Protein AF-0000000084368907 (afdb_homodimer)

Foldseek 3Di:
DPPDFLLNPQDDFDAQKAKEKEEAQQAQVQLCVDPPNVVVVAVLSVCVSNRHAKYKYKQNQADLQPDACRQFPDPQWFKFKFAADPDGRGMIMMIIGGQDDPPGDPLSNQVRAWFDKDQAQAQLDAFPFPRHRLQPDPRHLDQGDDDDSVLRCVLRRGRFWMWTATQLQEIEIRGDAQQPPVPDPVSLVSRLSNLVRNLSSVVSSVVVVGKYKYFYQNNDFQWCLQALCSVVVCVVVVLADDDQPPRCVRNVVSGVCVQVVDSSNVSVLLQEPPRPPPVDDHPDHHFKHFLACVAVPPHHLQYFFDDVVQPCLVQSRHGHGTTIMIGDVQSVQWPDWGWSSVRDNDRGTMIMIMGNSVPRDGDDDPHDDGCSGSCNSSVHDDDDVVVVVVVVVVVVVVVVPDDDPPPDDDDDDDDDDDDDDDDDDDDDDDDDDDDDDPDDDDDPDPPDPPDPPPPPPDFDADPLRHGFDWDADCDPVRGRWIKTFFPARAHDDPDPVCCNRHTPGDIDTD/DPPDFLLNPQDDFDALKAKEKEEAQQALVQLCVDPPNVVVVAVLSVCVSNSHAKYKYKQNQADLQPDACRQFPDPQWFKFKFAADPDGRGMIMMIIGGQDDPPGDPLNNQVRAWQDKDQAQAQLDAFPFPRHRLQPDPRHLDQGDDDDSVLRCVLRRGRFWMWTATQLQEIEIRGDAQQPPVPDPVSLVSRLSNLVRNLSSVVSSVVVVGKYKYFYQNNDFQWCLQALPSVVVCVVVVLADDDQPPRCVRNVVSGVCVQVVDSSNVSVLLQEPPRPPPVDDHPDHHFKHFLACVAVPPHHLQYFFDDVVQPCLVQSRHGHGTTIMIGDVQSVQWPDWGWSSVRDNDRGTMIMIMGNSVPRDGDDDPHDDGCSGSCNSSVHDDDDVVVVCVVVVVVVVVVVPDDDDDDDDDDPDDDDDDDDDDDDDDDDDDDDDDDDDDDDPDDPDPPDDPPPPPPPPDFDADPLRHGFDWDADCDPVRGRWIKTFFPARAHDDPDPVCCNRHTPGDIDTD

pLDDT: mean 81.1, std 25.7, range [14.6, 98.94]

Solvent-accessible surface area (backbone atoms only — not comparable to full-atom values): 57323 Å² total; per-residue (Å²): 128,84,75,82,52,79,62,74,71,55,75,82,78,57,88,65,45,45,27,39,32,28,32,49,33,71,21,64,82,52,26,41,74,23,69,72,37,51,77,53,73,38,58,46,50,51,34,54,69,65,56,44,33,38,35,29,39,20,27,39,34,47,40,72,88,68,60,43,55,78,78,31,50,41,74,65,36,50,29,39,64,30,43,19,76,76,53,74,65,36,44,10,23,31,41,34,31,31,61,66,60,89,87,52,58,68,39,50,40,16,60,42,34,53,55,34,59,40,64,30,72,48,26,69,47,68,31,71,77,75,70,33,31,31,75,72,35,92,77,44,91,71,32,56,44,93,63,58,68,56,53,36,49,60,64,39,44,48,12,32,24,37,33,36,29,22,34,36,48,35,35,43,38,27,35,46,45,60,65,39,88,79,40,43,71,67,41,46,50,50,31,45,52,48,50,52,42,52,54,43,20,52,50,39,32,42,74,73,68,38,42,43,36,43,33,25,40,52,57,46,48,64,47,45,67,26,24,43,65,60,45,51,54,36,44,75,48,65,72,48,74,94,55,82,71,63,39,60,72,77,30,39,68,60,38,45,47,56,25,70,70,31,62,66,26,38,58,54,45,50,37,28,62,76,39,86,61,74,79,59,86,66,94,56,81,50,53,25,33,51,44,40,45,72,60,56,47,87,62,68,68,71,43,29,34,31,47,70,91,71,52,17,54,90,52,60,46,25,30,23,28,63,46,52,32,21,26,57,77,59,45,70,32,49,77,41,31,46,71,40,74,82,45,59,37,39,58,28,28,40,33,39,37,31,29,50,35,76,81,48,66,53,55,84,65,93,59,64,70,42,46,50,29,24,42,62,67,62,65,55,70,72,76,52,70,58,50,58,48,44,48,48,47,45,51,61,51,55,66,63,59,69,77,73,74,75,74,80,79,92,82,81,90,83,83,87,79,88,85,83,89,80,90,87,90,85,88,92,79,92,75,87,83,80,86,74,88,76,86,81,81,84,82,78,79,80,76,85,82,78,81,80,77,75,79,75,78,81,70,59,58,28,88,80,73,41,69,34,40,80,43,65,36,82,43,91,88,46,54,72,41,43,26,35,26,41,74,40,53,72,50,83,52,94,47,88,80,36,58,77,65,22,42,74,74,38,78,46,80,108,128,85,76,80,52,79,64,74,73,54,75,80,76,57,87,63,45,45,26,39,32,27,33,49,32,71,21,65,82,53,26,42,74,23,68,71,38,51,78,53,72,37,58,45,49,51,35,55,68,65,57,45,33,38,36,28,40,20,27,40,34,45,40,73,89,66,61,42,54,78,79,31,51,41,75,65,35,50,30,36,64,32,42,20,76,78,54,74,66,36,45,10,24,30,40,35,31,30,60,66,59,88,85,51,58,67,40,50,40,15,60,43,35,54,55,35,60,41,63,31,73,48,26,67,46,68,29,72,76,74,70,32,31,31,76,73,36,93,77,44,91,72,33,56,46,93,63,57,67,56,53,35,48,59,64,38,45,47,11,32,23,38,33,36,28,23,34,37,47,35,33,41,37,28,35,45,44,60,66,39,88,78,41,43,71,68,40,46,51,51,32,46,51,47,50,51,41,51,54,44,20,52,52,39,32,43,74,73,68,37,41,44,35,44,34,25,41,52,55,46,49,63,49,44,68,25,23,43,64,61,48,50,55,34,44,74,50,63,72,47,74,93,54,83,71,63,38,58,71,77,30,40,68,59,38,45,46,55,26,70,69,31,60,66,24,37,56,53,44,50,38,28,62,78,40,87,62,74,79,61,86,66,95,57,80,49,51,24,35,52,43,39,44,72,60,56,48,88,63,69,69,72,41,30,35,32,47,70,93,69,54,17,54,90,52,60,47,25,30,23,28,63,46,52,32,21,24,57,75,58,45,70,31,49,77,43,31,46,70,41,74,82,46,59,37,39,58,28,27,39,32,40,39,31,29,50,35,75,83,49,67,53,54,83,66,93,59,65,72,41,44,49,28,25,41,63,68,61,64,55,69,72,78,54,70,58,52,57,46,44,46,48,45,45,50,58,53,58,64,59,61,70,68,78,77,75,79,79,75,86,79,79,80,82,89,84,78,88,85,80,85,80,91,82,88,78,87,93,80,94,75,92,82,92,92,83,90,79,86,82,82,78,82,81,81,82,76,88,82,80,81,80,79,76,78,76,77,81,71,58,59,28,87,81,73,40,70,35,39,82,42,67,35,82,44,91,90,48,55,73,41,45,26,36,26,40,76,41,52,71,52,84,52,94,47,89,80,36,58,76,67,22,41,74,73,39,79,45,80,109

Organism: Wickerhamomyces anomalus (strain ATCC 58044 / CBS 1984 / NCYC 433 / NRRL Y-366-8) (NCBI:txid683960)

Structure (mmCIF, N/CA/C/O backbone):
data_AF-0000000084368907-model_v1
#
loop_
_entity.id
_entity.type
_entity.pdbx_description
1 polymer 'DNA-(apurinic or apyrimidinic site) endonuclease 2'
#
loop_
_atom_site.group_PDB
_atom_site.id
_atom_site.type_symbol
_atom_site.label_atom_id
_atom_site.label_alt_id
_atom_site.label_comp_id
_atom_site.label_asym_id
_atom_site.label_entity_id
_atom_site.label_seq_id
_atom_site.pdbx_PDB_ins_code
_atom_site.Cartn_x
_atom_site.Cartn_y
_atom_site.Cartn_z
_atom_site.occupancy
_atom_site.B_iso_or_equiv
_atom_site.auth_seq_id
_atom_site.auth_comp_id
_atom_site.auth_asym_id
_atom_site.auth_atom_id
_atom_site.pdbx_PDB_model_num
ATOM 1 N N . MET A 1 1 ? -23.281 -47.531 4.895 1 30.78 1 MET A N 1
ATOM 2 C CA . MET A 1 1 ? -23.312 -46.281 4.133 1 30.78 1 MET A CA 1
ATOM 3 C C . MET A 1 1 ? -21.891 -45.75 3.879 1 30.78 1 MET A C 1
ATOM 5 O O . MET A 1 1 ? -21.156 -45.5 4.82 1 30.78 1 MET A O 1
ATOM 9 N N . GLU A 1 2 ? -21.203 -46.188 2.955 1 39.06 2 GLU A N 1
ATOM 10 C CA . GLU A 1 2 ? -19.812 -45.844 2.668 1 39.06 2 GLU A CA 1
ATOM 11 C C . GLU A 1 2 ? -19.594 -44.344 2.68 1 39.06 2 GLU A C 1
ATOM 13 O O . GLU A 1 2 ? -20.312 -43.594 1.995 1 39.06 2 GLU A O 1
ATOM 18 N N . SER A 1 3 ? -19.188 -43.844 3.764 1 49.03 3 SER A N 1
ATOM 19 C CA . SER A 1 3 ? -19.016 -42.406 4.07 1 49.03 3 SER A CA 1
ATOM 20 C C . SER A 1 3 ? -18.375 -41.688 2.91 1 49.03 3 SER A C 1
ATOM 22 O O . SER A 1 3 ? -17.328 -42.094 2.404 1 49.03 3 SER A O 1
ATOM 24 N N . GLU A 1 4 ? -19.062 -41.031 2.119 1 64.81 4 GLU A N 1
ATOM 25 C CA . GLU A 1 4 ? -18.656 -40.188 0.985 1 64.81 4 GLU A CA 1
ATOM 26 C C . GLU A 1 4 ? -17.406 -39.375 1.313 1 64.81 4 GLU A C 1
ATOM 28 O O . GLU A 1 4 ? -17.344 -38.719 2.363 1 64.81 4 GLU A O 1
ATOM 33 N N . THR A 1 5 ? -16.25 -39.781 0.643 1 79.75 5 THR A N 1
ATOM 34 C CA . THR A 1 5 ? -14.977 -39.062 0.791 1 79.75 5 THR A CA 1
ATOM 35 C C . THR A 1 5 ? -15.008 -37.75 0.006 1 79.75 5 THR A C 1
ATOM 37 O O . THR A 1 5 ? -15.75 -37.625 -0.964 1 79.75 5 THR A O 1
ATOM 40 N N . PRO A 1 6 ? -14.445 -36.781 0.491 1 88.44 6 PRO A N 1
ATOM 41 C CA . PRO A 1 6 ? -14.352 -35.5 -0.24 1 88.44 6 PRO A CA 1
ATOM 42 C C . PRO A 1 6 ? -13.922 -35.688 -1.693 1 88.44 6 PRO A C 1
ATOM 44 O O . PRO A 1 6 ? -14.289 -34.875 -2.559 1 88.44 6 PRO A O 1
ATOM 47 N N . LEU A 1 7 ? -13.32 -36.75 -2.062 1 91.62 7 LEU A N 1
ATOM 48 C CA . LEU A 1 7 ? -12.805 -37 -3.404 1 91.62 7 LEU A CA 1
ATOM 49 C C . LEU A 1 7 ? -13.93 -37.375 -4.355 1 91.62 7 LEU A C 1
ATOM 51 O O . LEU A 1 7 ? -13.781 -37.281 -5.574 1 91.62 7 LEU A O 1
ATOM 55 N N . ASP A 1 8 ? -14.977 -37.844 -3.783 1 90.75 8 ASP A N 1
ATOM 56 C CA . ASP A 1 8 ? -16.141 -38.219 -4.59 1 90.75 8 ASP A CA 1
ATOM 57 C C . ASP A 1 8 ? -16.766 -37 -5.242 1 90.75 8 ASP A C 1
ATOM 59 O O . ASP A 1 8 ? -17.516 -37.125 -6.215 1 90.75 8 ASP A O 1
ATOM 63 N N . GLN A 1 9 ? -16.406 -35.875 -4.727 1 93.12 9 GLN A N 1
ATOM 64 C CA . GLN A 1 9 ? -17 -34.656 -5.23 1 93.12 9 GLN A CA 1
ATOM 65 C C . GLN A 1 9 ? -16.172 -34.094 -6.391 1 93.12 9 GLN A C 1
ATOM 67 O O . GLN A 1 9 ? -16.594 -33.125 -7.039 1 93.12 9 GLN A O 1
ATOM 72 N N . ILE A 1 10 ? -15.117 -34.719 -6.703 1 95.81 10 ILE A N 1
ATOM 73 C CA . ILE A 1 10 ? -14.258 -34.25 -7.781 1 95.81 10 ILE A CA 1
ATOM 74 C C . ILE A 1 10 ? -14.828 -34.688 -9.125 1 95.81 10 ILE A C 1
ATOM 76 O O . ILE A 1 10 ? -14.984 -35.875 -9.383 1 95.81 10 ILE A O 1
ATOM 80 N N . PRO A 1 11 ? -15.133 -33.75 -9.977 1 94.06 11 PRO A N 1
ATOM 81 C CA . PRO A 1 11 ? -15.68 -34.125 -11.281 1 94.06 11 PRO A CA 1
ATOM 82 C C . PRO A 1 11 ? -14.664 -34.906 -12.133 1 94.06 11 PRO A C 1
ATOM 84 O O . PRO A 1 11 ? -13.469 -34.562 -12.117 1 94.06 11 PRO A O 1
ATOM 87 N N . THR A 1 12 ? -15.164 -35.781 -12.875 1 94.06 12 THR A N 1
ATOM 88 C CA . THR A 1 12 ? -14.297 -36.531 -13.789 1 94.06 12 THR A CA 1
ATOM 89 C C . THR A 1 12 ? -13.82 -35.625 -14.93 1 94.06 12 THR A C 1
ATOM 91 O O . THR A 1 12 ? -14.523 -34.688 -15.312 1 94.06 12 THR A O 1
ATOM 94 N N . LYS A 1 13 ? -12.711 -35.875 -15.328 1 93.69 13 LYS A N 1
ATOM 95 C CA . LYS A 1 13 ? -12.133 -35.156 -16.469 1 93.69 13 LYS A CA 1
ATOM 96 C C . LYS A 1 13 ? -12.539 -35.812 -17.781 1 93.69 13 LYS A C 1
ATOM 98 O O . LYS A 1 13 ? -12.461 -37.031 -17.938 1 93.69 13 LYS A O 1
ATOM 103 N N . GLN A 1 14 ? -12.961 -35.031 -18.734 1 91.12 14 GLN A N 1
ATOM 104 C CA . GLN A 1 14 ? -13.367 -35.562 -20.047 1 91.12 14 GLN A CA 1
ATOM 105 C C . GLN A 1 14 ? -12.148 -36.031 -20.844 1 91.12 14 GLN A C 1
ATOM 107 O O . GLN A 1 14 ? -11.07 -35.438 -20.734 1 91.12 14 GLN A O 1
ATOM 112 N N . GLN A 1 15 ? -12.414 -37 -21.672 1 84.31 15 GLN A N 1
ATOM 113 C CA . GLN A 1 15 ? -11.352 -37.469 -22.562 1 84.31 15 GLN A CA 1
ATOM 114 C C . GLN A 1 15 ? -10.906 -36.344 -23.516 1 84.31 15 GLN A C 1
ATOM 116 O O . GLN A 1 15 ? -11.742 -35.625 -24.062 1 84.31 15 GLN A O 1
ATOM 121 N N . GLY A 1 16 ? -9.664 -36.188 -23.641 1 86.88 16 GLY A N 1
ATOM 122 C CA . GLY A 1 16 ? -9.148 -35.156 -24.516 1 86.88 16 GLY A CA 1
ATOM 123 C C . GLY A 1 16 ? -8.875 -33.844 -23.812 1 86.88 16 GLY A C 1
ATOM 124 O O . GLY A 1 16 ? -8.289 -32.938 -24.391 1 86.88 16 GLY A O 1
ATOM 125 N N . HIS A 1 17 ? -9.359 -33.75 -22.594 1 94.44 17 HIS A N 1
ATOM 126 C CA . HIS A 1 17 ? -9.109 -32.531 -21.812 1 94.44 17 HIS A CA 1
ATOM 127 C C . HIS A 1 17 ? -7.867 -32.688 -20.953 1 94.44 17 HIS A C 1
ATOM 129 O O . HIS A 1 17 ? -7.426 -33.812 -20.688 1 94.44 17 HIS A O 1
ATOM 135 N N . ILE A 1 18 ? -7.277 -31.594 -20.703 1 97.31 18 ILE A N 1
ATOM 136 C CA . ILE A 1 18 ? -6.254 -31.562 -19.656 1 97.31 18 ILE A CA 1
ATOM 137 C C . ILE A 1 18 ? -6.754 -30.734 -18.469 1 97.31 18 ILE A C 1
ATOM 139 O O . ILE A 1 18 ? -7.484 -29.766 -18.656 1 97.31 18 ILE A O 1
ATOM 143 N N . ARG A 1 19 ? -6.375 -31.203 -17.266 1 98.62 19 ARG A N 1
ATOM 144 C CA . ARG A 1 19 ? -6.758 -30.5 -16.047 1 98.62 19 ARG A CA 1
ATOM 145 C C . ARG A 1 19 ? -5.547 -29.859 -15.391 1 98.62 19 ARG A C 1
ATOM 147 O O . ARG A 1 19 ? -4.566 -30.531 -15.078 1 98.62 19 ARG A O 1
ATOM 154 N N . LEU A 1 20 ? -5.617 -28.531 -15.234 1 98.81 20 LEU A N 1
ATOM 155 C CA . LEU A 1 20 ? -4.641 -27.75 -14.484 1 98.81 20 LEU A CA 1
ATOM 156 C C . LEU A 1 20 ? -5.094 -27.562 -13.039 1 98.81 20 LEU A C 1
ATOM 158 O O . LEU A 1 20 ? -6.277 -27.328 -12.781 1 98.81 20 LEU A O 1
ATOM 162 N N . ILE A 1 21 ? -4.145 -27.719 -12.078 1 98.88 21 ILE A N 1
ATOM 163 C CA . ILE A 1 21 ? -4.449 -27.531 -10.664 1 98.88 21 ILE A CA 1
ATOM 164 C C . ILE A 1 21 ? -3.352 -26.703 -10 1 98.88 21 ILE A C 1
ATOM 166 O O . ILE A 1 21 ? -2.164 -26.938 -10.227 1 98.88 21 ILE A O 1
ATOM 170 N N . THR A 1 22 ? -3.729 -25.703 -9.242 1 98.94 22 THR A N 1
ATOM 171 C CA . THR A 1 22 ? -2.775 -25 -8.391 1 98.94 22 THR A CA 1
ATOM 172 C C . THR A 1 22 ? -3.182 -25.109 -6.926 1 98.94 22 THR A C 1
ATOM 174 O O . THR A 1 22 ? -4.371 -25.062 -6.602 1 98.94 22 THR A O 1
ATOM 177 N N . PHE A 1 23 ? -2.195 -25.344 -6.07 1 98.75 23 PHE A N 1
ATOM 178 C CA . PHE A 1 23 ? -2.469 -25.562 -4.652 1 98.75 23 PHE A CA 1
ATOM 179 C C . PHE A 1 23 ? -1.294 -25.109 -3.799 1 98.75 23 PHE A C 1
ATOM 181 O O . PHE A 1 23 ? -0.201 -25.672 -3.883 1 98.75 23 PHE A O 1
ATOM 188 N N . ASN A 1 24 ? -1.479 -24.047 -3.029 1 98.62 24 ASN A N 1
ATOM 189 C CA . ASN A 1 24 ? -0.523 -23.703 -1.981 1 98.62 24 ASN A CA 1
ATOM 190 C C . ASN A 1 24 ? -0.64 -24.656 -0.788 1 98.62 24 ASN A C 1
ATOM 192 O O . ASN A 1 24 ? -1.616 -24.594 -0.039 1 98.62 24 ASN A O 1
ATOM 196 N N . ILE A 1 25 ? 0.371 -25.422 -0.569 1 97 25 ILE A N 1
ATOM 197 C CA . ILE A 1 25 ? 0.24 -26.531 0.372 1 97 25 ILE A CA 1
ATOM 198 C C . ILE A 1 25 ? 0.841 -26.125 1.72 1 97 25 ILE A C 1
ATOM 200 O O . ILE A 1 25 ? 0.737 -26.875 2.695 1 97 25 ILE A O 1
ATOM 204 N N . ASN A 1 26 ? 1.471 -25.031 1.826 1 95.31 26 ASN A N 1
ATOM 205 C CA . ASN A 1 26 ? 2.035 -24.5 3.064 1 95.31 26 ASN A CA 1
ATOM 206 C C . ASN A 1 26 ? 2.883 -25.547 3.783 1 95.31 26 ASN A C 1
ATOM 208 O O . ASN A 1 26 ? 2.68 -25.812 4.969 1 95.31 26 ASN A O 1
ATOM 212 N N . GLY A 1 27 ? 3.715 -26.203 3.059 1 93.12 27 GLY A N 1
ATOM 213 C CA . GLY A 1 27 ? 4.605 -27.203 3.598 1 93.12 27 GLY A CA 1
ATOM 214 C C . GLY A 1 27 ? 4.309 -28.609 3.08 1 93.12 27 GLY A C 1
ATOM 215 O O . GLY A 1 27 ? 3.248 -29.172 3.367 1 93.12 27 GLY A O 1
ATOM 216 N N . TYR A 1 28 ? 5.227 -29.234 2.396 1 89.94 28 TYR A N 1
ATOM 217 C CA . TYR A 1 28 ? 4.945 -30.516 1.755 1 89.94 28 TYR A CA 1
ATOM 218 C C . TYR A 1 28 ? 4.875 -31.641 2.785 1 89.94 28 TYR A C 1
ATOM 220 O O . TYR A 1 28 ? 4.234 -32.656 2.549 1 89.94 28 TYR A O 1
ATOM 228 N N . ARG A 1 29 ? 5.422 -31.469 3.938 1 87 29 ARG A N 1
ATOM 229 C CA . ARG A 1 29 ? 5.395 -32.531 4.949 1 87 29 ARG A CA 1
ATOM 230 C C . ARG A 1 29 ? 4.066 -32.531 5.695 1 87 29 ARG A C 1
ATOM 232 O O . ARG A 1 29 ? 3.641 -33.562 6.211 1 87 29 ARG A O 1
ATOM 239 N N . THR A 1 30 ? 3.41 -31.438 5.703 1 90.25 30 THR A N 1
ATOM 240 C CA . THR A 1 30 ? 2.229 -31.281 6.547 1 90.25 30 THR A CA 1
ATOM 241 C C . THR A 1 30 ? 0.961 -31.625 5.77 1 90.25 30 THR A C 1
ATOM 243 O O . THR A 1 30 ? -0.057 -31.984 6.359 1 90.25 30 THR A O 1
ATOM 246 N N . VAL A 1 31 ? 1.003 -31.609 4.516 1 92.62 31 VAL A N 1
ATOM 247 C CA . VAL A 1 31 ? -0.195 -31.75 3.699 1 92.62 31 VAL A CA 1
ATOM 248 C C . VAL A 1 31 ? -0.792 -33.156 3.912 1 92.62 31 VAL A C 1
ATOM 250 O O . VAL A 1 31 ? -2.016 -33.312 3.947 1 92.62 31 VAL A O 1
ATOM 253 N N . PHE A 1 32 ? -0.065 -34.156 4.203 1 91.5 32 PHE A N 1
ATOM 254 C CA . PHE A 1 32 ? -0.537 -35.531 4.289 1 91.5 32 PHE A CA 1
ATOM 255 C C . PHE A 1 32 ? -1.06 -35.844 5.688 1 91.5 32 PHE A C 1
ATOM 257 O O . PHE A 1 32 ? -1.539 -36.938 5.945 1 91.5 32 PHE A O 1
ATOM 264 N N . HIS A 1 33 ? -1.059 -34.812 6.527 1 91.12 33 HIS A N 1
ATOM 265 C CA . HIS A 1 33 ? -1.701 -34.938 7.828 1 91.12 33 HIS A CA 1
ATOM 266 C C . HIS A 1 33 ? -3.207 -34.719 7.727 1 91.12 33 HIS A C 1
ATOM 268 O O . HIS A 1 33 ? -3.951 -35.062 8.648 1 91.12 33 HIS A O 1
ATOM 274 N N . TYR A 1 34 ? -3.615 -34.344 6.609 1 90.38 34 TYR A N 1
ATOM 275 C CA . TYR A 1 34 ? -5.02 -33.969 6.438 1 90.38 34 TYR A CA 1
ATOM 276 C C . TYR A 1 34 ? -5.77 -35.062 5.664 1 90.38 34 TYR A C 1
ATOM 278 O O . TYR A 1 34 ? -5.223 -35.656 4.734 1 90.38 34 TYR A O 1
ATOM 286 N N . HIS A 1 35 ? -7.031 -35.219 6.07 1 89.06 35 HIS A N 1
ATOM 287 C CA . HIS A 1 35 ? -7.941 -36.031 5.254 1 89.06 35 HIS A CA 1
ATOM 288 C C . HIS A 1 35 ? -8.344 -35.281 3.99 1 89.06 35 HIS A C 1
ATOM 290 O O . HIS A 1 35 ? -8.656 -34.062 4.043 1 89.06 35 HIS A O 1
ATOM 296 N N . PRO A 1 36 ? -8.281 -35.969 2.83 1 90.31 36 PRO A N 1
ATOM 297 C CA . PRO A 1 36 ? -8.125 -37.375 2.564 1 90.31 36 PRO A CA 1
ATOM 298 C C . PRO A 1 36 ? -6.688 -37.781 2.219 1 90.31 36 PRO A C 1
ATOM 300 O O . PRO A 1 36 ? -6.414 -38.938 1.891 1 90.31 36 PRO A O 1
ATOM 303 N N . TRP A 1 37 ? -5.809 -36.906 2.309 1 91.19 37 TRP A N 1
ATOM 304 C CA . TRP A 1 37 ? -4.457 -37.125 1.807 1 91.19 37 TRP A CA 1
ATOM 305 C C . TRP A 1 37 ? -3.697 -38.094 2.689 1 91.19 37 TRP A C 1
ATOM 307 O O . TRP A 1 37 ? -2.803 -38.812 2.217 1 91.19 37 TRP A O 1
ATOM 317 N N . ASN A 1 38 ? -4.074 -38.125 3.953 1 89.94 38 ASN A N 1
ATOM 318 C CA . ASN A 1 38 ? -3.422 -39.062 4.887 1 89.94 38 ASN A CA 1
ATOM 319 C C . ASN A 1 38 ? -3.602 -40.5 4.465 1 89.94 38 ASN A C 1
ATOM 321 O O . ASN A 1 38 ? -2.834 -41.375 4.879 1 89.94 38 ASN A O 1
ATOM 325 N N . LYS A 1 39 ? -4.535 -40.781 3.623 1 88.75 39 LYS A N 1
ATOM 326 C CA . LYS A 1 39 ? -4.773 -42.125 3.129 1 88.75 39 LYS A CA 1
ATOM 327 C C . LYS A 1 39 ? -3.992 -42.375 1.846 1 88.75 39 LYS A C 1
ATOM 329 O O . LYS A 1 39 ? -3.645 -43.531 1.549 1 88.75 39 LYS A O 1
ATOM 334 N N . LEU A 1 40 ? -3.703 -41.406 1.138 1 87.94 40 LEU A N 1
ATOM 335 C CA . LEU A 1 40 ? -3.023 -41.562 -0.144 1 87.94 40 LEU A CA 1
ATOM 336 C C . LEU A 1 40 ? -1.51 -41.5 0.036 1 87.94 40 LEU A C 1
ATOM 338 O O . LEU A 1 40 ? -0.783 -42.25 -0.628 1 87.94 40 LEU A O 1
ATOM 342 N N . ARG A 1 41 ? -0.965 -40.625 0.804 1 86.62 41 ARG A N 1
ATOM 343 C CA . ARG A 1 41 ? 0.37 -40.562 1.389 1 86.62 41 ARG A CA 1
ATOM 344 C C . ARG A 1 41 ? 1.407 -40.156 0.338 1 86.62 41 ARG A C 1
ATOM 346 O O . ARG A 1 41 ? 2.584 -40 0.657 1 86.62 41 ARG A O 1
ATOM 353 N N . LYS A 1 42 ? 0.989 -40.156 -0.944 1 92 42 LYS A N 1
ATOM 354 C CA . LYS A 1 42 ? 1.894 -39.75 -2.012 1 92 42 LYS A CA 1
ATOM 355 C C . LYS A 1 42 ? 1.263 -38.656 -2.875 1 92 42 LYS A C 1
ATOM 357 O O . LYS A 1 42 ? 0.064 -38.688 -3.16 1 92 42 LYS A O 1
ATOM 362 N N . PHE A 1 43 ? 2.119 -37.781 -3.291 1 95.69 43 PHE A N 1
ATOM 363 C CA . PHE A 1 43 ? 1.634 -36.719 -4.152 1 95.69 43 PHE A CA 1
ATOM 364 C C . PHE A 1 43 ? 1.088 -37.25 -5.461 1 95.69 43 PHE A C 1
ATOM 366 O O . PHE A 1 43 ? 0.097 -36.75 -5.992 1 95.69 43 PHE A O 1
ATOM 373 N N . SER A 1 44 ? 1.755 -38.312 -6.004 1 95.62 44 SER A N 1
ATOM 374 C CA . SER A 1 44 ? 1.259 -38.938 -7.234 1 95.62 44 SER A CA 1
ATOM 375 C C . SER A 1 44 ? -0.174 -39.406 -7.066 1 95.62 44 SER A C 1
ATOM 377 O O . SER A 1 44 ? -1.013 -39.219 -7.949 1 95.62 44 SER A O 1
ATOM 379 N N . ASN A 1 45 ? -0.431 -40.031 -5.938 1 95.56 45 ASN A N 1
ATOM 380 C CA . ASN A 1 45 ? -1.786 -40.5 -5.648 1 95.56 45 ASN A CA 1
ATOM 381 C C . ASN A 1 45 ? -2.754 -39.312 -5.496 1 95.56 45 ASN A C 1
ATOM 383 O O . ASN A 1 45 ? -3.893 -39.375 -5.965 1 95.56 45 ASN A O 1
ATOM 387 N N . MET A 1 46 ? -2.299 -38.344 -4.812 1 95.75 46 MET A N 1
ATOM 388 C CA . MET A 1 46 ? -3.102 -37.125 -4.664 1 95.75 46 MET A CA 1
ATOM 389 C C . MET A 1 46 ? -3.451 -36.531 -6.023 1 95.75 46 MET A C 1
ATOM 391 O O . MET A 1 46 ? -4.621 -36.281 -6.309 1 95.75 46 MET A O 1
ATOM 395 N N . PHE A 1 47 ? -2.514 -36.406 -6.91 1 97.81 47 PHE A N 1
ATOM 396 C CA . PHE A 1 47 ? -2.701 -35.812 -8.227 1 97.81 47 PHE A CA 1
ATOM 397 C C . PHE A 1 47 ? -3.637 -36.656 -9.078 1 97.81 47 PHE A C 1
ATOM 399 O O . PHE A 1 47 ? -4.527 -36.125 -9.75 1 97.81 47 PHE A O 1
ATOM 406 N N . ASN A 1 48 ? -3.461 -37.906 -8.992 1 95.81 48 ASN A N 1
ATOM 407 C CA . ASN A 1 48 ? -4.301 -38.812 -9.758 1 95.81 48 ASN A CA 1
ATOM 408 C C . ASN A 1 48 ? -5.754 -38.781 -9.289 1 95.81 48 ASN A C 1
ATOM 410 O O . ASN A 1 48 ? -6.672 -38.812 -10.109 1 95.81 48 ASN A O 1
ATOM 414 N N . SER A 1 49 ? -5.887 -38.719 -7.996 1 95.81 49 SER A N 1
ATOM 415 C CA . SER A 1 49 ? -7.238 -38.688 -7.445 1 95.81 49 SER A CA 1
ATOM 416 C C . SER A 1 49 ? -7.973 -37.406 -7.875 1 95.81 49 SER A C 1
ATOM 418 O O . SER A 1 49 ? -9.203 -37.375 -7.902 1 95.81 49 SER A O 1
ATOM 420 N N . LEU A 1 50 ? -7.25 -36.406 -8.266 1 97.5 50 LEU A N 1
ATOM 421 C CA . LEU A 1 50 ? -7.836 -35.156 -8.703 1 97.5 50 LEU A CA 1
ATOM 422 C C . LEU A 1 50 ? -7.852 -35.031 -10.219 1 97.5 50 LEU A C 1
ATOM 424 O O . LEU A 1 50 ? -8.242 -34 -10.773 1 97.5 50 LEU A O 1
ATOM 428 N N . TYR A 1 51 ? -7.352 -36.062 -10.898 1 97.5 51 TYR A N 1
ATOM 429 C CA . TYR A 1 51 ? -7.246 -36.125 -12.352 1 97.5 51 TYR A CA 1
ATOM 430 C C . TYR A 1 51 ? -6.371 -35 -12.875 1 97.5 51 TYR A C 1
ATOM 432 O O . TYR A 1 51 ? -6.672 -34.406 -13.906 1 97.5 51 TYR A O 1
ATOM 440 N N . GLY A 1 52 ? -5.359 -34.625 -12.07 1 98.38 52 GLY A N 1
ATOM 441 C CA . GLY A 1 52 ? -4.496 -33.5 -12.422 1 98.38 52 GLY A CA 1
ATOM 442 C C . GLY A 1 52 ? -3.473 -33.844 -13.484 1 98.38 52 GLY A C 1
ATOM 443 O O . GLY A 1 52 ? -2.818 -34.906 -13.406 1 98.38 52 GLY A O 1
ATOM 444 N N . ASP A 1 53 ? -3.311 -33.031 -14.516 1 98.69 53 ASP A N 1
ATOM 445 C CA . ASP A 1 53 ? -2.336 -33.219 -15.578 1 98.69 53 ASP A CA 1
ATOM 446 C C . ASP A 1 53 ? -1.138 -32.281 -15.414 1 98.69 53 ASP A C 1
ATOM 448 O O . ASP A 1 53 ? 0.007 -32.719 -15.617 1 98.69 53 ASP A O 1
ATOM 452 N N . ILE A 1 54 ? -1.402 -31.047 -15.164 1 98.88 54 ILE A N 1
ATOM 453 C CA . ILE A 1 54 ? -0.381 -30.078 -14.789 1 98.88 54 ILE A CA 1
ATOM 454 C C . ILE A 1 54 ? -0.727 -29.453 -13.438 1 98.88 54 ILE A C 1
ATOM 456 O O . ILE A 1 54 ? -1.76 -28.797 -13.289 1 98.88 54 ILE A O 1
ATOM 460 N N . ILE A 1 55 ? 0.125 -29.719 -12.422 1 98.88 55 ILE A N 1
ATOM 461 C CA . ILE A 1 55 ? -0.122 -29.25 -11.062 1 98.88 55 ILE A CA 1
ATOM 462 C C . ILE A 1 55 ? 0.993 -28.297 -10.633 1 98.88 55 ILE A C 1
ATOM 464 O O . ILE A 1 55 ? 2.174 -28.578 -10.844 1 98.88 55 ILE A O 1
ATOM 468 N N . THR A 1 56 ? 0.631 -27.156 -10.109 1 98.81 56 THR A N 1
ATOM 469 C CA . THR A 1 56 ? 1.599 -26.266 -9.484 1 98.81 56 THR A CA 1
ATOM 470 C C . THR A 1 56 ? 1.389 -26.203 -7.977 1 98.81 56 THR A C 1
ATOM 472 O O . THR A 1 56 ? 0.256 -26.078 -7.504 1 98.81 56 THR A O 1
ATOM 475 N N . LEU A 1 57 ? 2.424 -26.391 -7.246 1 98.44 57 LEU A N 1
ATOM 476 C CA . LEU A 1 57 ? 2.41 -26.281 -5.793 1 98.44 57 LEU A CA 1
ATOM 477 C C . LEU A 1 57 ? 3.209 -25.062 -5.328 1 98.44 57 LEU A C 1
ATOM 479 O O . LEU A 1 57 ? 4.227 -24.719 -5.934 1 98.44 57 LEU A O 1
ATOM 483 N N . GLN A 1 58 ? 2.715 -24.438 -4.336 1 98.19 58 GLN A N 1
ATOM 484 C CA . GLN A 1 58 ? 3.428 -23.328 -3.697 1 98.19 58 GLN A CA 1
ATOM 485 C C . GLN A 1 58 ? 3.713 -23.641 -2.23 1 98.19 58 GLN A C 1
ATOM 487 O O . GLN A 1 58 ? 3.02 -24.453 -1.614 1 98.19 58 GLN A O 1
ATOM 492 N N . GLU A 1 59 ? 4.719 -22.938 -1.702 1 96.5 59 GLU A N 1
ATOM 493 C CA . GLU A 1 59 ? 5.184 -23.078 -0.326 1 96.5 59 GLU A CA 1
ATOM 494 C C . GLU A 1 59 ? 5.508 -24.531 0.004 1 96.5 59 GLU A C 1
ATOM 496 O O . GLU A 1 59 ? 5.008 -25.078 0.993 1 96.5 59 GLU A O 1
ATOM 501 N N . ILE A 1 60 ? 6.289 -25.078 -0.859 1 95.56 60 ILE A N 1
ATOM 502 C CA . ILE A 1 60 ? 6.766 -26.438 -0.614 1 95.56 60 ILE A CA 1
ATOM 503 C C . ILE A 1 60 ? 7.625 -26.453 0.647 1 95.56 60 ILE A C 1
ATOM 505 O O . ILE A 1 60 ? 7.609 -27.438 1.396 1 95.56 60 ILE A O 1
ATOM 509 N N . LYS A 1 61 ? 8.352 -25.391 0.982 1 92.94 61 LYS A N 1
ATOM 510 C CA . LYS A 1 61 ? 9.102 -25.125 2.205 1 92.94 61 LYS A CA 1
ATOM 511 C C 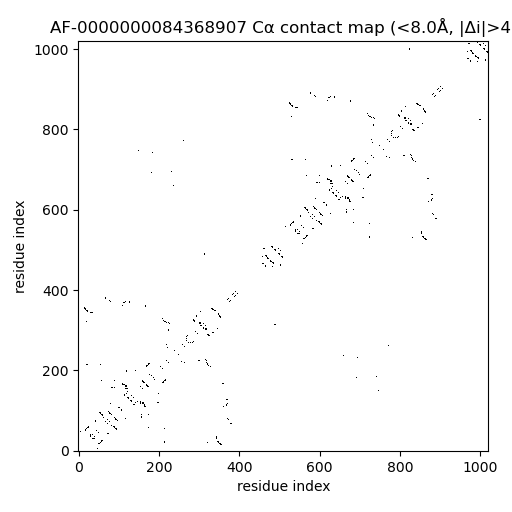. LYS A 1 61 ? 10.109 -26.234 2.49 1 92.94 61 LYS A C 1
ATOM 513 O O . LYS A 1 61 ? 10.141 -26.766 3.598 1 92.94 61 LYS A O 1
ATOM 518 N N . VAL A 1 62 ? 10.93 -26.469 1.518 1 90.25 62 VAL A N 1
ATOM 519 C CA . VAL A 1 62 ? 11.969 -27.484 1.649 1 90.25 62 VAL A CA 1
ATOM 520 C C . VAL A 1 62 ? 13.312 -26.922 1.195 1 90.25 62 VAL A C 1
ATOM 522 O O . VAL A 1 62 ? 13.367 -26.125 0.251 1 90.25 62 VAL A O 1
ATOM 525 N N . ALA A 1 63 ? 14.32 -27.312 1.907 1 88.81 63 ALA A N 1
ATOM 526 C CA . ALA A 1 63 ? 15.672 -26.953 1.481 1 88.81 63 ALA A CA 1
ATOM 527 C C . ALA A 1 63 ? 16.156 -27.875 0.363 1 88.81 63 ALA A C 1
ATOM 529 O O . ALA A 1 63 ? 15.695 -29 0.234 1 88.81 63 ALA A O 1
ATOM 530 N N . ALA A 1 64 ? 17.094 -27.359 -0.35 1 89.12 64 ALA A N 1
ATOM 531 C CA . ALA A 1 64 ? 17.609 -28.094 -1.5 1 89.12 64 ALA A CA 1
ATOM 532 C C . ALA A 1 64 ? 18.109 -29.469 -1.087 1 89.12 64 ALA A C 1
ATOM 534 O O . ALA A 1 64 ? 17.875 -30.453 -1.784 1 89.12 64 ALA A O 1
ATOM 535 N N . LYS A 1 65 ? 18.719 -29.562 0.022 1 88.31 65 LYS A N 1
ATOM 536 C CA . LYS A 1 65 ? 19.328 -30.812 0.481 1 88.31 65 LYS A CA 1
ATOM 537 C C . LYS A 1 65 ? 18.266 -31.812 0.927 1 88.31 65 LYS A C 1
ATOM 539 O O . LYS A 1 65 ? 18.531 -33 0.998 1 88.31 65 LYS A O 1
ATOM 544 N N . ASP A 1 66 ? 17.094 -31.328 1.144 1 89.44 66 ASP A N 1
ATOM 545 C CA . ASP A 1 66 ? 16.062 -32.188 1.702 1 89.44 66 ASP A CA 1
ATOM 546 C C . ASP A 1 66 ? 15.047 -32.594 0.629 1 89.44 66 ASP A C 1
ATOM 548 O O . ASP A 1 66 ? 14.047 -33.25 0.927 1 89.44 66 ASP A O 1
ATOM 552 N N . VAL A 1 67 ? 15.289 -32.219 -0.559 1 92.62 67 VAL A N 1
ATOM 553 C CA . VAL A 1 67 ? 14.43 -32.688 -1.645 1 92.62 67 VAL A CA 1
ATOM 554 C C . VAL A 1 67 ? 14.625 -34.188 -1.871 1 92.62 67 VAL A C 1
ATOM 556 O O . VAL A 1 67 ? 15.734 -34.625 -2.164 1 92.62 67 VAL A O 1
ATOM 559 N N . ASP A 1 68 ? 13.531 -34.906 -1.739 1 92.69 68 ASP A N 1
ATOM 560 C CA . ASP A 1 68 ? 13.602 -36.375 -1.896 1 92.69 68 ASP A CA 1
ATOM 561 C C . ASP A 1 68 ? 12.617 -36.844 -2.953 1 92.69 68 ASP A C 1
ATOM 563 O O . ASP A 1 68 ? 12.031 -36.062 -3.682 1 92.69 68 ASP A O 1
ATOM 567 N N . ASN A 1 69 ? 12.484 -38.125 -3.02 1 92.5 69 ASN A N 1
ATOM 568 C CA . ASN A 1 69 ? 11.648 -38.719 -4.055 1 92.5 69 ASN A CA 1
ATOM 569 C C . ASN A 1 69 ? 10.164 -38.438 -3.824 1 92.5 69 ASN A C 1
ATOM 571 O O . ASN A 1 69 ? 9.383 -38.406 -4.773 1 92.5 69 ASN A O 1
ATOM 575 N N . ASN A 1 70 ? 9.852 -38.156 -2.611 1 90.56 70 ASN A N 1
ATOM 576 C CA . ASN A 1 70 ? 8.445 -37.906 -2.289 1 90.56 70 ASN A CA 1
ATOM 577 C C . ASN A 1 70 ? 7.941 -36.594 -2.898 1 90.56 70 ASN A C 1
ATOM 579 O O . ASN A 1 70 ? 6.742 -36.438 -3.135 1 90.56 70 ASN A O 1
ATOM 583 N N . ILE A 1 71 ? 8.828 -35.688 -3.135 1 93.81 71 ILE A N 1
ATOM 584 C CA . ILE A 1 71 ? 8.406 -34.406 -3.674 1 93.81 71 ILE A CA 1
ATOM 585 C C . ILE A 1 71 ? 9.047 -34.188 -5.039 1 93.81 71 ILE A C 1
ATOM 587 O O . ILE A 1 71 ? 8.5 -33.469 -5.887 1 93.81 71 ILE A O 1
ATOM 591 N N . GLY A 1 72 ? 10.156 -34.844 -5.293 1 95.19 72 GLY A N 1
ATOM 592 C CA . GLY A 1 72 ? 10.953 -34.531 -6.461 1 95.19 72 GLY A CA 1
ATOM 593 C C . GLY A 1 72 ? 10.836 -35.531 -7.574 1 95.19 72 GLY A C 1
ATOM 594 O O . GLY A 1 72 ? 11.148 -35.25 -8.734 1 95.19 72 GLY A O 1
ATOM 595 N N . ARG A 1 73 ? 10.508 -36.688 -7.301 1 95.06 73 ARG A N 1
ATOM 596 C CA . ARG A 1 73 ? 10.383 -37.75 -8.289 1 95.06 73 ARG A CA 1
ATOM 597 C C . ARG A 1 73 ? 9.109 -38.562 -8.07 1 95.06 73 ARG A C 1
ATOM 599 O O . ARG A 1 73 ? 9.125 -39.562 -7.344 1 95.06 73 ARG A O 1
ATOM 606 N N . LEU A 1 74 ? 8.164 -38.188 -8.766 1 95.12 74 LEU A N 1
ATOM 607 C CA . LEU A 1 74 ? 6.848 -38.781 -8.586 1 95.12 74 LEU A CA 1
ATOM 608 C C . LEU A 1 74 ? 6.52 -39.719 -9.742 1 95.12 74 LEU A C 1
ATOM 610 O O . LEU A 1 74 ? 6.805 -39.438 -10.898 1 95.12 74 LEU A O 1
ATOM 614 N N . GLU A 1 75 ? 5.914 -40.812 -9.391 1 94.25 75 GLU A N 1
ATOM 615 C CA . GLU A 1 75 ? 5.48 -41.75 -10.414 1 94.25 75 GLU A CA 1
ATOM 616 C C . GLU A 1 75 ? 4.453 -41.125 -11.352 1 94.25 75 GLU A C 1
ATOM 618 O O . GLU A 1 75 ? 3.457 -40.562 -10.898 1 94.25 75 GLU A O 1
ATOM 623 N N . GLY A 1 76 ? 4.82 -41.188 -12.586 1 96.44 76 GLY A N 1
ATOM 624 C CA . GLY A 1 76 ? 3.873 -40.75 -13.602 1 96.44 76 GLY A CA 1
ATOM 625 C C . GLY A 1 76 ? 3.928 -39.25 -13.875 1 96.44 76 GLY A C 1
ATOM 626 O O . GLY A 1 76 ? 3.139 -38.719 -14.664 1 96.44 76 GLY A O 1
ATOM 627 N N . TYR A 1 77 ? 4.809 -38.562 -13.219 1 98 77 TYR A N 1
ATOM 628 C CA . TYR A 1 77 ? 4.891 -37.125 -13.406 1 98 77 TYR A CA 1
ATOM 629 C C . TYR A 1 77 ? 6.332 -36.688 -13.617 1 98 77 TYR A C 1
ATOM 631 O O . TYR A 1 77 ? 7.246 -37.219 -12.977 1 98 77 TYR A O 1
ATOM 639 N N . ASN A 1 78 ? 6.586 -35.75 -14.578 1 97.94 78 ASN A N 1
ATOM 640 C CA . ASN A 1 78 ? 7.816 -34.969 -14.602 1 97.94 78 ASN A CA 1
ATOM 641 C C . ASN A 1 78 ? 7.742 -33.781 -13.648 1 97.94 78 ASN A C 1
ATOM 643 O O . ASN A 1 78 ? 6.73 -33.094 -13.594 1 97.94 78 ASN A O 1
ATOM 647 N N . THR A 1 79 ? 8.812 -33.625 -12.875 1 98.19 79 THR A N 1
ATOM 648 C CA . THR A 1 79 ? 8.781 -32.656 -11.781 1 98.19 79 THR A CA 1
ATOM 649 C C . THR A 1 79 ? 9.836 -31.562 -11.984 1 98.19 79 THR A C 1
ATOM 651 O O . THR A 1 79 ? 11.016 -31.859 -12.203 1 98.19 79 THR A O 1
ATOM 654 N N . PHE A 1 80 ? 9.43 -30.328 -11.898 1 98.44 80 PHE A N 1
ATOM 655 C CA . PHE A 1 80 ? 10.312 -29.172 -11.938 1 98.44 80 PHE A CA 1
ATOM 656 C C . PHE A 1 80 ? 10.141 -28.312 -10.688 1 98.44 80 PHE A C 1
ATOM 658 O O . PHE A 1 80 ? 9.039 -27.844 -10.391 1 98.44 80 PHE A O 1
ATOM 665 N N . LEU A 1 81 ? 11.258 -28.094 -9.93 1 96.56 81 LEU A N 1
ATOM 666 C CA . LEU A 1 81 ? 11.188 -27.438 -8.633 1 96.56 81 LEU A CA 1
ATOM 667 C C . LEU A 1 81 ? 12.172 -26.281 -8.555 1 96.56 81 LEU A C 1
ATOM 669 O O . LEU A 1 81 ? 13.211 -26.297 -9.219 1 96.56 81 LEU A O 1
ATOM 673 N N . THR A 1 82 ? 11.82 -25.281 -7.781 1 95.44 82 THR A N 1
ATOM 674 C CA . THR A 1 82 ? 12.773 -24.297 -7.285 1 95.44 82 THR A CA 1
ATOM 675 C C . THR A 1 82 ? 12.547 -24.031 -5.801 1 95.44 82 THR A C 1
ATOM 677 O O . THR A 1 82 ? 11.406 -24 -5.332 1 95.44 82 THR A O 1
ATOM 680 N N . VAL A 1 83 ? 13.617 -24.047 -5.109 1 91.25 83 VAL A N 1
ATOM 681 C CA . VAL A 1 83 ? 13.578 -23.797 -3.67 1 91.25 83 VAL A CA 1
ATOM 682 C C . VAL A 1 83 ? 14.484 -22.625 -3.311 1 91.25 83 VAL A C 1
ATOM 684 O O . VAL A 1 83 ? 15.414 -22.312 -4.051 1 91.25 83 VAL A O 1
ATOM 687 N N . PRO A 1 84 ? 14.125 -21.969 -2.229 1 87.06 84 PRO A N 1
ATOM 688 C CA . PRO A 1 84 ? 14.953 -20.812 -1.868 1 87.06 84 PRO A CA 1
ATOM 689 C C . PRO A 1 84 ? 16.391 -21.203 -1.543 1 87.06 84 PRO A C 1
ATOM 691 O O . PRO A 1 84 ? 16.641 -22.25 -0.958 1 87.06 84 PRO A O 1
ATOM 694 N N . SER A 1 85 ? 17.25 -20.344 -1.901 1 76.44 85 SER A N 1
ATOM 695 C CA . SER A 1 85 ? 18.672 -20.609 -1.673 1 76.44 85 SER A CA 1
ATOM 696 C C . SER A 1 85 ? 19.094 -20.156 -0.28 1 76.44 85 SER A C 1
ATOM 698 O O . SER A 1 85 ? 19.984 -20.766 0.333 1 76.44 85 SER A O 1
ATOM 700 N N . LEU A 1 86 ? 18.516 -19.078 0.199 1 72.12 86 LEU A N 1
ATOM 701 C CA . LEU A 1 86 ? 19.047 -18.453 1.409 1 72.12 86 LEU A CA 1
ATOM 702 C C . LEU A 1 86 ? 18.125 -18.703 2.596 1 72.12 86 LEU A C 1
ATOM 704 O O . LEU A 1 86 ? 18.594 -18.953 3.709 1 72.12 86 LEU A O 1
ATOM 708 N N . LYS A 1 87 ? 16.875 -18.516 2.406 1 69.44 87 LYS A N 1
ATOM 709 C CA . LYS A 1 87 ? 15.93 -18.609 3.518 1 69.44 87 LYS A CA 1
ATOM 710 C C . LYS A 1 87 ? 15.312 -20.016 3.588 1 69.44 87 LYS A C 1
ATOM 712 O O . LYS A 1 87 ? 14.555 -20.406 2.701 1 69.44 87 LYS A O 1
ATOM 717 N N . LYS A 1 88 ? 15.648 -20.688 4.613 1 69.19 88 LYS A N 1
ATOM 718 C CA . LYS A 1 88 ? 15.109 -22.031 4.785 1 69.19 88 LYS A CA 1
ATOM 719 C C . LYS A 1 88 ? 13.641 -21.984 5.184 1 69.19 88 LYS A C 1
ATOM 721 O O . LYS A 1 88 ? 13.227 -21.109 5.949 1 69.19 88 LYS A O 1
ATOM 726 N N . GLY A 1 89 ? 12.961 -22.953 4.688 1 71.31 89 GLY A N 1
ATOM 727 C CA . GLY A 1 89 ? 11.586 -23.109 5.133 1 71.31 89 GLY A CA 1
ATOM 728 C C . GLY A 1 89 ? 10.664 -22.031 4.625 1 71.31 89 GLY A C 1
ATOM 729 O O . GLY A 1 89 ? 9.664 -21.703 5.27 1 71.31 89 GLY A O 1
ATOM 730 N N . TYR A 1 90 ? 11.125 -21.453 3.627 1 82.75 90 TYR A N 1
ATOM 731 C CA . TYR A 1 90 ? 10.344 -20.344 3.064 1 82.75 90 TYR A CA 1
ATOM 732 C C . TYR A 1 90 ? 10.062 -20.578 1.585 1 82.75 90 TYR A C 1
ATOM 734 O O . TYR A 1 90 ? 10.852 -21.219 0.889 1 82.75 90 TYR A O 1
ATOM 742 N N . SER A 1 91 ? 8.906 -20.281 1.095 1 92.31 91 SER A N 1
ATOM 743 C CA . SER A 1 91 ? 8.531 -20.281 -0.315 1 92.31 91 SER A CA 1
ATOM 744 C C . SER A 1 91 ? 8.781 -21.641 -0.956 1 92.31 91 SER A C 1
ATOM 746 O O . SER A 1 91 ? 8.492 -22.672 -0.357 1 92.31 91 SER A O 1
ATOM 748 N N . GLY A 1 92 ? 9.219 -21.781 -2.227 1 95.25 92 GLY A N 1
ATOM 749 C CA . GLY A 1 92 ? 9.367 -23 -3.008 1 95.25 92 GLY A CA 1
ATOM 750 C C . GLY A 1 92 ? 8.156 -23.297 -3.873 1 95.25 92 GLY A C 1
ATOM 751 O O . GLY A 1 92 ? 7.023 -23.312 -3.385 1 95.25 92 GLY A O 1
ATOM 752 N N . VAL A 1 93 ? 8.469 -23.484 -5.125 1 97.56 93 VAL A N 1
ATOM 753 C CA . VAL A 1 93 ? 7.383 -23.734 -6.062 1 97.56 93 VAL A CA 1
ATOM 754 C C . VAL A 1 93 ? 7.73 -24.938 -6.938 1 97.56 93 VAL A C 1
ATOM 756 O O . VAL A 1 93 ? 8.906 -25.234 -7.16 1 97.56 93 VAL A O 1
ATOM 759 N N . GLY A 1 94 ? 6.684 -25.672 -7.359 1 97.62 94 GLY A N 1
ATOM 760 C CA . GLY A 1 94 ? 6.863 -26.828 -8.234 1 97.62 94 GLY A CA 1
ATOM 761 C C . GLY A 1 94 ? 5.828 -26.891 -9.336 1 97.62 94 GLY A C 1
ATOM 762 O O . GLY A 1 94 ? 4.73 -26.344 -9.203 1 97.62 94 GLY A O 1
ATOM 763 N N . VAL A 1 95 ? 6.242 -27.516 -10.414 1 98.69 95 VAL A N 1
ATOM 764 C CA . VAL A 1 95 ? 5.355 -27.891 -11.508 1 98.69 95 VAL A CA 1
ATOM 765 C C . VAL A 1 95 ? 5.449 -29.391 -11.75 1 98.69 95 VAL A C 1
ATOM 767 O O . VAL A 1 95 ? 6.547 -29.938 -11.891 1 98.69 95 VAL A O 1
ATOM 770 N N . TYR A 1 96 ? 4.359 -30 -11.75 1 98.75 96 TYR A N 1
ATOM 771 C CA . TYR A 1 96 ? 4.238 -31.422 -12.023 1 98.75 96 TYR A CA 1
ATOM 772 C C . TYR A 1 96 ? 3.408 -31.672 -13.281 1 98.75 96 TYR A C 1
ATOM 774 O O . TYR A 1 96 ? 2.254 -31.25 -13.359 1 98.75 96 TYR A O 1
ATOM 782 N N . VAL A 1 97 ? 4.02 -32.375 -14.203 1 98.75 97 VAL A N 1
ATOM 783 C CA . VAL A 1 97 ? 3.342 -32.625 -15.469 1 98.75 97 VAL A CA 1
ATOM 784 C C . VAL A 1 97 ? 3.18 -34.125 -15.68 1 98.75 97 VAL A C 1
ATOM 786 O O . VAL A 1 97 ? 4.168 -34.875 -15.695 1 98.75 97 VAL A O 1
ATOM 789 N N . ARG A 1 98 ? 2.006 -34.562 -15.922 1 98.44 98 ARG A N 1
ATOM 790 C CA . ARG A 1 98 ? 1.729 -35.969 -16.141 1 98.44 98 ARG A CA 1
ATOM 791 C C . ARG A 1 98 ? 2.398 -36.469 -17.422 1 98.44 98 ARG A C 1
ATOM 793 O O . ARG A 1 98 ? 2.383 -35.781 -18.438 1 98.44 98 ARG A O 1
ATOM 800 N N . VAL A 1 99 ? 2.943 -37.656 -17.297 1 96.69 99 VAL A N 1
ATOM 801 C CA . VAL A 1 99 ? 3.486 -38.281 -18.484 1 96.69 99 VAL A CA 1
ATOM 802 C C . VAL A 1 99 ? 2.352 -38.875 -19.328 1 96.69 99 VAL A C 1
ATOM 804 O O . VAL A 1 99 ? 1.594 -39.719 -18.844 1 96.69 99 VAL A O 1
ATOM 807 N N . PRO A 1 100 ? 2.225 -38.438 -20.516 1 94.38 100 PRO A N 1
ATOM 808 C CA . PRO A 1 100 ? 1.11 -38.938 -21.328 1 94.38 100 PRO A CA 1
ATOM 809 C C . PRO A 1 100 ? 1.275 -40.406 -21.703 1 94.38 100 PRO A C 1
ATOM 811 O O . PRO A 1 100 ? 2.398 -40.875 -21.922 1 94.38 100 PRO A O 1
ATOM 814 N N . LYS A 1 101 ? 0.168 -41.031 -21.828 1 92.69 101 LYS A N 1
ATOM 815 C CA . LYS A 1 101 ? 0.156 -42.406 -22.312 1 92.69 101 LYS A CA 1
ATOM 816 C C . LYS A 1 101 ? 0.216 -42.469 -23.828 1 92.69 101 LYS A C 1
ATOM 818 O O . LYS A 1 101 ? -0.188 -41.5 -24.5 1 92.69 101 LYS A O 1
ATOM 823 N N . GLU A 1 102 ? 0.627 -43.594 -24.312 1 91 102 GLU A N 1
ATOM 824 C CA . GLU A 1 102 ? 0.807 -43.75 -25.75 1 91 102 GLU A CA 1
ATOM 825 C C . GLU A 1 102 ? -0.532 -43.719 -26.484 1 91 102 GLU A C 1
ATOM 827 O O . GLU A 1 102 ? -0.612 -43.219 -27.625 1 91 102 GLU A O 1
ATOM 832 N N . ASP A 1 103 ? -1.523 -44.125 -25.844 1 92.62 103 ASP A N 1
ATOM 833 C CA . ASP A 1 103 ? -2.811 -44.25 -26.516 1 92.62 103 ASP A CA 1
ATOM 834 C C . ASP A 1 103 ? -3.643 -43 -26.391 1 92.62 103 ASP A C 1
ATOM 836 O O . ASP A 1 103 ? -4.766 -42.906 -26.891 1 92.62 103 ASP A O 1
ATOM 840 N N . GLU A 1 104 ? -3.135 -41.969 -25.844 1 93.12 104 GLU A N 1
ATOM 841 C CA . GLU A 1 104 ? -3.859 -40.719 -25.703 1 93.12 104 GLU A CA 1
ATOM 842 C C . GLU A 1 104 ? -3.762 -39.875 -26.984 1 93.12 104 GLU A C 1
ATOM 844 O O . GLU A 1 104 ? -2.844 -40.062 -27.797 1 93.12 104 GLU A O 1
ATOM 849 N N . PRO A 1 105 ? -4.77 -39 -27.234 1 92.5 105 PRO A N 1
ATOM 850 C CA . PRO A 1 105 ? -4.75 -38.156 -28.438 1 92.5 105 PRO A CA 1
ATOM 851 C C . PRO A 1 105 ? -3.477 -37.312 -28.547 1 92.5 105 PRO A C 1
ATOM 853 O O . PRO A 1 105 ? -2.926 -36.906 -27.531 1 92.5 105 PRO A O 1
ATOM 856 N N . GLU A 1 106 ? -3.041 -37.062 -29.812 1 91.75 106 GLU A N 1
ATOM 857 C CA . GLU A 1 106 ? -1.809 -36.344 -30.078 1 91.75 106 GLU A CA 1
ATOM 858 C C . GLU A 1 106 ? -1.835 -34.969 -29.422 1 91.75 106 GLU A C 1
ATOM 860 O O . GLU A 1 106 ? -0.809 -34.469 -28.938 1 91.75 106 GLU A O 1
ATOM 865 N N . ALA A 1 107 ? -3.031 -34.344 -29.406 1 93.19 107 ALA A N 1
ATOM 866 C CA . ALA A 1 107 ? -3.176 -33 -28.812 1 93.19 107 ALA A CA 1
ATOM 867 C C . ALA A 1 107 ? -2.859 -33.031 -27.328 1 93.19 107 ALA A C 1
ATOM 869 O O . ALA A 1 107 ? -2.25 -32.094 -26.797 1 93.19 107 ALA A O 1
ATOM 870 N N . VAL A 1 108 ? -3.258 -34.062 -26.656 1 94.81 108 VAL A N 1
ATOM 871 C CA . VAL A 1 108 ? -2.994 -34.219 -25.234 1 94.81 108 VAL A CA 1
ATOM 872 C C . VAL A 1 108 ? -1.507 -34.5 -25.016 1 94.81 108 VAL A C 1
ATOM 874 O O . VAL A 1 108 ? -0.893 -33.906 -24.109 1 94.81 108 VAL A O 1
ATOM 877 N N . LYS A 1 109 ? -0.939 -35.312 -25.859 1 94.19 109 LYS A N 1
ATOM 878 C CA . LYS A 1 109 ? 0.477 -35.625 -25.719 1 94.19 109 LYS A CA 1
ATOM 879 C C . LYS A 1 109 ? 1.351 -34.406 -25.906 1 94.19 109 LYS A C 1
ATOM 881 O O . LYS A 1 109 ? 2.281 -34.188 -25.125 1 94.19 109 LYS A O 1
ATOM 886 N N . THR A 1 110 ? 1.024 -33.625 -26.844 1 94.31 110 THR A N 1
ATOM 887 C CA . THR A 1 110 ? 1.807 -32.438 -27.109 1 94.31 110 THR A CA 1
ATOM 888 C C . THR A 1 110 ? 1.627 -31.422 -25.969 1 94.31 110 THR A C 1
ATOM 890 O O . THR A 1 110 ? 2.57 -30.719 -25.609 1 94.31 110 THR A O 1
ATOM 893 N N . ALA A 1 111 ? 0.437 -31.391 -25.406 1 95.5 111 ALA A N 1
ATOM 894 C CA . ALA A 1 111 ? 0.134 -30.438 -24.344 1 95.5 111 ALA A CA 1
ATOM 895 C C . ALA A 1 111 ? 0.835 -30.844 -23.047 1 95.5 111 ALA A C 1
ATOM 897 O O . ALA A 1 111 ? 1 -30.016 -22.141 1 95.5 111 ALA A O 1
ATOM 898 N N . LEU A 1 112 ? 1.282 -32.062 -22.969 1 96.56 112 LEU A N 1
ATOM 899 C CA . LEU A 1 112 ? 1.861 -32.562 -21.734 1 96.56 112 LEU A CA 1
ATOM 900 C C . LEU A 1 112 ? 3.348 -32.875 -21.906 1 96.56 112 LEU A C 1
ATOM 902 O O . LEU A 1 112 ? 4 -33.344 -20.969 1 96.56 112 LEU A O 1
ATOM 906 N N . THR A 1 113 ? 3.924 -32.562 -23.078 1 96.31 113 THR A N 1
ATOM 907 C CA . THR A 1 113 ? 5.352 -32.75 -23.312 1 96.31 113 THR A CA 1
ATOM 908 C C . THR A 1 113 ? 6.113 -31.469 -23.047 1 96.31 113 THR A C 1
ATOM 910 O O . THR A 1 113 ? 5.984 -30.5 -23.797 1 96.31 113 THR A O 1
ATOM 913 N N . VAL A 1 114 ? 6.883 -31.5 -22.016 1 97.19 114 VAL A N 1
ATOM 914 C CA . VAL A 1 114 ? 7.672 -30.328 -21.656 1 97.19 114 VAL A CA 1
ATOM 915 C C . VAL A 1 114 ? 8.914 -30.25 -22.547 1 97.19 114 VAL A C 1
ATOM 917 O O . VAL A 1 114 ? 9.703 -31.203 -22.609 1 97.19 114 VAL A O 1
ATOM 920 N N . VAL A 1 115 ? 9.141 -29.141 -23.188 1 96.38 115 VAL A N 1
ATOM 921 C CA . VAL A 1 115 ? 10.266 -29.031 -24.109 1 96.38 115 VAL A CA 1
ATOM 922 C C . VAL A 1 115 ? 11.312 -28.078 -23.547 1 96.38 115 VAL A C 1
ATOM 924 O O . VAL A 1 115 ? 12.492 -28.172 -23.875 1 96.38 115 VAL A O 1
ATOM 927 N N . LYS A 1 116 ? 10.883 -27.156 -22.766 1 97.25 116 LYS A N 1
ATOM 928 C CA . LYS A 1 116 ? 11.773 -26.219 -22.062 1 97.25 116 LYS A CA 1
ATOM 929 C C . LYS A 1 116 ? 11.312 -25.984 -20.641 1 97.25 116 LYS A C 1
ATOM 931 O O . LYS A 1 116 ? 10.125 -26.062 -20.328 1 97.25 116 LYS A O 1
ATOM 936 N N . ALA A 1 117 ? 12.25 -25.719 -19.719 1 98.19 117 ALA A N 1
ATOM 937 C CA . ALA A 1 117 ? 11.969 -25.391 -18.328 1 98.19 117 ALA A CA 1
ATOM 938 C C . ALA A 1 117 ? 13.008 -24.438 -17.75 1 98.19 117 ALA A C 1
ATOM 940 O O . ALA A 1 117 ? 14.203 -24.562 -18.047 1 98.19 117 ALA A O 1
ATOM 941 N N . GLU A 1 118 ? 12.555 -23.5 -17.047 1 98.25 118 GLU A N 1
ATOM 942 C CA . GLU A 1 118 ? 13.445 -22.5 -16.484 1 98.25 118 GLU A CA 1
ATOM 943 C C . GLU A 1 118 ? 13.125 -22.234 -15.008 1 98.25 118 GLU A C 1
ATOM 945 O O . GLU A 1 118 ? 11.961 -22.25 -14.609 1 98.25 118 GLU A O 1
ATOM 950 N N . GLU A 1 119 ? 14.195 -22.031 -14.305 1 96.62 119 GLU A N 1
ATOM 951 C CA . GLU A 1 119 ? 14.086 -21.547 -12.938 1 96.62 119 GLU A CA 1
ATOM 952 C C . GLU A 1 119 ? 14.109 -20.016 -12.898 1 96.62 119 GLU A C 1
ATOM 954 O O . GLU A 1 119 ? 14.93 -19.391 -13.562 1 96.62 119 GLU A O 1
ATOM 959 N N . GLY A 1 120 ? 13.172 -19.484 -12.117 1 97.06 120 GLY A N 1
ATOM 960 C CA . GLY A 1 120 ? 13.188 -18.047 -11.992 1 97.06 120 GLY A CA 1
ATOM 961 C C . GLY A 1 120 ? 12.32 -17.344 -13.023 1 97.06 120 GLY A C 1
ATOM 962 O O . GLY A 1 120 ? 11.961 -17.938 -14.039 1 97.06 120 GLY A O 1
ATOM 963 N N . LEU A 1 121 ? 12.133 -16.094 -12.781 1 98.19 121 LEU A N 1
ATOM 964 C CA . LEU A 1 121 ? 11.234 -15.25 -13.57 1 98.19 121 LEU A CA 1
ATOM 965 C C . LEU A 1 121 ? 12.008 -14.453 -14.617 1 98.19 121 LEU A C 1
ATOM 967 O O . LEU A 1 121 ? 11.523 -14.242 -15.727 1 98.19 121 LEU A O 1
ATOM 971 N N . THR A 1 122 ? 13.211 -14.133 -14.422 1 98.31 122 THR A N 1
ATOM 972 C CA . THR A 1 122 ? 13.852 -13.039 -15.148 1 98.31 122 THR A CA 1
ATOM 973 C C . THR A 1 122 ? 14.836 -13.594 -16.172 1 98.31 122 THR A C 1
ATOM 975 O O . THR A 1 122 ? 15.312 -12.852 -17.047 1 98.31 122 THR A O 1
ATOM 978 N N . GLY A 1 123 ? 15.211 -14.867 -16.062 1 97.94 123 GLY A N 1
ATOM 979 C CA . GLY A 1 123 ? 16.156 -15.477 -16.984 1 97.94 123 GLY A CA 1
ATOM 980 C C . GLY A 1 123 ? 17.609 -15.297 -16.578 1 97.94 123 GLY A C 1
ATOM 981 O O . GLY A 1 123 ? 18.516 -15.766 -17.266 1 97.94 123 GLY A O 1
ATOM 982 N N . VAL A 1 124 ? 17.828 -14.734 -15.406 1 97.31 124 VAL A N 1
ATOM 983 C CA . VAL A 1 124 ? 19.188 -14.375 -15.016 1 97.31 124 VAL A CA 1
ATOM 984 C C . VAL A 1 124 ? 19.891 -15.602 -14.43 1 97.31 124 VAL A C 1
ATOM 986 O O . VAL A 1 124 ? 21.125 -15.672 -14.43 1 97.31 124 VAL A O 1
ATOM 989 N N . LEU A 1 125 ? 19.156 -16.562 -13.93 1 95.75 125 LEU A N 1
ATOM 990 C CA . LEU A 1 125 ? 19.75 -17.75 -13.305 1 95.75 125 LEU A CA 1
ATOM 991 C C . LEU A 1 125 ? 20.375 -18.656 -14.352 1 95.75 125 LEU A C 1
ATOM 993 O O . LEU A 1 125 ? 20.062 -18.562 -15.539 1 95.75 125 LEU A O 1
ATOM 997 N N . LYS A 1 126 ? 21.188 -19.516 -13.883 1 95 126 LYS A N 1
ATOM 998 C CA . LYS A 1 126 ? 21.953 -20.391 -14.773 1 95 126 LYS A CA 1
ATOM 999 C C . LYS A 1 126 ? 21.125 -21.609 -15.172 1 95 126 LYS A C 1
ATOM 1001 O O . LYS A 1 126 ? 20.531 -22.266 -14.312 1 95 126 LYS A O 1
ATOM 1006 N N . SER A 1 127 ? 21.156 -21.891 -16.438 1 95 127 SER A N 1
ATOM 1007 C CA . SER A 1 127 ? 20.484 -23.062 -16.984 1 95 127 SER A CA 1
ATOM 1008 C C . SER A 1 127 ? 21.234 -24.344 -16.641 1 95 127 SER A C 1
ATOM 1010 O O . SER A 1 127 ? 22.469 -24.391 -16.688 1 95 127 SER A O 1
ATOM 1012 N N . HIS A 1 128 ? 20.406 -25.344 -16.344 1 91.56 128 HIS A N 1
ATOM 1013 C CA . HIS A 1 128 ? 21 -26.641 -16.094 1 91.56 128 HIS A CA 1
ATOM 1014 C C . HIS A 1 128 ? 21.359 -27.344 -17.391 1 91.56 128 HIS A C 1
ATOM 1016 O O . HIS A 1 128 ? 22.141 -28.297 -17.406 1 91.56 128 HIS A O 1
ATOM 1022 N N . ASP A 1 129 ? 20.828 -26.938 -18.438 1 91.94 129 ASP A N 1
ATOM 1023 C CA . ASP A 1 129 ? 21.062 -27.531 -19.766 1 91.94 129 ASP A CA 1
ATOM 1024 C C . ASP A 1 129 ? 22.328 -26.984 -20.391 1 91.94 129 ASP A C 1
ATOM 1026 O O . ASP A 1 129 ? 23.141 -27.734 -20.938 1 91.94 129 ASP A O 1
ATOM 1030 N N . THR A 1 130 ? 22.562 -25.625 -20.297 1 93.19 130 THR A N 1
ATOM 1031 C CA . THR A 1 130 ? 23.625 -25 -21.062 1 93.19 130 THR A CA 1
ATOM 1032 C C . THR A 1 130 ? 24.688 -24.406 -20.156 1 93.19 130 THR A C 1
ATOM 1034 O O . THR A 1 130 ? 25.766 -24.016 -20.609 1 93.19 130 THR A O 1
ATOM 1037 N N . LYS A 1 131 ? 24.422 -24.188 -18.953 1 92.75 131 LYS A N 1
ATOM 1038 C CA . LYS A 1 131 ? 25.312 -23.609 -17.953 1 92.75 131 LYS A CA 1
ATOM 1039 C C . LYS A 1 131 ? 25.516 -22.125 -18.188 1 92.75 131 LYS A C 1
ATOM 1041 O O . LYS A 1 131 ? 26.391 -21.5 -17.594 1 92.75 131 LYS A O 1
ATOM 1046 N N . LYS A 1 132 ? 24.703 -21.609 -19.047 1 96.44 132 LYS A N 1
ATOM 1047 C CA . LYS A 1 132 ? 24.562 -20.156 -19.234 1 96.44 132 LYS A CA 1
ATOM 1048 C C . LYS A 1 132 ? 23.266 -19.656 -18.609 1 96.44 132 LYS A C 1
ATOM 1050 O O . LYS A 1 132 ? 22.391 -20.438 -18.266 1 96.44 132 LYS A O 1
ATOM 1055 N N . SER A 1 133 ? 23.281 -18.328 -18.391 1 96.88 133 SER A N 1
ATOM 1056 C CA . SER A 1 133 ? 22 -17.797 -17.953 1 96.88 133 SER A CA 1
ATOM 1057 C C . SER A 1 133 ? 20.891 -18.109 -18.938 1 96.88 133 SER A C 1
ATOM 1059 O O . SER A 1 133 ? 21.141 -18.203 -20.141 1 96.88 133 SER A O 1
ATOM 1061 N N . TYR A 1 134 ? 19.719 -18.328 -18.453 1 97.31 134 TYR A N 1
ATOM 1062 C CA . TYR A 1 134 ? 18.609 -18.703 -19.328 1 97.31 134 TYR A CA 1
ATOM 1063 C C . TYR A 1 134 ? 18.438 -17.672 -20.453 1 97.31 134 TYR A C 1
ATOM 1065 O O . TYR A 1 134 ? 18.172 -18.047 -21.594 1 97.31 134 TYR A O 1
ATOM 1073 N N . ASN A 1 135 ? 18.609 -16.375 -20.156 1 96.62 135 ASN A N 1
ATOM 1074 C CA . ASN A 1 135 ? 18.391 -15.328 -21.156 1 96.62 135 ASN A CA 1
ATOM 1075 C C . ASN A 1 135 ? 19.547 -15.273 -22.156 1 96.62 135 ASN A C 1
ATOM 1077 O O . ASN A 1 135 ? 19.484 -14.516 -23.125 1 96.62 135 ASN A O 1
ATOM 1081 N N . GLN A 1 136 ? 20.562 -16.078 -21.969 1 96 136 GLN A N 1
ATOM 1082 C CA . GLN A 1 136 ? 21.688 -16.172 -22.906 1 96 136 GLN A CA 1
ATOM 1083 C C . GLN A 1 136 ? 21.75 -17.562 -23.531 1 96 136 GLN A C 1
ATOM 1085 O O . GLN A 1 136 ? 22.656 -17.859 -24.312 1 96 136 GLN A O 1
ATOM 1090 N N . SER A 1 137 ? 20.875 -18.375 -23.141 1 94.5 137 SER A N 1
ATOM 1091 C CA . SER A 1 137 ? 20.875 -19.75 -23.609 1 94.5 137 SER A CA 1
ATOM 1092 C C . SER A 1 137 ? 20.156 -19.891 -24.938 1 94.5 137 SER A C 1
ATOM 1094 O O . SER A 1 137 ? 19.188 -19.188 -25.219 1 94.5 137 SER A O 1
ATOM 1096 N N . ASP A 1 138 ? 20.562 -20.875 -25.734 1 90.81 138 ASP A N 1
ATOM 1097 C CA . ASP A 1 138 ? 19.938 -21.172 -27.016 1 90.81 138 ASP A CA 1
ATOM 1098 C C . ASP A 1 138 ? 18.594 -21.859 -26.828 1 90.81 138 ASP A C 1
ATOM 1100 O O . ASP A 1 138 ? 17.719 -21.797 -27.703 1 90.81 138 ASP A O 1
ATOM 1104 N N . ASN A 1 139 ? 18.375 -22.484 -25.766 1 91.31 139 ASN A N 1
ATOM 1105 C CA . ASN A 1 139 ? 17.125 -23.172 -25.469 1 91.31 139 ASN A CA 1
ATOM 1106 C C . ASN A 1 139 ? 16.266 -22.375 -24.5 1 91.31 139 ASN A C 1
ATOM 1108 O O . ASN A 1 139 ? 15.633 -22.953 -23.609 1 91.31 139 ASN A O 1
ATOM 1112 N N . CYS A 1 140 ? 16.297 -21.094 -24.625 1 96.38 140 CYS A N 1
ATOM 1113 C CA . CYS A 1 140 ? 15.539 -20.234 -23.719 1 96.38 140 CYS A CA 1
ATOM 1114 C C . CYS A 1 140 ? 14.062 -20.188 -24.109 1 96.38 140 CYS A C 1
ATOM 1116 O O . CYS A 1 140 ? 13.727 -20.344 -25.297 1 96.38 140 CYS A O 1
ATOM 1118 N N . ILE A 1 141 ? 13.18 -20.016 -23.156 1 98 141 ILE A N 1
ATOM 1119 C CA . ILE A 1 141 ? 11.75 -19.812 -23.391 1 98 141 ILE A CA 1
ATOM 1120 C C . ILE A 1 141 ? 11.508 -18.406 -23.922 1 98 141 ILE A C 1
ATOM 1122 O O . ILE A 1 141 ? 10.656 -18.188 -24.781 1 98 141 ILE A O 1
ATOM 1126 N N . GLY A 1 142 ? 12.227 -17.438 -23.375 1 98.31 142 GLY A N 1
ATOM 1127 C CA . GLY A 1 142 ? 12.156 -16.078 -23.875 1 98.31 142 GLY A CA 1
ATOM 1128 C C . GLY A 1 142 ? 11.188 -15.195 -23.125 1 98.31 142 GLY A C 1
ATOM 1129 O O . GLY A 1 142 ? 10.695 -15.578 -22.062 1 98.31 142 GLY A O 1
ATOM 1130 N N . GLY A 1 143 ? 11.031 -13.867 -23.594 1 98.62 143 GLY A N 1
ATOM 1131 C CA . GLY A 1 143 ? 10.094 -12.898 -23.047 1 98.62 143 GLY A CA 1
ATOM 1132 C C . GLY A 1 143 ? 10.555 -12.297 -21.734 1 98.62 143 GLY A C 1
ATOM 1133 O O . GLY A 1 143 ? 9.734 -11.891 -20.906 1 98.62 143 GLY A O 1
ATOM 1134 N N . TYR A 1 144 ? 11.82 -12.188 -21.562 1 98.62 144 TYR A N 1
ATOM 1135 C CA . TYR A 1 144 ? 12.328 -11.75 -20.266 1 98.62 144 TYR A CA 1
ATOM 1136 C C . TYR A 1 144 ? 12.094 -10.258 -20.078 1 98.62 144 TYR A C 1
ATOM 1138 O O . TYR A 1 144 ? 12.164 -9.477 -21.031 1 98.62 144 TYR A O 1
ATOM 1146 N N . PRO A 1 145 ? 11.797 -9.836 -18.812 1 97.31 145 PRO A N 1
ATOM 1147 C CA . PRO A 1 145 ? 11.68 -8.406 -18.531 1 97.31 145 PRO A CA 1
ATOM 1148 C C . PRO A 1 145 ? 13.023 -7.684 -18.609 1 97.31 145 PRO A C 1
ATOM 1150 O O . PRO A 1 145 ? 14.07 -8.297 -18.375 1 97.31 145 PRO A O 1
ATOM 1153 N N . ASN A 1 146 ? 12.953 -6.422 -18.938 1 93.88 146 ASN A N 1
ATOM 1154 C CA . ASN A 1 146 ? 14.148 -5.582 -18.938 1 93.88 146 ASN A CA 1
ATOM 1155 C C . ASN A 1 146 ? 14.445 -5.031 -17.547 1 93.88 146 ASN A C 1
ATOM 1157 O O . ASN A 1 146 ? 13.836 -4.051 -17.109 1 93.88 146 ASN A O 1
ATOM 1161 N N . LEU A 1 147 ? 15.398 -5.652 -16.906 1 92.88 147 LEU A N 1
ATOM 1162 C CA . LEU A 1 147 ? 15.734 -5.297 -15.539 1 92.88 147 LEU A CA 1
ATOM 1163 C C . LEU A 1 147 ? 17.234 -5.207 -15.352 1 92.88 147 LEU A C 1
ATOM 1165 O O . LEU A 1 147 ? 18 -5.887 -16.047 1 92.88 147 LEU A O 1
ATOM 1169 N N . ASP A 1 148 ? 17.578 -4.383 -14.398 1 89.25 148 ASP A N 1
ATOM 1170 C CA . ASP A 1 148 ? 18.953 -4.434 -13.938 1 89.25 148 ASP A CA 1
ATOM 1171 C C . ASP A 1 148 ? 19.312 -5.816 -13.391 1 89.25 148 ASP A C 1
ATOM 1173 O O . ASP A 1 148 ? 18.484 -6.461 -12.742 1 89.25 148 ASP A O 1
ATOM 1177 N N . GLU A 1 149 ? 20.547 -6.215 -13.578 1 91.81 149 GLU A N 1
ATOM 1178 C CA . GLU A 1 149 ? 20.984 -7.559 -13.227 1 91.81 149 GLU A CA 1
ATOM 1179 C C . GLU A 1 149 ? 20.797 -7.824 -11.734 1 91.81 149 GLU A C 1
ATOM 1181 O O . GLU A 1 149 ? 20.344 -8.898 -11.336 1 91.81 149 GLU A O 1
ATOM 1186 N N . ASP A 1 150 ? 21.125 -6.859 -10.945 1 90.38 150 ASP A N 1
ATOM 1187 C CA . ASP A 1 150 ? 21.016 -7.039 -9.5 1 90.38 150 ASP A CA 1
ATOM 1188 C C . ASP A 1 150 ? 19.547 -7.211 -9.078 1 90.38 150 ASP A C 1
ATOM 1190 O O . ASP A 1 150 ? 19.234 -8.023 -8.203 1 90.38 150 ASP A O 1
ATOM 1194 N N . VAL A 1 151 ? 18.734 -6.465 -9.727 1 90.94 151 VAL A N 1
ATOM 1195 C CA . VAL A 1 151 ? 17.312 -6.551 -9.453 1 90.94 151 VAL A CA 1
ATOM 1196 C C . VAL A 1 151 ? 16.781 -7.914 -9.883 1 90.94 151 VAL A C 1
ATOM 1198 O O . VAL A 1 151 ? 16 -8.539 -9.172 1 90.94 151 VAL A O 1
ATOM 1201 N N . ALA A 1 152 ? 17.234 -8.359 -11.008 1 95.38 152 ALA A N 1
ATOM 1202 C CA . ALA A 1 152 ? 16.812 -9.656 -11.539 1 95.38 152 ALA A CA 1
ATOM 1203 C C . ALA A 1 152 ? 17.234 -10.781 -10.594 1 95.38 152 ALA A C 1
ATOM 1205 O O . ALA A 1 152 ? 16.438 -11.695 -10.328 1 95.38 152 ALA A O 1
ATOM 1206 N N . HIS A 1 153 ? 18.391 -10.703 -10.086 1 93.69 153 HIS A N 1
ATOM 1207 C CA . HIS A 1 153 ? 18.875 -11.727 -9.156 1 93.69 153 HIS A CA 1
ATOM 1208 C C . HIS A 1 153 ? 18.062 -11.719 -7.863 1 93.69 153 HIS A C 1
ATOM 1210 O O . HIS A 1 153 ? 17.781 -12.773 -7.297 1 93.69 153 HIS A O 1
ATOM 1216 N N . GLN A 1 154 ? 17.734 -10.57 -7.414 1 90.75 154 GLN A N 1
ATOM 1217 C CA . GLN A 1 154 ? 16.938 -10.469 -6.203 1 90.75 154 GLN A CA 1
ATOM 1218 C C . GLN A 1 154 ? 15.562 -11.109 -6.395 1 90.75 154 GLN A C 1
ATOM 1220 O O . GLN A 1 154 ? 15.109 -11.883 -5.547 1 90.75 154 GLN A O 1
ATOM 1225 N N . ILE A 1 155 ? 14.969 -10.844 -7.492 1 94.06 155 ILE A N 1
ATOM 1226 C CA . ILE A 1 155 ? 13.633 -11.344 -7.809 1 94.06 155 ILE A CA 1
ATOM 1227 C C . ILE A 1 155 ? 13.664 -12.875 -7.875 1 94.06 155 ILE A C 1
ATOM 1229 O O . ILE A 1 155 ? 12.742 -13.539 -7.395 1 94.06 155 ILE A O 1
ATOM 1233 N N . ASP A 1 156 ? 14.75 -13.43 -8.398 1 94.94 156 ASP A N 1
ATOM 1234 C CA . ASP A 1 156 ? 14.812 -14.867 -8.664 1 94.94 156 ASP A CA 1
ATOM 1235 C C . ASP A 1 156 ? 15.469 -15.609 -7.504 1 94.94 156 ASP A C 1
ATOM 1237 O O . ASP A 1 156 ? 15.578 -16.844 -7.531 1 94.94 156 ASP A O 1
ATOM 1241 N N . SER A 1 157 ? 15.797 -14.961 -6.441 1 87.69 157 SER A N 1
ATOM 1242 C CA . SER A 1 157 ? 16.609 -15.555 -5.391 1 87.69 157 SER A CA 1
ATOM 1243 C C . SER A 1 157 ? 15.758 -16.344 -4.402 1 87.69 157 SER A C 1
ATOM 1245 O O . SER A 1 157 ? 16.281 -17.156 -3.643 1 87.69 157 SER A O 1
ATOM 1247 N N . GLU A 1 158 ? 14.477 -16.219 -4.445 1 89.75 158 GLU A N 1
ATOM 1248 C CA . GLU A 1 158 ? 13.672 -16.734 -3.348 1 89.75 158 GLU A CA 1
ATOM 1249 C C . GLU A 1 158 ? 12.906 -17.984 -3.775 1 89.75 158 GLU A C 1
ATOM 1251 O O . GLU A 1 158 ? 12.039 -18.469 -3.043 1 89.75 158 GLU A O 1
ATOM 1256 N N . GLY A 1 159 ? 13.156 -18.578 -4.961 1 94.5 159 GLY A N 1
ATOM 1257 C CA . GLY A 1 159 ? 12.484 -19.797 -5.379 1 94.5 159 GLY A CA 1
ATOM 1258 C C . GLY A 1 159 ? 10.992 -19.609 -5.594 1 94.5 159 GLY A C 1
ATOM 1259 O O . GLY A 1 159 ? 10.188 -20.453 -5.168 1 94.5 159 GLY A O 1
ATOM 1260 N N . ARG A 1 160 ? 10.641 -18.531 -6.285 1 97 160 ARG A N 1
ATOM 1261 C CA . ARG A 1 160 ? 9.234 -18.141 -6.336 1 97 160 ARG A CA 1
ATOM 1262 C C . ARG A 1 160 ? 8.633 -18.438 -7.711 1 97 160 ARG A C 1
ATOM 1264 O O . ARG A 1 160 ? 7.434 -18.25 -7.922 1 97 160 ARG A O 1
ATOM 1271 N N . CYS A 1 161 ? 9.453 -18.953 -8.609 1 98.25 161 CYS A N 1
ATOM 1272 C CA . CYS A 1 161 ? 8.883 -19.109 -9.945 1 98.25 161 CYS A CA 1
ATOM 1273 C C . CYS A 1 161 ? 9.586 -20.219 -10.711 1 98.25 161 CYS A C 1
ATOM 1275 O O . CYS A 1 161 ? 10.812 -20.328 -10.68 1 98.25 161 CYS A O 1
ATOM 1277 N N . VAL A 1 162 ? 8.82 -21.047 -11.328 1 98.56 162 VAL A N 1
ATOM 1278 C CA . VAL A 1 162 ? 9.242 -22.016 -12.344 1 98.56 162 VAL A CA 1
ATOM 1279 C C . VAL A 1 162 ? 8.438 -21.812 -13.617 1 98.56 162 VAL A C 1
ATOM 1281 O O . VAL A 1 162 ? 7.219 -21.609 -13.57 1 98.56 162 VAL A O 1
ATOM 1284 N N . VAL A 1 163 ? 9.141 -21.828 -14.703 1 98.88 163 VAL A N 1
ATOM 1285 C CA . VAL A 1 163 ? 8.477 -21.656 -15.992 1 98.88 163 VAL A CA 1
ATOM 1286 C C . VAL A 1 163 ? 8.75 -22.859 -16.891 1 98.88 163 VAL A C 1
ATOM 1288 O O . VAL A 1 163 ? 9.898 -23.297 -17.031 1 98.88 163 VAL A O 1
ATOM 1291 N N . ILE A 1 164 ? 7.695 -23.406 -17.516 1 98.69 164 ILE A N 1
ATOM 1292 C CA . ILE A 1 164 ? 7.891 -24.484 -18.484 1 98.69 164 ILE A CA 1
ATOM 1293 C C . ILE A 1 164 ? 7.184 -24.141 -19.797 1 98.69 164 ILE A C 1
ATOM 1295 O O . ILE A 1 164 ? 6.262 -23.328 -19.812 1 98.69 164 ILE A O 1
ATOM 1299 N N . GLU A 1 165 ? 7.637 -24.719 -20.797 1 98 165 GLU A N 1
ATOM 1300 C CA . GLU A 1 165 ? 6.996 -24.672 -22.109 1 98 165 GLU A CA 1
ATOM 1301 C C . GLU A 1 165 ? 6.699 -26.062 -22.625 1 98 165 GLU A C 1
ATOM 1303 O O . GLU A 1 165 ? 7.559 -26.953 -22.562 1 98 165 GLU A O 1
ATOM 1308 N N . THR A 1 166 ? 5.523 -26.25 -23.078 1 96.94 166 THR A N 1
ATOM 1309 C CA . THR A 1 166 ? 5.141 -27.547 -23.641 1 96.94 166 THR A CA 1
ATOM 1310 C C . THR A 1 166 ? 5.191 -27.516 -25.156 1 96.94 166 THR A C 1
ATOM 1312 O O . THR A 1 166 ? 5.312 -26.453 -25.766 1 96.94 166 THR A O 1
ATOM 1315 N N . ALA A 1 167 ? 5.051 -28.641 -25.719 1 95.69 167 ALA A N 1
ATOM 1316 C CA . ALA A 1 167 ? 5.262 -28.828 -27.141 1 95.69 167 ALA A CA 1
ATOM 1317 C C . ALA A 1 167 ? 4.168 -28.125 -27.953 1 95.69 167 ALA A C 1
ATOM 1319 O O . ALA A 1 167 ? 4.324 -27.906 -29.156 1 95.69 167 ALA A O 1
ATOM 1320 N N . ASN A 1 168 ? 3.074 -27.828 -27.422 1 94 168 ASN A N 1
ATOM 1321 C CA . ASN A 1 168 ? 2.008 -27.125 -28.125 1 94 168 ASN A CA 1
ATOM 1322 C C . ASN A 1 168 ? 2.141 -25.609 -27.969 1 94 168 ASN A C 1
ATOM 1324 O O . ASN A 1 168 ? 1.146 -24.891 -28.031 1 94 168 ASN A O 1
ATOM 1328 N N . ASN A 1 169 ? 3.293 -25.109 -27.562 1 94.75 169 ASN A N 1
ATOM 1329 C CA . ASN A 1 169 ? 3.637 -23.703 -27.5 1 94.75 169 ASN A CA 1
ATOM 1330 C C . ASN A 1 169 ? 2.965 -23 -26.328 1 94.75 169 ASN A C 1
ATOM 1332 O O . ASN A 1 169 ? 2.729 -21.797 -26.359 1 94.75 169 ASN A O 1
ATOM 1336 N N . THR A 1 170 ? 2.633 -23.766 -25.312 1 97.19 170 THR A N 1
ATOM 1337 C CA . THR A 1 170 ? 2.041 -23.219 -24.109 1 97.19 170 THR A CA 1
ATOM 1338 C C . THR A 1 170 ? 3.102 -23.031 -23.016 1 97.19 170 THR A C 1
ATOM 1340 O O . THR A 1 170 ? 3.869 -23.953 -22.734 1 97.19 170 THR A O 1
ATOM 1343 N N . VAL A 1 171 ? 3.184 -21.828 -22.516 1 98.69 171 VAL A N 1
ATOM 1344 C CA . VAL A 1 171 ? 4.082 -21.531 -21.406 1 98.69 171 VAL A CA 1
ATOM 1345 C C . VAL A 1 171 ? 3.291 -21.5 -20.094 1 98.69 171 VAL A C 1
ATOM 1347 O O . VAL A 1 171 ? 2.287 -20.781 -20 1 98.69 171 VAL A O 1
ATOM 1350 N N . VAL A 1 172 ? 3.707 -22.297 -19.125 1 98.81 172 VAL A N 1
ATOM 1351 C CA . VAL A 1 172 ? 3.104 -22.328 -17.797 1 98.81 172 VAL A CA 1
ATOM 1352 C C . VAL A 1 172 ? 4.039 -21.656 -16.781 1 98.81 172 VAL A C 1
ATOM 1354 O O . VAL A 1 172 ? 5.191 -22.078 -16.641 1 98.81 172 VAL A O 1
ATOM 1357 N N . LEU A 1 173 ? 3.576 -20.609 -16.156 1 98.94 173 LEU A N 1
ATOM 1358 C CA . LEU A 1 173 ? 4.312 -19.984 -15.062 1 98.94 173 LEU A CA 1
ATOM 1359 C C . LEU A 1 173 ? 3.721 -20.391 -13.719 1 98.94 173 LEU A C 1
ATOM 1361 O O . LEU A 1 173 ? 2.564 -20.094 -13.422 1 98.94 173 LEU A O 1
ATOM 1365 N N . SER A 1 174 ? 4.449 -21.109 -12.922 1 98.75 174 SER A N 1
ATOM 1366 C CA . SER A 1 174 ? 4.117 -21.438 -11.539 1 98.75 174 SER A CA 1
ATOM 1367 C C . SER A 1 174 ? 4.734 -20.438 -10.57 1 98.75 174 SER A C 1
ATOM 1369 O O . SER A 1 174 ? 5.957 -20.297 -10.508 1 98.75 174 SER A O 1
ATOM 1371 N N . VAL A 1 175 ? 3.842 -19.75 -9.781 1 98.81 175 VAL A N 1
ATOM 1372 C CA . VAL A 1 175 ? 4.414 -18.641 -9.039 1 98.81 175 VAL A CA 1
ATOM 1373 C C . VAL A 1 175 ? 3.887 -18.641 -7.605 1 98.81 175 VAL A C 1
ATOM 1375 O O . VAL A 1 175 ? 2.777 -19.109 -7.348 1 98.81 175 VAL A O 1
ATOM 1378 N N . TYR A 1 176 ? 4.672 -18.188 -6.684 1 98.31 176 TYR A N 1
ATOM 1379 C CA . TYR A 1 176 ? 4.336 -17.719 -5.34 1 98.31 176 TYR A CA 1
ATOM 1380 C C . TYR A 1 176 ? 4.762 -16.266 -5.145 1 98.31 176 TYR A C 1
ATOM 1382 O O . TYR A 1 176 ? 5.887 -16 -4.727 1 98.31 176 TYR A O 1
ATOM 1390 N N . CYS A 1 177 ? 3.811 -15.383 -5.379 1 98.5 177 CYS A N 1
ATOM 1391 C CA . CYS A 1 177 ? 4.129 -13.961 -5.332 1 98.5 177 CYS A CA 1
ATOM 1392 C C . CYS A 1 177 ? 4.301 -13.484 -3.895 1 98.5 177 CYS A C 1
ATOM 1394 O O . CYS A 1 177 ? 3.633 -13.984 -2.988 1 98.5 177 CYS A O 1
ATOM 1396 N N . PRO A 1 178 ? 5.148 -12.469 -3.732 1 96.25 178 PRO A N 1
ATOM 1397 C CA . PRO A 1 178 ? 5.344 -11.945 -2.377 1 96.25 178 PRO A CA 1
ATOM 1398 C C . PRO A 1 178 ? 4.078 -11.32 -1.8 1 96.25 178 PRO A C 1
ATOM 1400 O O . PRO A 1 178 ? 3.346 -10.625 -2.514 1 96.25 178 PRO A O 1
ATOM 1403 N N . ALA A 1 179 ? 3.742 -11.445 -0.529 1 93.25 179 ALA A N 1
ATOM 1404 C CA . ALA A 1 179 ? 2.543 -10.93 0.123 1 93.25 179 ALA A CA 1
ATOM 1405 C C . ALA A 1 179 ? 2.857 -9.672 0.931 1 93.25 179 ALA A C 1
ATOM 1407 O O . ALA A 1 179 ? 1.977 -8.844 1.163 1 93.25 179 ALA A O 1
ATOM 1408 N N . ASN A 1 180 ? 3.977 -9.375 1.4 1 92.06 180 ASN A N 1
ATOM 1409 C CA . ASN A 1 180 ? 4.348 -8.305 2.322 1 92.06 180 ASN A CA 1
ATOM 1410 C C . ASN A 1 180 ? 3.537 -8.367 3.613 1 92.06 180 ASN A C 1
ATOM 1412 O O . ASN A 1 180 ? 2.918 -7.383 4.012 1 92.06 180 ASN A O 1
ATOM 1416 N N . SER A 1 181 ? 3.516 -9.383 4.277 1 85.31 181 SER A N 1
ATOM 1417 C CA . SER A 1 181 ? 2.707 -9.633 5.465 1 85.31 181 SER A CA 1
ATOM 1418 C C . SER A 1 181 ? 3.125 -8.734 6.621 1 85.31 181 SER A C 1
ATOM 1420 O O . SER A 1 181 ? 2.33 -8.461 7.523 1 85.31 181 SER A O 1
ATOM 1422 N N . MET A 1 182 ? 4.309 -8.211 6.555 1 84.5 182 MET A N 1
ATOM 1423 C CA . MET A 1 182 ? 4.797 -7.359 7.637 1 84.5 182 MET A CA 1
ATOM 1424 C C . MET A 1 182 ? 4.395 -5.906 7.41 1 84.5 182 MET A C 1
ATOM 1426 O O . MET A 1 182 ? 4.547 -5.07 8.305 1 84.5 182 MET A O 1
ATOM 1430 N N . GLY A 1 183 ? 3.971 -5.613 6.277 1 87.44 183 GLY A N 1
ATOM 1431 C CA . GLY A 1 183 ? 3.488 -4.273 5.988 1 87.44 183 GLY A CA 1
ATOM 1432 C C . GLY A 1 183 ? 4.602 -3.242 5.914 1 87.44 183 GLY A C 1
ATOM 1433 O O . GLY A 1 183 ? 4.418 -2.096 6.332 1 87.44 183 GLY A O 1
ATOM 1434 N N . THR A 1 184 ? 5.742 -3.605 5.422 1 88.12 184 THR A N 1
ATOM 1435 C CA . THR A 1 184 ? 6.863 -2.676 5.344 1 88.12 184 THR A CA 1
ATOM 1436 C C . THR A 1 184 ? 6.934 -2.031 3.961 1 88.12 184 THR A C 1
ATOM 1438 O O . THR A 1 184 ? 6.402 -2.574 2.99 1 88.12 184 THR A O 1
ATOM 1441 N N . GLU A 1 185 ? 7.574 -0.945 3.891 1 88.25 185 GLU A N 1
ATOM 1442 C CA . GLU A 1 185 ? 7.777 -0.27 2.611 1 88.25 185 GLU A CA 1
ATOM 1443 C C . GLU A 1 185 ? 8.672 -1.093 1.69 1 88.25 185 GLU A C 1
ATOM 1445 O O . GLU A 1 185 ? 8.43 -1.165 0.484 1 88.25 185 GLU A O 1
ATOM 1450 N N . GLU A 1 186 ? 9.703 -1.668 2.24 1 89.69 186 GLU A N 1
ATOM 1451 C CA . GLU A 1 186 ? 10.617 -2.506 1.465 1 89.69 186 GLU A CA 1
ATOM 1452 C C . GLU A 1 186 ? 9.898 -3.727 0.899 1 89.69 186 GLU A C 1
ATOM 1454 O O . GLU A 1 186 ? 10.109 -4.102 -0.255 1 89.69 186 GLU A O 1
ATOM 1459 N N . GLY A 1 187 ? 9.094 -4.293 1.763 1 92.75 187 GLY A N 1
ATOM 1460 C CA . GLY A 1 187 ? 8.328 -5.445 1.315 1 92.75 187 GLY A CA 1
ATOM 1461 C C . GLY A 1 187 ? 7.363 -5.121 0.192 1 92.75 187 GLY A C 1
ATOM 1462 O O . GLY A 1 187 ? 7.195 -5.91 -0.739 1 92.75 187 GLY A O 1
ATOM 1463 N N . 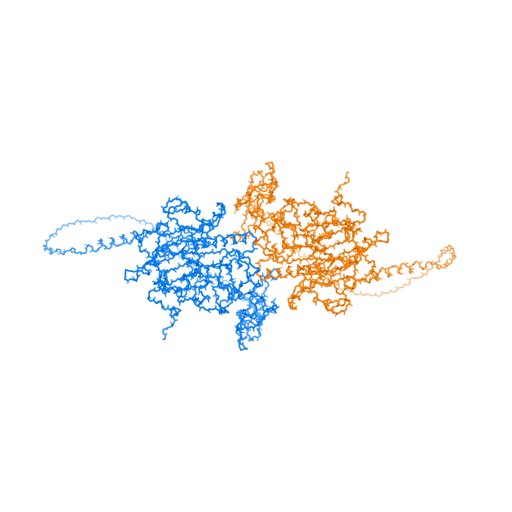GLU A 1 188 ? 6.762 -3.963 0.329 1 93.94 188 GLU A N 1
ATOM 1464 C CA . GLU A 1 188 ? 5.828 -3.549 -0.713 1 93.94 188 GLU A CA 1
ATOM 1465 C C . GLU A 1 188 ? 6.555 -3.25 -2.02 1 93.94 188 GLU A C 1
ATOM 1467 O O . GLU A 1 188 ? 6.059 -3.574 -3.102 1 93.94 188 GLU A O 1
ATOM 1472 N N . HIS A 1 189 ? 7.699 -2.646 -1.913 1 93.75 189 HIS A N 1
ATOM 1473 C CA . HIS A 1 189 ? 8.516 -2.385 -3.092 1 93.75 189 HIS A CA 1
ATOM 1474 C C . HIS A 1 189 ? 8.883 -3.682 -3.809 1 93.75 189 HIS A C 1
ATOM 1476 O O . HIS A 1 189 ? 8.75 -3.779 -5.031 1 93.75 189 HIS A O 1
ATOM 1482 N N . PHE A 1 190 ? 9.312 -4.652 -3.125 1 94.81 190 PHE A N 1
ATOM 1483 C CA . PHE A 1 190 ? 9.68 -5.945 -3.697 1 94.81 190 PHE A CA 1
ATOM 1484 C C . PHE A 1 190 ? 8.469 -6.613 -4.336 1 94.81 190 PHE A C 1
ATOM 1486 O O . PHE A 1 190 ? 8.562 -7.148 -5.445 1 94.81 190 PHE A O 1
ATOM 1493 N N . ARG A 1 191 ? 7.363 -6.574 -3.604 1 96.94 191 ARG A N 1
ATOM 1494 C CA . ARG A 1 191 ? 6.113 -7.148 -4.09 1 96.94 191 ARG A CA 1
ATOM 1495 C C . ARG A 1 191 ? 5.727 -6.551 -5.441 1 96.94 191 ARG A C 1
ATOM 1497 O O . ARG A 1 191 ? 5.445 -7.281 -6.391 1 96.94 191 ARG A O 1
ATOM 1504 N N . ILE A 1 192 ? 5.781 -5.266 -5.539 1 97.44 192 ILE A N 1
ATOM 1505 C CA . ILE A 1 192 ? 5.391 -4.566 -6.758 1 97.44 192 ILE A CA 1
ATOM 1506 C C . ILE A 1 192 ? 6.402 -4.859 -7.863 1 97.44 192 ILE A C 1
ATOM 1508 O O . ILE A 1 192 ? 6.02 -5.129 -9.008 1 97.44 192 ILE A O 1
ATOM 1512 N N . GLN A 1 193 ? 7.645 -4.852 -7.543 1 95.62 193 GLN A N 1
ATOM 1513 C CA . GLN A 1 193 ? 8.688 -5.148 -8.523 1 95.62 193 GLN A CA 1
ATOM 1514 C C . GLN A 1 193 ? 8.523 -6.555 -9.094 1 95.62 193 GLN A C 1
ATOM 1516 O O . GLN A 1 193 ? 8.703 -6.766 -10.297 1 95.62 193 GLN A O 1
ATOM 1521 N N . PHE A 1 194 ? 8.242 -7.492 -8.25 1 97.81 194 PHE A N 1
ATOM 1522 C CA . PHE A 1 194 ? 8.023 -8.867 -8.68 1 97.81 194 PHE A CA 1
ATOM 1523 C C . PHE A 1 194 ? 6.852 -8.953 -9.648 1 97.81 194 PHE A C 1
ATOM 1525 O O . PHE A 1 194 ? 6.957 -9.57 -10.711 1 97.81 194 PHE A O 1
ATOM 1532 N N . LEU A 1 195 ? 5.742 -8.289 -9.297 1 98.56 195 LEU A N 1
ATOM 1533 C CA . LEU A 1 195 ? 4.543 -8.32 -10.125 1 98.56 195 LEU A CA 1
ATOM 1534 C C . LEU A 1 195 ? 4.793 -7.641 -11.461 1 98.56 195 LEU A C 1
ATOM 1536 O O . LEU A 1 195 ? 4.352 -8.133 -12.508 1 98.56 195 LEU A O 1
ATOM 1540 N N . GLU A 1 196 ? 5.461 -6.562 -11.422 1 97.81 196 GLU A N 1
ATOM 1541 C CA . GLU A 1 196 ? 5.781 -5.867 -12.664 1 97.81 196 GLU A CA 1
ATOM 1542 C C . GLU A 1 196 ? 6.609 -6.75 -13.586 1 97.81 196 GLU A C 1
ATOM 1544 O O . GLU A 1 196 ? 6.348 -6.812 -14.789 1 97.81 196 GLU A O 1
ATOM 1549 N N . ALA A 1 197 ? 7.609 -7.375 -13.016 1 98.25 197 ALA A N 1
ATOM 1550 C CA . ALA A 1 197 ? 8.445 -8.273 -13.805 1 98.25 197 ALA A CA 1
ATOM 1551 C C . ALA A 1 197 ? 7.625 -9.438 -14.367 1 98.25 197 ALA A C 1
ATOM 1553 O O . ALA A 1 197 ? 7.754 -9.781 -15.547 1 98.25 197 ALA A O 1
ATOM 1554 N N . LEU A 1 198 ? 6.816 -9.984 -13.562 1 98.81 198 LEU A N 1
ATOM 1555 C CA . LEU A 1 198 ? 5.98 -11.117 -13.938 1 98.81 198 LEU A CA 1
ATOM 1556 C C . LEU A 1 198 ? 5.051 -10.75 -15.086 1 98.81 198 LEU A C 1
ATOM 1558 O O . LEU A 1 198 ? 5 -11.453 -16.094 1 98.81 198 LEU A O 1
ATOM 1562 N N . PHE A 1 199 ? 4.344 -9.672 -14.969 1 98.69 199 PHE A N 1
ATOM 1563 C CA . PHE A 1 199 ? 3.354 -9.281 -15.969 1 98.69 199 PHE A CA 1
ATOM 1564 C C . PHE A 1 199 ? 4.031 -8.805 -17.25 1 98.69 199 PHE A C 1
ATOM 1566 O O . PHE A 1 199 ? 3.51 -9.016 -18.344 1 98.69 199 PHE A O 1
ATOM 1573 N N . SER A 1 200 ? 5.172 -8.227 -17.047 1 98.44 200 SER A N 1
ATOM 1574 C CA . SER A 1 200 ? 5.945 -7.871 -18.234 1 98.44 200 SER A CA 1
ATOM 1575 C C . SER A 1 200 ? 6.336 -9.109 -19.031 1 98.44 200 SER A C 1
ATOM 1577 O O . SER A 1 200 ? 6.219 -9.133 -20.266 1 98.44 200 SER A O 1
ATOM 1579 N N . ARG A 1 201 ? 6.785 -10.094 -18.375 1 98.81 201 ARG A N 1
ATOM 1580 C CA . ARG A 1 201 ? 7.188 -11.305 -19.078 1 98.81 201 ARG A CA 1
ATOM 1581 C C . ARG A 1 201 ? 5.996 -11.969 -19.766 1 98.81 201 ARG A C 1
ATOM 1583 O O . ARG A 1 201 ? 6.105 -12.453 -20.891 1 98.81 201 ARG A O 1
ATOM 1590 N N . ILE A 1 202 ? 4.93 -12.016 -19.109 1 98.81 202 ILE A N 1
ATOM 1591 C CA . ILE A 1 202 ? 3.719 -12.609 -19.672 1 98.81 202 ILE A CA 1
ATOM 1592 C C . ILE A 1 202 ? 3.34 -11.883 -20.953 1 98.81 202 ILE A C 1
ATOM 1594 O O . ILE A 1 202 ? 3.059 -12.523 -21.969 1 98.81 202 ILE A O 1
ATOM 1598 N N . ARG A 1 203 ? 3.355 -10.594 -20.906 1 98.56 203 ARG A N 1
ATOM 1599 C CA . ARG A 1 203 ? 3.043 -9.805 -22.094 1 98.56 203 ARG A CA 1
ATOM 1600 C C . ARG A 1 203 ? 4.035 -10.086 -23.219 1 98.56 203 ARG A C 1
ATOM 1602 O O . ARG A 1 203 ? 3.641 -10.234 -24.375 1 98.56 203 ARG A O 1
ATOM 1609 N N . ASN A 1 204 ? 5.273 -10.102 -22.844 1 98.75 204 ASN A N 1
ATOM 1610 C CA . ASN A 1 204 ? 6.301 -10.375 -23.844 1 98.75 204 ASN A CA 1
ATOM 1611 C C . ASN A 1 204 ? 6.098 -11.742 -24.5 1 98.75 204 ASN A C 1
ATOM 1613 O O . ASN A 1 204 ? 6.242 -11.883 -25.719 1 98.75 204 ASN A O 1
ATOM 1617 N N . LEU A 1 205 ? 5.801 -12.727 -23.719 1 98.75 205 LEU A N 1
ATOM 1618 C CA . LEU A 1 205 ? 5.578 -14.07 -24.234 1 98.75 205 LEU A CA 1
ATOM 1619 C C . LEU A 1 205 ? 4.371 -14.109 -25.156 1 98.75 205 LEU A C 1
ATOM 1621 O O . LEU A 1 205 ? 4.402 -14.766 -26.203 1 98.75 205 LEU A O 1
ATOM 1625 N N . GLU A 1 206 ? 3.336 -13.461 -24.75 1 98.12 206 GLU A N 1
ATOM 1626 C CA . GLU A 1 206 ? 2.162 -13.367 -25.609 1 98.12 206 GLU A CA 1
ATOM 1627 C C . GLU A 1 206 ? 2.504 -12.695 -26.938 1 98.12 206 GLU A C 1
ATOM 1629 O O . GLU A 1 206 ? 2.039 -13.133 -28 1 98.12 206 GLU A O 1
ATOM 1634 N N . GLU A 1 207 ? 3.248 -11.672 -26.906 1 97.62 207 GLU A N 1
ATOM 1635 C CA . GLU A 1 207 ? 3.664 -10.961 -28.109 1 97.62 207 GLU A CA 1
ATOM 1636 C C . GLU A 1 207 ? 4.504 -11.859 -29.016 1 97.62 207 GLU A C 1
ATOM 1638 O O . GLU A 1 207 ? 4.5 -11.688 -30.234 1 97.62 207 GLU A O 1
ATOM 1643 N N . MET A 1 208 ? 5.164 -12.82 -28.438 1 97.69 208 MET A N 1
ATOM 1644 C CA . MET A 1 208 ? 5.977 -13.773 -29.188 1 97.69 208 MET A CA 1
ATOM 1645 C C . MET A 1 208 ? 5.102 -14.836 -29.844 1 97.69 208 MET A C 1
ATOM 1647 O O . MET A 1 208 ? 5.598 -15.68 -30.594 1 97.69 208 MET A O 1
ATOM 1651 N N . GLY A 1 209 ? 3.809 -14.828 -29.469 1 96.19 209 GLY A N 1
ATOM 1652 C CA . GLY A 1 209 ? 2.875 -15.773 -30.062 1 96.19 209 GLY A CA 1
ATOM 1653 C C . GLY A 1 209 ? 2.629 -17 -29.203 1 96.19 209 GLY A C 1
ATOM 1654 O O . GLY A 1 209 ? 1.977 -17.953 -29.641 1 96.19 209 GLY A O 1
ATOM 1655 N N . LYS A 1 210 ? 3.104 -16.969 -28.016 1 96.88 210 LYS A N 1
ATOM 1656 C CA . LYS A 1 210 ? 2.928 -18.094 -27.125 1 96.88 210 LYS A CA 1
ATOM 1657 C C . LYS A 1 210 ? 1.591 -18.016 -26.391 1 96.88 210 LYS A C 1
ATOM 1659 O O . LYS A 1 210 ? 1.071 -16.938 -26.156 1 96.88 210 LYS A O 1
ATOM 1664 N N . HIS A 1 211 ? 1.012 -19.219 -26.125 1 96.88 211 HIS A N 1
ATOM 1665 C CA . HIS A 1 211 ? -0.051 -19.281 -25.125 1 96.88 211 HIS A CA 1
ATOM 1666 C C . HIS A 1 211 ? 0.517 -19.281 -23.703 1 96.88 211 HIS A C 1
ATOM 1668 O O . HIS A 1 211 ? 1.51 -19.953 -23.438 1 96.88 211 HIS A O 1
ATOM 1674 N N . VAL A 1 212 ? -0.063 -18.453 -22.859 1 98.69 212 VAL A N 1
ATOM 1675 C CA . VAL A 1 212 ? 0.507 -18.344 -21.516 1 98.69 212 VAL A CA 1
ATOM 1676 C C . VAL A 1 212 ? -0.559 -18.656 -20.469 1 98.69 212 VAL A C 1
ATOM 1678 O O . VAL A 1 212 ? -1.697 -18.188 -20.578 1 98.69 212 VAL A O 1
ATOM 1681 N N . VAL A 1 213 ? -0.205 -19.5 -19.516 1 98.75 213 VAL A N 1
ATOM 1682 C CA . VAL A 1 213 ? -1.017 -19.766 -18.328 1 98.75 213 VAL A CA 1
ATOM 1683 C C . VAL A 1 213 ? -0.241 -19.391 -17.078 1 98.75 213 VAL A C 1
ATOM 1685 O O . VAL A 1 213 ? 0.914 -19.797 -16.906 1 98.75 213 VAL A O 1
ATOM 1688 N N . LEU A 1 214 ? -0.808 -18.531 -16.281 1 98.94 214 LEU A N 1
ATOM 1689 C CA . LEU A 1 214 ? -0.271 -18.188 -14.961 1 98.94 214 LEU A CA 1
ATOM 1690 C C . LEU A 1 214 ? -1.022 -18.938 -13.859 1 98.94 214 LEU A C 1
ATOM 1692 O O . LEU A 1 214 ? -2.25 -18.844 -13.781 1 98.94 214 LEU A O 1
ATOM 1696 N N . MET A 1 215 ? -0.275 -19.672 -13.047 1 98.81 215 MET A N 1
ATOM 1697 C CA . MET A 1 215 ? -0.876 -20.453 -11.969 1 98.81 215 MET A CA 1
ATOM 1698 C C . MET A 1 215 ? -0.142 -20.203 -10.656 1 98.81 215 MET A C 1
ATOM 1700 O O . MET A 1 215 ? 1.089 -20.234 -10.609 1 98.81 215 MET A O 1
ATOM 1704 N N . GLY A 1 216 ? -0.945 -19.984 -9.625 1 98.81 216 GLY A N 1
ATOM 1705 C CA . GLY A 1 216 ? -0.312 -19.969 -8.32 1 98.81 216 GLY A CA 1
ATOM 1706 C C . GLY A 1 216 ? -0.963 -19 -7.355 1 98.81 216 GLY A C 1
ATOM 1707 O O . GLY A 1 216 ? -2.104 -18.578 -7.562 1 98.81 216 GLY A O 1
ATOM 1708 N N . ASP A 1 217 ? -0.294 -18.812 -6.207 1 98.75 217 ASP A N 1
ATOM 1709 C CA . ASP A 1 217 ? -0.663 -17.828 -5.184 1 98.75 217 ASP A CA 1
ATOM 1710 C C . ASP A 1 217 ? -0.139 -16.438 -5.539 1 98.75 217 ASP A C 1
ATOM 1712 O O . ASP A 1 217 ? 1.033 -16.141 -5.309 1 98.75 217 ASP A O 1
ATOM 1716 N N . ILE A 1 218 ? -1.082 -15.672 -6.016 1 98.81 218 ILE A N 1
ATOM 1717 C CA . ILE A 1 218 ? -0.705 -14.352 -6.516 1 98.81 218 ILE A CA 1
ATOM 1718 C C . ILE A 1 218 ? -0.583 -13.375 -5.352 1 98.81 218 ILE A C 1
ATOM 1720 O O . ILE A 1 218 ? 0.046 -12.32 -5.48 1 98.81 218 ILE A O 1
ATOM 1724 N N . ASN A 1 219 ? -1.167 -13.664 -4.262 1 98.12 219 ASN A N 1
ATOM 1725 C CA . ASN A 1 219 ? -1.207 -12.812 -3.074 1 98.12 219 ASN A CA 1
ATOM 1726 C C . ASN A 1 219 ? -1.825 -11.453 -3.379 1 98.12 219 ASN A C 1
ATOM 1728 O O . ASN A 1 219 ? -1.355 -10.43 -2.881 1 98.12 219 ASN A O 1
ATOM 1732 N N . VAL A 1 220 ? -2.811 -11.398 -4.25 1 98.38 220 VAL A N 1
ATOM 1733 C CA . VAL A 1 220 ? -3.604 -10.227 -4.586 1 98.38 220 VAL A CA 1
ATOM 1734 C C . VAL A 1 220 ? -5.066 -10.617 -4.766 1 98.38 220 VAL A C 1
ATOM 1736 O O . VAL A 1 220 ? -5.391 -11.477 -5.59 1 98.38 220 VAL A O 1
ATOM 1739 N N . SER A 1 221 ? -5.938 -10.039 -3.955 1 98.06 221 SER A N 1
ATOM 1740 C CA . SER A 1 221 ? -7.363 -10.133 -4.246 1 98.06 221 SER A CA 1
ATOM 1741 C C . SER A 1 221 ? -7.758 -9.188 -5.379 1 98.06 221 SER A C 1
ATOM 1743 O O . SER A 1 221 ? -7.707 -7.969 -5.223 1 98.06 221 SER A O 1
ATOM 1745 N N . ARG A 1 222 ? -8.133 -9.75 -6.43 1 98 222 ARG A N 1
ATOM 1746 C CA . ARG A 1 222 ? -8.32 -8.977 -7.648 1 98 222 ARG A CA 1
ATOM 1747 C C . ARG A 1 222 ? -9.484 -7.996 -7.5 1 98 222 ARG A C 1
ATOM 1749 O O . ARG A 1 222 ? -9.398 -6.848 -7.945 1 98 222 ARG A O 1
ATOM 1756 N N . ASP A 1 223 ? -10.648 -8.414 -6.957 1 98.5 223 ASP A N 1
ATOM 1757 C CA . ASP A 1 223 ? -11.875 -7.625 -6.812 1 98.5 223 ASP A CA 1
ATOM 1758 C C . ASP A 1 223 ? -12.352 -7.621 -5.363 1 98.5 223 ASP A C 1
ATOM 1760 O O . ASP A 1 223 ? -11.922 -8.453 -4.559 1 98.5 223 ASP A O 1
ATOM 1764 N N . LEU A 1 224 ? -13.305 -6.66 -5.113 1 98.06 224 LEU A N 1
ATOM 1765 C CA . LEU A 1 224 ? -13.844 -6.555 -3.762 1 98.06 224 LEU A CA 1
ATOM 1766 C C . LEU A 1 224 ? -14.5 -7.863 -3.336 1 98.06 224 LEU A C 1
ATOM 1768 O O . LEU A 1 224 ? -14.367 -8.281 -2.184 1 98.06 224 LEU A O 1
ATOM 1772 N N . ILE A 1 225 ? -15.148 -8.586 -4.262 1 98.12 225 ILE A N 1
ATOM 1773 C CA . ILE A 1 225 ? -15.852 -9.828 -3.951 1 98.12 225 ILE A CA 1
ATOM 1774 C C . ILE A 1 225 ? -14.836 -10.922 -3.617 1 98.12 225 ILE A C 1
ATOM 1776 O O . ILE A 1 225 ? -15.203 -11.992 -3.125 1 98.12 225 ILE A O 1
ATOM 1780 N N . ASP A 1 226 ? -13.555 -10.672 -3.783 1 98.56 226 ASP A N 1
ATOM 1781 C CA . ASP A 1 226 ? -12.508 -11.641 -3.5 1 98.56 226 ASP A CA 1
ATOM 1782 C C . ASP A 1 226 ? -11.93 -11.43 -2.104 1 98.56 226 ASP A C 1
ATOM 1784 O O . ASP A 1 226 ? -10.953 -12.086 -1.728 1 98.56 226 ASP A O 1
ATOM 1788 N N . SER A 1 227 ? -12.477 -10.539 -1.311 1 98.06 227 SER A N 1
ATOM 1789 C CA . SER A 1 227 ? -11.969 -10.219 0.02 1 98.06 227 SER A CA 1
ATOM 1790 C C . SER A 1 227 ? -13.109 -10.055 1.021 1 98.06 227 SER A C 1
ATOM 1792 O O . SER A 1 227 ? -13.766 -9.016 1.057 1 98.06 227 SER A O 1
ATOM 1794 N N . ALA A 1 228 ? -13.266 -11.047 1.861 1 97.44 228 ALA A N 1
ATOM 1795 C CA . ALA A 1 228 ? -14.273 -10.93 2.908 1 97.44 228 ALA A CA 1
ATOM 1796 C C . ALA A 1 228 ? -13.992 -9.742 3.822 1 97.44 228 ALA A C 1
ATOM 1798 O O . ALA A 1 228 ? -14.906 -9.023 4.227 1 97.44 228 ALA A O 1
ATOM 1799 N N . ASP A 1 229 ? -12.734 -9.562 4.141 1 95.19 229 ASP A N 1
ATOM 1800 C CA . ASP A 1 229 ? -12.344 -8.422 4.965 1 95.19 229 ASP A CA 1
ATOM 1801 C C . ASP A 1 229 ? -12.703 -7.102 4.281 1 95.19 229 ASP A C 1
ATOM 1803 O O . ASP A 1 229 ? -13.195 -6.172 4.926 1 95.19 229 ASP A O 1
ATOM 1807 N N . GLY A 1 230 ? -12.391 -6.996 3.016 1 96 230 GLY A N 1
ATOM 1808 C CA . GLY A 1 230 ? -12.727 -5.805 2.254 1 96 230 GLY A CA 1
ATOM 1809 C C . GLY A 1 230 ? -14.211 -5.488 2.271 1 96 230 GLY A C 1
ATOM 1810 O O . GLY A 1 230 ? -14.602 -4.332 2.443 1 96 230 GLY A O 1
ATOM 1811 N N . ILE A 1 231 ? -15.023 -6.508 2.102 1 96.06 231 ILE A N 1
ATOM 1812 C CA . ILE A 1 231 ? -16.469 -6.344 2.088 1 96.06 231 ILE A CA 1
ATOM 1813 C C . ILE A 1 231 ? -16.953 -5.965 3.484 1 96.06 231 ILE A C 1
ATOM 1815 O O . ILE A 1 231 ? -17.688 -4.977 3.648 1 96.06 231 ILE A O 1
ATOM 1819 N N . ASN A 1 232 ? -16.547 -6.707 4.449 1 93.81 232 ASN A N 1
ATOM 1820 C CA . ASN A 1 232 ? -17.062 -6.52 5.805 1 93.81 232 ASN A CA 1
ATOM 1821 C C . ASN A 1 232 ? -16.672 -5.148 6.359 1 93.81 232 ASN A C 1
ATOM 1823 O O . ASN A 1 232 ? -17.469 -4.516 7.059 1 93.81 232 ASN A O 1
ATOM 1827 N N . HIS A 1 233 ? -15.516 -4.746 6.137 1 91.5 233 HIS A N 1
ATOM 1828 C CA . HIS A 1 233 ? -15.07 -3.432 6.586 1 91.5 233 HIS A CA 1
ATOM 1829 C C . HIS A 1 233 ? -15.961 -2.326 6.02 1 91.5 233 HIS A C 1
ATOM 1831 O O . HIS A 1 233 ? -16.406 -1.447 6.758 1 91.5 233 HIS A O 1
ATOM 1837 N N . ARG A 1 234 ? -16.25 -2.34 4.812 1 93.25 234 ARG A N 1
ATOM 1838 C CA . ARG A 1 234 ? -17.047 -1.317 4.145 1 93.25 234 ARG A CA 1
ATOM 1839 C C . ARG A 1 234 ? -18.516 -1.399 4.562 1 93.25 234 ARG A C 1
ATOM 1841 O O . ARG A 1 234 ? -19.203 -0.379 4.637 1 93.25 234 ARG A O 1
ATOM 1848 N N . LEU A 1 235 ? -18.938 -2.602 4.824 1 91.69 235 LEU A N 1
ATOM 1849 C CA . LEU A 1 235 ? -20.297 -2.758 5.348 1 91.69 235 LEU A CA 1
ATOM 1850 C C . LEU A 1 235 ? -20.422 -2.117 6.727 1 91.69 235 LEU A C 1
ATOM 1852 O O . LEU A 1 235 ? -21.391 -1.412 7 1 91.69 235 LEU A O 1
ATOM 1856 N N . ARG A 1 236 ? -19.469 -2.318 7.539 1 86.38 236 ARG A N 1
ATOM 1857 C CA . ARG A 1 236 ? -19.469 -1.761 8.891 1 86.38 236 ARG A CA 1
ATOM 1858 C C . ARG A 1 236 ? -19.438 -0.236 8.852 1 86.38 236 ARG A C 1
ATOM 1860 O O . ARG A 1 236 ? -20.031 0.42 9.711 1 86.38 236 ARG A O 1
ATOM 1867 N N . GLU A 1 237 ? -18.844 0.27 7.863 1 86.19 237 GLU A N 1
ATOM 1868 C CA . GLU A 1 237 ? -18.734 1.72 7.73 1 86.19 237 GLU A CA 1
ATOM 1869 C C . GLU A 1 237 ? -19.922 2.299 6.969 1 86.19 237 GLU A C 1
ATOM 1871 O O . GLU A 1 237 ? -19.938 3.494 6.668 1 86.19 237 GLU A O 1
ATOM 1876 N N . GLY A 1 238 ? -20.828 1.47 6.527 1 86.44 238 GLY A N 1
ATOM 1877 C CA . GLY A 1 238 ? -22.031 1.908 5.84 1 86.44 238 GLY A CA 1
ATOM 1878 C C . GLY A 1 238 ? -21.781 2.342 4.41 1 86.44 238 GLY A C 1
ATOM 1879 O O . GLY A 1 238 ? -22.547 3.139 3.854 1 86.44 238 GLY A O 1
ATOM 1880 N N . GLN A 1 239 ? -20.797 1.793 3.848 1 90.31 239 GLN A N 1
ATOM 1881 C CA . GLN A 1 239 ? -20.406 2.254 2.521 1 90.31 239 GLN A CA 1
ATOM 1882 C C . GLN A 1 239 ? -20.984 1.354 1.433 1 90.31 239 GLN A C 1
ATOM 1884 O O . GLN A 1 239 ? -20.969 1.714 0.253 1 90.31 239 GLN A O 1
ATOM 1889 N N . LEU A 1 240 ? -21.406 0.182 1.839 1 93.44 240 LEU A N 1
ATOM 1890 C CA . LEU A 1 240 ? -21.891 -0.775 0.85 1 93.44 240 LEU A CA 1
ATOM 1891 C C . LEU A 1 240 ? -23.375 -1.04 1.03 1 93.44 240 LEU A C 1
ATOM 1893 O O . LEU A 1 240 ? -23.875 -1.115 2.16 1 93.44 240 LEU A O 1
ATOM 1897 N N . LEU A 1 241 ? -24.016 -1.212 -0.139 1 91 241 LEU A N 1
ATOM 1898 C CA . LEU A 1 241 ? -25.359 -1.791 -0.111 1 91 241 LEU A CA 1
ATOM 1899 C C . LEU A 1 241 ? -25.281 -3.301 0.103 1 91 241 LEU A C 1
ATOM 1901 O O . LEU A 1 241 ? -24.484 -3.986 -0.532 1 91 241 LEU A O 1
ATOM 1905 N N . LYS A 1 242 ? -26.062 -3.654 1.069 1 87.81 242 LYS A N 1
ATOM 1906 C CA . LYS A 1 242 ? -26.109 -5.086 1.354 1 87.81 242 LYS A CA 1
ATOM 1907 C C . LYS A 1 242 ? -27.047 -5.805 0.387 1 87.81 242 LYS A C 1
ATOM 1909 O O . LYS A 1 242 ? -28.25 -5.906 0.634 1 87.81 242 LYS A O 1
ATOM 1914 N N . VAL A 1 243 ? -26.469 -6.305 -0.745 1 86.19 243 VAL A N 1
ATOM 1915 C CA . VAL A 1 243 ? -27.266 -6.961 -1.777 1 86.19 243 VAL A CA 1
ATOM 1916 C C . VAL A 1 243 ? -26.531 -8.203 -2.279 1 86.19 243 VAL A C 1
ATOM 1918 O O . VAL A 1 243 ? -25.297 -8.266 -2.24 1 86.19 243 VAL A O 1
ATOM 1921 N N . GLN A 1 244 ? -27.312 -9.211 -2.637 1 80.25 244 GLN A N 1
ATOM 1922 C CA . GLN A 1 244 ? -26.734 -10.43 -3.174 1 80.25 244 GLN A CA 1
ATOM 1923 C C . GLN A 1 244 ? -26.656 -10.383 -4.695 1 80.25 244 GLN A C 1
ATOM 1925 O O . GLN A 1 244 ? -25.656 -10.797 -5.289 1 80.25 244 GLN A O 1
ATOM 1930 N N . ASP A 1 245 ? -27.703 -9.844 -5.215 1 86.25 245 ASP A N 1
ATOM 1931 C CA . ASP A 1 245 ? -27.766 -9.773 -6.672 1 86.25 245 ASP A CA 1
ATOM 1932 C C . ASP A 1 245 ? -27.188 -8.453 -7.184 1 86.25 245 ASP A C 1
ATOM 1934 O O . ASP A 1 245 ? -27.422 -7.398 -6.59 1 86.25 245 ASP A O 1
ATOM 1938 N N . LYS A 1 246 ? -26.406 -8.555 -8.219 1 91.88 246 LYS A N 1
ATOM 1939 C CA . LYS A 1 246 ? -25.812 -7.395 -8.875 1 91.88 246 LYS A CA 1
ATOM 1940 C C . LYS A 1 246 ? -25.016 -6.555 -7.879 1 91.88 246 LYS A C 1
ATOM 1942 O O . LYS A 1 246 ? -25.125 -5.328 -7.871 1 91.88 246 LYS A O 1
ATOM 1947 N N . PHE A 1 247 ? -24.328 -7.246 -6.961 1 96 247 PHE A N 1
ATOM 1948 C CA . PHE A 1 247 ? -23.594 -6.625 -5.867 1 96 247 PHE A CA 1
ATOM 1949 C C . PHE A 1 247 ? -22.594 -5.598 -6.402 1 96 247 PHE A C 1
ATOM 1951 O O . PHE A 1 247 ? -22.562 -4.461 -5.93 1 96 247 PHE A O 1
ATOM 1958 N N . GLU A 1 248 ? -21.812 -5.938 -7.387 1 96.31 248 GLU A N 1
ATOM 1959 C CA . GLU A 1 248 ? -20.75 -5.07 -7.883 1 96.31 248 GLU A CA 1
ATOM 1960 C C . GLU A 1 248 ? -21.312 -3.9 -8.688 1 96.31 248 GLU A C 1
ATOM 1962 O O . GLU A 1 248 ? -20.781 -2.793 -8.641 1 96.31 248 GLU A O 1
ATOM 1967 N N . ASP A 1 249 ? -22.484 -4.137 -9.344 1 95.56 249 ASP A N 1
ATOM 1968 C CA . ASP A 1 249 ? -23.125 -3.061 -10.086 1 95.56 249 ASP A CA 1
ATOM 1969 C C . ASP A 1 249 ? -23.719 -2.014 -9.133 1 95.56 249 ASP A C 1
ATOM 1971 O O . ASP A 1 249 ? -23.594 -0.812 -9.375 1 95.56 249 ASP A O 1
ATOM 1975 N N . LEU A 1 250 ? -24.312 -2.49 -8.094 1 95.5 250 LEU A N 1
ATOM 1976 C CA . LEU A 1 250 ? -24.984 -1.605 -7.156 1 95.5 250 LEU A CA 1
ATOM 1977 C C . LEU A 1 250 ? -23.984 -0.918 -6.238 1 95.5 250 LEU A C 1
ATOM 1979 O O . LEU A 1 250 ? -24.297 0.094 -5.609 1 95.5 250 LEU A O 1
ATOM 1983 N N . ASN A 1 251 ? -22.781 -1.49 -6.156 1 96.5 251 ASN A N 1
ATOM 1984 C CA . ASN A 1 251 ? -21.703 -0.905 -5.379 1 96.5 251 ASN A CA 1
ATOM 1985 C C . ASN A 1 251 ? -20.516 -0.542 -6.266 1 96.5 251 ASN A C 1
ATOM 1987 O O . ASN A 1 251 ? -19.359 -0.786 -5.902 1 96.5 251 ASN A O 1
ATOM 1991 N N . SER A 1 252 ? -20.75 -0.025 -7.41 1 95.94 252 SER A N 1
ATOM 1992 C CA . SER A 1 252 ? -19.766 0.155 -8.461 1 95.94 252 SER A CA 1
ATOM 1993 C C . SER A 1 252 ? -18.625 1.059 -8.008 1 95.94 252 SER A C 1
ATOM 1995 O O . SER A 1 252 ? -17.453 0.755 -8.234 1 95.94 252 SER A O 1
ATOM 1997 N N . GLU A 1 253 ? -18.953 2.131 -7.328 1 93.81 253 GLU A N 1
ATOM 1998 C CA . GLU A 1 253 ? -17.922 3.064 -6.879 1 93.81 253 GLU A CA 1
ATOM 1999 C C . GLU A 1 253 ? -16.953 2.393 -5.91 1 93.81 253 GLU A C 1
ATOM 2001 O O . GLU A 1 253 ? -15.742 2.51 -6.059 1 93.81 253 GLU A O 1
ATOM 2006 N N . GLN A 1 254 ? -17.531 1.675 -4.969 1 94.44 254 GLN A N 1
ATOM 2007 C CA . GLN A 1 254 ? -16.719 1.021 -3.951 1 94.44 254 GLN A CA 1
ATOM 2008 C C . GLN A 1 254 ? -15.875 -0.099 -4.555 1 94.44 254 GLN A C 1
ATOM 2010 O O . GLN A 1 254 ? -14.727 -0.311 -4.148 1 94.44 254 GLN A O 1
ATOM 2015 N N . THR A 1 255 ? -16.438 -0.8 -5.516 1 97.56 255 THR A N 1
ATOM 2016 C CA . THR A 1 255 ? -15.727 -1.903 -6.145 1 97.56 255 THR A CA 1
ATOM 2017 C C . THR A 1 255 ? -14.57 -1.384 -6.988 1 97.56 255 THR A C 1
ATOM 2019 O O . THR A 1 255 ? -13.477 -1.956 -6.973 1 97.56 255 THR A O 1
ATOM 2022 N N . ILE A 1 256 ? -14.789 -0.27 -7.645 1 97.38 256 ILE A N 1
ATOM 2023 C CA . ILE A 1 256 ? -13.734 0.329 -8.461 1 97.38 256 ILE A CA 1
ATOM 2024 C C . ILE A 1 256 ? -12.656 0.922 -7.566 1 97.38 256 ILE A C 1
ATOM 2026 O O . ILE A 1 256 ? -11.461 0.759 -7.828 1 97.38 256 ILE A O 1
ATOM 2030 N N . ASN A 1 257 ? -13.086 1.561 -6.453 1 95 257 ASN A N 1
ATOM 2031 C CA . ASN A 1 257 ? -12.141 2.135 -5.508 1 95 257 ASN A CA 1
ATOM 2032 C C . ASN A 1 257 ? -11.25 1.063 -4.883 1 95 257 ASN A C 1
ATOM 2034 O O . ASN A 1 257 ? -10.07 1.302 -4.629 1 95 257 ASN A O 1
ATOM 2038 N N . PHE A 1 258 ? -11.828 -0.096 -4.664 1 97.5 258 PHE A N 1
ATOM 2039 C CA . PHE A 1 258 ? -11.055 -1.199 -4.105 1 97.5 258 PHE A CA 1
ATOM 2040 C C . PHE A 1 258 ? -9.891 -1.561 -5.016 1 97.5 258 PHE A C 1
ATOM 2042 O O . PHE A 1 258 ? -8.789 -1.839 -4.539 1 97.5 258 PHE A O 1
ATOM 2049 N N . ILE A 1 259 ? -10.102 -1.555 -6.293 1 98.06 259 ILE A N 1
ATOM 2050 C CA . ILE A 1 259 ? -9.078 -1.871 -7.277 1 98.06 259 ILE A CA 1
ATOM 2051 C C . ILE A 1 259 ? -8.047 -0.742 -7.332 1 98.06 259 ILE A C 1
ATOM 2053 O O . ILE A 1 259 ? -6.844 -0.985 -7.219 1 98.06 259 ILE A O 1
ATOM 2057 N N . ARG A 1 260 ? -8.461 0.479 -7.312 1 96.25 260 ARG A N 1
ATOM 2058 C CA . ARG A 1 260 ? -7.621 1.625 -7.641 1 96.25 260 ARG A CA 1
ATOM 2059 C C . ARG A 1 260 ? -6.832 2.094 -6.422 1 96.25 260 ARG A C 1
ATOM 2061 O O . ARG A 1 260 ? -5.891 2.881 -6.547 1 96.25 260 ARG A O 1
ATOM 2068 N N . ARG A 1 261 ? -7.148 1.587 -5.258 1 96.06 261 ARG A N 1
ATOM 2069 C CA . ARG A 1 261 ? -6.488 2.049 -4.039 1 96.06 261 ARG A CA 1
ATOM 2070 C C . ARG A 1 261 ? -5.371 1.098 -3.629 1 96.06 261 ARG A C 1
ATOM 2072 O O . ARG A 1 261 ? -4.859 1.181 -2.51 1 96.06 261 ARG A O 1
ATOM 2079 N N . SER A 1 262 ? -5.004 0.181 -4.527 1 96.62 262 SER A N 1
ATOM 2080 C CA . SER A 1 262 ? -3.902 -0.759 -4.344 1 96.62 262 SER A CA 1
ATOM 2081 C C . SER A 1 262 ? -3.107 -0.941 -5.629 1 96.62 262 SER A C 1
ATOM 2083 O O . SER A 1 262 ? -3.648 -1.4 -6.641 1 96.62 262 SER A O 1
ATOM 2085 N N . VAL A 1 263 ? -1.794 -0.672 -5.574 1 97.38 263 VAL A N 1
ATOM 2086 C CA . VAL A 1 263 ? -0.973 -0.739 -6.777 1 97.38 263 VAL A CA 1
ATOM 2087 C C . VAL A 1 263 ? -0.915 -2.178 -7.285 1 97.38 263 VAL A C 1
ATOM 2089 O O . VAL A 1 263 ? -1.137 -2.436 -8.469 1 97.38 263 VAL A O 1
ATOM 2092 N N . PRO A 1 264 ? -0.691 -3.162 -6.371 1 98.06 264 PRO A N 1
ATOM 2093 C CA . PRO A 1 264 ? -0.701 -4.543 -6.855 1 98.06 264 PRO A CA 1
ATOM 2094 C C . PRO A 1 264 ? -2.021 -4.922 -7.523 1 98.06 264 PRO A C 1
ATOM 2096 O O . PRO A 1 264 ? -2.023 -5.609 -8.547 1 98.06 264 PRO A O 1
ATOM 2099 N N . ARG A 1 265 ? -3.082 -4.5 -6.969 1 98.19 265 ARG A N 1
ATOM 2100 C CA . ARG A 1 265 ? -4.391 -4.832 -7.52 1 98.19 265 ARG A CA 1
ATOM 2101 C C . ARG A 1 265 ? -4.605 -4.148 -8.867 1 98.19 265 ARG A C 1
ATOM 2103 O O . ARG A 1 265 ? -5.191 -4.734 -9.781 1 98.19 265 ARG A O 1
ATOM 2110 N N . MET A 1 266 ? -4.156 -2.91 -8.961 1 98 266 MET A N 1
ATOM 2111 C CA . MET A 1 266 ? -4.223 -2.213 -10.242 1 98 266 MET A CA 1
ATOM 2112 C C . MET A 1 266 ? -3.418 -2.953 -11.305 1 98 266 MET A C 1
ATOM 2114 O O . MET A 1 266 ? -3.898 -3.156 -12.422 1 98 266 MET A O 1
ATOM 2118 N N . LEU A 1 267 ? -2.221 -3.352 -10.938 1 98.38 267 LEU A N 1
ATOM 2119 C CA . LEU A 1 267 ? -1.353 -4.062 -11.875 1 98.38 267 LEU A CA 1
ATOM 2120 C C . LEU A 1 267 ? -2.027 -5.332 -12.383 1 98.38 267 LEU A C 1
ATOM 2122 O O . LEU A 1 267 ? -2.018 -5.602 -13.586 1 98.38 267 LEU A O 1
ATOM 2126 N N . LEU A 1 268 ? -2.627 -6.066 -11.492 1 98.75 268 LEU A N 1
ATOM 2127 C CA . LEU A 1 268 ? -3.297 -7.305 -11.875 1 98.75 268 LEU A CA 1
ATOM 2128 C C . LEU A 1 268 ? -4.48 -7.02 -12.797 1 98.75 268 LEU A C 1
ATOM 2130 O O . LEU A 1 268 ? -4.645 -7.676 -13.82 1 98.75 268 LEU A O 1
ATOM 2134 N N . ASN A 1 269 ? -5.266 -6.047 -12.453 1 98.62 269 ASN A N 1
ATOM 2135 C CA . ASN A 1 269 ? -6.457 -5.723 -13.234 1 98.62 269 ASN A CA 1
ATOM 2136 C C . ASN A 1 269 ? -6.094 -5.137 -14.594 1 98.62 269 ASN A C 1
ATOM 2138 O O . ASN A 1 269 ? -6.879 -5.219 -15.547 1 98.62 269 ASN A O 1
ATOM 2142 N N . GLU A 1 270 ? -4.941 -4.559 -14.688 1 98.12 270 GLU A N 1
ATOM 2143 C CA . GLU A 1 270 ? -4.465 -4.055 -15.969 1 98.12 270 GLU A CA 1
ATOM 2144 C C . GLU A 1 270 ? -4.152 -5.199 -16.938 1 98.12 270 GLU A C 1
ATOM 2146 O O . GLU A 1 270 ? -4.086 -4.996 -18.141 1 98.12 270 GLU A O 1
ATOM 2151 N N . LEU A 1 271 ? -3.961 -6.32 -16.391 1 98.38 271 LEU A N 1
ATOM 2152 C CA . LEU A 1 271 ? -3.627 -7.492 -17.188 1 98.38 271 LEU A CA 1
ATOM 2153 C C . LEU A 1 271 ? -4.891 -8.227 -17.625 1 98.38 271 LEU A C 1
ATOM 2155 O O . LEU A 1 271 ? -4.871 -8.969 -18.609 1 98.38 271 LEU A O 1
ATOM 2159 N N . LEU A 1 272 ? -6.008 -8.008 -16.984 1 98.62 272 LEU A N 1
ATOM 2160 C CA . LEU A 1 272 ? -7.172 -8.883 -17.094 1 98.62 272 LEU A CA 1
ATOM 2161 C C . LEU A 1 272 ? -8.227 -8.273 -18.016 1 98.62 272 LEU A C 1
ATOM 2163 O O . LEU A 1 272 ? -8.773 -7.207 -17.719 1 98.62 272 LEU A O 1
ATOM 2167 N N . ILE A 1 273 ? -8.617 -8.984 -19.016 1 98.38 273 ILE A N 1
ATOM 2168 C CA . ILE A 1 273 ? -9.633 -8.594 -19.984 1 98.38 273 ILE A CA 1
ATOM 2169 C C . ILE A 1 273 ? -10.992 -8.453 -19.281 1 98.38 273 ILE A C 1
ATOM 2171 O O . ILE A 1 273 ? -11.781 -7.57 -19.609 1 98.38 273 ILE A O 1
ATOM 2175 N N . ASP A 1 274 ? -11.219 -9.266 -18.312 1 98 274 ASP A N 1
ATOM 2176 C CA . ASP A 1 274 ? -12.531 -9.305 -17.656 1 98 274 ASP A CA 1
ATOM 2177 C C . ASP A 1 274 ? -12.547 -8.422 -16.422 1 98 274 ASP A C 1
ATOM 2179 O O . ASP A 1 274 ? -13.383 -8.609 -15.531 1 98 274 ASP A O 1
ATOM 2183 N N . SER A 1 275 ? -11.633 -7.496 -16.266 1 98.25 275 SER A N 1
ATOM 2184 C CA . SER A 1 275 ? -11.68 -6.539 -15.164 1 98.25 275 SER A CA 1
ATOM 2185 C C . SER A 1 275 ? -12.977 -5.738 -15.172 1 98.25 275 SER A C 1
ATOM 2187 O O . SER A 1 275 ? -13.445 -5.332 -16.234 1 98.25 275 SER A O 1
ATOM 2189 N N . ILE A 1 276 ? -13.5 -5.434 -14.023 1 97.62 276 ILE A N 1
ATOM 2190 C CA . ILE A 1 276 ? -14.727 -4.645 -13.953 1 97.62 276 ILE A CA 1
ATOM 2191 C C . ILE A 1 276 ? -14.398 -3.166 -14.156 1 97.62 276 ILE A C 1
ATOM 2193 O O . ILE A 1 276 ? -15.281 -2.357 -14.43 1 97.62 276 ILE A O 1
ATOM 2197 N N . ASP A 1 277 ? -13.141 -2.826 -13.891 1 97.12 277 ASP A N 1
ATOM 2198 C CA . ASP A 1 277 ? -12.711 -1.454 -14.148 1 97.12 277 ASP A CA 1
ATOM 2199 C C . ASP A 1 277 ? -12.375 -1.249 -15.617 1 97.12 277 ASP A C 1
ATOM 2201 O O . ASP A 1 277 ? -11.211 -1.039 -15.977 1 97.12 277 ASP A O 1
ATOM 2205 N N . GLN A 1 278 ? -13.375 -1.093 -16.453 1 95.06 278 GLN A N 1
ATOM 2206 C CA . GLN A 1 278 ? -13.203 -0.988 -17.891 1 95.06 278 GLN A CA 1
ATOM 2207 C C . GLN A 1 278 ? -12.719 0.402 -18.297 1 95.06 278 GLN A C 1
ATOM 2209 O O . GLN A 1 278 ? -12.18 0.588 -19.391 1 95.06 278 GLN A O 1
ATOM 2214 N N . GLU A 1 279 ? -12.828 1.346 -17.406 1 92.81 279 GLU A N 1
ATOM 2215 C CA . GLU A 1 279 ? -12.469 2.725 -17.734 1 92.81 279 GLU A CA 1
ATOM 2216 C C . GLU A 1 279 ? -11.031 3.027 -17.328 1 92.81 279 GLU A C 1
ATOM 2218 O O . GLU A 1 279 ? -10.523 4.121 -17.594 1 92.81 279 GLU A O 1
ATOM 2223 N N . MET A 1 280 ? -10.438 2.074 -16.734 1 92.62 280 MET A N 1
ATOM 2224 C CA . MET A 1 280 ? -9.047 2.268 -16.359 1 92.62 280 MET A CA 1
ATOM 2225 C C . MET A 1 280 ? -8.195 2.643 -17.562 1 92.62 280 MET A C 1
ATOM 2227 O O . MET A 1 280 ? -8.312 2.037 -18.625 1 92.62 280 MET A O 1
ATOM 2231 N N . GLU A 1 281 ? -7.375 3.652 -17.422 1 89.19 281 GLU A N 1
ATOM 2232 C CA . GLU A 1 281 ? -6.426 3.996 -18.469 1 89.19 281 GLU A CA 1
ATOM 2233 C C . GLU A 1 281 ? -5.312 2.957 -18.578 1 89.19 281 GLU A C 1
ATOM 2235 O O . GLU A 1 281 ? -4.641 2.664 -17.578 1 89.19 281 GLU A O 1
ATOM 2240 N N . LEU A 1 282 ? -5.16 2.48 -19.734 1 93.19 282 LEU A N 1
ATOM 2241 C CA . LEU A 1 282 ? -4.207 1.39 -19.906 1 93.19 282 LEU A CA 1
ATOM 2242 C C . LEU A 1 282 ? -3.057 1.818 -20.812 1 93.19 282 LEU A C 1
ATOM 2244 O O . LEU A 1 282 ? -3.277 2.467 -21.844 1 93.19 282 LEU A O 1
ATOM 2248 N N . GLU A 1 283 ? -1.916 1.499 -20.406 1 88.88 283 GLU A N 1
ATOM 2249 C CA . GLU A 1 283 ? -0.749 1.698 -21.25 1 88.88 283 GLU A CA 1
ATOM 2250 C C . GLU A 1 283 ? -0.625 0.585 -22.297 1 88.88 283 GLU A C 1
ATOM 2252 O O . GLU A 1 283 ? -0.111 0.806 -23.391 1 88.88 283 GLU A O 1
ATOM 2257 N N . LYS A 1 284 ? -1.049 -0.58 -21.938 1 95.31 284 LYS A N 1
ATOM 2258 C CA . LYS A 1 284 ? -1.018 -1.777 -22.766 1 95.31 284 LYS A CA 1
ATOM 2259 C C . LYS A 1 284 ? -2.35 -2.52 -22.719 1 95.31 284 LYS A C 1
ATOM 2261 O O . LYS A 1 284 ? -3.096 -2.398 -21.75 1 95.31 284 LYS A O 1
ATOM 2266 N N . PRO A 1 285 ? -2.574 -3.264 -23.734 1 96.81 285 PRO A N 1
ATOM 2267 C CA . PRO A 1 285 ? -3.852 -3.984 -23.75 1 96.81 285 PRO A CA 1
ATOM 2268 C C . PRO A 1 285 ? -3.904 -5.098 -22.703 1 96.81 285 PRO A C 1
ATOM 2270 O O . PRO A 1 285 ? -2.867 -5.652 -22.328 1 96.81 285 PRO A O 1
ATOM 2273 N N . ARG A 1 286 ? -5.094 -5.402 -22.281 1 98.31 286 ARG A N 1
ATOM 2274 C CA . ARG A 1 286 ? -5.324 -6.562 -21.438 1 98.31 286 ARG A CA 1
ATOM 2275 C C . ARG A 1 286 ? -5.254 -7.859 -22.234 1 98.31 286 ARG A C 1
ATOM 2277 O O . ARG A 1 286 ? -5.746 -7.926 -23.359 1 98.31 286 ARG A O 1
ATOM 2284 N N . ILE A 1 287 ? -4.711 -8.914 -21.594 1 98.56 287 ILE A N 1
ATOM 2285 C CA . ILE A 1 287 ? -4.422 -10.047 -22.469 1 98.56 287 ILE A CA 1
ATOM 2286 C C . ILE A 1 287 ? -4.805 -11.352 -21.781 1 98.56 287 ILE A C 1
ATOM 2288 O O . ILE A 1 287 ? -4.734 -12.422 -22.391 1 98.56 287 ILE A O 1
ATOM 2292 N N . MET A 1 288 ? -5.227 -11.312 -20.531 1 98.62 288 MET A N 1
ATOM 2293 C CA . MET A 1 288 ? -5.504 -12.547 -19.797 1 98.62 288 MET A CA 1
ATOM 2294 C C . MET A 1 288 ? -6.922 -12.547 -19.234 1 98.62 288 MET A C 1
ATOM 2296 O O . MET A 1 288 ? -7.516 -11.484 -19.047 1 98.62 288 MET A O 1
ATOM 2300 N N . LEU A 1 289 ? -7.363 -13.742 -19.016 1 98.81 289 LEU A N 1
ATOM 2301 C CA . LEU A 1 289 ? -8.656 -13.961 -18.375 1 98.81 289 LEU A CA 1
ATOM 2302 C C . LEU A 1 289 ? -8.5 -14.82 -17.125 1 98.81 289 LEU A C 1
ATOM 2304 O O . LEU A 1 289 ? -7.66 -15.719 -17.078 1 98.81 289 LEU A O 1
ATOM 2308 N N . ASP A 1 290 ? -9.25 -14.477 -16.141 1 98.75 290 ASP A N 1
ATOM 2309 C CA . ASP A 1 290 ? -9.422 -15.32 -14.953 1 98.75 290 ASP A CA 1
ATOM 2310 C C . ASP A 1 290 ? -10.367 -16.484 -15.242 1 98.75 290 ASP A C 1
ATOM 2312 O O . ASP A 1 290 ? -11.578 -16.281 -15.344 1 98.75 290 ASP A O 1
ATOM 2316 N N . LEU A 1 291 ? -9.867 -17.688 -15.203 1 98.69 291 LEU A N 1
ATOM 2317 C CA . LEU A 1 291 ? -10.625 -18.828 -15.734 1 98.69 291 LEU A CA 1
ATOM 2318 C C . LEU A 1 291 ? -11.758 -19.203 -14.789 1 98.69 291 LEU A C 1
ATOM 2320 O O . LEU A 1 291 ? -12.82 -19.641 -15.234 1 98.69 291 LEU A O 1
ATOM 2324 N N . VAL A 1 292 ? -11.531 -19.047 -13.469 1 98.75 292 VAL A N 1
ATOM 2325 C CA . VAL A 1 292 ? -12.609 -19.328 -12.531 1 98.75 292 VAL A CA 1
ATOM 2326 C C . VAL A 1 292 ? -13.727 -18.297 -12.711 1 98.75 292 VAL A C 1
ATOM 2328 O O . VAL A 1 292 ? -14.906 -18.656 -12.719 1 98.75 292 VAL A O 1
ATOM 2331 N N . ARG A 1 293 ? -13.391 -17.062 -12.867 1 98.12 293 ARG A N 1
ATOM 2332 C CA . ARG A 1 293 ? -14.414 -16.047 -13.078 1 98.12 293 ARG A CA 1
ATOM 2333 C C . ARG A 1 293 ? -15.102 -16.234 -14.422 1 98.12 293 ARG A C 1
ATOM 2335 O O . ARG A 1 293 ? -16.312 -15.984 -14.555 1 98.12 293 ARG A O 1
ATOM 2342 N N . LYS A 1 294 ? -14.391 -16.609 -15.383 1 97.81 294 LYS A N 1
ATOM 2343 C CA . LYS A 1 294 ? -14.984 -16.906 -16.688 1 97.81 294 LYS A CA 1
ATOM 2344 C C . LYS A 1 294 ? -16.047 -17.984 -16.578 1 97.81 294 LYS A C 1
ATOM 2346 O O . LYS A 1 294 ? -17.062 -17.938 -17.266 1 97.81 294 LYS A O 1
ATOM 2351 N N . THR A 1 295 ? -15.852 -18.906 -15.727 1 97.56 295 THR A N 1
ATOM 2352 C CA . THR A 1 295 ? -16.703 -20.078 -15.641 1 97.56 295 THR A CA 1
ATOM 2353 C C . THR A 1 295 ? -17.781 -19.891 -14.562 1 97.56 295 THR A C 1
ATOM 2355 O O . THR A 1 295 ? -18.922 -20.297 -14.75 1 97.56 295 THR A O 1
ATOM 2358 N N . GLN A 1 296 ? -17.422 -19.234 -13.422 1 97.25 296 GLN A N 1
ATOM 2359 C CA . GLN A 1 296 ? -18.297 -19.141 -12.266 1 97.25 296 GLN A CA 1
ATOM 2360 C C . GLN A 1 296 ? -18.984 -17.781 -12.211 1 97.25 296 GLN A C 1
ATOM 2362 O O . GLN A 1 296 ? -19.859 -17.562 -11.375 1 97.25 296 GLN A O 1
ATOM 2367 N N . GLY A 1 297 ? -18.578 -16.938 -13.125 1 96.25 297 GLY A N 1
ATOM 2368 C CA . GLY A 1 297 ? -19.141 -15.594 -13.086 1 96.25 297 GLY A CA 1
ATOM 2369 C C . GLY A 1 297 ? -18.672 -14.781 -11.898 1 96.25 297 GLY A C 1
ATOM 2370 O O . GLY A 1 297 ? -17.516 -14.859 -11.5 1 96.25 297 GLY A O 1
ATOM 2371 N N . ARG A 1 298 ? -19.594 -13.992 -11.461 1 96.44 298 ARG A N 1
ATOM 2372 C CA . ARG A 1 298 ? -19.234 -13.055 -10.398 1 96.44 298 ARG A CA 1
ATOM 2373 C C . ARG A 1 298 ? -19.781 -13.539 -9.055 1 96.44 298 ARG A C 1
ATOM 2375 O O . ARG A 1 298 ? -20.203 -12.727 -8.227 1 96.44 298 ARG A O 1
ATOM 2382 N N . LYS A 1 299 ? -19.75 -14.852 -8.875 1 94.81 299 LYS A N 1
ATOM 2383 C CA . LYS A 1 299 ? -20.172 -15.445 -7.609 1 94.81 299 LYS A CA 1
ATOM 2384 C C . LYS A 1 299 ? -19.312 -14.961 -6.453 1 94.81 299 LYS A C 1
ATOM 2386 O O . LYS A 1 299 ? -18.078 -14.883 -6.582 1 94.81 299 LYS A O 1
ATOM 2391 N N . GLN A 1 300 ? -19.922 -14.586 -5.305 1 94.62 300 GLN A N 1
ATOM 2392 C CA . GLN A 1 300 ? -19.188 -14.211 -4.094 1 94.62 300 GLN A CA 1
ATOM 2393 C C . GLN A 1 300 ? -18.766 -15.445 -3.301 1 94.62 300 GLN A C 1
ATOM 2395 O O . GLN A 1 300 ? -19.297 -16.531 -3.508 1 94.62 300 GLN A O 1
ATOM 2400 N N . GLY A 1 301 ? -17.781 -15.297 -2.529 1 95.88 301 GLY A N 1
ATOM 2401 C CA . GLY A 1 301 ? -17.422 -16.344 -1.586 1 95.88 301 GLY A CA 1
ATOM 2402 C C . GLY A 1 301 ? -16.469 -17.359 -2.166 1 95.88 301 GLY A C 1
ATOM 2403 O O . GLY A 1 301 ? -16.156 -18.375 -1.519 1 95.88 301 GLY A O 1
ATOM 2404 N N . LEU A 1 302 ? -15.953 -17.156 -3.346 1 97.88 302 LEU A N 1
ATOM 2405 C CA . LEU A 1 302 ? -15.008 -18.094 -3.949 1 97.88 302 LEU A CA 1
ATOM 2406 C C . LEU A 1 302 ? -13.609 -17.891 -3.375 1 97.88 302 LEU A C 1
ATOM 2408 O O . LEU A 1 302 ? -12.641 -17.734 -4.125 1 97.88 302 LEU A O 1
ATOM 2412 N N . TYR A 1 303 ? -13.516 -18.016 -2.059 1 98.81 303 TYR A N 1
ATOM 2413 C CA . TYR A 1 303 ? -12.25 -17.766 -1.37 1 98.81 303 TYR A CA 1
ATOM 2414 C C . TYR A 1 303 ? -11.352 -19 -1.419 1 98.81 303 TYR A C 1
ATOM 2416 O O . TYR A 1 303 ? -11.844 -20.125 -1.489 1 98.81 303 TYR A O 1
ATOM 2424 N N . THR A 1 304 ? -10.016 -18.75 -1.394 1 98.88 304 THR A N 1
ATOM 2425 C CA . THR A 1 304 ? -9.07 -19.844 -1.558 1 98.88 304 THR A CA 1
ATOM 2426 C C . THR A 1 304 ? -8.117 -19.922 -0.368 1 98.88 304 THR A C 1
ATOM 2428 O O . THR A 1 304 ? -7.305 -20.844 -0.271 1 98.88 304 THR A O 1
ATOM 2431 N N . VAL A 1 305 ? -8.172 -18.922 0.55 1 98.81 305 VAL A N 1
ATOM 2432 C CA . VAL A 1 305 ? -7.32 -18.938 1.734 1 98.81 305 VAL A CA 1
ATOM 2433 C C . VAL A 1 305 ? -8.086 -18.375 2.928 1 98.81 305 VAL A C 1
ATOM 2435 O O . VAL A 1 305 ? -8.891 -17.438 2.779 1 98.81 305 VAL A O 1
ATOM 2438 N N . TRP A 1 306 ? -7.848 -18.953 4.098 1 98.38 306 TRP A N 1
ATOM 2439 C CA . TRP A 1 306 ? -8.492 -18.547 5.344 1 98.38 306 TRP A CA 1
ATOM 2440 C C . TRP A 1 306 ? -7.473 -18.422 6.469 1 98.38 306 TRP A C 1
ATOM 2442 O O . TRP A 1 306 ? -6.406 -19.031 6.418 1 98.38 306 TRP A O 1
ATOM 2452 N N . ASN A 1 307 ? -7.809 -17.578 7.402 1 95.38 307 ASN A N 1
ATOM 2453 C CA . ASN A 1 307 ? -6.953 -17.406 8.57 1 95.38 307 ASN A CA 1
ATOM 2454 C C . ASN A 1 307 ? -7.121 -18.547 9.57 1 95.38 307 ASN A C 1
ATOM 2456 O O . ASN A 1 307 ? -8.172 -18.672 10.203 1 95.38 307 ASN A O 1
ATOM 2460 N N . THR A 1 308 ? -6.102 -19.234 9.781 1 93.19 308 THR A N 1
ATOM 2461 C CA . THR A 1 308 ? -6.172 -20.406 10.648 1 93.19 308 THR A CA 1
ATOM 2462 C C . THR A 1 308 ? -6.262 -19.984 12.117 1 93.19 308 THR A C 1
ATOM 2464 O O . THR A 1 308 ? -6.965 -20.609 12.906 1 93.19 308 THR A O 1
ATOM 2467 N N . LEU A 1 309 ? -5.574 -18.938 12.461 1 92.06 309 LEU A N 1
ATOM 2468 C CA . LEU A 1 309 ? -5.574 -18.453 13.836 1 92.06 309 LEU A CA 1
ATOM 2469 C C . LEU A 1 309 ? -6.969 -18 14.25 1 92.06 309 LEU A C 1
ATOM 2471 O O . LEU A 1 309 ? -7.379 -18.203 15.398 1 92.06 309 LEU A O 1
ATOM 2475 N N . LYS A 1 310 ? -7.637 -17.484 13.344 1 91.31 310 LYS A N 1
ATOM 2476 C CA . LYS A 1 310 ? -8.984 -16.984 13.617 1 91.31 310 LYS A CA 1
ATOM 2477 C C . LYS A 1 310 ? -10.031 -18.047 13.289 1 91.31 310 LYS A C 1
ATOM 2479 O O . LYS A 1 310 ? -11.234 -17.812 13.453 1 91.31 310 LYS A O 1
ATOM 2484 N N . ASN A 1 311 ? -9.625 -19.188 12.789 1 93.75 311 ASN A N 1
ATOM 2485 C CA . ASN A 1 311 ? -10.539 -20.234 12.367 1 93.75 311 ASN A CA 1
ATOM 2486 C C . ASN A 1 311 ? -11.648 -19.688 11.469 1 93.75 311 ASN A C 1
ATOM 2488 O O . ASN A 1 311 ? -12.836 -19.891 11.75 1 93.75 311 ASN A O 1
ATOM 2492 N N . SER A 1 312 ? -11.297 -19.062 10.398 1 96.19 312 SER A N 1
ATOM 2493 C CA . SER A 1 312 ? -12.266 -18.328 9.586 1 96.19 312 SER A CA 1
ATOM 2494 C C . SER A 1 312 ? -12.797 -19.188 8.445 1 96.19 312 SER A C 1
ATOM 2496 O O . SER A 1 312 ? -13.75 -18.797 7.762 1 96.19 312 SER A O 1
ATOM 2498 N N . ARG A 1 313 ? -12.328 -20.359 8.203 1 96.62 313 ARG A N 1
ATOM 2499 C CA . ARG A 1 313 ? -12.688 -21.203 7.062 1 96.62 313 ARG A CA 1
ATOM 2500 C C . ARG A 1 313 ? -14.117 -21.719 7.195 1 96.62 313 ARG A C 1
ATOM 2502 O O . ARG A 1 313 ? -14.891 -21.672 6.238 1 96.62 313 ARG A O 1
ATOM 2509 N N . PRO A 1 314 ? -14.602 -22.172 8.359 1 94.56 314 PRO A N 1
ATOM 2510 C CA . PRO A 1 314 ? -15.977 -22.672 8.469 1 94.56 314 PRO A CA 1
ATOM 2511 C C . PRO A 1 314 ? -17.016 -21.609 8.109 1 94.56 314 PRO A C 1
ATOM 2513 O O . PRO A 1 314 ? -18.047 -21.922 7.523 1 94.56 314 PRO A O 1
ATOM 2516 N N . GLY A 1 315 ? -16.734 -20.391 8.414 1 95.88 315 GLY A N 1
ATOM 2517 C CA . GLY A 1 315 ? -17.641 -19.297 8.07 1 95.88 315 GLY A CA 1
ATOM 2518 C C . GLY A 1 315 ? -17.375 -18.719 6.695 1 95.88 315 GLY A C 1
ATOM 2519 O O . GLY A 1 315 ? -18 -17.719 6.309 1 95.88 315 GLY A O 1
ATOM 2520 N N . ASN A 1 316 ? -16.453 -19.312 5.996 1 97.75 316 ASN A N 1
ATOM 2521 C CA . ASN A 1 316 ? -16.016 -18.891 4.664 1 97.75 316 ASN A CA 1
ATOM 2522 C C . ASN A 1 316 ? -15.648 -17.422 4.637 1 97.75 316 ASN A C 1
ATOM 2524 O O . ASN A 1 316 ? -16.125 -16.672 3.775 1 97.75 316 ASN A O 1
ATOM 2528 N N . TYR A 1 317 ? -14.953 -17 5.68 1 97.69 317 TYR A N 1
ATOM 2529 C CA . TYR A 1 317 ? -14.383 -15.656 5.766 1 97.69 317 TYR A CA 1
ATOM 2530 C C . TYR A 1 317 ? -12.93 -15.656 5.309 1 97.69 317 TYR A C 1
ATOM 2532 O O . TYR A 1 317 ? -12.016 -15.766 6.129 1 97.69 317 TYR A O 1
ATOM 2540 N N . GLY A 1 318 ? -12.766 -15.508 3.965 1 98.31 318 GLY A N 1
ATOM 2541 C CA . GLY A 1 318 ? -11.43 -15.648 3.41 1 98.31 318 GLY A CA 1
ATOM 2542 C C . GLY A 1 318 ? -11.148 -14.664 2.287 1 98.31 318 GLY A C 1
ATOM 2543 O O . GLY A 1 318 ? -11.758 -13.594 2.221 1 98.31 318 GLY A O 1
ATOM 2544 N N . SER A 1 319 ? -10.117 -14.984 1.535 1 98.62 319 SER A N 1
ATOM 2545 C CA . SER A 1 319 ? -9.711 -14.227 0.357 1 98.62 319 SER A CA 1
ATOM 2546 C C . SER A 1 319 ? -9.477 -15.141 -0.838 1 98.62 319 SER A C 1
ATOM 2548 O O . SER A 1 319 ? -9.203 -16.328 -0.67 1 98.62 319 SER A O 1
ATOM 2550 N N . ARG A 1 320 ? -9.688 -14.625 -1.946 1 98.81 320 ARG A N 1
ATOM 2551 C CA . ARG A 1 320 ? -9.344 -15.328 -3.178 1 98.81 320 ARG A CA 1
ATOM 2552 C C . ARG A 1 320 ? -8.047 -14.781 -3.779 1 98.81 320 ARG A C 1
ATOM 2554 O O . ARG A 1 320 ? -8.023 -13.664 -4.297 1 98.81 320 ARG A O 1
ATOM 2561 N N . ILE A 1 321 ? -6.953 -15.641 -3.709 1 98.81 321 ILE A N 1
ATOM 2562 C CA . ILE A 1 321 ? -5.672 -15.117 -4.172 1 98.81 321 ILE A CA 1
ATOM 2563 C C . ILE A 1 321 ? -4.941 -16.172 -4.988 1 98.81 321 ILE A C 1
ATOM 2565 O O . ILE A 1 321 ? -3.904 -15.898 -5.594 1 98.81 321 ILE A O 1
ATOM 2569 N N . ASP A 1 322 ? -5.375 -17.422 -5 1 98.94 322 ASP A N 1
ATOM 2570 C CA . ASP A 1 322 ? -4.863 -18.469 -5.871 1 98.94 322 ASP A CA 1
ATOM 2571 C C . ASP A 1 322 ? -5.605 -18.484 -7.207 1 98.94 322 ASP A C 1
ATOM 2573 O O . ASP A 1 322 ? -6.82 -18.688 -7.246 1 98.94 322 ASP A O 1
ATOM 2577 N N . LEU A 1 323 ? -4.844 -18.312 -8.25 1 98.88 323 LEU A N 1
ATOM 2578 C CA . LEU A 1 323 ? -5.512 -18.062 -9.523 1 98.88 323 LEU A CA 1
ATOM 2579 C C . LEU A 1 323 ? -4.922 -18.938 -10.625 1 98.88 323 LEU A C 1
ATOM 2581 O O . LEU A 1 323 ? -3.768 -19.359 -10.539 1 98.88 323 LEU A O 1
ATOM 2585 N N . ILE A 1 324 ? -5.73 -19.234 -11.602 1 98.94 324 ILE A N 1
ATOM 2586 C CA . ILE A 1 324 ? -5.332 -19.719 -12.922 1 98.94 324 ILE A CA 1
ATOM 2587 C C . ILE A 1 324 ? -5.801 -18.734 -13.992 1 98.94 324 ILE A C 1
ATOM 2589 O O . ILE A 1 324 ? -7 -18.578 -14.219 1 98.94 324 ILE A O 1
ATOM 2593 N N . LEU A 1 325 ? -4.84 -18.031 -14.531 1 98.88 325 LEU A N 1
ATOM 2594 C CA . LEU A 1 325 ? -5.082 -17.047 -15.586 1 98.88 325 LEU A CA 1
ATOM 2595 C C . LEU A 1 325 ? -4.523 -17.531 -16.922 1 98.88 325 LEU A C 1
ATOM 2597 O O . LEU A 1 325 ? -3.496 -18.219 -16.953 1 98.88 325 LEU A O 1
ATOM 2601 N N . ALA A 1 326 ? -5.184 -17.203 -18 1 98.75 326 ALA A N 1
ATOM 2602 C CA . ALA A 1 326 ? -4.715 -17.641 -19.312 1 98.75 326 ALA A CA 1
ATOM 2603 C C . ALA A 1 326 ? -4.91 -16.547 -20.359 1 98.75 326 ALA A C 1
ATOM 2605 O O . ALA A 1 326 ? -5.828 -15.727 -20.25 1 98.75 326 ALA A O 1
ATOM 2606 N N . THR A 1 327 ? -4.039 -16.547 -21.312 1 98.19 327 THR A N 1
ATOM 2607 C CA . THR A 1 327 ? -4.234 -15.656 -22.453 1 98.19 327 THR A CA 1
ATOM 2608 C C . THR A 1 327 ? -5.539 -15.984 -23.172 1 98.19 327 THR A C 1
ATOM 2610 O O . THR A 1 327 ? -6.051 -17.109 -23.062 1 98.19 327 THR A O 1
ATOM 2613 N N . GLU A 1 328 ? -6.004 -15.055 -23.922 1 95.69 328 GLU A N 1
ATOM 2614 C CA . GLU A 1 328 ? -7.355 -15.07 -24.484 1 95.69 328 GLU A CA 1
ATOM 2615 C C . GLU A 1 328 ? -7.594 -16.328 -25.312 1 95.69 328 GLU A C 1
ATOM 2617 O O . GLU A 1 328 ? -8.617 -17 -25.172 1 95.69 328 GLU A O 1
ATOM 2622 N N . ARG A 1 329 ? -6.711 -16.703 -26.188 1 91.62 329 ARG A N 1
ATOM 2623 C CA . ARG A 1 329 ? -6.891 -17.859 -27.062 1 91.62 329 ARG A CA 1
ATOM 2624 C C . ARG A 1 329 ? -6.988 -19.156 -26.266 1 91.62 329 ARG A C 1
ATOM 2626 O O . ARG A 1 329 ? -7.828 -20 -26.547 1 91.62 329 ARG A O 1
ATOM 2633 N N . LEU A 1 330 ? -6.156 -19.266 -25.328 1 94.38 330 LEU A N 1
ATOM 2634 C CA . LEU A 1 330 ? -6.184 -20.453 -24.469 1 94.38 330 LEU A CA 1
ATOM 2635 C C . LEU A 1 330 ? -7.43 -20.453 -23.594 1 94.38 330 LEU A C 1
ATOM 2637 O O . LEU A 1 330 ? -8.008 -21.516 -23.344 1 94.38 330 LEU A O 1
ATOM 2641 N N . ALA A 1 331 ? -7.801 -19.312 -23.125 1 97 331 ALA A N 1
ATOM 2642 C CA . ALA A 1 331 ? -8.969 -19.188 -22.266 1 97 331 ALA A CA 1
ATOM 2643 C C . ALA A 1 331 ? -10.234 -19.656 -22.984 1 97 331 ALA A C 1
ATOM 2645 O O . ALA A 1 331 ? -11.156 -20.188 -22.359 1 97 331 ALA A O 1
ATOM 2646 N N . GLU A 1 332 ? -10.273 -19.484 -24.234 1 95 332 GLU A N 1
ATOM 2647 C CA . GLU A 1 332 ? -11.422 -19.922 -25.016 1 95 332 GLU A CA 1
ATOM 2648 C C . GLU A 1 332 ? -11.562 -21.438 -25 1 95 332 GLU A C 1
ATOM 2650 O O . GLU A 1 332 ? -12.664 -21.969 -25.156 1 95 332 GLU A O 1
ATOM 2655 N N . CYS A 1 333 ? -10.492 -22.141 -24.734 1 95.25 333 CYS A N 1
ATOM 2656 C CA . CYS A 1 333 ? -10.484 -23.594 -24.703 1 95.25 333 CYS A CA 1
ATOM 2657 C C . CYS A 1 333 ? -10.859 -24.109 -23.328 1 95.25 333 CYS A C 1
ATOM 2659 O O . CYS A 1 333 ? -11.023 -25.328 -23.141 1 95.25 333 CYS A O 1
ATOM 2661 N N . CYS A 1 334 ? -11.016 -23.203 -22.391 1 96.81 334 CYS A N 1
ATOM 2662 C CA . CYS A 1 334 ? -11.375 -23.609 -21.031 1 96.81 334 CYS A CA 1
ATOM 2663 C C . CYS A 1 334 ? -12.82 -24.109 -20.984 1 96.81 334 CYS A C 1
ATOM 2665 O O . CYS A 1 334 ? -13.742 -23.406 -21.406 1 96.81 334 CYS A O 1
ATOM 2667 N N . LYS A 1 335 ? -13.047 -25.281 -20.453 1 96.44 335 LYS A N 1
ATOM 2668 C CA . LYS A 1 335 ? -14.359 -25.922 -20.438 1 96.44 335 LYS A CA 1
ATOM 2669 C C . LYS A 1 335 ? -14.922 -26 -19.031 1 96.44 335 LYS A C 1
ATOM 2671 O O . LYS A 1 335 ? -16.109 -26.297 -18.844 1 96.44 335 LYS A O 1
ATOM 2676 N N . GLY A 1 336 ? -14.117 -25.734 -18.125 1 97 336 GLY A N 1
ATOM 2677 C CA . GLY A 1 336 ? -14.523 -25.734 -16.719 1 97 336 GLY A CA 1
ATOM 2678 C C . GLY A 1 336 ? -13.438 -25.266 -15.781 1 97 336 GLY A C 1
ATOM 2679 O O . GLY A 1 336 ? -12.25 -25.516 -16.016 1 97 336 GLY A O 1
ATOM 2680 N N . ALA A 1 337 ? -13.852 -24.547 -14.734 1 98.44 337 ALA A N 1
ATOM 2681 C CA . ALA A 1 337 ? -12.93 -24.078 -13.711 1 98.44 337 ALA A CA 1
ATOM 2682 C C . ALA A 1 337 ? -13.656 -23.781 -12.398 1 98.44 337 ALA A C 1
ATOM 2684 O O . ALA A 1 337 ? -14.797 -23.297 -12.414 1 98.44 337 ALA A O 1
ATOM 2685 N N . ASN A 1 338 ? -13.008 -24.094 -11.344 1 98.5 338 ASN A N 1
ATOM 2686 C CA . ASN A 1 338 ? -13.57 -23.859 -10.016 1 98.5 338 ASN A CA 1
ATOM 2687 C C . ASN A 1 338 ? -12.516 -24.016 -8.93 1 98.5 338 ASN A C 1
ATOM 2689 O O . ASN A 1 338 ? -11.328 -24.172 -9.219 1 98.5 338 ASN A O 1
ATOM 2693 N N . ILE A 1 339 ? -13.023 -23.859 -7.668 1 98.69 339 ILE A N 1
ATOM 2694 C CA . ILE A 1 339 ? -12.195 -24.125 -6.5 1 98.69 339 ILE A CA 1
ATOM 2695 C C . ILE A 1 339 ? -12.742 -25.328 -5.734 1 98.69 339 ILE A C 1
ATOM 2697 O O . ILE A 1 339 ? -13.898 -25.719 -5.922 1 98.69 339 ILE A O 1
ATOM 2701 N N . TRP A 1 340 ? -11.93 -25.969 -4.949 1 98.19 340 TRP A N 1
ATOM 2702 C CA . TRP A 1 340 ? -12.359 -27.062 -4.07 1 98.19 340 TRP A CA 1
ATOM 2703 C C . TRP A 1 340 ? -12.156 -26.688 -2.607 1 98.19 340 TRP A C 1
ATOM 2705 O O . TRP A 1 340 ? -11.258 -27.219 -1.948 1 98.19 340 TRP A O 1
ATOM 2715 N N . PRO A 1 341 ? -13.055 -25.812 -2.064 1 97.31 341 PRO A N 1
ATOM 2716 C CA . PRO A 1 341 ? -12.867 -25.312 -0.697 1 97.31 341 PRO A CA 1
ATOM 2717 C C . PRO A 1 341 ? -13.031 -26.422 0.352 1 97.31 341 PRO A C 1
ATOM 2719 O O . PRO A 1 341 ? -12.602 -26.25 1.495 1 97.31 341 PRO A O 1
ATOM 2722 N N . PHE A 1 342 ? -13.594 -27.547 -0.014 1 95.44 342 PHE A N 1
ATOM 2723 C CA . PHE A 1 342 ? -13.836 -28.641 0.927 1 95.44 342 PHE A CA 1
ATOM 2724 C C . PHE A 1 342 ? -12.602 -29.516 1.082 1 95.44 342 PHE A C 1
ATOM 2726 O O . PHE A 1 342 ? -12.523 -30.328 1.999 1 95.44 342 PHE A O 1
ATOM 2733 N N . LEU A 1 343 ? -11.656 -29.359 0.199 1 96.12 343 LEU A N 1
ATOM 2734 C CA . LEU A 1 343 ? -10.406 -30.094 0.332 1 96.12 343 LEU A CA 1
ATOM 2735 C C . LEU A 1 343 ? -9.453 -29.391 1.281 1 96.12 343 LEU A C 1
ATOM 2737 O O . LEU A 1 343 ? -9 -28.281 0.993 1 96.12 343 LEU A O 1
ATOM 2741 N N . MET A 1 344 ? -9.133 -30.078 2.334 1 93.69 344 MET A N 1
ATOM 2742 C CA . MET A 1 344 ? -8.188 -29.547 3.309 1 93.69 344 MET A CA 1
ATOM 2743 C C . MET A 1 344 ? -6.75 -29.844 2.891 1 93.69 344 MET A C 1
ATOM 2745 O O . MET A 1 344 ? -6.512 -30.391 1.813 1 93.69 344 MET A O 1
ATOM 2749 N N . GLY A 1 345 ? -5.746 -29.406 3.766 1 93.5 345 GLY A N 1
ATOM 2750 C CA . GLY A 1 345 ? -4.336 -29.641 3.498 1 93.5 345 GLY A CA 1
ATOM 2751 C C . GLY A 1 345 ? -3.445 -28.484 3.912 1 93.5 345 GLY A C 1
ATOM 2752 O O . GLY A 1 345 ? -2.279 -28.688 4.258 1 93.5 345 GLY A O 1
ATOM 2753 N N . SER A 1 346 ? -3.967 -27.375 3.779 1 96.25 346 SER A N 1
ATOM 2754 C CA . SER A 1 346 ? -3.35 -26.125 4.227 1 96.25 346 SER A CA 1
ATOM 2755 C C . SER A 1 346 ? -4.398 -25.062 4.523 1 96.25 346 SER A C 1
ATOM 2757 O O . SER A 1 346 ? -5.586 -25.375 4.641 1 96.25 346 SER A O 1
ATOM 2759 N N . ASP A 1 347 ? -3.963 -23.859 4.746 1 97.06 347 ASP A N 1
ATOM 2760 C CA . ASP A 1 347 ? -4.895 -22.75 4.906 1 97.06 347 ASP A CA 1
ATOM 2761 C C . ASP A 1 347 ? -5.441 -22.297 3.557 1 97.06 347 ASP A C 1
ATOM 2763 O O . ASP A 1 347 ? -6.289 -21.406 3.494 1 97.06 347 ASP A O 1
ATOM 2767 N N . HIS A 1 348 ? -5.031 -22.938 2.49 1 98.56 348 HIS A N 1
ATOM 2768 C CA . HIS A 1 348 ? -5.543 -22.719 1.145 1 98.56 348 HIS A CA 1
ATOM 2769 C C . HIS A 1 348 ? -6.348 -23.906 0.65 1 98.56 348 HIS A C 1
ATOM 2771 O O . HIS A 1 348 ? -6.367 -24.969 1.295 1 98.56 348 HIS A O 1
ATOM 2777 N N . CYS A 1 349 ? -7.051 -23.734 -0.451 1 98.38 349 CYS A N 1
ATOM 2778 C CA . CYS A 1 349 ? -7.672 -24.844 -1.161 1 98.38 349 CYS A CA 1
ATOM 2779 C C . CYS A 1 349 ? -7.227 -24.891 -2.619 1 98.38 349 CYS A C 1
ATOM 2781 O O . CYS A 1 349 ? -6.754 -23.875 -3.15 1 98.38 349 CYS A O 1
ATOM 2783 N N . PRO A 1 350 ? -7.25 -26.031 -3.273 1 98.62 350 PRO A N 1
ATOM 2784 C CA . PRO A 1 350 ? -6.844 -26.125 -4.68 1 98.62 350 PRO A CA 1
ATOM 2785 C C . PRO A 1 350 ? -7.828 -25.438 -5.621 1 98.62 350 PRO A C 1
ATOM 2787 O O . PRO A 1 350 ? -9.023 -25.391 -5.336 1 98.62 350 PRO A O 1
ATOM 2790 N N . VAL A 1 351 ? -7.328 -24.906 -6.707 1 98.88 351 VAL A N 1
ATOM 2791 C CA . VAL A 1 351 ? -8.062 -24.344 -7.836 1 98.88 351 VAL A CA 1
ATOM 2792 C C . VAL A 1 351 ? -7.789 -25.172 -9.094 1 98.88 351 VAL A C 1
ATOM 2794 O O . VAL A 1 351 ? -6.664 -25.625 -9.32 1 98.88 351 VAL A O 1
ATOM 2797 N N . TYR A 1 352 ? -8.852 -25.406 -9.898 1 98.75 352 TYR A N 1
ATOM 2798 C CA . TYR A 1 352 ? -8.602 -26.203 -11.094 1 98.75 352 TYR A CA 1
ATOM 2799 C C . TYR A 1 352 ? -9.266 -25.578 -12.312 1 98.75 352 TYR A C 1
ATOM 2801 O O . TYR A 1 352 ? -10.172 -24.734 -12.18 1 98.75 352 TYR A O 1
ATOM 2809 N N . SER A 1 353 ? -8.789 -25.891 -13.484 1 98.62 353 SER A N 1
ATOM 2810 C CA . SER A 1 353 ? -9.383 -25.562 -14.781 1 98.62 353 SER A CA 1
ATOM 2811 C C . SER A 1 353 ? -9.188 -26.703 -15.781 1 98.62 353 SER A C 1
ATOM 2813 O O . SER A 1 353 ? -8.133 -27.328 -15.812 1 98.62 353 SER A O 1
ATOM 2815 N N . ASP A 1 354 ? -10.211 -26.984 -16.562 1 98.19 354 ASP A N 1
ATOM 2816 C CA . ASP A 1 354 ? -10.18 -28 -17.625 1 98.19 354 ASP A CA 1
ATOM 2817 C C . ASP A 1 354 ? -10.078 -27.344 -19 1 98.19 354 ASP A C 1
ATOM 2819 O O . ASP A 1 354 ? -10.797 -26.375 -19.281 1 98.19 354 ASP A O 1
ATOM 2823 N N . PHE A 1 355 ? -9.172 -27.906 -19.781 1 96.62 355 PHE A N 1
ATOM 2824 C CA . PHE A 1 355 ? -8.969 -27.375 -21.125 1 96.62 355 PHE A CA 1
ATOM 2825 C C . PHE A 1 355 ? -9.195 -28.438 -22.188 1 96.62 355 PHE A C 1
ATOM 2827 O O . PHE A 1 355 ? -8.688 -29.562 -22.062 1 96.62 355 PHE A O 1
ATOM 2834 N N . ASP A 1 356 ? -9.961 -28.062 -23.203 1 95.62 356 ASP A N 1
ATOM 2835 C CA . ASP A 1 356 ? -9.992 -28.844 -24.438 1 95.62 356 ASP A CA 1
ATOM 2836 C C . ASP A 1 356 ? -8.836 -28.469 -25.359 1 95.62 356 ASP A C 1
ATOM 2838 O O . ASP A 1 356 ? -8.867 -27.422 -26.016 1 95.62 356 ASP A O 1
ATOM 2842 N N . VAL A 1 357 ? -7.871 -29.312 -25.469 1 91.62 357 VAL A N 1
ATOM 2843 C CA . VAL A 1 357 ? -6.652 -28.953 -26.188 1 91.62 357 VAL A CA 1
ATOM 2844 C C . VAL A 1 357 ? -6.719 -29.484 -27.625 1 91.62 357 VAL A C 1
ATOM 2846 O O . VAL A 1 357 ? -5.715 -29.484 -28.344 1 91.62 357 VAL A O 1
ATOM 2849 N N . SER A 1 358 ? -7.816 -29.859 -28.078 1 89.75 358 SER A N 1
ATOM 2850 C CA . SER A 1 358 ? -7.953 -30.453 -29.406 1 89.75 358 SER A CA 1
ATOM 2851 C C . SER A 1 358 ? -7.664 -29.438 -30.5 1 89.75 358 SER A C 1
ATOM 2853 O O . SER A 1 358 ? -7.188 -29.781 -31.578 1 89.75 358 SER A O 1
ATOM 2855 N N . SER A 1 359 ? -7.941 -28.25 -30.141 1 83.88 359 SER A N 1
ATOM 2856 C CA . SER A 1 359 ? -7.812 -27.203 -31.172 1 83.88 359 SER A CA 1
ATOM 2857 C C . SER A 1 359 ? -6.465 -26.5 -31.062 1 83.88 359 SER A C 1
ATOM 2859 O O . SER A 1 359 ? -6.184 -25.578 -31.844 1 83.88 359 SER A O 1
ATOM 2861 N N . ILE A 1 360 ? -5.738 -26.906 -30.141 1 82.69 360 ILE A N 1
ATOM 2862 C CA . ILE A 1 360 ? -4.43 -26.281 -30 1 82.69 360 ILE A CA 1
ATOM 2863 C C . ILE A 1 360 ? -3.377 -27.109 -30.734 1 82.69 360 ILE A C 1
ATOM 2865 O O . ILE A 1 360 ? -3.205 -28.297 -30.438 1 82.69 360 ILE A O 1
ATOM 2869 N N . SER A 1 361 ? -2.809 -26.516 -31.703 1 77.31 361 SER A N 1
ATOM 2870 C CA . SER A 1 361 ? -1.854 -27.219 -32.562 1 77.31 361 SER A CA 1
ATOM 2871 C C . SER A 1 361 ? -0.481 -27.297 -31.891 1 77.31 361 SER A C 1
ATOM 2873 O O . SER A 1 361 ? -0.126 -26.438 -31.078 1 77.31 361 SER A O 1
ATOM 2875 N N . GLY A 1 362 ? 0.132 -28.422 -32.031 1 79.56 362 GLY A N 1
ATOM 2876 C CA . GLY A 1 362 ? 1.508 -28.609 -31.609 1 79.56 362 GLY A CA 1
ATOM 2877 C C . GLY A 1 362 ? 2.246 -29.672 -32.375 1 79.56 362 GLY A C 1
ATOM 2878 O O . GLY A 1 362 ? 1.643 -30.391 -33.188 1 79.56 362 GLY A O 1
ATOM 2879 N N . VAL A 1 363 ? 3.543 -29.453 -32.438 1 74.25 363 VAL A N 1
ATOM 2880 C CA . VAL A 1 363 ? 4.352 -30.469 -33.125 1 74.25 363 VAL A CA 1
ATOM 2881 C C . VAL A 1 363 ? 4.996 -31.391 -32.094 1 74.25 363 VAL A C 1
ATOM 2883 O O . VAL A 1 363 ? 5.602 -30.922 -31.125 1 74.25 363 VAL A O 1
ATOM 2886 N N . ALA A 1 364 ? 4.598 -32.625 -32.312 1 67.12 364 ALA A N 1
ATOM 2887 C CA . ALA A 1 364 ? 5.238 -33.625 -31.453 1 67.12 364 ALA A CA 1
ATOM 2888 C C . ALA A 1 364 ? 6.758 -33.531 -31.562 1 67.12 364 ALA A C 1
ATOM 2890 O O . ALA A 1 364 ? 7.301 -33.406 -32.656 1 67.12 364 ALA A O 1
ATOM 2891 N N . SER A 1 365 ? 7.367 -33.156 -30.469 1 68.06 365 SER A N 1
ATOM 2892 C CA . SER A 1 365 ? 8.82 -33.031 -30.469 1 68.06 365 SER A CA 1
ATOM 2893 C C . SER A 1 365 ? 9.461 -34.125 -29.609 1 68.06 365 SER A C 1
ATOM 2895 O O . SER A 1 365 ? 8.898 -34.5 -28.578 1 68.06 365 SER A O 1
ATOM 2897 N N . LYS A 1 366 ? 10.359 -34.812 -30.203 1 74.81 366 LYS A N 1
ATOM 2898 C CA . LYS A 1 366 ? 11.156 -35.781 -29.469 1 74.81 366 LYS A CA 1
ATOM 2899 C C . LYS A 1 366 ? 12.305 -35.094 -28.719 1 74.81 366 LYS A C 1
ATOM 2901 O O . LYS A 1 366 ? 13.391 -35.656 -28.594 1 74.81 366 LYS A O 1
ATOM 2906 N N . VAL A 1 367 ? 12.008 -34.062 -28.094 1 80.5 367 VAL A N 1
ATOM 2907 C CA . VAL A 1 367 ? 13.047 -33.344 -27.375 1 80.5 367 VAL A CA 1
ATOM 2908 C C . VAL A 1 367 ? 13.25 -33.969 -26 1 80.5 367 VAL A C 1
ATOM 2910 O O . VAL A 1 367 ? 12.297 -34.469 -25.375 1 80.5 367 VAL A O 1
ATOM 2913 N N . PRO A 1 368 ? 14.523 -34.031 -25.609 1 88.69 368 PRO A N 1
ATOM 2914 C CA . PRO A 1 368 ? 14.812 -34.562 -24.281 1 88.69 368 PRO A CA 1
ATOM 2915 C C . PRO A 1 368 ? 14.203 -33.719 -23.172 1 88.69 368 PRO A C 1
ATOM 2917 O O . PRO A 1 368 ? 14.008 -32.5 -23.344 1 88.69 368 PRO A O 1
ATOM 2920 N N . LEU A 1 369 ? 13.914 -34.406 -22.109 1 92.25 369 LEU A N 1
ATOM 2921 C CA . LEU A 1 369 ? 13.414 -33.75 -20.922 1 92.25 369 LEU A CA 1
ATOM 2922 C C . LEU A 1 369 ? 14.398 -32.688 -20.422 1 92.25 369 LEU A C 1
ATOM 2924 O O . LEU A 1 369 ? 15.602 -32.938 -20.359 1 92.25 369 LEU A O 1
ATOM 2928 N N . PRO A 1 370 ? 13.93 -31.5 -20.156 1 95.88 370 PRO A N 1
ATOM 2929 C CA . PRO A 1 370 ? 14.844 -30.469 -19.656 1 95.88 370 PRO A CA 1
ATOM 2930 C C . PRO A 1 370 ? 15.602 -30.906 -18.406 1 95.88 370 PRO A C 1
ATOM 2932 O O . PRO A 1 370 ? 15.031 -31.562 -17.547 1 95.88 370 PRO A O 1
ATOM 2935 N N . ARG A 1 371 ? 16.797 -30.484 -18.266 1 96.25 371 ARG A N 1
ATOM 2936 C CA . ARG A 1 371 ? 17.688 -30.922 -17.188 1 96.25 371 ARG A CA 1
ATOM 2937 C C . ARG A 1 371 ? 17.281 -30.281 -15.859 1 96.25 371 ARG A C 1
ATOM 2939 O O . ARG A 1 371 ? 17.766 -30.688 -14.797 1 96.25 371 ARG A O 1
ATOM 2946 N N . LEU A 1 372 ? 16.375 -29.312 -15.953 1 97.12 372 LEU A N 1
ATOM 2947 C CA . LEU A 1 372 ? 15.852 -28.75 -14.719 1 97.12 372 LEU A CA 1
ATOM 2948 C C . LEU A 1 372 ? 14.969 -29.766 -14 1 97.12 372 LEU A C 1
ATOM 2950 O O . LEU A 1 372 ? 14.594 -29.547 -12.844 1 97.12 372 LEU A O 1
ATOM 2954 N N . GLU A 1 373 ? 14.594 -30.797 -14.641 1 97.69 373 GLU A N 1
ATOM 2955 C CA . GLU A 1 373 ? 13.781 -31.828 -13.984 1 97.69 373 GLU A CA 1
ATOM 2956 C C . GLU A 1 373 ? 14.445 -32.312 -12.703 1 97.69 373 GLU A C 1
ATOM 2958 O O . GLU A 1 373 ? 15.648 -32.562 -12.672 1 97.69 373 GLU A O 1
ATOM 2963 N N . ALA A 1 374 ? 13.633 -32.438 -11.688 1 97.06 374 ALA A N 1
ATOM 2964 C CA . ALA A 1 374 ? 14.094 -32.594 -10.305 1 97.06 374 ALA A CA 1
ATOM 2965 C C . ALA A 1 374 ? 15.039 -33.781 -10.156 1 97.06 374 ALA A C 1
ATOM 2967 O O . ALA A 1 374 ? 15.977 -33.75 -9.367 1 97.06 374 ALA A O 1
ATOM 2968 N N . ARG A 1 375 ? 14.828 -34.906 -10.906 1 94.5 375 ARG A N 1
ATOM 2969 C CA . ARG A 1 375 ? 15.68 -36.062 -10.766 1 94.5 375 ARG A CA 1
ATOM 2970 C C . ARG A 1 375 ? 17.125 -35.75 -11.102 1 94.5 375 ARG A C 1
ATOM 2972 O O . ARG A 1 375 ? 18.047 -36.312 -10.5 1 94.5 375 ARG A O 1
ATOM 2979 N N . TYR A 1 376 ? 17.297 -34.844 -12.062 1 94.88 376 TYR A N 1
ATOM 2980 C CA . TYR A 1 376 ? 18.641 -34.469 -12.477 1 94.88 376 TYR A CA 1
ATOM 2981 C C . TYR A 1 376 ? 19.25 -33.469 -11.523 1 94.88 376 TYR A C 1
ATOM 2983 O O . TYR A 1 376 ? 20.406 -33.594 -11.117 1 94.88 376 TYR A O 1
ATOM 2991 N N . VAL A 1 377 ? 18.516 -32.5 -11.141 1 94.56 377 VAL A N 1
ATOM 2992 C CA . VAL A 1 377 ? 19 -31.375 -10.336 1 94.56 377 VAL A CA 1
ATOM 2993 C C . VAL A 1 377 ? 19.359 -31.875 -8.938 1 94.56 377 VAL A C 1
ATOM 2995 O O . VAL A 1 377 ? 20.391 -31.484 -8.391 1 94.56 377 VAL A O 1
ATOM 2998 N N . TYR A 1 378 ? 18.547 -32.688 -8.438 1 93.06 378 TYR A N 1
ATOM 2999 C CA . TYR A 1 378 ? 18.734 -33.125 -7.051 1 93.06 378 TYR A CA 1
ATOM 3000 C C . TYR A 1 378 ? 19.297 -34.531 -6.977 1 93.06 378 TYR A C 1
ATOM 3002 O O . TYR A 1 378 ? 19.328 -35.125 -5.902 1 93.06 378 TYR A O 1
ATOM 3010 N N . LYS A 1 379 ? 19.656 -35.156 -8.086 1 91.38 379 LYS A N 1
ATOM 3011 C CA . LYS A 1 379 ? 20.328 -36.469 -8.188 1 91.38 379 LYS A CA 1
ATOM 3012 C C . LYS A 1 379 ? 19.516 -37.562 -7.496 1 91.38 379 LYS A C 1
ATOM 3014 O O . LYS A 1 379 ? 20.047 -38.281 -6.668 1 91.38 379 LYS A O 1
ATOM 3019 N N . LEU A 1 380 ? 18.281 -37.531 -7.871 1 91.81 380 LEU A N 1
ATOM 3020 C CA . LEU A 1 380 ? 17.375 -38.5 -7.242 1 91.81 380 LEU A CA 1
ATOM 3021 C C . LEU A 1 380 ? 17.391 -39.812 -7.977 1 91.81 380 LEU A C 1
ATOM 3023 O O . LEU A 1 380 ? 17.328 -39.875 -9.211 1 91.81 380 LEU A O 1
ATOM 3027 N N . SER A 1 381 ? 17.828 -40.844 -7.375 1 80.81 381 SER A N 1
ATOM 3028 C CA . SER A 1 381 ? 17.891 -42.188 -7.957 1 80.81 381 SER A CA 1
ATOM 3029 C C . SER A 1 381 ? 16.609 -42.938 -7.703 1 80.81 381 SER A C 1
ATOM 3031 O O . SER A 1 381 ? 15.867 -42.656 -6.762 1 80.81 381 SER A O 1
ATOM 3033 N N . MET A 1 382 ? 16.141 -43.531 -8.625 1 64.94 382 MET A N 1
ATOM 3034 C CA . MET A 1 382 ? 14.961 -44.344 -8.359 1 64.94 382 MET A CA 1
ATOM 3035 C C . MET A 1 382 ? 15.164 -45.219 -7.133 1 64.94 382 MET A C 1
ATOM 3037 O O . MET A 1 382 ? 16.281 -45.344 -6.625 1 64.94 382 MET A O 1
ATOM 3041 N N . GLY A 1 383 ? 15 -46.344 -6.914 1 51.53 383 GLY A N 1
ATOM 3042 C CA . GLY A 1 383 ? 15.055 -47.312 -5.816 1 51.53 383 GLY A CA 1
ATOM 3043 C C . GLY A 1 383 ? 16.438 -47.438 -5.211 1 51.53 383 GLY A C 1
ATOM 3044 O O . GLY A 1 383 ? 17.438 -47.062 -5.832 1 51.53 383 GLY A O 1
ATOM 3045 N N . SER A 1 384 ? 16.5 -47.5 -3.893 1 44.34 384 SER A N 1
ATOM 3046 C CA . SER A 1 384 ? 17.625 -47.781 -3.027 1 44.34 384 SER A CA 1
ATOM 3047 C C . SER A 1 384 ? 18.531 -48.844 -3.652 1 44.34 384 SER A C 1
ATOM 3049 O O . SER A 1 384 ? 18.047 -49.844 -4.215 1 44.34 384 SER A O 1
ATOM 3051 N N . ILE A 1 385 ? 19.766 -48.656 -3.857 1 43.75 385 ILE A N 1
ATOM 3052 C CA . ILE A 1 385 ? 20.703 -49.75 -3.928 1 43.75 385 ILE A CA 1
ATOM 3053 C C . ILE A 1 385 ? 20.219 -50.906 -3.043 1 43.75 385 ILE A C 1
ATOM 3055 O O . ILE A 1 385 ? 20.531 -52.062 -3.303 1 43.75 385 ILE A O 1
ATOM 3059 N N . ASP A 1 386 ? 19.422 -50.562 -2.064 1 43.06 386 ASP A N 1
ATOM 3060 C CA . ASP A 1 386 ? 18.891 -51.562 -1.154 1 43.06 386 ASP A CA 1
ATOM 3061 C C . ASP A 1 386 ? 17.766 -52.344 -1.812 1 43.06 386 ASP A C 1
ATOM 3063 O O . ASP A 1 386 ? 17.594 -53.531 -1.53 1 43.06 386 ASP A O 1
ATOM 3067 N N . SER A 1 387 ? 16.969 -51.812 -2.727 1 44.31 387 SER A N 1
ATOM 3068 C CA . SER A 1 387 ? 16.016 -52.625 -3.461 1 44.31 387 SER A CA 1
ATOM 3069 C C . SER A 1 387 ? 16.703 -53.406 -4.594 1 44.31 387 SER A C 1
ATOM 3071 O O . SER A 1 387 ? 16.312 -54.531 -4.922 1 44.31 387 SER A O 1
ATOM 3073 N N . MET A 1 388 ? 17.625 -52.875 -5.273 1 42.19 388 MET A N 1
ATOM 3074 C CA . MET A 1 388 ? 18.5 -53.625 -6.168 1 42.19 388 MET A CA 1
ATOM 3075 C C . MET A 1 388 ? 19.297 -54.688 -5.391 1 42.19 388 MET A C 1
ATOM 3077 O O . MET A 1 388 ? 19.422 -55.812 -5.824 1 42.19 388 MET A O 1
ATOM 3081 N N . PHE A 1 389 ? 19.797 -54.312 -4.184 1 46.5 389 PHE A N 1
ATOM 3082 C CA . PHE A 1 389 ? 20.453 -55.25 -3.293 1 46.5 389 PHE A CA 1
ATOM 3083 C C . PHE A 1 389 ? 19.438 -56.156 -2.617 1 46.5 389 PHE A C 1
ATOM 3085 O O . PHE A 1 389 ? 19.734 -57.344 -2.354 1 46.5 389 PHE A O 1
ATOM 3092 N N . ALA A 1 390 ? 18.266 -55.719 -2.445 1 45.69 390 ALA A N 1
ATOM 3093 C CA . ALA A 1 390 ? 17.219 -56.562 -1.885 1 45.69 390 ALA A CA 1
ATOM 3094 C C . ALA A 1 390 ? 16.672 -57.531 -2.941 1 45.69 390 ALA A C 1
ATOM 3096 O O . ALA A 1 390 ? 16.422 -58.688 -2.66 1 45.69 390 ALA A O 1
ATOM 3097 N N . ASN A 1 391 ? 16.469 -57.062 -4.16 1 44.06 391 ASN A N 1
ATOM 3098 C CA . ASN A 1 391 ? 16.094 -57.969 -5.25 1 44.06 391 ASN A CA 1
ATOM 3099 C C . ASN A 1 391 ? 17.266 -58.844 -5.68 1 44.06 391 ASN A C 1
ATOM 3101 O O . ASN A 1 391 ? 17.078 -60 -6.059 1 44.06 391 ASN A O 1
ATOM 3105 N N . MET A 1 392 ? 18.422 -58.281 -5.738 1 43.72 392 MET A N 1
ATOM 3106 C CA . MET A 1 392 ? 19.609 -59.125 -5.953 1 43.72 392 MET A CA 1
ATOM 3107 C C . MET A 1 392 ? 19.797 -60.125 -4.816 1 43.72 392 MET A C 1
ATOM 3109 O O . MET A 1 392 ? 20.234 -61.25 -5.043 1 43.72 392 MET A O 1
ATOM 3113 N N . ALA A 1 393 ? 19.422 -59.625 -3.648 1 45.25 393 ALA A N 1
ATOM 3114 C CA . ALA A 1 393 ? 19.453 -60.531 -2.5 1 45.25 393 ALA A CA 1
ATOM 3115 C C . ALA A 1 393 ? 18.344 -61.562 -2.592 1 45.25 393 ALA A C 1
ATOM 3117 O O . ALA A 1 393 ? 18.547 -62.719 -2.217 1 45.25 393 ALA A O 1
ATOM 3118 N N . LYS A 1 394 ? 17.203 -61.156 -3.113 1 46.69 394 LYS A N 1
ATOM 3119 C CA . LYS A 1 394 ? 16.125 -62.125 -3.314 1 46.69 394 LYS A CA 1
ATOM 3120 C C . LYS A 1 394 ? 16.453 -63.094 -4.457 1 46.69 394 LYS A C 1
ATOM 3122 O O . LYS A 1 394 ? 16.125 -64.25 -4.395 1 46.69 394 LYS A O 1
ATOM 3127 N N . ARG A 1 395 ? 17.031 -62.562 -5.59 1 44.09 395 ARG A N 1
ATOM 3128 C CA . ARG A 1 395 ? 17.406 -63.406 -6.707 1 44.09 395 ARG A CA 1
ATOM 3129 C C . ARG A 1 395 ? 18.484 -64.438 -6.297 1 44.09 395 ARG A C 1
ATOM 3131 O O . ARG A 1 395 ? 18.438 -65.562 -6.711 1 44.09 395 ARG A O 1
ATOM 3138 N N . ASN A 1 396 ? 19.453 -63.875 -5.516 1 38.47 396 ASN A N 1
ATOM 3139 C CA . ASN A 1 396 ? 20.469 -64.812 -5.039 1 38.47 396 ASN A CA 1
ATOM 3140 C C . ASN A 1 396 ? 19.891 -65.812 -4.051 1 38.47 396 ASN A C 1
ATOM 3142 O O . ASN A 1 396 ? 20.516 -66.812 -3.783 1 38.47 396 ASN A O 1
ATOM 3146 N N . ALA A 1 397 ? 18.812 -65.125 -3.424 1 38.69 397 ALA A N 1
ATOM 3147 C CA . ALA A 1 397 ? 18.188 -66.062 -2.471 1 38.69 397 ALA A CA 1
ATOM 3148 C C . ALA A 1 397 ? 17.422 -67.125 -3.189 1 38.69 397 ALA A C 1
ATOM 3150 O O . ALA A 1 397 ? 17.328 -68.25 -2.693 1 38.69 397 ALA A O 1
ATOM 3151 N N . SER A 1 398 ? 16.719 -66.75 -4.23 1 36.59 398 SER A N 1
ATOM 3152 C CA . SER A 1 398 ? 15.836 -67.75 -4.871 1 36.59 398 SER A CA 1
ATOM 3153 C C . SER A 1 398 ? 16.641 -68.812 -5.598 1 36.59 398 SER A C 1
ATOM 3155 O O . SER A 1 398 ? 16.078 -69.812 -6.031 1 36.59 398 SER A O 1
ATOM 3157 N N . THR A 1 399 ? 17.781 -68.312 -6.23 1 33.91 399 THR A N 1
ATOM 3158 C CA . THR A 1 399 ? 18.453 -69.312 -7.066 1 33.91 399 THR A CA 1
ATOM 3159 C C . THR A 1 399 ? 18.875 -70.5 -6.238 1 33.91 399 THR A C 1
ATOM 3161 O O . THR A 1 399 ? 19.453 -71.5 -6.77 1 33.91 399 THR A O 1
ATOM 3164 N N . ILE A 1 400 ? 18.938 -70.125 -4.926 1 31.97 400 ILE A N 1
ATOM 3165 C CA . ILE A 1 400 ? 19.547 -71.25 -4.168 1 31.97 400 ILE A CA 1
ATOM 3166 C C . ILE A 1 400 ? 18.609 -72.438 -4.094 1 31.97 400 ILE A C 1
ATOM 3168 O O . ILE A 1 400 ? 18.859 -73.375 -3.357 1 31.97 400 ILE A O 1
ATOM 3172 N N . VAL A 1 401 ? 17.422 -72.125 -4.668 1 29.36 401 VAL A N 1
ATOM 3173 C CA . VAL A 1 401 ? 16.453 -73.062 -4.18 1 29.36 401 VAL A CA 1
ATOM 3174 C C . VAL A 1 401 ? 16.734 -74.438 -4.781 1 29.36 401 VAL A C 1
ATOM 3176 O O . VAL A 1 401 ? 16.359 -75.438 -4.215 1 29.36 401 VAL A O 1
ATOM 3179 N N . ASN A 1 402 ? 17.094 -74.438 -6.027 1 27.14 402 ASN A N 1
ATOM 3180 C CA . ASN A 1 402 ? 16.594 -75.562 -6.762 1 27.14 402 ASN A CA 1
ATOM 3181 C C . ASN A 1 402 ? 17.422 -76.812 -6.484 1 27.14 402 ASN A C 1
ATOM 3183 O O . ASN A 1 402 ? 17.344 -77.812 -7.23 1 27.14 402 ASN A O 1
ATOM 3187 N N . THR A 1 403 ? 18.609 -76.688 -5.871 1 25.14 403 THR A N 1
ATOM 3188 C CA . THR A 1 403 ? 19.453 -77.812 -6.141 1 25.14 403 THR A CA 1
ATOM 3189 C C . THR A 1 403 ? 18.828 -79.125 -5.566 1 25.14 403 THR A C 1
ATOM 3191 O O . THR A 1 403 ? 18.297 -79.125 -4.461 1 25.14 403 THR A O 1
ATOM 3194 N N . ALA A 1 404 ? 18.719 -80.125 -6.488 1 23.3 404 ALA A N 1
ATOM 3195 C CA . ALA A 1 404 ? 18.219 -81.5 -6.484 1 23.3 404 ALA A CA 1
ATOM 3196 C C . ALA A 1 404 ? 18.844 -82.312 -5.344 1 23.3 404 ALA A C 1
ATOM 3198 O O . ALA A 1 404 ? 20 -82.125 -5 1 23.3 404 ALA A O 1
ATOM 3199 N N . ALA A 1 405 ? 17.984 -82.938 -4.559 1 24.8 405 ALA A N 1
ATOM 3200 C CA . ALA A 1 405 ? 18.312 -83.688 -3.381 1 24.8 405 ALA A CA 1
ATOM 3201 C C . ALA A 1 405 ? 19.188 -84.938 -3.76 1 24.8 405 ALA A C 1
ATOM 3203 O O . ALA A 1 405 ? 18.781 -85.75 -4.566 1 24.8 405 ALA A O 1
ATOM 3204 N N . PRO A 1 406 ? 20.484 -84.688 -3.99 1 20.48 406 PRO A N 1
ATOM 3205 C CA . PRO A 1 406 ? 20.953 -86 -4.453 1 20.48 406 PRO A CA 1
ATOM 3206 C C . PRO A 1 406 ? 20.5 -87.125 -3.535 1 20.48 406 PRO A C 1
ATOM 3208 O O . PRO A 1 406 ? 20.234 -86.938 -2.354 1 20.48 406 PRO A O 1
ATOM 3211 N N . GLU A 1 407 ? 20.125 -88.25 -4.246 1 20.36 407 GLU A N 1
ATOM 3212 C CA . GLU A 1 407 ? 19.641 -89.5 -3.689 1 20.36 407 GLU A CA 1
ATOM 3213 C C . GLU A 1 407 ? 20.703 -90.188 -2.83 1 20.36 407 GLU A C 1
ATOM 3215 O O . GLU A 1 407 ? 20.484 -91.25 -2.297 1 20.36 407 GLU A O 1
ATOM 3220 N N . SER A 1 408 ? 21.641 -89.438 -2.48 1 17.56 408 SER A N 1
ATOM 3221 C CA . SER A 1 408 ? 22.719 -90.375 -2.168 1 17.56 408 SER A CA 1
ATOM 3222 C C . SER A 1 408 ? 22.234 -91.438 -1.255 1 17.56 408 SER A C 1
ATOM 3224 O O . SER A 1 408 ? 21.281 -91.25 -0.485 1 17.56 408 SER A O 1
ATOM 3226 N N . LYS A 1 409 ? 22.969 -92.688 -1.449 1 18.78 409 LYS A N 1
ATOM 3227 C CA . LYS A 1 409 ? 23.141 -94.125 -1.172 1 18.78 409 LYS A CA 1
ATOM 3228 C C . LYS A 1 409 ? 23.359 -94.375 0.319 1 18.78 409 LYS A C 1
ATOM 3230 O O . LYS A 1 409 ? 22.688 -95.188 0.914 1 18.78 409 LYS A O 1
ATOM 3235 N N . LYS A 1 410 ? 24.891 -94.5 0.528 1 20.7 410 LYS A N 1
ATOM 3236 C CA . LYS A 1 410 ? 25.406 -95.688 1.24 1 20.7 410 LYS A CA 1
ATOM 3237 C C . LYS A 1 410 ? 24.891 -95.688 2.676 1 20.7 410 LYS A C 1
ATOM 3239 O O . LYS A 1 410 ? 24.438 -94.688 3.209 1 20.7 410 LYS A O 1
ATOM 3244 N N . GLN A 1 411 ? 25.359 -96.375 3.555 1 17.16 411 GLN A N 1
ATOM 3245 C CA . GLN A 1 411 ? 25.891 -97.562 4.289 1 17.16 411 GLN A CA 1
ATOM 3246 C C . GLN A 1 411 ? 26.344 -97.125 5.691 1 17.16 411 GLN A C 1
ATOM 3248 O O . GLN A 1 411 ? 25.938 -97.75 6.68 1 17.16 411 GLN A O 1
ATOM 3253 N N . LYS A 1 412 ? 27.641 -96.812 5.793 1 17.7 412 LYS A N 1
ATOM 3254 C CA . LYS A 1 412 ? 28.688 -97.625 6.422 1 17.7 412 LYS A CA 1
ATOM 3255 C C . LYS A 1 412 ? 28.922 -97.188 7.871 1 17.7 412 LYS A C 1
ATOM 3257 O O . LYS A 1 412 ? 28.906 -98 8.773 1 17.7 412 LYS A O 1
ATOM 3262 N N . VAL A 1 413 ? 29.969 -96.375 8.172 1 16.84 413 VAL A N 1
ATOM 3263 C CA . VAL A 1 413 ? 31.141 -96.812 8.906 1 16.84 413 VAL A CA 1
ATOM 3264 C C . VAL A 1 413 ? 30.984 -96.5 10.398 1 16.84 413 VAL A C 1
ATOM 3266 O O . VAL A 1 413 ? 30.25 -95.625 10.766 1 16.84 413 VAL A O 1
ATOM 3269 N N . ASP A 1 414 ? 31.938 -97.188 11.227 1 16.17 414 ASP A N 1
ATOM 3270 C CA . ASP A 1 414 ? 32.281 -97.75 12.523 1 16.17 414 ASP A CA 1
ATOM 3271 C C . ASP A 1 414 ? 32.531 -96.688 13.547 1 16.17 414 ASP A C 1
ATOM 3273 O O . ASP A 1 414 ? 31.984 -96.688 14.656 1 16.17 414 ASP A O 1
ATOM 3277 N N . THR A 1 415 ? 33.719 -96 13.5 1 15.55 415 THR A N 1
ATOM 3278 C CA . THR A 1 415 ? 34.688 -96.312 14.555 1 15.55 415 THR A CA 1
ATOM 3279 C C . THR A 1 415 ? 34.5 -95.375 15.75 1 15.55 415 THR A C 1
ATOM 3281 O O . THR A 1 415 ? 34.344 -95.875 16.875 1 15.55 415 THR A O 1
ATOM 3284 N N . VAL A 1 416 ? 35.656 -94.625 16.141 1 15.72 416 VAL A N 1
ATOM 3285 C CA . VAL A 1 416 ? 36.5 -94.75 17.312 1 15.72 416 VAL A CA 1
ATOM 3286 C C . VAL A 1 416 ? 36.062 -93.688 18.344 1 15.72 416 VAL A C 1
ATOM 3288 O O . VAL A 1 416 ? 35.375 -92.688 18 1 15.72 416 VAL A O 1
ATOM 3291 N N . LYS A 1 417 ? 37.062 -93.312 19.328 1 16 417 LYS A N 1
ATOM 3292 C CA . LYS A 1 417 ? 37.344 -93.562 20.734 1 16 417 LYS A CA 1
ATOM 3293 C C . LYS A 1 417 ? 37.156 -92.312 21.578 1 16 417 LYS A C 1
ATOM 3295 O O . LYS A 1 417 ? 36.719 -92.375 22.734 1 16 417 LYS A O 1
ATOM 3300 N N . PRO A 1 418 ? 37.281 -91 21.062 1 15.43 418 PRO A N 1
ATOM 3301 C CA . PRO A 1 418 ? 38.25 -90.375 21.969 1 15.43 418 PRO A CA 1
ATOM 3302 C C . PRO A 1 418 ? 37.594 -89.875 23.25 1 15.43 418 PRO A C 1
ATOM 3304 O O . PRO A 1 418 ? 36.438 -89.5 23.25 1 15.43 418 PRO A O 1
ATOM 3307 N N . GLN A 1 419 ? 38.219 -89.875 24.453 1 14.6 419 GLN A N 1
ATOM 3308 C CA . GLN A 1 419 ? 38.312 -89.875 25.906 1 14.6 419 GLN A CA 1
ATOM 3309 C C . GLN A 1 419 ? 37.969 -88.5 26.5 1 14.6 419 GLN A C 1
ATOM 3311 O O . GLN A 1 419 ? 38 -87.5 25.781 1 14.6 419 GLN A O 1
ATOM 3316 N N . ARG A 1 420 ? 38.469 -88.188 27.859 1 14.89 420 ARG A N 1
ATOM 3317 C CA . ARG A 1 420 ? 38 -87.875 29.203 1 14.89 420 ARG A CA 1
ATOM 3318 C C . ARG A 1 420 ? 38 -86.375 29.438 1 14.89 420 ARG A C 1
ATOM 3320 O O . ARG A 1 420 ? 37.062 -85.812 30.016 1 14.89 420 ARG A O 1
ATOM 3327 N N . SER A 1 421 ? 38.781 -85.375 28.969 1 14.63 421 SER A N 1
ATOM 3328 C CA . SER A 1 421 ? 39.625 -84.875 30.047 1 14.63 421 SER A CA 1
ATOM 3329 C C . SER A 1 421 ? 38.875 -83.812 30.859 1 14.63 421 SER A C 1
ATOM 3331 O O . SER A 1 421 ? 37.969 -83.188 30.359 1 14.63 421 SER A O 1
ATOM 3333 N N . GLN A 1 422 ? 39.344 -83.375 32.188 1 14.79 422 GLN A N 1
ATOM 3334 C CA . GLN A 1 422 ? 39.281 -83.188 33.625 1 14.79 422 GLN A CA 1
ATOM 3335 C C . GLN A 1 422 ? 38.969 -81.75 34 1 14.79 422 GLN A C 1
ATOM 3337 O O . GLN A 1 422 ? 38.156 -81.5 34.906 1 14.79 422 GLN A O 1
ATOM 3342 N N . ASN A 1 423 ? 39.625 -80.75 33.656 1 14.69 423 ASN A N 1
ATOM 3343 C CA . ASN A 1 423 ? 40.281 -80.062 34.75 1 14.69 423 ASN A CA 1
ATOM 3344 C C . ASN A 1 423 ? 39.312 -79.062 35.438 1 14.69 423 ASN A C 1
ATOM 3346 O O . ASN A 1 423 ? 38.312 -78.688 34.844 1 14.69 423 ASN A O 1
ATOM 3350 N N . THR A 1 424 ? 39.688 -78.062 36.375 1 15.5 424 THR A N 1
ATOM 3351 C CA . THR A 1 424 ? 39.844 -77.812 37.812 1 15.5 424 THR A CA 1
ATOM 3352 C C . THR A 1 424 ? 38.938 -76.688 38.25 1 15.5 424 THR A C 1
ATOM 3354 O O . THR A 1 424 ? 38.156 -76.875 39.219 1 15.5 424 THR A O 1
ATOM 3357 N N . THR A 1 425 ? 39.25 -75.375 38.312 1 15.58 425 THR A N 1
ATOM 3358 C CA . THR A 1 425 ? 39.562 -74.688 39.562 1 15.58 425 THR A CA 1
ATOM 3359 C C . THR A 1 425 ? 38.375 -73.812 40.031 1 15.58 425 THR A C 1
ATOM 3361 O O . THR A 1 425 ? 37.562 -73.438 39.188 1 15.58 425 THR A O 1
ATOM 3364 N N . ALA A 1 426 ? 38.25 -73 41.375 1 15.62 426 ALA A N 1
ATOM 3365 C CA . ALA A 1 426 ? 37.562 -72.875 42.656 1 15.62 426 ALA A CA 1
ATOM 3366 C C . ALA A 1 426 ? 36.688 -71.562 42.656 1 15.62 426 ALA A C 1
ATOM 3368 O O . ALA A 1 426 ? 35.625 -71.562 43.25 1 15.62 426 ALA A O 1
ATOM 3369 N N . LYS A 1 427 ? 36.625 -70.5 41.969 1 16.06 427 LYS A N 1
ATOM 3370 C CA . LYS A 1 427 ? 36.812 -69.25 42.75 1 16.06 427 LYS A CA 1
ATOM 3371 C C . LYS A 1 427 ? 35.562 -68.938 43.562 1 16.06 427 LYS A C 1
ATOM 3373 O O . LYS A 1 427 ? 34.438 -69.25 43.156 1 16.06 427 LYS A O 1
ATOM 3378 N N . SER A 1 428 ? 35.375 -67.75 44.438 1 16.17 428 SER A N 1
ATOM 3379 C CA . SER A 1 428 ? 35.219 -67.375 45.844 1 16.17 428 SER A CA 1
ATOM 3380 C C . SER A 1 428 ? 33.75 -67.062 46.156 1 16.17 428 SER A C 1
ATOM 3382 O O . SER A 1 428 ? 33 -66.75 45.25 1 16.17 428 SER A O 1
ATOM 3384 N N . LYS A 1 429 ? 33.312 -66.938 47.5 1 16.23 429 LYS A N 1
ATOM 3385 C CA . LYS A 1 429 ? 32.469 -67.375 48.625 1 16.23 429 LYS A CA 1
ATOM 3386 C C . LYS A 1 429 ? 31.422 -66.25 48.938 1 16.23 429 LYS A C 1
ATOM 3388 O O . LYS A 1 429 ? 30.312 -66.562 49.375 1 16.23 429 LYS A O 1
ATOM 3393 N N . ILE A 1 430 ? 31.625 -64.812 48.906 1 16.7 430 ILE A N 1
ATOM 3394 C CA . ILE A 1 430 ? 31.344 -64.25 50.219 1 16.7 430 ILE A CA 1
ATOM 3395 C C . ILE A 1 430 ? 29.828 -64.188 50.438 1 16.7 430 ILE A C 1
ATOM 3397 O O . ILE A 1 430 ? 29.078 -63.906 49.5 1 16.7 430 ILE A O 1
ATOM 3401 N N . LYS A 1 431 ? 29.203 -64.312 51.781 1 16.53 431 LYS A N 1
ATOM 3402 C CA . LYS A 1 431 ? 28.156 -64.812 52.688 1 16.53 431 LYS A CA 1
ATOM 3403 C C . LYS A 1 431 ? 27.141 -63.688 52.969 1 16.53 431 LYS A C 1
ATOM 3405 O O . LYS A 1 431 ? 26.016 -63.969 53.406 1 16.53 431 LYS A O 1
ATOM 3410 N N . PRO A 1 432 ? 27.297 -62.312 52.594 1 17.64 432 PRO A N 1
ATOM 3411 C CA . PRO A 1 432 ? 26.906 -61.625 53.844 1 17.64 432 PRO A CA 1
ATOM 3412 C C . PRO A 1 432 ? 25.438 -61.844 54.219 1 17.64 432 PRO A C 1
ATOM 3414 O O . PRO A 1 432 ? 24.625 -62.156 53.344 1 17.64 432 PRO A O 1
ATOM 3417 N N . GLN A 1 433 ? 25.062 -61.562 55.5 1 16.75 433 GLN A N 1
ATOM 3418 C CA . GLN A 1 433 ? 24.219 -61.812 56.656 1 16.75 433 GLN A CA 1
ATOM 3419 C C . GLN A 1 433 ? 22.875 -61.125 56.562 1 16.75 433 GLN A C 1
ATOM 3421 O O . GLN A 1 433 ? 22.75 -60.125 55.844 1 16.75 433 GLN A O 1
ATOM 3426 N N . THR A 1 434 ? 21.703 -61.656 57.094 1 18.12 434 THR A N 1
ATOM 3427 C CA . THR A 1 434 ? 20.266 -61.844 57.281 1 18.12 434 THR A CA 1
ATOM 3428 C C . THR A 1 434 ? 19.688 -60.688 58.062 1 18.12 434 THR A C 1
ATOM 3430 O O . THR A 1 434 ? 18.469 -60.5 58.125 1 18.12 434 THR A O 1
ATOM 3433 N N . GLU A 1 435 ? 20.5 -59.625 58.656 1 17.44 435 GLU A N 1
ATOM 3434 C CA . GLU A 1 435 ? 19.906 -59.344 59.969 1 17.44 435 GLU A CA 1
ATOM 3435 C C . GLU A 1 435 ? 18.531 -58.719 59.812 1 17.44 435 GLU A C 1
ATOM 3437 O O . GLU A 1 435 ? 18.266 -58 58.812 1 17.44 435 GLU A O 1
ATOM 3442 N N . ASP A 1 436 ? 17.484 -59.031 60.688 1 18.17 436 ASP A N 1
ATOM 3443 C CA . ASP A 1 436 ? 16.125 -59.094 61.188 1 18.17 436 ASP A CA 1
ATOM 3444 C C . ASP A 1 436 ? 15.602 -57.719 61.625 1 18.17 436 ASP A C 1
ATOM 3446 O O . ASP A 1 436 ? 14.43 -57.562 61.969 1 18.17 436 ASP A O 1
ATOM 3450 N N . THR A 1 437 ? 16.422 -56.594 61.75 1 18 437 THR A N 1
ATOM 3451 C CA . THR A 1 437 ? 15.984 -55.812 62.906 1 18 437 THR A CA 1
ATOM 3452 C C . THR A 1 437 ? 14.609 -55.188 62.656 1 18 437 THR A C 1
ATOM 3454 O O . THR A 1 437 ? 14.359 -54.625 61.562 1 18 437 THR A O 1
ATOM 3457 N N . LYS A 1 438 ? 13.484 -55.344 63.594 1 19.31 438 LYS A N 1
ATOM 3458 C CA . LYS A 1 438 ? 12.078 -55.219 63.938 1 19.31 438 LYS A CA 1
ATOM 3459 C C . LYS A 1 438 ? 11.703 -53.75 64.188 1 19.31 438 LYS A C 1
ATOM 3461 O O . LYS A 1 438 ? 10.539 -53.438 64.438 1 19.31 438 LYS A O 1
ATOM 3466 N N . ASN A 1 439 ? 12.594 -52.656 64 1 17.53 439 ASN A N 1
ATOM 3467 C CA . ASN A 1 439 ? 12.242 -51.594 64.938 1 17.53 439 ASN A CA 1
ATOM 3468 C C . ASN A 1 439 ? 10.867 -51.031 64.625 1 17.53 439 ASN A C 1
ATOM 3470 O O . ASN A 1 439 ? 10.43 -51 63.469 1 17.53 439 ASN A O 1
ATOM 3474 N N . LYS A 1 440 ? 10.031 -50.5 65.688 1 19.06 440 LYS A N 1
ATOM 3475 C CA . LYS A 1 440 ? 8.742 -50.156 66.312 1 19.06 440 LYS A CA 1
ATOM 3476 C C . LYS A 1 440 ? 8.266 -48.781 65.812 1 19.06 440 LYS A C 1
ATOM 3478 O O . LYS A 1 440 ? 7.094 -48.438 66 1 19.06 440 LYS A O 1
ATOM 3483 N N . SER A 1 441 ? 9.047 -47.875 65.062 1 18.59 441 SER A N 1
ATOM 3484 C CA . SER A 1 441 ? 8.891 -46.562 65.688 1 18.59 441 SER A CA 1
ATOM 3485 C C . SER A 1 441 ? 7.477 -46.031 65.5 1 18.59 441 SER A C 1
ATOM 3487 O O . SER A 1 441 ? 6.746 -46.469 64.625 1 18.59 441 SER A O 1
ATOM 3489 N N . PRO A 1 442 ? 7.199 -44.625 65.875 1 21.53 442 PRO A N 1
ATOM 3490 C CA . PRO A 1 442 ? 6.215 -43.781 66.562 1 21.53 442 PRO A CA 1
ATOM 3491 C C . PRO A 1 442 ? 5.09 -43.344 65.625 1 21.53 442 PRO A C 1
ATOM 3493 O O . PRO A 1 442 ? 5.258 -43.375 64.375 1 21.53 442 PRO A O 1
ATOM 3496 N N . SER A 1 443 ? 3.865 -43.094 66.188 1 20.48 443 SER A N 1
ATOM 3497 C CA . SER A 1 443 ? 2.449 -42.875 65.938 1 20.48 443 SER A CA 1
ATOM 3498 C C . SER A 1 443 ? 2.234 -41.531 65.188 1 20.48 443 SER A C 1
ATOM 3500 O O . SER A 1 443 ? 2.42 -40.469 65.75 1 20.48 443 SER A O 1
ATOM 3502 N N . ALA A 1 444 ? 2.893 -41.156 64.125 1 20.55 444 ALA A N 1
ATOM 3503 C CA . ALA A 1 444 ? 2.77 -39.781 63.625 1 20.55 444 ALA A CA 1
ATOM 3504 C C . ALA A 1 444 ? 1.308 -39.438 63.375 1 20.55 444 ALA A C 1
ATOM 3506 O O . ALA A 1 444 ? 0.577 -40.188 62.75 1 20.55 444 ALA A O 1
ATOM 3507 N N . THR A 1 445 ? 0.761 -38.625 64.312 1 20.62 445 THR A N 1
ATOM 3508 C CA . THR A 1 445 ? -0.577 -38.062 64.438 1 20.62 445 THR A CA 1
ATOM 3509 C C . THR A 1 445 ? -0.985 -37.375 63.125 1 20.62 445 THR A C 1
ATOM 3511 O O . THR A 1 445 ? -0.202 -36.625 62.531 1 20.62 445 THR A O 1
ATOM 3514 N N . LEU A 1 446 ? -2.014 -37.906 62.375 1 22.7 446 LEU A N 1
ATOM 3515 C CA . LEU A 1 446 ? -2.812 -37.625 61.188 1 22.7 446 LEU A CA 1
ATOM 3516 C C . LEU A 1 446 ? -3.42 -36.25 61.25 1 22.7 446 LEU A C 1
ATOM 3518 O O . LEU A 1 446 ? -4.328 -36 62.031 1 22.7 446 LEU A O 1
ATOM 3522 N N . GLY A 1 447 ? -2.541 -35.125 61.344 1 22.11 447 GLY A N 1
ATOM 3523 C CA . GLY A 1 447 ? -3.211 -33.844 61.469 1 22.11 447 GLY A CA 1
ATOM 3524 C C . GLY A 1 447 ? -4.324 -33.656 60.469 1 22.11 447 GLY A C 1
ATOM 3525 O O . GLY A 1 447 ? -4.355 -34.312 59.406 1 22.11 447 GLY A O 1
ATOM 3526 N N . SER A 1 448 ? -5.508 -32.938 60.812 1 23.72 448 SER A N 1
ATOM 3527 C CA . SER A 1 448 ? -6.84 -32.625 60.281 1 23.72 448 SER A CA 1
ATOM 3528 C C . SER A 1 448 ? -6.762 -31.875 58.969 1 23.72 448 SER A C 1
ATOM 3530 O O . SER A 1 448 ? -5.965 -30.938 58.812 1 23.72 448 SER A O 1
ATOM 3532 N N . THR A 1 449 ? -7.059 -32.469 57.781 1 25.41 449 THR A N 1
ATOM 3533 C CA . THR A 1 449 ? -7.203 -32.125 56.375 1 25.41 449 THR A CA 1
ATOM 3534 C C . THR A 1 449 ? -8.172 -30.953 56.188 1 25.41 449 THR A C 1
ATOM 3536 O O . THR A 1 449 ? -9.367 -31.078 56.5 1 25.41 449 THR A O 1
ATOM 3539 N N . GLY A 1 450 ? -7.832 -29.656 56.562 1 25.88 450 GLY A N 1
ATOM 3540 C CA . GLY A 1 450 ? -8.695 -28.5 56.312 1 25.88 450 GLY A CA 1
ATOM 3541 C C . GLY A 1 450 ? -9.25 -28.438 54.906 1 25.88 450 GLY A C 1
ATOM 3542 O O . GLY A 1 450 ? -8.539 -28.734 53.938 1 25.88 450 GLY A O 1
ATOM 3543 N N . GLN A 1 451 ? -10.609 -28.594 54.656 1 25.66 451 GLN A N 1
ATOM 3544 C CA . GLN A 1 451 ? -11.523 -28.516 53.531 1 25.66 451 GLN A CA 1
ATOM 3545 C C . GLN A 1 451 ? -11.43 -27.172 52.812 1 25.66 451 GLN A C 1
ATOM 3547 O O . GLN A 1 451 ? -11.883 -26.156 53.344 1 25.66 451 GLN A O 1
ATOM 3552 N N . PHE A 1 452 ? -10.375 -26.766 52.094 1 27.41 452 PHE A N 1
ATOM 3553 C CA . PHE A 1 452 ? -10.391 -25.562 51.281 1 27.41 452 PHE A CA 1
ATOM 3554 C C . PHE A 1 452 ? -11.57 -25.594 50.281 1 27.41 452 PHE A C 1
ATOM 3556 O O . PHE A 1 452 ? -11.711 -26.531 49.5 1 27.41 452 PHE A O 1
ATOM 3563 N N . SER A 1 453 ? -12.742 -25 50.625 1 28.27 453 SER A N 1
ATOM 3564 C CA . SER A 1 453 ? -13.891 -24.719 49.781 1 28.27 453 SER A CA 1
ATOM 3565 C C . SER A 1 453 ? -13.477 -24.016 48.5 1 28.27 453 SER A C 1
ATOM 3567 O O . SER A 1 453 ? -12.914 -22.906 48.562 1 28.27 453 SER A O 1
ATOM 3569 N N . LEU A 1 454 ? -13.102 -24.641 47.469 1 31.33 454 LEU A N 1
ATOM 3570 C CA . LEU A 1 454 ? -12.977 -24.141 46.094 1 31.33 454 LEU A CA 1
ATOM 3571 C C . LEU A 1 454 ? -14.203 -23.328 45.688 1 31.33 454 LEU A C 1
ATOM 3573 O O . LEU A 1 454 ? -15.305 -23.875 45.594 1 31.33 454 LEU A O 1
ATOM 3577 N N . VAL A 1 455 ? -14.375 -22.094 46.094 1 34.81 455 VAL A N 1
ATOM 3578 C CA . VAL A 1 455 ? -15.383 -21.188 45.531 1 34.81 455 VAL A CA 1
ATOM 3579 C C . VAL A 1 455 ? -15.445 -21.375 44.031 1 34.81 455 VAL A C 1
ATOM 3581 O O . VAL A 1 455 ? -14.461 -21.156 43.312 1 34.81 455 VAL A O 1
ATOM 3584 N N . SER A 1 456 ? -16.266 -22.25 43.5 1 41.19 456 SER A N 1
ATOM 3585 C CA . SER A 1 456 ? -16.641 -22.422 42.094 1 41.19 456 SER A CA 1
ATOM 3586 C C . SER A 1 456 ? -16.922 -21.062 41.438 1 41.19 456 SER A C 1
ATOM 3588 O O . SER A 1 456 ? -17.891 -20.391 41.781 1 41.19 456 SER A O 1
ATOM 3590 N N . GLU A 1 457 ? -16.016 -20.312 40.969 1 51.22 457 GLU A N 1
ATOM 3591 C CA . GLU A 1 457 ? -16.25 -19.109 40.188 1 51.22 457 GLU A CA 1
ATOM 3592 C C . GLU A 1 457 ? -17.25 -19.391 39.062 1 51.22 457 GLU A C 1
ATOM 3594 O O . GLU A 1 457 ? -17.109 -20.344 38.312 1 51.22 457 GLU A O 1
ATOM 3599 N N . GLU A 1 458 ? -18.516 -18.922 39.125 1 61.19 458 GLU A N 1
ATOM 3600 C CA . GLU A 1 458 ? -19.594 -19.062 38.156 1 61.19 458 GLU A CA 1
ATOM 3601 C C . GLU A 1 458 ? -19.156 -18.578 36.781 1 61.19 458 GLU A C 1
ATOM 3603 O O . GLU A 1 458 ? -18.672 -17.453 36.625 1 61.19 458 GLU A O 1
ATOM 3608 N N . ILE A 1 459 ? -19.031 -19.391 35.781 1 73.56 459 ILE A N 1
ATOM 3609 C CA . ILE A 1 459 ? -18.797 -19.062 34.375 1 73.56 459 ILE A CA 1
ATOM 3610 C C . ILE A 1 459 ? -19.984 -18.266 33.812 1 73.56 459 ILE A C 1
ATOM 3612 O O . ILE A 1 459 ? -21.125 -18.734 33.875 1 73.56 459 ILE A O 1
ATOM 3616 N N . PRO A 1 460 ? -19.719 -17.031 33.375 1 80.25 460 PRO A N 1
ATOM 3617 C CA . PRO A 1 460 ? -20.844 -16.281 32.812 1 80.25 460 PRO A CA 1
ATOM 3618 C C . PRO A 1 460 ? -21.391 -16.922 31.531 1 80.25 460 PRO A C 1
ATOM 3620 O O . PRO A 1 460 ? -20.672 -17.641 30.844 1 80.25 460 PRO A O 1
ATOM 3623 N N . LYS A 1 461 ? -22.703 -16.797 31.266 1 80.12 461 LYS A N 1
ATOM 3624 C CA . LYS A 1 461 ? -23.375 -17.219 30.031 1 80.12 461 LYS A CA 1
ATOM 3625 C C . LYS A 1 461 ? -23.469 -16.062 29.031 1 80.12 461 LYS A C 1
ATOM 3627 O O . LYS A 1 461 ? -23.688 -14.914 29.422 1 80.12 461 LYS A O 1
ATOM 3632 N N . CYS A 1 462 ? -23.156 -16.406 27.781 1 77 462 CYS A N 1
ATOM 3633 C CA . CYS A 1 462 ? -23.297 -15.398 26.75 1 77 462 CYS A CA 1
ATOM 3634 C C . CYS A 1 462 ? -24.75 -15.211 26.344 1 77 462 CYS A C 1
ATOM 3636 O O . CYS A 1 462 ? -25.641 -15.773 26.969 1 77 462 CYS A O 1
ATOM 3638 N N . GLN A 1 463 ? -25.078 -14.367 25.344 1 77.12 463 GLN A N 1
ATOM 3639 C CA . GLN A 1 463 ? -26.453 -14.062 24.938 1 77.12 463 GLN A CA 1
ATOM 3640 C C . GLN A 1 463 ? -27.156 -15.312 24.422 1 77.12 463 GLN A C 1
ATOM 3642 O O . GLN A 1 463 ? -28.391 -15.367 24.391 1 77.12 463 GLN A O 1
ATOM 3647 N N . HIS A 1 464 ? -26.469 -16.312 24.141 1 73.88 464 HIS A N 1
ATOM 3648 C CA . HIS A 1 464 ? -27.031 -17.594 23.734 1 73.88 464 HIS A CA 1
ATOM 3649 C C . HIS A 1 464 ? -27.406 -18.438 24.953 1 73.88 464 HIS A C 1
ATOM 3651 O O . HIS A 1 464 ? -27.875 -19.562 24.812 1 73.88 464 HIS A O 1
ATOM 3657 N N . ASN A 1 465 ? -27.219 -18.062 26.109 1 77.56 465 ASN A N 1
ATOM 3658 C CA . ASN A 1 465 ? -27.391 -18.797 27.359 1 77.56 465 ASN A CA 1
ATOM 3659 C C . ASN A 1 465 ? -26.469 -20 27.453 1 77.56 465 ASN A C 1
ATOM 3661 O O . ASN A 1 465 ? -26.828 -21.031 28 1 77.56 465 ASN A O 1
ATOM 3665 N N . GLU A 1 466 ? -25.328 -19.875 26.812 1 79.25 466 GLU A N 1
ATOM 3666 C CA . GLU A 1 466 ? -24.25 -20.875 26.859 1 79.25 466 GLU A CA 1
ATOM 3667 C C . GLU A 1 466 ? -23.078 -20.375 27.703 1 79.25 466 GLU A C 1
ATOM 3669 O O . GLU A 1 466 ? -22.828 -19.172 27.766 1 79.25 466 GLU A O 1
ATOM 3674 N N . PRO A 1 467 ? -22.312 -21.297 28.391 1 79.75 467 PRO A N 1
ATOM 3675 C CA . PRO A 1 467 ? -21.141 -20.891 29.172 1 79.75 467 PRO A CA 1
ATOM 3676 C C . PRO A 1 467 ? -20.047 -20.25 28.312 1 79.75 467 PRO A C 1
ATOM 3678 O O . PRO A 1 467 ? -19.719 -20.781 27.234 1 79.75 467 PRO A O 1
ATOM 3681 N N . CYS A 1 468 ? -19.5 -19.094 28.734 1 76.62 468 CYS A N 1
ATOM 3682 C CA . CYS A 1 468 ? -18.453 -18.344 28.031 1 76.62 468 CYS A CA 1
ATOM 3683 C C . CYS A 1 468 ? -17.125 -19.078 28.141 1 76.62 468 CYS A C 1
ATOM 3685 O O . CYS A 1 468 ? -16.938 -19.938 29 1 76.62 468 CYS A O 1
ATOM 3687 N N . VAL A 1 469 ? -16.172 -18.891 27.219 1 80.69 469 VAL A N 1
ATOM 3688 C CA . VAL A 1 469 ? -14.805 -19.375 27.266 1 80.69 469 VAL A CA 1
ATOM 3689 C C . VAL A 1 469 ? -13.867 -18.266 27.703 1 80.69 469 VAL A C 1
ATOM 3691 O O . VAL A 1 469 ? -14.07 -17.094 27.359 1 80.69 469 VAL A O 1
ATOM 3694 N N . LEU A 1 470 ? -12.969 -18.625 28.609 1 78.56 470 LEU A N 1
ATOM 3695 C CA . LEU A 1 470 ? -11.953 -17.719 29.109 1 78.56 470 LEU A CA 1
ATOM 3696 C C . LEU A 1 470 ? -10.805 -17.578 28.125 1 78.56 470 LEU A C 1
ATOM 3698 O O . LEU A 1 470 ? -10.188 -18.578 27.734 1 78.56 470 LEU A O 1
ATOM 3702 N N . LYS A 1 471 ? -10.734 -16.344 27.641 1 75.12 471 LYS A N 1
ATOM 3703 C CA . LYS A 1 471 ? -9.617 -16.047 26.75 1 75.12 471 LYS A CA 1
ATOM 3704 C C . LYS A 1 471 ? -8.695 -15 27.375 1 75.12 471 LYS A C 1
ATOM 3706 O O . LYS A 1 471 ? -9.109 -14.25 28.25 1 75.12 471 LYS A O 1
ATOM 3711 N N . THR A 1 472 ? -7.379 -14.984 27.031 1 75.38 472 THR A N 1
ATOM 3712 C CA . THR A 1 472 ? -6.379 -14.023 27.484 1 75.38 472 THR A CA 1
ATOM 3713 C C . THR A 1 472 ? -6.188 -12.914 26.438 1 75.38 472 THR A C 1
ATOM 3715 O O . THR A 1 472 ? -5.996 -13.195 25.25 1 75.38 472 THR A O 1
ATOM 3718 N N . SER A 1 473 ? -6.371 -11.773 26.984 1 66.94 473 SER A N 1
ATOM 3719 C CA . SER A 1 473 ? -6.188 -10.602 26.125 1 66.94 473 SER A CA 1
ATOM 3720 C C . SER A 1 473 ? -4.738 -10.477 25.672 1 66.94 473 SER A C 1
ATOM 3722 O O . SER A 1 473 ? -3.812 -10.602 26.469 1 66.94 473 SER A O 1
ATOM 3724 N N . MET A 1 474 ? -4.559 -10.289 24.359 1 62.72 474 MET A N 1
ATOM 3725 C CA . MET A 1 474 ? -3.24 -10.102 23.75 1 62.72 474 MET A CA 1
ATOM 3726 C C . MET A 1 474 ? -3.059 -8.664 23.281 1 62.72 474 MET A C 1
ATOM 3728 O O . MET A 1 474 ? -2.096 -8.359 22.578 1 62.72 474 MET A O 1
ATOM 3732 N N . THR A 1 475 ? -3.922 -7.859 23.734 1 57.12 475 THR A N 1
ATOM 3733 C CA . THR A 1 475 ? -3.816 -6.445 23.391 1 57.12 475 THR A CA 1
ATOM 3734 C C . THR A 1 475 ? -2.752 -5.762 24.25 1 57.12 475 THR A C 1
ATOM 3736 O O . THR A 1 475 ? -2.486 -6.188 25.375 1 57.12 475 THR A O 1
ATOM 3739 N N . LYS A 1 476 ? -2.156 -4.637 23.656 1 57.5 476 LYS A N 1
ATOM 3740 C CA . LYS A 1 476 ? -1.087 -3.91 24.344 1 57.5 476 LYS A CA 1
ATOM 3741 C C . LYS A 1 476 ? -1.572 -3.332 25.656 1 57.5 476 LYS A C 1
ATOM 3743 O O . LYS A 1 476 ? -0.824 -3.299 26.641 1 57.5 476 LYS A O 1
ATOM 3748 N N . GLU A 1 477 ? -2.789 -2.959 25.719 1 61.16 477 GLU A N 1
ATOM 3749 C CA . GLU A 1 477 ? -3.295 -2.301 26.922 1 61.16 477 GLU A CA 1
ATOM 3750 C C . GLU A 1 477 ? -3.742 -3.322 27.953 1 61.16 477 GLU A C 1
ATOM 3752 O O . GLU A 1 477 ? -3.65 -3.07 29.156 1 61.16 477 GLU A O 1
ATOM 3757 N N . ASN A 1 478 ? -4.223 -4.426 27.562 1 56.78 478 ASN A N 1
ATOM 3758 C CA . ASN A 1 478 ? -4.785 -5.402 28.484 1 56.78 478 ASN A CA 1
ATOM 3759 C C . ASN A 1 478 ? -4.125 -6.77 28.328 1 56.78 478 ASN A C 1
ATOM 3761 O O . ASN A 1 478 ? -4.762 -7.797 28.562 1 56.78 478 ASN A O 1
ATOM 3765 N N . LYS A 1 479 ? -2.945 -6.785 28.047 1 63.28 479 LYS A N 1
ATOM 3766 C CA . LYS A 1 479 ? -2.234 -8.039 27.812 1 63.28 479 LYS A CA 1
ATOM 3767 C C . LYS A 1 479 ? -2.18 -8.883 29.078 1 63.28 479 LYS A C 1
ATOM 3769 O O . LYS A 1 479 ? -1.79 -8.391 30.141 1 63.28 479 LYS A O 1
ATOM 3774 N N . GLY A 1 480 ? -2.611 -10.125 29.016 1 68.31 480 GLY A N 1
ATOM 3775 C CA . GLY A 1 480 ? -2.578 -11.07 30.125 1 68.31 480 GLY A CA 1
ATOM 3776 C C . GLY A 1 480 ? -3.863 -11.094 30.922 1 68.31 480 GLY A C 1
ATOM 3777 O O . GLY A 1 480 ? -4.066 -11.984 31.75 1 68.31 480 GLY A O 1
ATOM 3778 N N . LYS A 1 481 ? -4.652 -10.164 30.672 1 72.06 481 LYS A N 1
ATOM 3779 C CA . LYS A 1 481 ? -5.934 -10.188 31.375 1 72.06 481 LYS A CA 1
ATOM 3780 C C . LYS A 1 481 ? -6.875 -11.227 30.781 1 72.06 481 LYS A C 1
ATOM 3782 O O . LYS A 1 481 ? -6.914 -11.406 29.562 1 72.06 481 LYS A O 1
ATOM 3787 N N . LYS A 1 482 ? -7.52 -11.898 31.672 1 76.62 482 LYS A N 1
ATOM 3788 C CA . LYS A 1 482 ? -8.445 -12.945 31.25 1 76.62 482 LYS A CA 1
ATOM 3789 C C . LYS A 1 482 ? -9.859 -12.398 31.078 1 76.62 482 LYS A C 1
ATOM 3791 O O . LYS A 1 482 ? -10.289 -11.531 31.844 1 76.62 482 LYS A O 1
ATOM 3796 N N . PHE A 1 483 ? -10.508 -12.711 29.891 1 79.81 483 PHE A N 1
ATOM 3797 C CA . PHE A 1 483 ? -11.891 -12.32 29.688 1 79.81 483 PHE A CA 1
ATOM 3798 C C . PHE A 1 483 ? -12.727 -13.5 29.188 1 79.81 483 PHE A C 1
ATOM 3800 O O . PHE A 1 483 ? -12.188 -14.422 28.562 1 79.81 483 PHE A O 1
ATOM 3807 N N . TRP A 1 484 ? -14.023 -13.438 29.469 1 80.06 484 TRP A N 1
ATOM 3808 C CA . TRP A 1 484 ? -15.031 -14.398 29.016 1 80.06 484 TRP A CA 1
ATOM 3809 C C . TRP A 1 484 ? -15.656 -13.945 27.688 1 80.06 484 TRP A C 1
ATOM 3811 O O . TRP A 1 484 ? -15.961 -12.766 27.516 1 80.06 484 TRP A O 1
ATOM 3821 N N . THR A 1 485 ? -15.609 -14.789 26.703 1 79.62 485 THR A N 1
ATOM 3822 C CA . THR A 1 485 ? -16.281 -14.508 25.438 1 79.62 485 THR A CA 1
ATOM 3823 C C . THR A 1 485 ? -17.078 -15.719 24.969 1 79.62 485 THR A C 1
ATOM 3825 O O . THR A 1 485 ? -16.906 -16.828 25.5 1 79.62 485 THR A O 1
ATOM 3828 N N . CYS A 1 486 ? -17.984 -15.375 23.938 1 73.81 486 CYS A N 1
ATOM 3829 C CA . CYS A 1 486 ? -18.812 -16.422 23.344 1 73.81 486 CYS A CA 1
ATOM 3830 C C . CYS A 1 486 ? -17.953 -17.484 22.688 1 73.81 486 CYS A C 1
ATOM 3832 O O . CYS A 1 486 ? -16.969 -17.172 22.016 1 73.81 486 CYS A O 1
ATOM 3834 N N . LYS A 1 487 ? -18.25 -18.828 22.828 1 72.88 487 LYS A N 1
ATOM 3835 C CA . LYS A 1 487 ? -17.516 -20 22.344 1 72.88 487 LYS A CA 1
ATOM 3836 C C . LYS A 1 487 ? -17.703 -20.141 20.828 1 72.88 487 LYS A C 1
ATOM 3838 O O . LYS A 1 487 ? -16.938 -20.875 20.188 1 72.88 487 LYS A O 1
ATOM 3843 N N . ARG A 1 488 ? -18.625 -19.484 20.391 1 66.19 488 ARG A N 1
ATOM 3844 C CA . ARG A 1 488 ? -18.969 -19.703 18.984 1 66.19 488 ARG A CA 1
ATOM 3845 C C . ARG A 1 488 ? -18.047 -18.906 18.062 1 66.19 488 ARG A C 1
ATOM 3847 O O . ARG A 1 488 ? -17.531 -17.859 18.438 1 66.19 488 ARG A O 1
ATOM 3854 N N . SER A 1 489 ? -17.719 -19.5 16.891 1 65.12 489 SER A N 1
ATOM 3855 C CA . SER A 1 489 ? -16.828 -18.922 15.898 1 65.12 489 SER A CA 1
ATOM 3856 C C . SER A 1 489 ? -17.391 -17.641 15.305 1 65.12 489 SER A C 1
ATOM 3858 O O . SER A 1 489 ? -18.609 -17.484 15.227 1 65.12 489 SER A O 1
ATOM 3860 N N . ARG A 1 490 ? -16.484 -16.734 15.023 1 58.97 490 ARG A N 1
ATOM 3861 C CA . ARG A 1 490 ? -16.906 -15.547 14.297 1 58.97 490 ARG A CA 1
ATOM 3862 C C . ARG A 1 490 ? -17.438 -15.914 12.906 1 58.97 490 ARG A C 1
ATOM 3864 O O . ARG A 1 490 ? -16.828 -16.734 12.211 1 58.97 490 ARG A O 1
ATOM 3871 N N . GLY A 1 491 ? -18.906 -15.602 12.516 1 53.75 491 GLY A N 1
ATOM 3872 C CA . GLY A 1 491 ? -19.531 -15.844 11.219 1 53.75 491 GLY A CA 1
ATOM 3873 C C . GLY A 1 491 ? -20.75 -14.977 10.969 1 53.75 491 GLY A C 1
ATOM 3874 O O . GLY A 1 491 ? -21.203 -14.266 11.867 1 53.75 491 GLY A O 1
ATOM 3875 N N . HIS A 1 492 ? -21 -14.547 9.695 1 46.88 492 HIS A N 1
ATOM 3876 C CA . HIS A 1 492 ? -22.203 -13.812 9.336 1 46.88 492 HIS A CA 1
ATOM 3877 C C . HIS A 1 492 ? -23.281 -14.75 8.789 1 46.88 492 HIS A C 1
ATOM 3879 O O . HIS A 1 492 ? -22.984 -15.578 7.922 1 46.88 492 HIS A O 1
ATOM 3885 N N . SER A 1 493 ? -24.297 -15.086 9.547 1 41.97 493 SER A N 1
ATOM 3886 C CA . SER A 1 493 ? -25.453 -15.727 8.922 1 41.97 493 SER A CA 1
ATOM 3887 C C . SER A 1 493 ? -26.391 -14.703 8.297 1 41.97 493 SER A C 1
ATOM 3889 O O . SER A 1 493 ? -26.672 -13.664 8.898 1 41.97 493 SER A O 1
ATOM 3891 N N . ASN A 1 494 ? -26.625 -14.758 6.965 1 42.12 494 ASN A N 1
ATOM 3892 C CA . ASN A 1 494 ? -27.609 -13.945 6.254 1 42.12 494 ASN A CA 1
ATOM 3893 C C . ASN A 1 494 ? -29.031 -14.234 6.73 1 42.12 494 ASN A C 1
ATOM 3895 O O . ASN A 1 494 ? -30 -13.734 6.156 1 42.12 494 ASN A O 1
ATOM 3899 N N . THR A 1 495 ? -29.422 -15.398 7.414 1 43.56 495 THR A N 1
ATOM 3900 C CA . THR A 1 495 ? -30.812 -15.625 7.801 1 43.56 495 THR A CA 1
ATOM 3901 C C . THR A 1 495 ? -31.016 -15.336 9.289 1 43.56 495 THR A C 1
ATOM 3903 O O . THR A 1 495 ? -30.078 -15.43 10.078 1 43.56 495 THR A O 1
ATOM 3906 N N . LYS A 1 496 ? -32.344 -14.844 9.664 1 48.03 496 LYS A N 1
ATOM 3907 C CA . LYS A 1 496 ? -32.844 -14.531 11.008 1 48.03 496 LYS A CA 1
ATOM 3908 C C . LYS A 1 496 ? -32.5 -15.648 11.992 1 48.03 496 LYS A C 1
ATOM 3910 O O . LYS A 1 496 ? -32.156 -15.391 13.148 1 48.03 496 LYS A O 1
ATOM 3915 N N . ASP A 1 497 ? -32.656 -16.828 11.625 1 45.75 497 ASP A N 1
ATOM 3916 C CA . ASP A 1 497 ? -32.469 -17.984 12.492 1 45.75 497 ASP A CA 1
ATOM 3917 C C . ASP A 1 497 ? -31 -18.344 12.641 1 45.75 497 ASP A C 1
ATOM 3919 O O . ASP A 1 497 ? -30.641 -19.172 13.469 1 45.75 497 ASP A O 1
ATOM 3923 N N . GLY A 1 498 ? -30.062 -17.859 11.711 1 45.94 498 GLY A N 1
ATOM 3924 C CA . GLY A 1 498 ? -28.641 -18.172 11.727 1 45.94 498 GLY A CA 1
ATOM 3925 C C . GLY A 1 498 ? -27.875 -17.344 12.734 1 45.94 498 GLY A C 1
ATOM 3926 O O . GLY A 1 498 ? -26.656 -17.484 12.844 1 45.94 498 GLY A O 1
ATOM 3927 N N . GLU A 1 499 ? -28.422 -16.312 13.25 1 49.25 499 GLU A N 1
ATOM 3928 C CA . GLU A 1 499 ? -27.781 -15.492 14.266 1 49.25 499 GLU A CA 1
ATOM 3929 C C . GLU A 1 499 ? -27.422 -16.312 15.5 1 49.25 499 GLU A C 1
ATOM 3931 O O . GLU A 1 499 ? -26.562 -15.914 16.297 1 49.25 499 GLU A O 1
ATOM 3936 N N . LYS A 1 500 ? -27.938 -17.5 15.648 1 58.28 500 LYS A N 1
ATOM 3937 C CA . LYS A 1 500 ? -27.703 -18.344 16.812 1 58.28 500 LYS A CA 1
ATOM 3938 C C . LYS A 1 500 ? -26.453 -19.203 16.656 1 58.28 500 LYS A C 1
ATOM 3940 O O . LYS A 1 500 ? -25.984 -19.812 17.609 1 58.28 500 LYS A O 1
ATOM 3945 N N . GLU A 1 501 ? -25.891 -19.188 15.398 1 59.31 501 GLU A N 1
ATOM 3946 C CA . GLU A 1 501 ? -24.797 -20.125 15.148 1 59.31 501 GLU A CA 1
ATOM 3947 C C . GLU A 1 501 ? -23.453 -19.438 15.312 1 59.31 501 GLU A C 1
ATOM 3949 O O . GLU A 1 501 ? -22.438 -20.094 15.555 1 59.31 501 GLU A O 1
ATOM 3954 N N . PHE A 1 502 ? -23.469 -18.125 15.273 1 64 502 PHE A N 1
ATOM 3955 C CA . PHE A 1 502 ? -22.188 -17.422 15.352 1 64 502 PHE A CA 1
ATOM 3956 C C . PHE A 1 502 ? -22.094 -16.641 16.656 1 64 502 PHE A C 1
ATOM 3958 O O . PHE A 1 502 ? -23.078 -16.5 17.391 1 64 502 PHE A O 1
ATOM 3965 N N . THR A 1 503 ? -20.828 -16.109 16.906 1 67.31 503 THR A N 1
ATOM 3966 C CA . THR A 1 503 ? -20.547 -15.461 18.172 1 67.31 503 THR A CA 1
ATOM 3967 C C . THR A 1 503 ? -21.516 -14.305 18.406 1 67.31 503 THR A C 1
ATOM 3969 O O . THR A 1 503 ? -21.875 -13.594 17.469 1 67.31 503 THR A O 1
ATOM 3972 N N . CYS A 1 504 ? -22.203 -14.094 19.672 1 66.69 504 CYS A N 1
ATOM 3973 C CA . CYS A 1 504 ? -23.109 -13.031 20.062 1 66.69 504 CYS A CA 1
ATOM 3974 C C . CYS A 1 504 ? -22.344 -11.773 20.469 1 66.69 504 CYS A C 1
ATOM 3976 O O . CYS A 1 504 ? -22.953 -10.797 20.922 1 66.69 504 CYS A O 1
ATOM 3978 N N . GLY A 1 505 ? -21.062 -11.844 20.391 1 67.75 505 GLY A N 1
ATOM 3979 C CA . GLY A 1 505 ? -20.25 -10.688 20.719 1 67.75 505 GLY A CA 1
ATOM 3980 C C . GLY A 1 505 ? -20.141 -10.453 22.219 1 67.75 505 GLY A C 1
ATOM 3981 O O . GLY A 1 505 ? -19.703 -9.391 22.656 1 67.75 505 GLY A O 1
ATOM 3982 N N . TYR A 1 506 ? -20.531 -11.352 23.125 1 74.81 506 TYR A N 1
ATOM 3983 C CA . TYR A 1 506 ? -20.422 -11.203 24.578 1 74.81 506 TYR A CA 1
ATOM 3984 C C . TYR A 1 506 ? -18.969 -11.102 25 1 74.81 506 TYR A C 1
ATOM 3986 O O . TYR A 1 506 ? -18.125 -11.852 24.531 1 74.81 506 TYR A O 1
ATOM 3994 N N . PHE A 1 507 ? -18.688 -10 25.844 1 77.25 507 PHE A N 1
ATOM 3995 C CA . PHE A 1 507 ? -17.359 -9.719 26.375 1 77.25 507 PHE A CA 1
ATOM 3996 C C . PHE A 1 507 ? -17.438 -9.219 27.797 1 77.25 507 PHE A C 1
ATOM 3998 O O . PHE A 1 507 ? -18.188 -8.281 28.094 1 77.25 507 PHE A O 1
ATOM 4005 N N . GLN A 1 508 ? -16.688 -10.008 28.812 1 78.88 508 GLN A N 1
ATOM 4006 C CA . GLN A 1 508 ? -16.562 -9.609 30.203 1 78.88 508 GLN A CA 1
ATOM 4007 C C . GLN A 1 508 ? -15.172 -9.898 30.75 1 78.88 508 GLN A C 1
ATOM 4009 O O . GLN A 1 508 ? -14.695 -11.031 30.672 1 78.88 508 GLN A O 1
ATOM 4014 N N . TRP A 1 509 ? -14.547 -8.844 31.344 1 78.38 509 TRP A N 1
ATOM 4015 C CA . TRP A 1 509 ? -13.258 -9.055 31.984 1 78.38 509 TRP A CA 1
ATOM 4016 C C . TRP A 1 509 ? -13.406 -9.922 33.25 1 78.38 509 TRP A C 1
ATOM 4018 O O . TRP A 1 509 ? -14.406 -9.812 33.969 1 78.38 509 TRP A O 1
ATOM 4028 N N . LYS A 1 510 ? -12.352 -10.812 33.469 1 73.88 510 LYS A N 1
ATOM 4029 C CA . LYS A 1 510 ? -12.266 -11.539 34.719 1 73.88 510 LYS A CA 1
ATOM 4030 C C . LYS A 1 510 ? -11.711 -10.648 35.844 1 73.88 510 LYS A C 1
ATOM 4032 O O . LYS A 1 510 ? -10.734 -9.922 35.625 1 73.88 510 LYS A O 1
ATOM 4037 N N . MET B 1 1 ? 31.453 32.438 28.047 1 30.75 1 MET B N 1
ATOM 4038 C CA . MET B 1 1 ? 30.984 32.125 26.703 1 30.75 1 MET B CA 1
ATOM 4039 C C . MET B 1 1 ? 29.5 31.766 26.719 1 30.75 1 MET B C 1
ATOM 4041 O O . MET B 1 1 ? 29.109 30.797 27.359 1 30.75 1 MET B O 1
ATOM 4045 N N . GLU B 1 2 ? 28.609 32.594 26.719 1 39.19 2 GLU B N 1
ATOM 4046 C CA . GLU B 1 2 ? 27.172 32.375 26.828 1 39.19 2 GLU B CA 1
ATOM 4047 C C . GLU B 1 2 ? 26.703 31.312 25.844 1 39.19 2 GLU B C 1
ATOM 4049 O O . GLU B 1 2 ? 26.984 31.391 24.641 1 39.19 2 GLU B O 1
ATOM 4054 N N . SER B 1 3 ? 26.625 30.125 26.281 1 48.81 3 SER B N 1
ATOM 4055 C CA . SER B 1 3 ? 26.344 28.906 25.531 1 48.81 3 SER B CA 1
ATOM 4056 C C . SER B 1 3 ? 25.188 29.125 24.547 1 48.81 3 SER B C 1
ATOM 4058 O O . SER B 1 3 ? 24.125 29.594 24.938 1 48.81 3 SER B O 1
ATOM 4060 N N . GLU B 1 4 ? 25.406 29.344 23.359 1 64.38 4 GLU B N 1
ATOM 4061 C CA . GLU B 1 4 ? 24.484 29.516 22.25 1 64.38 4 GLU B CA 1
ATOM 4062 C C . GLU B 1 4 ? 23.344 28.531 22.328 1 64.38 4 GLU B C 1
ATOM 4064 O O . GLU B 1 4 ? 23.562 27.328 22.516 1 64.38 4 GLU B O 1
ATOM 4069 N N . THR B 1 5 ? 22.094 29.094 22.656 1 79.69 5 THR B N 1
ATOM 4070 C CA . THR B 1 5 ? 20.875 28.281 22.703 1 79.69 5 THR B CA 1
ATOM 4071 C C . THR B 1 5 ? 20.375 27.969 21.297 1 79.69 5 THR B C 1
ATOM 4073 O O . THR B 1 5 ? 20.672 28.688 20.359 1 79.69 5 THR B O 1
ATOM 4076 N N . PRO B 1 6 ? 19.875 26.844 21.078 1 88.38 6 PRO B N 1
ATOM 4077 C CA . PRO B 1 6 ? 19.297 26.5 19.781 1 88.38 6 PRO B CA 1
ATOM 4078 C C . PRO B 1 6 ? 18.406 27.594 19.203 1 88.38 6 PRO B C 1
ATOM 4080 O O . PRO B 1 6 ? 18.281 27.734 17.984 1 88.38 6 PRO B O 1
ATOM 4083 N N . LEU B 1 7 ? 17.891 28.484 19.984 1 91.44 7 LEU B N 1
ATOM 4084 C CA . LEU B 1 7 ? 16.969 29.531 19.562 1 91.44 7 LEU B CA 1
ATOM 4085 C C . LEU B 1 7 ? 17.703 30.656 18.875 1 91.44 7 LEU B C 1
ATOM 4087 O O . LEU B 1 7 ? 17.109 31.453 18.125 1 91.44 7 LEU B O 1
ATOM 4091 N N . ASP B 1 8 ? 18.969 30.75 19.141 1 90.69 8 ASP B N 1
ATOM 4092 C CA . ASP B 1 8 ? 19.781 31.766 18.5 1 90.69 8 ASP B CA 1
ATOM 4093 C C . ASP B 1 8 ? 19.922 31.516 17 1 90.69 8 ASP B C 1
ATOM 4095 O O . ASP B 1 8 ? 20.25 32.406 16.234 1 90.69 8 ASP B O 1
ATOM 4099 N N . GLN B 1 9 ? 19.594 30.328 16.641 1 93 9 GLN B N 1
ATOM 4100 C CA . GLN B 1 9 ? 19.734 29.938 15.25 1 93 9 GLN B CA 1
ATOM 4101 C C . GLN B 1 9 ? 18.453 30.25 14.461 1 93 9 GLN B C 1
ATOM 4103 O O . GLN B 1 9 ? 18.438 30.141 13.234 1 93 9 GLN B O 1
ATOM 4108 N N . ILE B 1 10 ? 17.484 30.719 15.109 1 95.75 10 ILE B N 1
ATOM 4109 C CA . ILE B 1 10 ? 16.219 31.016 14.453 1 95.75 10 ILE B CA 1
ATOM 4110 C C . ILE B 1 10 ? 16.312 32.375 13.75 1 95.75 10 ILE B C 1
ATOM 4112 O O . ILE B 1 10 ? 16.562 33.406 14.398 1 95.75 10 ILE B O 1
ATOM 4116 N N . PRO B 1 11 ? 16.109 32.406 12.477 1 94.06 11 PRO B N 1
ATOM 4117 C CA . PRO B 1 11 ? 16.188 33.719 11.789 1 94.06 11 PRO B CA 1
ATOM 4118 C C . PRO B 1 11 ? 15.078 34.656 12.203 1 94.06 11 PRO B C 1
ATOM 4120 O O . PRO B 1 11 ? 13.938 34.25 12.422 1 94.06 11 PRO B O 1
ATOM 4123 N N . THR B 1 12 ? 15.414 35.875 12.211 1 94 12 THR B N 1
ATOM 4124 C CA . THR B 1 12 ? 14.414 36.875 12.523 1 94 12 THR B CA 1
ATOM 4125 C C . THR B 1 12 ? 13.406 37 11.383 1 94 12 THR B C 1
ATOM 4127 O O . THR B 1 12 ? 13.75 36.781 10.219 1 94 12 THR B O 1
ATOM 4130 N N . LYS B 1 13 ? 12.281 37.281 11.75 1 93.69 13 LYS B N 1
ATOM 4131 C CA . LYS B 1 13 ? 11.219 37.531 10.789 1 93.69 13 LYS B CA 1
ATOM 4132 C C . LYS B 1 13 ? 11.211 38.969 10.312 1 93.69 13 LYS B C 1
ATOM 4134 O O . LYS B 1 13 ? 11.289 39.875 11.125 1 93.69 13 LYS B O 1
ATOM 4139 N N . GLN B 1 14 ? 11.109 39.219 9.039 1 91.19 14 GLN B N 1
ATOM 4140 C CA . GLN B 1 14 ? 11.078 40.562 8.484 1 91.19 14 GLN B CA 1
ATOM 4141 C C . GLN B 1 14 ? 9.75 41.25 8.789 1 91.19 14 GLN B C 1
ATOM 4143 O O . GLN B 1 14 ? 8.703 40.594 8.836 1 91.19 14 GLN B O 1
ATOM 4148 N N . GLN B 1 15 ? 9.852 42.531 8.883 1 84.25 15 GLN B N 1
ATOM 4149 C CA . GLN B 1 15 ? 8.633 43.312 9.094 1 84.25 15 GLN B CA 1
ATOM 4150 C C . GLN B 1 15 ? 7.688 43.156 7.902 1 84.25 15 GLN B C 1
ATOM 4152 O O . GLN B 1 15 ? 8.125 43.188 6.75 1 84.25 15 GLN B O 1
ATOM 4157 N N . GLY B 1 16 ? 6.48 42.938 8.172 1 86.88 16 GLY B N 1
ATOM 4158 C CA . GLY B 1 16 ? 5.504 42.781 7.105 1 86.88 16 GLY B CA 1
ATOM 4159 C C . GLY B 1 16 ? 5.293 41.344 6.684 1 86.88 16 GLY B C 1
ATOM 4160 O O . GLY B 1 16 ? 4.379 41.062 5.91 1 86.88 16 GLY B O 1
ATOM 4161 N N . HIS B 1 17 ? 6.164 40.5 7.156 1 94.44 17 HIS B N 1
ATOM 4162 C CA . HIS B 1 17 ? 6.02 39.062 6.848 1 94.44 17 HIS B CA 1
ATOM 4163 C C . HIS B 1 17 ? 5.238 38.344 7.938 1 94.44 17 HIS B C 1
ATOM 4165 O O . HIS B 1 17 ? 5.117 38.844 9.055 1 94.44 17 HIS B O 1
ATOM 4171 N N . ILE B 1 18 ? 4.609 37.312 7.52 1 97.31 18 ILE B N 1
ATOM 4172 C CA . ILE B 1 18 ? 4.059 36.375 8.492 1 97.31 18 ILE B CA 1
ATOM 4173 C C . ILE B 1 18 ? 4.82 35.062 8.422 1 97.31 18 ILE B C 1
ATOM 4175 O O . ILE B 1 18 ? 5.262 34.656 7.344 1 97.31 18 ILE B O 1
ATOM 4179 N N . ARG B 1 19 ? 4.992 34.469 9.602 1 98.62 19 ARG B N 1
ATOM 4180 C CA . ARG B 1 19 ? 5.676 33.188 9.68 1 98.62 19 ARG B CA 1
ATOM 4181 C C . ARG B 1 19 ? 4.703 32.062 10.055 1 98.62 19 ARG B C 1
ATOM 4183 O O . ARG B 1 19 ? 4.035 32.125 11.086 1 98.62 19 ARG B O 1
ATOM 4190 N N . LEU B 1 20 ? 4.613 31.062 9.172 1 98.81 20 LEU B N 1
ATOM 4191 C CA . LEU B 1 20 ? 3.869 29.828 9.422 1 98.81 20 LEU B CA 1
ATOM 4192 C C . LEU B 1 20 ? 4.785 28.75 9.969 1 98.81 20 LEU B C 1
ATOM 4194 O O . LEU B 1 20 ? 5.922 28.594 9.516 1 98.81 20 LEU B O 1
ATOM 4198 N N . ILE B 1 21 ? 4.297 28 11 1 98.88 21 ILE B N 1
ATOM 4199 C CA . ILE B 1 21 ? 5.07 26.922 11.594 1 98.88 21 ILE B CA 1
ATOM 4200 C C . ILE B 1 21 ? 4.176 25.703 11.805 1 98.88 21 ILE B C 1
ATOM 4202 O O . ILE B 1 21 ? 3.045 25.828 12.273 1 98.88 21 ILE B O 1
ATOM 4206 N N . THR B 1 22 ? 4.633 24.531 11.391 1 98.94 22 THR B N 1
ATOM 4207 C CA . THR B 1 22 ? 3.961 23.297 11.75 1 98.94 22 THR B CA 1
ATOM 4208 C C . THR B 1 22 ? 4.895 22.375 12.539 1 98.94 22 THR B C 1
ATOM 4210 O O . THR B 1 22 ? 6.094 22.328 12.266 1 98.94 22 THR B O 1
ATOM 4213 N N . PHE B 1 23 ? 4.352 21.766 13.594 1 98.75 23 PHE B N 1
ATOM 4214 C CA . PHE B 1 23 ? 5.164 20.953 14.484 1 98.75 23 PHE B CA 1
ATOM 4215 C C . PHE B 1 23 ? 4.328 19.828 15.102 1 98.75 23 PHE B C 1
ATOM 4217 O O . PHE B 1 23 ? 3.391 20.094 15.859 1 98.75 23 PHE B O 1
ATOM 4224 N N . ASN B 1 24 ? 4.605 18.594 14.719 1 98.62 24 ASN B N 1
ATOM 4225 C CA . ASN B 1 24 ? 4.066 17.453 15.453 1 98.62 24 ASN B CA 1
ATOM 4226 C C . ASN B 1 24 ? 4.773 17.25 16.797 1 98.62 24 ASN B C 1
ATOM 4228 O O . ASN B 1 24 ? 5.934 16.844 16.828 1 98.62 24 ASN B O 1
ATOM 4232 N N . ILE B 1 25 ? 4.055 17.453 17.844 1 97 25 ILE B N 1
ATOM 4233 C CA . ILE B 1 25 ? 4.707 17.547 19.141 1 97 25 ILE B CA 1
ATOM 4234 C C . ILE B 1 25 ? 4.594 16.219 19.891 1 97 25 ILE B C 1
ATOM 4236 O O . ILE B 1 25 ? 5.176 16.047 20.953 1 97 25 ILE B O 1
ATOM 4240 N N . ASN B 1 26 ? 3.867 15.289 19.391 1 95.31 26 ASN B N 1
ATOM 4241 C CA . ASN B 1 26 ? 3.725 13.953 19.953 1 95.31 26 ASN B CA 1
ATOM 4242 C C . ASN B 1 26 ? 3.393 14.008 21.453 1 95.31 26 ASN B C 1
ATOM 4244 O O . ASN B 1 26 ? 4.062 13.367 22.266 1 95.31 26 ASN B O 1
ATOM 4248 N N . GLY B 1 27 ? 2.475 14.836 21.797 1 93.25 27 GLY B N 1
ATOM 4249 C CA . GLY B 1 27 ? 2.031 14.992 23.172 1 93.25 27 GLY B CA 1
ATOM 4250 C C . GLY B 1 27 ? 2.344 16.359 23.75 1 93.25 27 GLY B C 1
ATOM 4251 O O . GLY B 1 27 ? 3.51 16.703 23.938 1 93.25 27 GLY B O 1
ATOM 4252 N N . TYR B 1 28 ? 1.355 17.125 24.141 1 90 28 TYR B N 1
ATOM 4253 C CA . TYR B 1 28 ? 1.583 18.5 24.578 1 90 28 TYR B CA 1
ATOM 4254 C C . TYR B 1 28 ? 2.219 18.531 25.953 1 90 28 TYR B C 1
ATOM 4256 O O . TYR B 1 28 ? 2.881 19.516 26.312 1 90 28 TYR B O 1
ATOM 4264 N N . ARG B 1 29 ? 2.139 17.5 26.734 1 87.06 29 ARG B N 1
ATOM 4265 C CA . ARG B 1 29 ? 2.715 17.5 28.078 1 87.06 29 ARG B CA 1
ATOM 4266 C C . ARG B 1 29 ? 4.207 17.188 28.031 1 87.06 29 ARG B C 1
ATOM 4268 O O . ARG B 1 29 ? 4.961 17.594 28.906 1 87.06 29 ARG B O 1
ATOM 4275 N N . THR B 1 30 ? 4.609 16.547 26.984 1 90.31 30 THR B N 1
ATOM 4276 C CA . THR B 1 30 ? 5.977 16.031 26.938 1 90.31 30 THR B CA 1
ATOM 4277 C C . THR B 1 30 ? 6.902 17.031 26.25 1 90.31 30 THR B C 1
ATOM 4279 O O . THR B 1 30 ? 8.117 17.031 26.484 1 90.31 30 THR B O 1
ATOM 4282 N N . VAL B 1 31 ? 6.406 17.906 25.516 1 92.69 31 VAL B N 1
ATOM 4283 C CA . VAL B 1 31 ? 7.227 18.797 24.703 1 92.69 31 VAL B CA 1
ATOM 4284 C C . VAL B 1 31 ? 8.078 19.688 25.594 1 92.69 31 VAL B C 1
ATOM 4286 O O . VAL B 1 31 ? 9.234 19.984 25.281 1 92.69 31 VAL B O 1
ATOM 4289 N N . PHE B 1 32 ? 7.688 20.047 26.766 1 91.44 32 PHE B N 1
ATOM 4290 C CA . PHE B 1 32 ? 8.375 21 27.625 1 91.44 32 PHE B CA 1
ATOM 4291 C C . PHE B 1 32 ? 9.422 20.281 28.484 1 91.44 32 PHE B C 1
ATOM 4293 O O . PHE B 1 32 ? 10.141 20.938 29.25 1 91.44 32 PHE B O 1
ATOM 4300 N N . HIS B 1 33 ? 9.57 18.984 28.234 1 91.12 33 HIS B N 1
ATOM 4301 C CA . HIS B 1 33 ? 10.664 18.266 28.859 1 91.12 33 HIS B CA 1
ATOM 4302 C C . HIS B 1 33 ? 11.961 18.438 28.094 1 91.12 33 HIS B C 1
ATOM 4304 O O . HIS B 1 33 ? 13.047 18.125 28.594 1 91.12 33 HIS B O 1
ATOM 4310 N N . TYR B 1 34 ? 11.852 19.031 27 1 90.5 34 TYR B N 1
ATOM 4311 C CA . TYR B 1 34 ? 13.008 19.156 26.109 1 90.5 34 TYR B CA 1
ATOM 4312 C C . TYR B 1 34 ? 13.578 20.562 26.156 1 90.5 34 TYR B C 1
ATOM 4314 O O . TYR B 1 34 ? 12.836 21.531 26.234 1 90.5 34 TYR B O 1
ATOM 4322 N N . HIS B 1 35 ? 14.914 20.594 26.031 1 89 35 HIS B N 1
ATOM 4323 C CA . HIS B 1 35 ? 15.57 21.875 25.781 1 89 35 HIS B CA 1
ATOM 4324 C C . HIS B 1 35 ? 15.352 22.344 24.359 1 89 35 HIS B C 1
ATOM 4326 O O . HIS B 1 35 ? 15.453 21.547 23.422 1 89 35 HIS B O 1
ATOM 4332 N N . PRO B 1 36 ? 14.977 23.625 24.188 1 90.25 36 PRO B N 1
ATOM 4333 C CA . PRO B 1 36 ? 14.969 24.75 25.125 1 90.25 36 PRO B CA 1
ATOM 4334 C C . PRO B 1 36 ? 13.594 25.016 25.719 1 90.25 36 PRO B C 1
ATOM 4336 O O . PRO B 1 36 ? 13.422 26 26.453 1 90.25 36 PRO B O 1
ATOM 4339 N N . TRP B 1 37 ? 12.68 24.219 25.469 1 91.12 37 TRP B N 1
ATOM 4340 C CA . TRP B 1 37 ? 11.297 24.5 25.828 1 91.12 37 TRP B CA 1
ATOM 4341 C C . TRP B 1 37 ? 11.094 24.406 27.344 1 91.12 37 TRP B C 1
ATOM 4343 O O . TRP B 1 37 ? 10.227 25.078 27.891 1 91.12 37 TRP B O 1
ATOM 4353 N N . ASN B 1 38 ? 11.914 23.609 27.969 1 89.88 38 ASN B N 1
ATOM 4354 C CA . ASN B 1 38 ? 11.812 23.453 29.422 1 89.88 38 ASN B CA 1
ATOM 4355 C C . ASN B 1 38 ? 12.062 24.766 30.141 1 89.88 38 ASN B C 1
ATOM 4357 O O . ASN B 1 38 ? 11.664 24.938 31.297 1 89.88 38 ASN B O 1
ATOM 4361 N N . LYS B 1 39 ? 12.648 25.703 29.5 1 88.81 39 LYS B N 1
ATOM 4362 C CA . LYS B 1 39 ? 12.906 27.016 30.078 1 88.81 39 LYS B CA 1
ATOM 4363 C C . LYS B 1 39 ? 11.766 27.984 29.797 1 88.81 39 LYS B C 1
ATOM 4365 O O . LYS B 1 39 ? 11.531 28.922 30.578 1 88.81 39 LYS B O 1
ATOM 4370 N N . LEU B 1 40 ? 11.07 27.766 28.781 1 87.88 40 LEU B N 1
ATOM 4371 C CA . LEU B 1 40 ? 10 28.672 28.375 1 87.88 40 LEU B CA 1
ATOM 4372 C C . LEU B 1 40 ? 8.68 28.266 29.016 1 87.88 40 LEU B C 1
ATOM 4374 O O . LEU B 1 40 ? 7.891 29.125 29.422 1 87.88 40 LEU B O 1
ATOM 4378 N N . ARG B 1 41 ? 8.32 27.031 29.047 1 86.62 41 ARG B N 1
ATOM 4379 C CA . ARG B 1 41 ? 7.309 26.344 29.828 1 86.62 41 ARG B CA 1
ATOM 4380 C C . ARG B 1 41 ? 5.906 26.656 29.328 1 86.62 41 ARG B C 1
ATOM 4382 O O . ARG B 1 41 ? 4.918 26.125 29.828 1 86.62 41 ARG B O 1
ATOM 4389 N N . LYS B 1 42 ? 5.816 27.641 28.391 1 92 42 LYS B N 1
ATOM 4390 C CA . LYS B 1 42 ? 4.523 27.969 27.797 1 92 42 LYS B CA 1
ATOM 4391 C C . LYS B 1 42 ? 4.598 27.953 26.281 1 92 42 LYS B C 1
ATOM 4393 O O . LYS B 1 42 ? 5.594 28.391 25.688 1 92 42 LYS B O 1
ATOM 4398 N N . PHE B 1 43 ? 3.508 27.5 25.719 1 95.75 43 PHE B N 1
ATOM 4399 C CA . PHE B 1 43 ? 3.453 27.469 24.266 1 95.75 43 PHE B CA 1
ATOM 4400 C C . PHE B 1 43 ? 3.561 28.875 23.688 1 95.75 43 PHE B C 1
ATOM 4402 O O . PHE B 1 43 ? 4.184 29.078 22.641 1 95.75 43 PHE B O 1
ATOM 4409 N N . SER B 1 44 ? 2.93 29.875 24.359 1 95.69 44 SER B N 1
ATOM 4410 C CA . SER B 1 44 ? 3.031 31.25 23.891 1 95.69 44 SER B CA 1
ATOM 4411 C C . SER B 1 44 ? 4.484 31.703 23.812 1 95.69 44 SER B C 1
ATOM 4413 O O . SER B 1 44 ? 4.895 32.312 22.828 1 95.69 44 SER B O 1
ATOM 4415 N N . ASN B 1 45 ? 5.242 31.344 24.828 1 95.56 45 ASN B N 1
ATOM 4416 C CA . ASN B 1 45 ? 6.664 31.672 24.828 1 95.56 45 ASN B CA 1
ATOM 4417 C C . ASN B 1 45 ? 7.41 30.938 23.719 1 95.56 45 ASN B C 1
ATOM 4419 O O . ASN B 1 45 ? 8.289 31.5 23.062 1 95.56 45 ASN B O 1
ATOM 4423 N N . MET B 1 46 ? 7.082 29.703 23.594 1 95.81 46 MET B N 1
ATOM 4424 C CA . MET B 1 46 ? 7.668 28.906 22.516 1 95.81 46 MET B CA 1
ATOM 4425 C C . MET B 1 46 ? 7.383 29.547 21.156 1 95.81 46 MET B C 1
ATOM 4427 O O . MET B 1 46 ? 8.305 29.766 20.359 1 95.81 46 MET B O 1
ATOM 4431 N N . PHE B 1 47 ? 6.176 29.938 20.891 1 97.81 47 PHE B N 1
ATOM 4432 C CA . PHE B 1 47 ? 5.762 30.5 19.609 1 97.81 47 PHE B CA 1
ATOM 4433 C C . P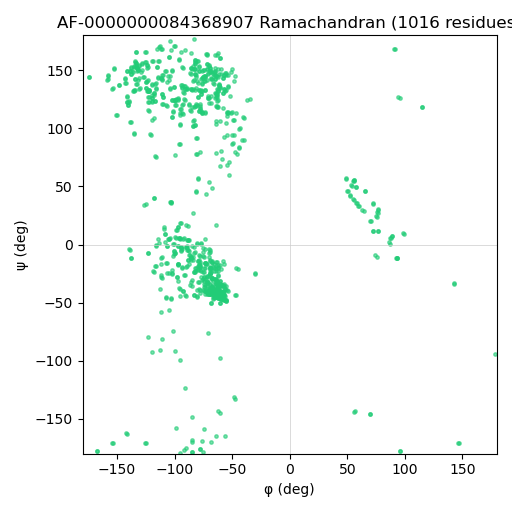HE B 1 47 ? 6.441 31.844 19.359 1 97.81 47 PHE B C 1
ATOM 4435 O O . PHE B 1 47 ? 6.918 32.094 18.25 1 97.81 47 PHE B O 1
ATOM 4442 N N . ASN B 1 48 ? 6.52 32.594 20.375 1 95.81 48 ASN B N 1
ATOM 4443 C CA . ASN B 1 48 ? 7.152 33.906 20.266 1 95.81 48 ASN B CA 1
ATOM 4444 C C . ASN B 1 48 ? 8.648 33.781 19.969 1 95.81 48 ASN B C 1
ATOM 4446 O O . ASN B 1 48 ? 9.188 34.562 19.188 1 95.81 48 ASN B O 1
ATOM 4450 N N . SER B 1 49 ? 9.234 32.844 20.641 1 95.81 49 SER B N 1
ATOM 4451 C CA . SER B 1 49 ? 10.672 32.625 20.438 1 95.81 49 SER B CA 1
ATOM 4452 C C . SER B 1 49 ? 10.969 32.219 19 1 95.81 49 SER B C 1
ATOM 4454 O O . SER B 1 49 ? 12.078 32.406 18.516 1 95.81 49 SER B O 1
ATOM 4456 N N . LEU B 1 50 ? 10 31.688 18.328 1 97.5 50 LEU B N 1
ATOM 4457 C CA . LEU B 1 50 ? 10.164 31.234 16.953 1 97.5 50 LEU B CA 1
ATOM 4458 C C . LEU B 1 50 ? 9.594 32.25 15.969 1 97.5 50 LEU B C 1
ATOM 4460 O O . LEU B 1 50 ? 9.57 32.031 14.758 1 97.5 50 LEU B O 1
ATOM 4464 N N . TYR B 1 51 ? 9.062 33.375 16.5 1 97.5 51 TYR B N 1
ATOM 4465 C CA . TYR B 1 51 ? 8.438 34.438 15.711 1 97.5 51 TYR B CA 1
ATOM 4466 C C . TYR B 1 51 ? 7.25 33.875 14.914 1 97.5 51 TYR B C 1
ATOM 4468 O O . TYR B 1 51 ? 7.043 34.281 13.766 1 97.5 51 TYR B O 1
ATOM 4476 N N . GLY B 1 52 ? 6.566 32.875 15.5 1 98.38 52 GLY B N 1
ATOM 4477 C CA . GLY B 1 52 ? 5.461 32.219 14.812 1 98.38 52 GLY B CA 1
ATOM 4478 C C . GLY B 1 52 ? 4.191 33.062 14.812 1 98.38 52 GLY B C 1
ATOM 4479 O O . GLY B 1 52 ? 3.791 33.594 15.844 1 98.38 52 GLY B O 1
ATOM 4480 N N . ASP B 1 53 ? 3.527 33.219 13.68 1 98.69 53 ASP B N 1
ATOM 4481 C CA . ASP B 1 53 ? 2.275 33.938 13.555 1 98.69 53 ASP B CA 1
ATOM 4482 C C . ASP B 1 53 ? 1.087 33 13.43 1 98.69 53 ASP B C 1
ATOM 4484 O O . ASP B 1 53 ? 0.033 33.25 14.023 1 98.69 53 ASP B O 1
ATOM 4488 N N . ILE B 1 54 ? 1.215 32 12.586 1 98.88 54 ILE B N 1
ATOM 4489 C CA . ILE B 1 54 ? 0.257 30.906 12.492 1 98.88 54 ILE B CA 1
ATOM 4490 C C . ILE B 1 54 ? 0.971 29.578 12.719 1 98.88 54 ILE B C 1
ATOM 4492 O O . ILE B 1 54 ? 1.861 29.203 11.953 1 98.88 54 ILE B O 1
ATOM 4496 N N . ILE B 1 55 ? 0.604 28.891 13.812 1 98.88 55 ILE B N 1
ATOM 4497 C CA . ILE B 1 55 ? 1.254 27.641 14.195 1 98.88 55 ILE B CA 1
ATOM 4498 C C . ILE B 1 55 ? 0.235 26.5 14.18 1 98.88 55 ILE B C 1
ATOM 4500 O O . ILE B 1 55 ? -0.877 26.641 14.688 1 98.88 55 ILE B O 1
ATOM 4504 N N . THR B 1 56 ? 0.572 25.406 13.539 1 98.81 56 THR B N 1
ATOM 4505 C CA . THR B 1 56 ? -0.228 24.203 13.625 1 98.81 56 THR B CA 1
ATOM 4506 C C . THR B 1 56 ? 0.516 23.109 14.406 1 98.81 56 THR B C 1
ATOM 4508 O O . THR B 1 56 ? 1.704 22.891 14.18 1 98.81 56 THR B O 1
ATOM 4511 N N . LEU B 1 57 ? -0.133 22.547 15.352 1 98.44 57 LEU B N 1
ATOM 4512 C CA . LEU B 1 57 ? 0.401 21.438 16.141 1 98.44 57 LEU B CA 1
ATOM 4513 C C . LEU B 1 57 ? -0.359 20.156 15.836 1 98.44 57 LEU B C 1
ATOM 4515 O O . LEU B 1 57 ? -1.57 20.188 15.609 1 98.44 57 LEU B O 1
ATOM 4519 N N . GLN B 1 58 ? 0.355 19.094 15.789 1 98.19 58 GLN B N 1
ATOM 4520 C CA . GLN B 1 58 ? -0.24 17.766 15.648 1 98.19 58 GLN B CA 1
ATOM 4521 C C . GLN B 1 58 ? 0.098 16.875 16.844 1 98.19 58 GLN B C 1
ATOM 4523 O O . GLN B 1 58 ? 1.095 17.109 17.531 1 98.19 58 GLN B O 1
ATOM 4528 N N . GLU B 1 59 ? -0.749 15.859 17.031 1 96.5 59 GLU B N 1
ATOM 4529 C CA . GLU B 1 59 ? -0.645 14.883 18.109 1 96.5 59 GLU B CA 1
ATOM 4530 C C . GLU B 1 59 ? -0.573 15.578 19.469 1 96.5 59 GLU B C 1
ATOM 4532 O O . GLU B 1 59 ? 0.336 15.32 20.266 1 96.5 59 GLU B O 1
ATOM 4537 N N . ILE B 1 60 ? -1.51 16.438 19.625 1 95.56 60 ILE B N 1
ATOM 4538 C CA . ILE B 1 60 ? -1.627 17.109 20.922 1 95.56 60 ILE B CA 1
ATOM 4539 C C . ILE B 1 60 ? -1.94 16.078 22.016 1 95.56 60 ILE B C 1
ATOM 4541 O O . ILE B 1 60 ? -1.483 16.203 23.141 1 95.56 60 ILE B O 1
ATOM 4545 N N . LYS B 1 61 ? -2.65 14.992 21.719 1 93 61 LYS B N 1
ATOM 4546 C CA . LYS B 1 61 ? -2.93 13.805 22.531 1 93 61 LYS B CA 1
ATOM 4547 C C . LYS B 1 61 ? -3.559 14.188 23.859 1 93 61 LYS B C 1
ATOM 4549 O O . LYS B 1 61 ? -3.088 13.758 24.922 1 93 61 LYS B O 1
ATOM 4554 N N . VAL B 1 62 ? -4.625 14.914 23.781 1 90.31 62 VAL B N 1
ATOM 4555 C CA . VAL B 1 62 ? -5.359 15.328 24.969 1 90.31 62 VAL B CA 1
ATOM 4556 C C . VAL B 1 62 ? -6.848 15.039 24.781 1 90.31 62 VAL B C 1
ATOM 4558 O O . VAL B 1 62 ? -7.383 15.172 23.672 1 90.31 62 VAL B O 1
ATOM 4561 N N . ALA B 1 63 ? -7.457 14.641 25.859 1 88.88 63 ALA B N 1
ATOM 4562 C CA . ALA B 1 63 ? -8.906 14.477 25.844 1 88.88 63 ALA B CA 1
ATOM 4563 C C . ALA B 1 63 ? -9.609 15.82 26.031 1 88.88 63 ALA B C 1
ATOM 4565 O O . ALA B 1 63 ? -9.039 16.75 26.594 1 88.88 63 ALA B O 1
AT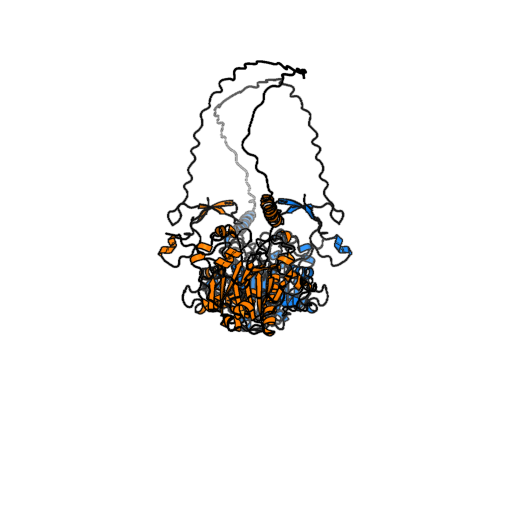OM 4566 N N . ALA B 1 64 ? -10.812 15.836 25.594 1 89.25 64 ALA B N 1
ATOM 4567 C CA . ALA B 1 64 ? -11.586 17.062 25.625 1 89.25 64 ALA B CA 1
ATOM 4568 C C . ALA B 1 64 ? -11.664 17.625 27.047 1 89.25 64 ALA B C 1
ATOM 4570 O O . ALA B 1 64 ? -11.539 18.828 27.25 1 89.25 64 ALA B O 1
ATOM 4571 N N . LYS B 1 65 ? -11.789 16.797 28 1 88.31 65 LYS B N 1
ATOM 4572 C CA . LYS B 1 65 ? -11.969 17.203 29.391 1 88.31 65 LYS B CA 1
ATOM 4573 C C . LYS B 1 65 ? -10.664 17.734 29.969 1 88.31 65 LYS B C 1
ATOM 4575 O O . LYS B 1 65 ? -10.68 18.469 30.969 1 88.31 65 LYS B O 1
ATOM 4580 N N . ASP B 1 66 ? -9.594 17.453 29.312 1 89.44 66 ASP B N 1
ATOM 4581 C CA . ASP B 1 66 ? -8.289 17.797 29.859 1 89.44 66 ASP B CA 1
ATOM 4582 C C . ASP B 1 66 ? -7.699 19.016 29.141 1 89.44 66 ASP B C 1
ATOM 4584 O O . ASP B 1 66 ? -6.57 19.422 29.422 1 89.44 66 ASP B O 1
ATOM 4588 N N . VAL B 1 67 ? -8.43 19.578 28.281 1 92.69 67 VAL B N 1
ATOM 4589 C CA . VAL B 1 67 ? -7.969 20.797 27.641 1 92.69 67 VAL B CA 1
ATOM 4590 C C . VAL B 1 67 ? -7.984 21.938 28.641 1 92.69 67 VAL B C 1
ATOM 4592 O O . VAL B 1 67 ? -9.031 22.266 29.219 1 92.69 67 VAL B O 1
ATOM 4595 N N . ASP B 1 68 ? -6.812 22.547 28.844 1 92.69 68 ASP B N 1
ATOM 4596 C CA . ASP B 1 68 ? -6.691 23.641 29.812 1 92.69 68 ASP B CA 1
ATOM 4597 C C . ASP B 1 68 ? -6.098 24.891 29.172 1 92.69 68 ASP B C 1
ATOM 4599 O O . ASP B 1 68 ? -5.973 24.969 27.953 1 92.69 68 ASP B O 1
ATOM 4603 N N . ASN B 1 69 ? -5.781 25.828 30 1 92.56 69 ASN B N 1
ATOM 4604 C CA . ASN B 1 69 ? -5.301 27.109 29.516 1 92.56 69 ASN B CA 1
ATOM 4605 C C . ASN B 1 69 ? -3.914 26.984 28.875 1 92.56 69 ASN B C 1
ATOM 4607 O O . ASN B 1 69 ? -3.551 27.781 28 1 92.56 69 ASN B O 1
ATOM 4611 N N . ASN B 1 70 ? -3.217 25.984 29.266 1 90.56 70 ASN B N 1
ATOM 4612 C CA . ASN B 1 70 ? -1.855 25.812 28.766 1 90.56 70 ASN B CA 1
ATOM 4613 C C . ASN B 1 70 ? -1.84 25.453 27.281 1 90.56 70 ASN B C 1
ATOM 4615 O O . ASN B 1 70 ? -0.859 25.719 26.594 1 90.56 70 ASN B O 1
ATOM 4619 N N . ILE B 1 71 ? -2.891 24.875 26.828 1 93.81 71 ILE B N 1
ATOM 4620 C CA . ILE B 1 71 ? -2.924 24.453 25.438 1 93.81 71 ILE B CA 1
ATOM 4621 C C . ILE B 1 71 ? -4.059 25.172 24.703 1 93.81 71 ILE B C 1
ATOM 4623 O O . ILE B 1 71 ? -3.986 25.391 23.484 1 93.81 71 ILE B O 1
ATOM 4627 N N . GLY B 1 72 ? -5.051 25.625 25.438 1 95.25 72 GLY B N 1
ATOM 4628 C CA . GLY B 1 72 ? -6.273 26.094 24.812 1 95.25 72 GLY B CA 1
ATOM 4629 C C . GLY B 1 72 ? -6.41 27.609 24.844 1 95.25 72 GLY B C 1
ATOM 4630 O O . GLY B 1 72 ? -7.176 28.188 24.062 1 95.25 72 GLY B O 1
ATOM 4631 N N . ARG B 1 73 ? -5.816 28.25 25.719 1 95.12 73 ARG B N 1
ATOM 4632 C CA . ARG B 1 73 ? -5.895 29.703 25.844 1 95.12 73 ARG B CA 1
ATOM 4633 C C . ARG B 1 73 ? -4.516 30.297 26.078 1 95.12 73 ARG B C 1
ATOM 4635 O O . ARG B 1 73 ? -4.094 30.469 27.234 1 95.12 73 ARG B O 1
ATOM 4642 N N . LEU B 1 74 ? -3.971 30.688 25.031 1 95.19 74 LEU B N 1
ATOM 4643 C CA . LEU B 1 74 ? -2.6 31.188 25.078 1 95.19 74 LEU B CA 1
ATOM 4644 C C . LEU B 1 74 ? -2.57 32.719 24.953 1 95.19 74 LEU B C 1
ATOM 4646 O O . LEU B 1 74 ? -3.314 33.281 24.156 1 95.19 74 LEU B O 1
ATOM 4650 N N . GLU B 1 75 ? -1.7 33.281 25.688 1 94.31 75 GLU B N 1
ATOM 4651 C CA . GLU B 1 75 ? -1.524 34.75 25.609 1 94.31 75 GLU B CA 1
ATOM 4652 C C . GLU B 1 75 ? -1.041 35.156 24.219 1 94.31 75 GLU B C 1
ATOM 4654 O O . GLU B 1 75 ? -0.056 34.625 23.719 1 94.31 75 GLU B O 1
ATOM 4659 N N . GLY B 1 76 ? -1.828 36.031 23.656 1 96.5 76 GLY B N 1
ATOM 4660 C CA . GLY B 1 76 ? -1.412 36.594 22.406 1 96.5 76 GLY B CA 1
ATOM 4661 C C . GLY B 1 76 ? -1.815 35.781 21.188 1 96.5 76 GLY B C 1
ATOM 4662 O O . GLY B 1 76 ? -1.479 36.125 20.062 1 96.5 76 GLY B O 1
ATOM 4663 N N . TYR B 1 77 ? -2.5 34.688 21.438 1 98.06 77 TYR B N 1
ATOM 4664 C CA . TYR B 1 77 ? -2.889 33.844 20.312 1 98.06 77 TYR B CA 1
ATOM 4665 C C . TYR B 1 77 ? -4.359 33.438 20.422 1 98.06 77 TYR B C 1
ATOM 4667 O O . TYR B 1 77 ? -4.867 33.188 21.516 1 98.06 77 TYR B O 1
ATOM 4675 N N . ASN B 1 78 ? -5.086 33.469 19.266 1 97.88 78 ASN B N 1
ATOM 4676 C CA . ASN B 1 78 ? -6.348 32.75 19.156 1 97.88 78 ASN B CA 1
ATOM 4677 C C . ASN B 1 78 ? -6.121 31.266 18.844 1 97.88 78 ASN B C 1
ATOM 4679 O O . ASN B 1 78 ? -5.293 30.922 18 1 97.88 78 ASN B O 1
ATOM 4683 N N . THR B 1 79 ? -6.859 30.422 19.578 1 98.19 79 THR B N 1
ATOM 4684 C CA . THR B 1 79 ? -6.582 28.984 19.516 1 98.19 79 THR B CA 1
ATOM 4685 C C . THR B 1 79 ? -7.801 28.219 19.016 1 98.19 79 THR B C 1
ATOM 4687 O O . THR B 1 79 ? -8.906 28.375 19.531 1 98.19 79 THR B O 1
ATOM 4690 N N . PHE B 1 80 ? -7.598 27.391 18.016 1 98.44 80 PHE B N 1
ATOM 4691 C CA . PHE B 1 80 ? -8.617 26.484 17.5 1 98.44 80 PHE B CA 1
ATOM 4692 C C . PHE B 1 80 ? -8.133 25.031 17.562 1 98.44 80 PHE B C 1
ATOM 4694 O O . PHE B 1 80 ? -7.094 24.688 17 1 98.44 80 PHE B O 1
ATOM 4701 N N . LEU B 1 81 ? -8.914 24.156 18.266 1 96.5 81 LEU B N 1
ATOM 4702 C CA . LEU B 1 81 ? -8.477 22.797 18.547 1 96.5 81 LEU B CA 1
ATOM 4703 C C . LEU B 1 81 ? -9.547 21.797 18.141 1 96.5 81 LEU B C 1
ATOM 4705 O O . LEU B 1 81 ? -10.734 22.109 18.141 1 96.5 81 LEU B O 1
ATOM 4709 N N . THR B 1 82 ? -9.094 20.609 17.734 1 95.44 82 THR B N 1
ATOM 4710 C CA . THR B 1 82 ? -9.945 19.438 17.672 1 95.44 82 THR B CA 1
ATOM 4711 C C . THR B 1 82 ? -9.234 18.219 18.281 1 95.44 82 THR B C 1
ATOM 4713 O O . THR B 1 82 ? -8.023 18.062 18.125 1 95.44 82 THR B O 1
ATOM 4716 N N . VAL B 1 83 ? -9.969 17.562 19.094 1 91.31 83 VAL B N 1
ATOM 4717 C CA . VAL B 1 83 ? -9.43 16.375 19.766 1 91.31 83 VAL B CA 1
ATOM 4718 C C . VAL B 1 83 ? -10.328 15.172 19.469 1 91.31 83 VAL B C 1
ATOM 4720 O O . VAL B 1 83 ? -11.508 15.336 19.156 1 91.31 83 VAL B O 1
ATOM 4723 N N . PRO B 1 84 ? -9.703 14.008 19.5 1 87.25 84 PRO B N 1
ATOM 4724 C CA . PRO B 1 84 ? -10.523 12.828 19.203 1 87.25 84 PRO B CA 1
ATOM 4725 C C . PRO B 1 84 ? -11.656 12.617 20.203 1 87.25 84 PRO B C 1
ATOM 4727 O O . PRO B 1 84 ? -11.477 12.875 21.406 1 87.25 84 PRO B O 1
ATOM 4730 N N . SER B 1 85 ? -12.719 12.156 19.703 1 76.44 85 SER B N 1
ATOM 4731 C CA . SER B 1 85 ? -13.883 11.938 20.547 1 76.44 85 SER B CA 1
ATOM 4732 C C . SER B 1 85 ? -13.82 10.57 21.234 1 76.44 85 SER B C 1
ATOM 4734 O O . SER B 1 85 ? -14.289 10.414 22.359 1 76.44 85 SER B O 1
ATOM 4736 N N . LEU B 1 86 ? -13.297 9.586 20.531 1 72.25 86 LEU B N 1
ATOM 4737 C CA . LEU B 1 86 ? -13.43 8.219 21.016 1 72.25 86 LEU B CA 1
ATOM 4738 C C . LEU B 1 86 ? -12.102 7.691 21.531 1 72.25 86 LEU B C 1
ATOM 4740 O O . LEU B 1 86 ? -12.055 7 22.562 1 72.25 86 LEU B O 1
ATOM 4744 N N . LYS B 1 87 ? -11.062 7.902 20.812 1 69.69 87 LYS B N 1
ATOM 4745 C CA . LYS B 1 87 ? -9.773 7.336 21.172 1 69.69 87 LYS B CA 1
ATOM 4746 C C . LYS B 1 87 ? -8.953 8.328 22 1 69.69 87 LYS B C 1
ATOM 4748 O O . LYS B 1 87 ? -8.516 9.359 21.484 1 69.69 87 LYS B O 1
ATOM 4753 N N . LYS B 1 88 ? -8.758 7.984 23.203 1 69.31 88 LYS B N 1
ATOM 4754 C CA . LYS B 1 88 ? -7.977 8.859 24.078 1 69.31 88 LYS B CA 1
ATOM 4755 C C . LYS B 1 88 ? -6.492 8.789 23.719 1 69.31 88 LYS B C 1
ATOM 4757 O O . LYS B 1 88 ? -5.973 7.723 23.391 1 69.31 88 LYS B O 1
ATOM 4762 N N . GLY B 1 89 ? -5.906 9.914 23.875 1 71.56 89 GLY B N 1
ATOM 4763 C CA . GLY B 1 89 ? -4.457 9.938 23.75 1 71.56 89 GLY B CA 1
ATOM 4764 C C . GLY B 1 89 ? -3.988 9.711 22.328 1 71.56 89 GLY B C 1
ATOM 4765 O O . GLY B 1 89 ? -2.885 9.211 22.094 1 71.56 89 GLY B O 1
ATOM 4766 N N . TYR B 1 90 ? -4.883 9.953 21.484 1 82.69 90 TYR B N 1
ATOM 4767 C CA . TYR B 1 90 ? -4.57 9.742 20.078 1 82.69 90 TYR B CA 1
ATOM 4768 C C . TYR B 1 90 ? -4.82 11 19.266 1 82.69 90 TYR B C 1
ATOM 4770 O O . TYR B 1 90 ? -5.691 11.805 19.609 1 82.69 90 TYR B O 1
ATOM 4778 N N . SER B 1 91 ? -3.994 11.336 18.328 1 92.25 91 SER B N 1
ATOM 4779 C CA . SER B 1 91 ? -4.172 12.414 17.359 1 92.25 91 SER B CA 1
ATOM 4780 C C . SER B 1 91 ? -4.418 13.75 18.047 1 92.25 91 SER B C 1
ATOM 4782 O O . SER B 1 91 ? -3.77 14.07 19.047 1 92.25 91 SER B O 1
ATOM 4784 N N . GLY B 1 92 ? -5.25 14.695 17.547 1 95.31 92 GLY B N 1
ATOM 4785 C CA . GLY B 1 92 ? -5.473 16.047 18.016 1 95.31 92 GLY B CA 1
ATOM 4786 C C . GLY B 1 92 ? -4.637 17.078 17.281 1 95.31 92 GLY B C 1
ATOM 4787 O O . GLY B 1 92 ? -3.42 16.922 17.156 1 95.31 92 GLY B O 1
ATOM 4788 N N . VAL B 1 93 ? -5.352 18.047 16.781 1 97.62 93 VAL B N 1
ATOM 4789 C CA . VAL B 1 93 ? -4.656 19.078 16.016 1 97.62 93 VAL B CA 1
ATOM 4790 C C . VAL B 1 93 ? -5.102 20.469 16.484 1 97.62 93 VAL B C 1
ATOM 4792 O O . VAL B 1 93 ? -6.211 20.625 17 1 97.62 93 VAL B O 1
ATOM 4795 N N . GLY B 1 94 ? -4.184 21.438 16.375 1 97.62 94 GLY B N 1
ATOM 4796 C CA . GLY B 1 94 ? -4.48 22.812 16.734 1 97.62 94 GLY B CA 1
ATOM 4797 C C . GLY B 1 94 ? -3.932 23.828 15.75 1 97.62 94 GLY B C 1
ATOM 4798 O O . GLY B 1 94 ? -2.973 23.547 15.031 1 97.62 94 GLY B O 1
ATOM 4799 N N . VAL B 1 95 ? -4.613 24.938 15.695 1 98.69 95 VAL B N 1
ATOM 4800 C CA . VAL B 1 95 ? -4.145 26.125 14.992 1 98.69 95 VAL B CA 1
ATOM 4801 C C . VAL B 1 95 ? -4.07 27.312 15.961 1 98.69 95 VAL B C 1
ATOM 4803 O O . VAL B 1 95 ? -5.031 27.594 16.672 1 98.69 95 VAL B O 1
ATOM 4806 N N . TYR B 1 96 ? -2.973 27.906 16 1 98.75 96 TYR B N 1
ATOM 4807 C CA . TYR B 1 96 ? -2.725 29.078 16.812 1 98.75 96 TYR B CA 1
ATOM 4808 C C . TYR B 1 96 ? -2.393 30.281 15.938 1 98.75 96 TYR B C 1
ATOM 4810 O O . TYR B 1 96 ? -1.441 30.25 15.148 1 98.75 96 TYR B O 1
ATOM 4818 N N . VAL B 1 97 ? -3.17 31.328 16.109 1 98.75 97 VAL B N 1
ATOM 4819 C CA . VAL B 1 97 ? -2.98 32.531 15.289 1 98.75 97 VAL B CA 1
ATOM 4820 C C . VAL B 1 97 ? -2.66 33.719 16.188 1 98.75 97 VAL B C 1
ATOM 4822 O O . VAL B 1 97 ? -3.441 34.062 17.078 1 98.75 97 VAL B O 1
ATOM 4825 N N . ARG B 1 98 ? -1.606 34.375 15.914 1 98.44 98 ARG B N 1
ATOM 4826 C CA . ARG B 1 98 ? -1.198 35.531 16.703 1 98.44 98 ARG B CA 1
ATOM 4827 C C . ARG B 1 98 ? -2.199 36.688 16.547 1 98.44 98 ARG B C 1
ATOM 4829 O O . ARG B 1 98 ? -2.68 36.938 15.445 1 98.44 98 ARG B O 1
ATOM 4836 N N . VAL B 1 99 ? -2.447 37.312 17.656 1 96.69 99 VAL B N 1
ATOM 4837 C CA . VAL B 1 99 ? -3.279 38.5 17.625 1 96.69 99 VAL B CA 1
ATOM 4838 C C . VAL B 1 99 ? -2.455 39.688 17.125 1 96.69 99 VAL B C 1
ATOM 4840 O O . VAL B 1 99 ? -1.438 40.031 17.719 1 96.69 99 VAL B O 1
ATOM 4843 N N . PRO B 1 100 ? -2.863 40.25 16.047 1 94.38 100 PRO B N 1
ATOM 4844 C CA . PRO B 1 100 ? -2.062 41.344 15.508 1 94.38 100 PRO B CA 1
ATOM 4845 C C . PRO B 1 100 ? -2.107 42.594 16.391 1 94.38 100 PRO B C 1
ATOM 4847 O O . PRO B 1 100 ? -3.129 42.875 17.031 1 94.38 100 PRO B O 1
ATOM 4850 N N . LYS B 1 101 ? -1.039 43.281 16.359 1 92.69 101 LYS B N 1
ATOM 4851 C CA . LYS B 1 101 ? -0.974 44.562 17.047 1 92.69 101 LYS B CA 1
ATOM 4852 C C . LYS B 1 101 ? -1.585 45.688 16.203 1 92.69 101 LYS B C 1
ATOM 4854 O O . LYS B 1 101 ? -1.623 45.594 14.977 1 92.69 101 LYS B O 1
ATOM 4859 N N . GLU B 1 102 ? -1.946 46.719 16.875 1 90.94 102 GLU B N 1
ATOM 4860 C CA . GLU B 1 102 ? -2.615 47.844 16.203 1 90.94 102 GLU B CA 1
ATOM 4861 C C . GLU B 1 102 ? -1.671 48.562 15.242 1 90.94 102 GLU B C 1
ATOM 4863 O O . GLU B 1 102 ? -2.1 49.062 14.203 1 90.94 102 GLU B O 1
ATOM 4868 N N . ASP B 1 103 ? -0.457 48.531 15.555 1 92.62 103 ASP B N 1
ATOM 4869 C CA . ASP B 1 103 ? 0.491 49.344 14.773 1 92.62 103 ASP B CA 1
ATOM 4870 C C . ASP B 1 103 ? 1.089 48.531 13.633 1 92.62 103 ASP B C 1
ATOM 4872 O O . ASP B 1 103 ? 1.926 49 12.875 1 92.62 103 ASP B O 1
ATOM 4876 N N . GLU B 1 104 ? 0.663 47.344 13.43 1 93.12 104 GLU B N 1
ATOM 4877 C CA . GLU B 1 104 ? 1.162 46.531 12.336 1 93.12 104 GLU B CA 1
ATOM 4878 C C . GLU B 1 104 ? 0.46 46.875 11.023 1 93.12 104 GLU B C 1
ATOM 4880 O O . GLU B 1 104 ? -0.642 47.406 11.023 1 93.12 104 GLU B O 1
ATOM 4885 N N . PRO B 1 105 ? 1.146 46.594 9.859 1 92.62 105 PRO B N 1
ATOM 4886 C CA . PRO B 1 105 ? 0.538 46.875 8.555 1 92.62 105 PRO B CA 1
ATOM 4887 C C . PRO B 1 105 ? -0.804 46.188 8.367 1 92.62 105 PRO B C 1
ATOM 4889 O O . PRO B 1 105 ? -1 45.062 8.859 1 92.62 105 PRO B O 1
ATOM 4892 N N . GLU B 1 106 ? -1.71 46.844 7.605 1 91.81 106 GLU B N 1
ATOM 4893 C CA . GLU B 1 106 ? -3.059 46.344 7.379 1 91.81 106 GLU B CA 1
ATOM 4894 C C . GLU B 1 106 ? -3.023 44.938 6.766 1 91.81 106 GLU B C 1
ATOM 4896 O O . GLU B 1 106 ? -3.863 44.094 7.086 1 91.81 106 GLU B O 1
ATOM 4901 N N . ALA B 1 107 ? -2.033 44.719 5.895 1 93.25 107 ALA B N 1
ATOM 4902 C CA . ALA B 1 107 ? -1.904 43.406 5.242 1 93.25 107 ALA B CA 1
ATOM 4903 C C . ALA B 1 107 ? -1.634 42.312 6.262 1 93.25 107 ALA B C 1
ATOM 4905 O O . ALA B 1 107 ? -2.15 41.188 6.137 1 93.25 107 ALA B O 1
ATOM 4906 N N . VAL B 1 108 ? -0.852 42.594 7.238 1 94.88 108 VAL B N 1
ATOM 4907 C CA . VAL B 1 108 ? -0.539 41.625 8.289 1 94.88 108 VAL B CA 1
ATOM 4908 C C . VAL B 1 108 ? -1.77 41.406 9.172 1 94.88 108 VAL B C 1
ATOM 4910 O O . VAL B 1 108 ? -2.094 40.281 9.516 1 94.88 108 VAL B O 1
ATOM 4913 N N . LYS B 1 109 ? -2.463 42.469 9.469 1 94.25 109 LYS B N 1
ATOM 4914 C CA . LYS B 1 109 ? -3.654 42.375 10.312 1 94.25 109 LYS B CA 1
ATOM 4915 C C . LYS B 1 109 ? -4.727 41.531 9.648 1 94.25 109 LYS B C 1
ATOM 4917 O O . LYS B 1 109 ? -5.328 40.656 10.289 1 94.25 109 LYS B O 1
ATOM 4922 N N . THR B 1 110 ? -4.906 41.719 8.414 1 94.31 110 THR B N 1
ATOM 4923 C CA . THR B 1 110 ? -5.918 40.969 7.691 1 94.31 110 THR B CA 1
ATOM 4924 C C . THR B 1 110 ? -5.504 39.5 7.574 1 94.31 110 THR B C 1
ATOM 4926 O O . THR B 1 110 ? -6.348 38.594 7.629 1 94.31 110 THR B O 1
ATOM 4929 N N . ALA B 1 111 ? -4.219 39.281 7.438 1 95.5 111 ALA B N 1
ATOM 4930 C CA . ALA B 1 111 ? -3.705 37.906 7.285 1 95.5 111 ALA B CA 1
ATOM 4931 C C . ALA B 1 111 ? -3.799 37.156 8.602 1 95.5 111 ALA B C 1
ATOM 4933 O O . ALA B 1 111 ? -3.752 35.906 8.609 1 95.5 111 ALA B O 1
ATOM 4934 N N . LEU B 1 112 ? -3.975 37.844 9.695 1 96.56 112 LEU B N 1
ATOM 4935 C CA . LEU B 1 112 ? -3.959 37.219 11 1 96.56 112 LEU B CA 1
ATOM 4936 C C . LEU B 1 112 ? -5.332 37.281 11.656 1 96.56 112 LEU B C 1
ATOM 4938 O O . LEU B 1 112 ? -5.504 36.844 12.797 1 96.56 112 LEU B O 1
ATOM 4942 N N . THR B 1 113 ? -6.34 37.844 10.977 1 96.31 113 THR B N 1
ATOM 4943 C CA . THR B 1 113 ? -7.699 37.875 11.492 1 96.31 113 THR B CA 1
ATOM 4944 C C . THR B 1 113 ? -8.516 36.688 11.008 1 96.31 113 THR B C 1
ATOM 4946 O O . THR B 1 113 ? -8.836 36.594 9.828 1 96.31 113 THR B O 1
ATOM 4949 N N . VAL B 1 114 ? -8.836 35.844 11.938 1 97.12 114 VAL B N 1
ATOM 4950 C CA . VAL B 1 114 ? -9.617 34.656 11.594 1 97.12 114 VAL B CA 1
ATOM 4951 C C . VAL B 1 114 ? -11.094 35.031 11.477 1 97.12 114 VAL B C 1
ATOM 4953 O O . VAL B 1 114 ? -11.672 35.594 12.422 1 97.12 114 VAL B O 1
ATOM 4956 N N . VAL B 1 115 ? -11.719 34.719 10.391 1 96.38 115 VAL B N 1
ATOM 4957 C CA . VAL B 1 115 ? -13.109 35.125 10.172 1 96.38 115 VAL B CA 1
ATOM 4958 C C . VAL B 1 115 ? -14.016 33.875 10.219 1 96.38 115 VAL B C 1
ATOM 4960 O O . VAL B 1 115 ? -15.203 34 10.531 1 96.38 115 VAL B O 1
ATOM 4963 N N . LYS B 1 116 ? -13.484 32.75 9.859 1 97.25 116 LYS B N 1
ATOM 4964 C CA . LYS B 1 116 ? -14.203 31.484 9.93 1 97.25 116 LYS B CA 1
ATOM 4965 C C . LYS B 1 116 ? -13.289 30.375 10.445 1 97.25 116 LYS B C 1
ATOM 4967 O O . LYS B 1 116 ? -12.078 30.406 10.234 1 97.25 116 LYS B O 1
ATOM 4972 N N . ALA B 1 117 ? -13.859 29.391 11.141 1 98.19 117 ALA B N 1
ATOM 4973 C CA . ALA B 1 117 ? -13.133 28.219 11.641 1 98.19 117 ALA B CA 1
ATOM 4974 C C . ALA B 1 117 ? -14.039 26.984 11.672 1 98.19 117 ALA B C 1
ATOM 4976 O O . ALA B 1 117 ? -15.211 27.078 12.031 1 98.19 117 ALA B O 1
ATOM 4977 N N . GLU B 1 118 ? -13.508 25.922 11.258 1 98.25 118 GLU B N 1
ATOM 4978 C CA . GLU B 1 118 ? -14.273 24.688 11.195 1 98.25 118 GLU B CA 1
ATOM 4979 C C . GLU B 1 118 ? -13.484 23.516 11.766 1 98.25 118 GLU B C 1
ATOM 4981 O O . GLU B 1 118 ? -12.266 23.422 11.578 1 98.25 118 GLU B O 1
ATOM 4986 N N . GLU B 1 119 ? -14.242 22.688 12.43 1 96.69 119 GLU B N 1
ATOM 4987 C CA . GLU B 1 119 ? -13.711 21.391 12.852 1 96.69 119 GLU B CA 1
ATOM 4988 C C . GLU B 1 119 ? -13.969 20.328 11.797 1 96.69 119 GLU B C 1
ATOM 4990 O O . GLU B 1 119 ? -15.078 20.234 11.25 1 96.69 119 GLU B O 1
ATOM 4995 N N . GLY B 1 120 ? -12.914 19.562 11.523 1 97.06 120 GLY B N 1
ATOM 4996 C CA . GLY B 1 120 ? -13.109 18.484 10.57 1 97.06 120 GLY B CA 1
ATOM 4997 C C . GLY B 1 120 ? -12.828 18.906 9.141 1 97.06 120 GLY B C 1
ATOM 4998 O O . GLY B 1 120 ? -12.781 20.094 8.828 1 97.06 120 GLY B O 1
ATOM 4999 N N . LEU B 1 121 ? -12.766 17.906 8.312 1 98.19 121 LEU B N 1
ATOM 5000 C CA . LEU B 1 121 ? -12.383 18.062 6.914 1 98.19 121 LEU B CA 1
ATOM 5001 C C . LEU B 1 121 ? -13.617 18.125 6.016 1 98.19 121 LEU B C 1
ATOM 5003 O O . LEU B 1 121 ? -13.625 18.875 5.027 1 98.19 121 LEU B O 1
ATOM 5007 N N . THR B 1 122 ? -14.695 17.562 6.336 1 98.31 122 THR B N 1
ATOM 5008 C CA . THR B 1 122 ? -15.734 17.25 5.371 1 98.31 122 THR B CA 1
ATOM 5009 C C . THR B 1 122 ? -16.922 18.188 5.52 1 98.31 122 THR B C 1
ATOM 5011 O O . THR B 1 122 ? -17.812 18.219 4.656 1 98.31 122 THR B O 1
ATOM 5014 N N . GLY B 1 123 ? -17.016 18.906 6.637 1 97.94 123 GLY B N 1
ATOM 5015 C CA . GLY B 1 123 ? -18.109 19.812 6.875 1 97.94 123 GLY B CA 1
ATOM 5016 C C . GLY B 1 123 ? -19.312 19.156 7.531 1 97.94 123 GLY B C 1
ATOM 5017 O O . GLY B 1 123 ? -20.312 19.812 7.801 1 97.94 123 GLY B O 1
ATOM 5018 N N . VAL B 1 124 ? -19.188 17.922 7.898 1 97.38 124 VAL B N 1
ATOM 5019 C CA . VAL B 1 124 ? -20.344 17.156 8.383 1 97.38 124 VAL B CA 1
ATOM 5020 C C . VAL B 1 124 ? -20.562 17.453 9.867 1 97.38 124 VAL B C 1
ATOM 5022 O O . VAL B 1 124 ? -21.672 17.297 10.375 1 97.38 124 VAL B O 1
ATOM 5025 N N . LEU B 1 125 ? -19.547 17.875 10.578 1 95.81 125 LEU B N 1
ATOM 5026 C CA . LEU B 1 125 ? -19.656 18.125 12.016 1 95.81 125 LEU B CA 1
ATOM 5027 C C . LEU B 1 125 ? -20.469 19.391 12.289 1 95.81 125 LEU B C 1
ATOM 5029 O O . LEU B 1 125 ? -20.641 20.234 11.391 1 95.81 125 LEU B O 1
ATOM 5033 N N . LYS B 1 126 ? -20.875 19.516 13.469 1 95.12 126 LYS B N 1
ATOM 5034 C CA . LYS B 1 126 ? -21.766 20.609 13.852 1 95.12 126 LYS B CA 1
ATOM 5035 C C . LYS B 1 126 ? -20.953 21.859 14.195 1 95.12 126 LYS B C 1
ATOM 5037 O O . LYS B 1 126 ? -19.984 21.797 14.945 1 95.12 126 LYS B O 1
ATOM 5042 N N . SER B 1 127 ? -21.422 22.953 13.656 1 95.12 127 SER B N 1
ATOM 5043 C CA . SER B 1 127 ? -20.812 24.25 13.922 1 95.12 127 SER B CA 1
ATOM 5044 C C . SER B 1 127 ? -21.156 24.75 15.32 1 95.12 127 SER B C 1
ATOM 5046 O O . SER B 1 127 ? -22.297 24.609 15.773 1 95.12 127 SER B O 1
ATOM 5048 N N . HIS B 1 128 ? -20.125 25.344 15.906 1 91.56 128 HIS B N 1
ATOM 5049 C CA . HIS B 1 128 ? -20.344 25.953 17.219 1 91.56 128 HIS B CA 1
ATOM 5050 C C . HIS B 1 128 ? -21.031 27.312 17.078 1 91.56 128 HIS B C 1
ATOM 5052 O O . HIS B 1 128 ? -21.609 27.828 18.031 1 91.56 128 HIS B O 1
ATOM 5058 N N . ASP B 1 129 ? -21 27.875 15.953 1 92 129 ASP B N 1
ATOM 5059 C CA . ASP B 1 129 ? -21.594 29.172 15.68 1 92 129 ASP B CA 1
ATOM 5060 C C . ASP B 1 129 ? -23.094 29.047 15.391 1 92 129 ASP B C 1
ATOM 5062 O O . ASP B 1 129 ? -23.906 29.812 15.906 1 92 129 ASP B O 1
ATOM 5066 N N . THR B 1 130 ? -23.484 28.016 14.57 1 93.44 130 THR B N 1
ATOM 5067 C CA . THR B 1 130 ? -24.859 27.969 14.055 1 93.44 130 THR B CA 1
ATOM 5068 C C . THR B 1 130 ? -25.594 26.734 14.57 1 93.44 130 THR B C 1
ATOM 5070 O O . THR B 1 130 ? -26.812 26.625 14.43 1 93.44 130 THR B O 1
ATOM 5073 N N . LYS B 1 131 ? -24.938 25.766 15.031 1 92.94 131 LYS B N 1
ATOM 5074 C CA . LYS B 1 131 ? -25.469 24.516 15.547 1 92.94 131 LYS B CA 1
ATOM 5075 C C . LYS B 1 131 ? -26 23.641 14.406 1 92.94 131 LYS B C 1
ATOM 5077 O O . LYS B 1 131 ? -26.688 22.641 14.648 1 92.94 131 LYS B O 1
ATOM 5082 N N . LYS B 1 132 ? -25.672 24.031 13.219 1 96.56 132 LYS B N 1
ATOM 5083 C CA . LYS B 1 132 ? -25.844 23.203 12.031 1 96.56 132 LYS B CA 1
ATOM 5084 C C . LYS B 1 132 ? -24.516 22.641 11.555 1 96.56 132 LYS B C 1
ATOM 5086 O O . LYS B 1 132 ? -23.453 23.078 12 1 96.56 132 LYS B O 1
ATOM 5091 N N . SER B 1 133 ? -24.672 21.578 10.734 1 96.94 133 SER B N 1
ATOM 5092 C CA . SER B 1 133 ? -23.422 21.109 10.141 1 96.94 133 SER B CA 1
ATOM 5093 C C . SER B 1 133 ? -22.719 22.219 9.367 1 96.94 133 SER B C 1
ATOM 5095 O O . SER B 1 133 ? -23.375 23.094 8.805 1 96.94 133 SER B O 1
ATOM 5097 N N . TYR B 1 134 ? -21.438 22.219 9.383 1 97.38 134 TYR B N 1
ATOM 5098 C CA . TYR B 1 134 ? -20.688 23.281 8.711 1 97.38 134 TYR B CA 1
ATOM 5099 C C . TYR B 1 134 ? -21.125 23.406 7.258 1 97.38 134 TYR B C 1
ATOM 5101 O O . TYR B 1 134 ? -21.25 24.531 6.742 1 97.38 134 TYR B O 1
ATOM 5109 N N . ASN B 1 135 ? -21.375 22.297 6.562 1 96.62 135 ASN B N 1
ATOM 5110 C CA . ASN B 1 135 ? -21.734 22.328 5.145 1 96.62 135 ASN B CA 1
ATOM 5111 C C . ASN B 1 135 ? -23.156 22.812 4.934 1 96.62 135 ASN B C 1
ATOM 5113 O O . ASN B 1 135 ? -23.594 23.016 3.797 1 96.62 135 ASN B O 1
ATOM 5117 N N . GLN B 1 136 ? -23.891 23.062 5.992 1 96.12 136 GLN B N 1
ATOM 5118 C CA . GLN B 1 136 ? -25.234 23.609 5.93 1 96.12 136 GLN B CA 1
ATOM 5119 C C . GLN B 1 136 ? -25.297 24.984 6.59 1 96.12 136 GLN B C 1
ATOM 5121 O O . GLN B 1 136 ? -26.375 25.594 6.676 1 96.12 136 GLN B O 1
ATOM 5126 N N . SER B 1 137 ? -24.219 25.406 7.066 1 94.69 137 SER B N 1
ATOM 5127 C CA . SER B 1 137 ? -24.172 26.672 7.789 1 94.69 137 SER B CA 1
ATOM 5128 C C . SER B 1 137 ? -23.984 27.844 6.832 1 94.69 137 SER B C 1
ATOM 5130 O O . SER B 1 137 ? -23.312 27.719 5.805 1 94.69 137 SER B O 1
ATOM 5132 N N . ASP B 1 138 ? -24.484 29 7.23 1 90.94 138 ASP B N 1
ATOM 5133 C CA . ASP B 1 138 ? -24.328 30.219 6.438 1 90.94 138 ASP B CA 1
ATOM 5134 C C . ASP B 1 138 ? -22.922 30.781 6.539 1 90.94 138 ASP B C 1
ATOM 5136 O O . ASP B 1 138 ? -22.469 31.516 5.652 1 90.94 138 ASP B O 1
ATOM 5140 N N . ASN B 1 139 ? -22.234 30.484 7.531 1 91.5 139 ASN B N 1
ATOM 5141 C CA . ASN B 1 139 ? -20.859 30.969 7.73 1 91.5 139 ASN B CA 1
ATOM 5142 C C . ASN B 1 139 ? -19.844 29.875 7.418 1 91.5 139 ASN B C 1
ATOM 5144 O O . ASN B 1 139 ? -18.844 29.734 8.125 1 91.5 139 ASN B O 1
ATOM 5148 N N . CYS B 1 140 ? -20.125 29.078 6.434 1 96.44 140 CYS B N 1
ATOM 5149 C CA . CYS B 1 140 ? -19.25 27.969 6.062 1 96.44 140 CYS B CA 1
ATOM 5150 C C . CYS B 1 140 ? -18.062 28.469 5.25 1 96.44 140 CYS B C 1
ATOM 5152 O O . CYS B 1 140 ? -18.172 29.484 4.547 1 96.44 140 CYS B O 1
ATOM 5154 N N . ILE B 1 141 ? -16.938 27.812 5.359 1 98 141 ILE B N 1
ATOM 5155 C CA . ILE B 1 141 ? -15.75 28.094 4.551 1 98 141 ILE B CA 1
ATOM 5156 C C . ILE B 1 141 ? -15.961 27.547 3.137 1 98 141 ILE B C 1
ATOM 5158 O O . ILE B 1 141 ? -15.531 28.172 2.158 1 98 141 ILE B O 1
ATOM 5162 N N . GLY B 1 142 ? -16.578 26.391 3.039 1 98.31 142 GLY B N 1
ATOM 5163 C CA . GLY B 1 142 ? -16.938 25.844 1.738 1 98.31 142 GLY B CA 1
ATOM 5164 C C . GLY B 1 142 ? -15.898 24.859 1.203 1 98.31 142 GLY B C 1
ATOM 5165 O O . GLY B 1 142 ? -15 24.438 1.93 1 98.31 142 GLY B O 1
ATOM 5166 N N . GLY B 1 143 ? -16.156 24.328 -0.094 1 98.62 143 GLY B N 1
ATOM 5167 C CA . GLY B 1 143 ? -15.25 23.438 -0.805 1 98.62 143 GLY B CA 1
ATOM 5168 C C . GLY B 1 143 ? -15.289 22 -0.286 1 98.62 143 GLY B C 1
ATOM 5169 O O . GLY B 1 143 ? -14.305 21.281 -0.398 1 98.62 143 GLY B O 1
ATOM 5170 N N . TYR B 1 144 ? -16.391 21.594 0.206 1 98.62 144 TYR B N 1
ATOM 5171 C CA . TYR B 1 144 ? -16.453 20.281 0.842 1 98.62 144 TYR B CA 1
ATOM 5172 C C . TYR B 1 144 ? -16.422 19.172 -0.199 1 98.62 144 TYR B C 1
ATOM 5174 O O . TYR B 1 144 ? -16.969 19.312 -1.293 1 98.62 144 TYR B O 1
ATOM 5182 N N . PRO B 1 145 ? -15.742 18.047 0.145 1 97.38 145 PRO B N 1
ATOM 5183 C CA . PRO B 1 145 ? -15.781 16.891 -0.759 1 97.38 145 PRO B CA 1
ATOM 5184 C C . PRO B 1 145 ? -17.156 16.219 -0.813 1 97.38 145 PRO B C 1
ATOM 5186 O O . PRO B 1 145 ? -17.922 16.297 0.15 1 97.38 145 PRO B O 1
ATOM 5189 N N . ASN B 1 146 ? -17.422 15.617 -1.938 1 93.88 146 ASN B N 1
ATOM 5190 C CA . ASN B 1 146 ? -18.656 14.852 -2.1 1 93.88 146 ASN B CA 1
ATOM 5191 C C . ASN B 1 146 ? -18.5 13.43 -1.557 1 93.88 146 ASN B C 1
ATOM 5193 O O . ASN B 1 146 ? -17.953 12.555 -2.234 1 93.88 146 ASN B O 1
ATOM 5197 N N . LEU B 1 147 ? -19.031 13.242 -0.389 1 92.88 147 LEU B N 1
ATOM 5198 C CA . LEU B 1 147 ? -18.891 11.961 0.291 1 92.88 147 LEU B CA 1
ATOM 5199 C C . LEU B 1 147 ? -20.219 11.516 0.899 1 92.88 147 LEU B C 1
ATOM 5201 O O . LEU B 1 147 ? -21.047 12.352 1.254 1 92.88 147 LEU B O 1
ATOM 5205 N N . ASP B 1 148 ? -20.297 10.219 1.008 1 89.25 148 ASP B N 1
ATOM 5206 C CA . ASP B 1 148 ? -21.391 9.695 1.83 1 89.25 148 ASP B CA 1
ATOM 5207 C C . ASP B 1 148 ? -21.266 10.18 3.271 1 89.25 148 ASP B C 1
ATOM 5209 O O . ASP B 1 148 ? -20.172 10.289 3.809 1 89.25 148 ASP B O 1
ATOM 5213 N N . GLU B 1 149 ? -22.406 10.383 3.9 1 91.75 149 GLU B N 1
ATOM 5214 C CA . GLU B 1 149 ? -22.453 10.969 5.238 1 91.75 149 GLU B CA 1
ATOM 5215 C C . GLU B 1 149 ? -21.688 10.109 6.242 1 91.75 149 GLU B C 1
ATOM 5217 O O . GLU B 1 149 ? -20.938 10.633 7.074 1 91.75 149 GLU B O 1
ATOM 5222 N N . ASP B 1 150 ? -21.844 8.828 6.141 1 90.25 150 ASP B N 1
ATOM 5223 C CA . ASP B 1 150 ? -21.172 7.938 7.082 1 90.25 150 ASP B CA 1
ATOM 5224 C C . ASP B 1 150 ? -19.656 7.996 6.906 1 90.25 150 ASP B C 1
ATOM 5226 O O . ASP B 1 150 ? -18.922 7.969 7.891 1 90.25 150 ASP B O 1
ATOM 5230 N N . VAL B 1 151 ? -19.281 8.078 5.688 1 90.94 151 VAL B N 1
ATOM 5231 C CA . VAL B 1 151 ? -17.859 8.18 5.379 1 90.94 151 VAL B CA 1
ATOM 5232 C C . VAL B 1 151 ? -17.312 9.5 5.898 1 90.94 151 VAL B C 1
ATOM 5234 O O . VAL B 1 151 ? -16.219 9.547 6.48 1 90.94 151 VAL B O 1
ATOM 5237 N N . ALA B 1 152 ? -18.062 10.531 5.715 1 95.38 152 ALA B N 1
ATOM 5238 C CA . ALA B 1 152 ? -17.672 11.859 6.18 1 95.38 152 ALA B CA 1
ATOM 5239 C C . ALA B 1 152 ? -17.5 11.883 7.695 1 95.38 152 ALA B C 1
ATOM 5241 O O . ALA B 1 152 ? -16.531 12.445 8.211 1 95.38 152 ALA B O 1
ATOM 5242 N N . HIS B 1 153 ? -18.375 11.273 8.375 1 93.69 153 HIS B N 1
ATOM 5243 C CA . HIS B 1 153 ? -18.312 11.219 9.836 1 93.69 153 HIS B CA 1
ATOM 5244 C C . HIS B 1 153 ? -17.094 10.422 10.297 1 93.69 153 HIS B C 1
ATOM 5246 O O . HIS B 1 153 ? -16.453 10.781 11.281 1 93.69 153 HIS B O 1
ATOM 5252 N N . GLN B 1 154 ? -16.828 9.383 9.609 1 90.75 154 GLN B N 1
ATOM 5253 C CA . GLN B 1 154 ? -15.656 8.578 9.953 1 90.75 154 GLN B CA 1
ATOM 5254 C C . GLN B 1 154 ? -14.367 9.375 9.789 1 90.75 154 GLN B C 1
ATOM 5256 O O . GLN B 1 154 ? -13.508 9.367 10.68 1 90.75 154 GLN B O 1
ATOM 5261 N N . ILE B 1 155 ? -14.273 10.078 8.734 1 94.06 155 ILE B N 1
ATOM 5262 C CA . ILE B 1 155 ? -13.094 10.875 8.414 1 94.06 155 ILE B CA 1
ATOM 5263 C C . ILE B 1 155 ? -12.891 11.945 9.484 1 94.06 155 ILE B C 1
ATOM 5265 O O . ILE B 1 155 ? -11.758 12.211 9.898 1 94.06 155 ILE B O 1
ATOM 5269 N N . ASP B 1 156 ? -13.984 12.523 9.977 1 94.94 156 ASP B N 1
ATOM 5270 C CA . ASP B 1 156 ? -13.898 13.672 10.875 1 94.94 156 ASP B CA 1
ATOM 5271 C C . ASP B 1 156 ? -13.953 13.234 12.336 1 94.94 156 ASP B C 1
ATOM 5273 O O . ASP B 1 156 ? -13.875 14.07 13.242 1 94.94 156 ASP B O 1
ATOM 5277 N N . SER B 1 157 ? -13.953 11.977 12.617 1 87.69 157 SER B N 1
ATOM 5278 C CA . SER B 1 157 ? -14.211 11.492 13.969 1 87.69 157 SER B CA 1
ATOM 5279 C C . SER B 1 157 ? -12.938 11.469 14.797 1 87.69 157 SER B C 1
ATOM 5281 O O . SER B 1 157 ? -12.992 11.391 16.031 1 87.69 157 SER B O 1
ATOM 5283 N N . GLU B 1 158 ? -11.805 11.633 14.211 1 89.62 158 GLU B N 1
ATOM 5284 C CA . GLU B 1 158 ? -10.578 11.344 14.938 1 89.62 158 GLU B CA 1
ATOM 5285 C C . GLU B 1 158 ? -9.828 12.625 15.297 1 89.62 158 GLU B C 1
ATOM 5287 O O . GLU B 1 158 ? -8.688 12.57 15.758 1 89.62 158 GLU B O 1
ATOM 5292 N N . GLY B 1 159 ? -10.406 13.828 15.102 1 94.5 159 GLY B N 1
ATOM 5293 C CA . GLY B 1 159 ? -9.742 15.07 15.477 1 94.5 159 GLY B CA 1
ATOM 5294 C C . GLY B 1 159 ? -8.484 15.344 14.672 1 94.5 159 GLY B C 1
ATOM 5295 O O . GLY B 1 159 ? -7.461 15.75 15.227 1 94.5 159 GLY B O 1
ATOM 5296 N N . ARG B 1 160 ? -8.594 15.164 13.352 1 96.94 160 ARG B N 1
ATOM 5297 C CA . ARG B 1 160 ? -7.395 15.172 12.523 1 96.94 160 ARG B CA 1
ATOM 5298 C C . ARG B 1 160 ? -7.309 16.453 11.703 1 96.94 160 ARG B C 1
ATOM 5300 O O . ARG B 1 160 ? -6.32 16.688 11 1 96.94 160 ARG B O 1
ATOM 5307 N N . CYS B 1 161 ? -8.312 17.312 11.836 1 98.25 161 CYS B N 1
ATOM 5308 C CA . CYS B 1 161 ? -8.25 18.469 10.945 1 98.25 161 CYS B CA 1
ATOM 5309 C C . CYS B 1 161 ? -8.992 19.656 11.555 1 98.25 161 CYS B C 1
ATOM 5311 O O . CYS B 1 161 ? -10.094 19.5 12.094 1 98.25 161 CYS B O 1
ATOM 5313 N N . VAL B 1 162 ? -8.383 20.781 11.492 1 98.56 162 VAL B N 1
ATOM 5314 C CA . VAL B 1 162 ? -8.984 22.094 11.742 1 98.56 162 VAL B CA 1
ATOM 5315 C C . VAL B 1 162 ? -8.758 23.016 10.539 1 98.56 162 VAL B C 1
ATOM 5317 O O . VAL B 1 162 ? -7.66 23.031 9.977 1 98.56 162 VAL B O 1
ATOM 5320 N N . VAL B 1 163 ? -9.797 23.688 10.164 1 98.88 163 VAL B N 1
ATOM 5321 C CA . VAL B 1 163 ? -9.703 24.594 9.031 1 98.88 163 VAL B CA 1
ATOM 5322 C C . VAL B 1 163 ? -10.086 26 9.469 1 98.88 163 VAL B C 1
ATOM 5324 O O . VAL B 1 163 ? -11.117 26.203 10.117 1 98.88 163 VAL B O 1
ATOM 5327 N N . ILE B 1 164 ? -9.266 27.016 9.094 1 98.69 164 ILE B N 1
ATOM 5328 C CA . ILE B 1 164 ? -9.617 28.391 9.375 1 98.69 164 ILE B CA 1
ATOM 5329 C C . ILE B 1 164 ? -9.516 29.219 8.094 1 98.69 164 ILE B C 1
ATOM 5331 O O . ILE B 1 164 ? -8.82 28.828 7.152 1 98.69 164 ILE B O 1
ATOM 5335 N N . GLU B 1 165 ? -10.211 30.234 8.07 1 98 165 GLU B N 1
ATOM 5336 C CA . GLU B 1 165 ? -10.117 31.25 7.023 1 98 165 GLU B CA 1
ATOM 5337 C C . GLU B 1 165 ? -9.805 32.625 7.609 1 98 165 GLU B C 1
ATOM 5339 O O . GLU B 1 165 ? -10.422 33.031 8.594 1 98 165 GLU B O 1
ATOM 5344 N N . THR B 1 166 ? -8.867 33.281 7.031 1 96.94 166 THR B N 1
ATOM 5345 C CA . THR B 1 166 ? -8.508 34.625 7.484 1 96.94 166 THR B CA 1
ATOM 5346 C C . THR B 1 166 ? -9.125 35.688 6.582 1 96.94 166 THR B C 1
ATOM 5348 O O . THR B 1 166 ? -9.641 35.375 5.508 1 96.94 166 THR B O 1
ATOM 5351 N N . ALA B 1 167 ? -9.008 36.875 7.008 1 95.69 167 ALA B N 1
ATOM 5352 C CA . ALA B 1 167 ? -9.703 37.969 6.367 1 95.69 167 ALA B CA 1
ATOM 5353 C C . ALA B 1 167 ? -9.117 38.25 4.984 1 95.69 167 ALA B C 1
ATOM 5355 O O . ALA B 1 167 ? -9.75 38.938 4.164 1 95.69 167 ALA B O 1
ATOM 5356 N N . ASN B 1 168 ? -7.973 37.875 4.68 1 94 168 ASN B N 1
ATOM 5357 C CA . ASN B 1 168 ? -7.379 38.062 3.363 1 94 168 ASN B CA 1
ATOM 5358 C C . ASN B 1 168 ? -7.699 36.906 2.42 1 94 168 ASN B C 1
ATOM 5360 O O . ASN B 1 168 ? -6.934 36.625 1.496 1 94 168 ASN B O 1
ATOM 5364 N N . ASN B 1 169 ? -8.672 36.094 2.738 1 94.75 169 ASN B N 1
ATOM 5365 C CA . ASN B 1 169 ? -9.203 35.031 1.89 1 94.75 169 ASN B CA 1
ATOM 5366 C C . ASN B 1 169 ? -8.266 33.812 1.844 1 94.75 169 ASN B C 1
ATOM 5368 O O . ASN B 1 169 ? -8.273 33.062 0.874 1 94.75 169 ASN B O 1
ATOM 5372 N N . THR B 1 170 ? -7.457 33.688 2.865 1 97.25 170 THR B N 1
ATOM 5373 C CA . THR B 1 170 ? -6.562 32.531 2.967 1 97.25 170 THR B CA 1
ATOM 5374 C C . THR B 1 170 ? -7.164 31.453 3.863 1 97.25 170 THR B C 1
ATOM 5376 O O . THR B 1 170 ? -7.605 31.734 4.977 1 97.25 170 THR B O 1
ATOM 5379 N N . VAL B 1 171 ? -7.25 30.266 3.344 1 98.69 171 VAL B N 1
ATOM 5380 C CA . VAL B 1 171 ? -7.707 29.109 4.121 1 98.69 171 VAL B CA 1
ATOM 5381 C C . VAL B 1 171 ? -6.508 28.281 4.57 1 98.69 171 VAL B C 1
ATOM 5383 O O . VAL B 1 171 ? -5.672 27.906 3.752 1 98.69 171 VAL B O 1
ATOM 5386 N N . VAL B 1 172 ? -6.398 28.062 5.867 1 98.81 172 VAL B N 1
ATOM 5387 C CA . VAL B 1 172 ? -5.348 27.234 6.449 1 98.81 172 VAL B CA 1
ATOM 5388 C C . VAL B 1 172 ? -5.941 25.906 6.922 1 98.81 172 VAL B C 1
ATOM 5390 O O . VAL B 1 172 ? -6.871 25.891 7.73 1 98.81 172 VAL B O 1
ATOM 5393 N N . LEU B 1 173 ? -5.453 24.812 6.371 1 98.94 173 LEU B N 1
ATOM 5394 C CA . LEU B 1 173 ? -5.82 23.484 6.852 1 98.94 173 LEU B CA 1
ATOM 5395 C C . LEU B 1 173 ? -4.711 22.906 7.723 1 98.94 173 LEU B C 1
ATOM 5397 O O . LEU B 1 173 ? -3.596 22.688 7.25 1 98.94 173 LEU B O 1
ATOM 5401 N N . SER B 1 174 ? -4.969 22.703 8.969 1 98.75 174 SER B N 1
ATOM 5402 C CA . SER B 1 174 ? -4.098 21.984 9.898 1 98.75 174 SER B CA 1
ATOM 5403 C C . SER B 1 174 ? -4.465 20.5 9.977 1 98.75 174 SER B C 1
ATOM 5405 O O . SER B 1 174 ? -5.582 20.156 10.367 1 98.75 174 SER B O 1
ATOM 5407 N N . VAL B 1 175 ? -3.471 19.625 9.633 1 98.81 175 VAL B N 1
ATOM 5408 C CA . VAL B 1 175 ? -3.902 18.234 9.484 1 98.81 175 VAL B CA 1
ATOM 5409 C C . VAL B 1 175 ? -2.887 17.312 10.141 1 98.81 175 VAL B C 1
ATOM 5411 O O . VAL B 1 175 ? -1.699 17.625 10.219 1 98.81 175 VAL B O 1
ATOM 5414 N N . TYR B 1 176 ? -3.354 16.203 10.648 1 98.31 176 TYR B N 1
ATOM 5415 C CA . TYR B 1 176 ? -2.629 14.984 10.992 1 98.31 176 TYR B CA 1
ATOM 5416 C C . TYR B 1 176 ? -3.186 13.789 10.227 1 98.31 176 TYR B C 1
ATOM 5418 O O . TYR B 1 176 ? -4.117 13.125 10.688 1 98.31 176 TYR B O 1
ATOM 5426 N N . CYS B 1 177 ? -2.543 13.516 9.109 1 98.5 177 CYS B N 1
ATOM 5427 C CA . CYS B 1 177 ? -3.053 12.469 8.234 1 98.5 177 CYS B CA 1
ATOM 5428 C C . CYS B 1 177 ? -2.754 11.086 8.805 1 98.5 177 CYS B C 1
ATOM 5430 O O . CYS B 1 177 ? -1.724 10.891 9.453 1 98.5 177 CYS B O 1
ATOM 5432 N N . PRO B 1 178 ? -3.648 10.133 8.477 1 96.25 178 PRO B N 1
ATOM 5433 C CA . PRO B 1 178 ? -3.41 8.773 8.977 1 96.25 178 PRO B CA 1
ATOM 5434 C C . PRO B 1 178 ? -2.145 8.148 8.398 1 96.25 178 PRO B C 1
ATOM 5436 O O . PRO B 1 178 ? -1.853 8.32 7.211 1 96.25 178 PRO B O 1
ATOM 5439 N N . ALA B 1 179 ? -1.355 7.383 9.133 1 93.38 179 ALA B N 1
ATOM 5440 C CA . ALA B 1 179 ? -0.101 6.77 8.703 1 93.38 179 ALA B CA 1
ATOM 5441 C C . ALA B 1 179 ? -0.293 5.289 8.391 1 93.38 179 ALA B C 1
ATOM 5443 O O . ALA B 1 179 ? 0.463 4.711 7.605 1 93.38 179 ALA B O 1
ATOM 5444 N N . ASN B 1 180 ? -1.197 4.566 8.883 1 92.12 180 ASN B N 1
ATOM 5445 C CA . ASN B 1 180 ? -1.37 3.119 8.797 1 92.12 180 ASN B CA 1
ATOM 5446 C C . ASN B 1 180 ? -0.137 2.375 9.297 1 92.12 180 ASN B C 1
ATOM 5448 O O . ASN B 1 180 ? 0.414 1.527 8.594 1 92.12 180 ASN B O 1
ATOM 5452 N N . SER B 1 181 ? 0.293 2.584 10.414 1 85.44 181 SER B N 1
ATOM 5453 C CA . SER B 1 181 ? 1.516 2.043 10.992 1 85.44 181 SER B CA 1
ATOM 5454 C C . SER B 1 181 ? 1.413 0.533 11.188 1 85.44 181 SER B C 1
ATOM 5456 O O . SER B 1 181 ? 2.43 -0.162 11.234 1 85.44 181 SER B O 1
ATOM 5458 N N . MET B 1 182 ? 0.219 0.028 11.211 1 84.5 182 MET B N 1
ATOM 5459 C CA . MET B 1 182 ? 0.037 -1.405 11.422 1 84.5 182 MET B CA 1
ATOM 5460 C C . MET B 1 182 ? 0.081 -2.162 10.102 1 84.5 182 MET B C 1
ATOM 5462 O O . MET B 1 182 ? 0.139 -3.393 10.086 1 84.5 182 MET B O 1
ATOM 5466 N N . GLY B 1 183 ? -0.004 -1.478 9.062 1 87.5 183 GLY B N 1
ATOM 5467 C CA . GLY B 1 183 ? 0.109 -2.098 7.754 1 87.5 183 GLY B CA 1
ATOM 5468 C C . GLY B 1 183 ? -1.104 -2.93 7.383 1 87.5 183 GLY B C 1
ATOM 5469 O O . GLY B 1 183 ? -0.973 -3.973 6.738 1 87.5 183 GLY B O 1
ATOM 5470 N N . THR B 1 184 ? -2.268 -2.523 7.766 1 88.25 184 THR B N 1
ATOM 5471 C CA . THR B 1 184 ? -3.475 -3.285 7.469 1 88.25 184 THR B CA 1
ATOM 5472 C C . THR B 1 184 ? -4.16 -2.744 6.215 1 88.25 184 THR B C 1
ATOM 5474 O O . THR B 1 184 ? -3.941 -1.593 5.832 1 88.25 184 THR B O 1
ATOM 5477 N N . GLU B 1 185 ? -4.953 -3.543 5.641 1 88.25 185 GLU B N 1
ATOM 5478 C CA . GLU B 1 185 ? -5.727 -3.119 4.477 1 88.25 185 GLU B CA 1
ATOM 5479 C C . GLU B 1 185 ? -6.75 -2.051 4.852 1 88.25 185 GLU B C 1
ATOM 5481 O O . GLU B 1 185 ? -6.965 -1.099 4.102 1 88.25 185 GLU B O 1
ATOM 5486 N N . GLU B 1 186 ? -7.395 -2.23 5.965 1 89.62 186 GLU B N 1
ATOM 5487 C CA . GLU B 1 186 ? -8.375 -1.258 6.445 1 89.62 186 GLU B CA 1
ATOM 5488 C C . GLU B 1 186 ? -7.723 0.094 6.719 1 89.62 186 GLU B C 1
ATOM 5490 O O . GLU B 1 186 ? -8.281 1.14 6.383 1 89.62 186 GLU B O 1
ATOM 5495 N N . GLY B 1 187 ? -6.57 -0.003 7.344 1 92.75 187 GLY B N 1
ATOM 5496 C CA . GLY B 1 187 ? -5.844 1.226 7.621 1 92.75 187 GLY B CA 1
ATOM 5497 C C . GLY B 1 187 ? -5.434 1.971 6.363 1 92.75 187 GLY B C 1
ATOM 5498 O O . GLY B 1 187 ? -5.492 3.201 6.316 1 92.75 187 GLY B O 1
ATOM 5499 N N . GLU B 1 188 ? -5.031 1.186 5.383 1 93.94 188 GLU B N 1
ATOM 5500 C CA . GLU B 1 188 ? -4.633 1.806 4.125 1 93.94 188 GLU B CA 1
ATOM 5501 C C . GLU B 1 188 ? -5.836 2.418 3.406 1 93.94 188 GLU B C 1
ATOM 5503 O O . GLU B 1 188 ? -5.73 3.494 2.816 1 93.94 188 GLU B O 1
ATOM 5508 N N . HIS B 1 189 ? -6.938 1.745 3.459 1 93.75 189 HIS B N 1
ATOM 5509 C CA . HIS B 1 189 ? -8.164 2.275 2.877 1 93.75 189 HIS B CA 1
ATOM 5510 C C . HIS B 1 189 ? -8.547 3.605 3.516 1 93.75 189 HIS B C 1
ATOM 5512 O O . HIS B 1 189 ? -8.867 4.566 2.814 1 93.75 189 HIS B O 1
ATOM 5518 N N . PHE B 1 190 ? -8.523 3.705 4.789 1 94.75 190 PHE B N 1
ATOM 5519 C CA . PHE B 1 190 ? -8.852 4.93 5.508 1 94.75 190 PHE B CA 1
ATOM 5520 C C . PHE B 1 190 ? -7.875 6.043 5.16 1 94.75 190 PHE B C 1
ATOM 5522 O O . PHE B 1 190 ? -8.281 7.184 4.922 1 94.75 190 PHE B O 1
ATOM 5529 N N . ARG B 1 191 ? -6.598 5.672 5.156 1 96.94 191 ARG B N 1
ATOM 5530 C CA . ARG B 1 191 ? -5.543 6.617 4.812 1 96.94 191 ARG B CA 1
ATOM 5531 C C . ARG B 1 191 ? -5.789 7.242 3.443 1 96.94 191 ARG B C 1
ATOM 5533 O O . ARG B 1 191 ? -5.762 8.469 3.299 1 96.94 191 ARG B O 1
ATOM 5540 N N . ILE B 1 192 ? -6.094 6.438 2.494 1 97.38 192 ILE B N 1
ATOM 5541 C CA . ILE B 1 192 ? -6.305 6.902 1.127 1 97.38 192 ILE B CA 1
ATOM 5542 C C . ILE B 1 192 ? -7.59 7.727 1.055 1 97.38 192 ILE B C 1
ATOM 5544 O O . ILE B 1 192 ? -7.617 8.789 0.434 1 97.38 192 ILE B O 1
ATOM 5548 N N . GLN B 1 193 ? -8.602 7.285 1.695 1 95.56 193 GLN B N 1
ATOM 5549 C CA . GLN B 1 193 ? -9.867 8.008 1.716 1 95.56 193 GLN B CA 1
ATOM 5550 C C . GLN B 1 193 ? -9.695 9.398 2.32 1 95.56 193 GLN B C 1
ATOM 5552 O O . GLN B 1 193 ? -10.273 10.375 1.827 1 95.56 193 GLN B O 1
ATOM 5557 N N . PHE B 1 194 ? -8.977 9.477 3.391 1 97.81 194 PHE B N 1
ATOM 5558 C CA . PHE B 1 194 ? -8.703 10.758 4.043 1 97.81 194 PHE B CA 1
ATOM 5559 C C . PHE B 1 194 ? -7.973 11.703 3.098 1 97.81 194 PHE B C 1
ATOM 5561 O O . PHE B 1 194 ? -8.359 12.867 2.947 1 97.81 194 PHE B O 1
ATOM 5568 N N . LEU B 1 195 ? -6.945 11.18 2.42 1 98.56 195 LEU B N 1
ATOM 5569 C CA . LEU B 1 195 ? -6.152 12 1.507 1 98.56 195 LEU B CA 1
ATOM 5570 C C . LEU B 1 195 ? -6.988 12.453 0.315 1 98.56 195 LEU B C 1
ATOM 5572 O O . LEU B 1 195 ? -6.891 13.602 -0.112 1 98.56 195 LEU B O 1
ATOM 5576 N N . GLU B 1 196 ? -7.762 11.578 -0.18 1 97.75 196 GLU B N 1
ATOM 5577 C CA . GLU B 1 196 ? -8.633 11.938 -1.295 1 97.75 196 GLU B CA 1
ATOM 5578 C C . GLU B 1 196 ? -9.586 13.062 -0.906 1 97.75 196 GLU B C 1
ATOM 5580 O O . GLU B 1 196 ? -9.781 14.008 -1.67 1 97.75 196 GLU B O 1
ATOM 5585 N N . ALA B 1 197 ? -10.18 12.914 0.248 1 98.25 197 ALA B N 1
ATOM 5586 C CA . ALA B 1 197 ? -11.086 13.945 0.739 1 98.25 197 ALA B CA 1
ATOM 5587 C C . ALA B 1 197 ? -10.359 15.273 0.931 1 98.25 197 ALA B C 1
ATOM 5589 O O . ALA B 1 197 ? -10.852 16.328 0.531 1 98.25 197 ALA B O 1
ATOM 5590 N N . LEU B 1 198 ? -9.227 15.203 1.507 1 98.81 198 LEU B N 1
ATOM 5591 C CA . LEU B 1 198 ? -8.414 16.391 1.788 1 98.81 198 LEU B CA 1
ATOM 5592 C C . LEU B 1 198 ? -8.055 17.109 0.499 1 98.81 198 LEU B C 1
ATOM 5594 O O . LEU B 1 198 ? -8.266 18.328 0.383 1 98.81 198 LEU B O 1
ATOM 5598 N N . PHE B 1 199 ? -7.547 16.422 -0.468 1 98.69 199 PHE B N 1
ATOM 5599 C CA . PHE B 1 199 ? -7.074 17.031 -1.702 1 98.69 199 PHE B CA 1
ATOM 5600 C C . PHE B 1 199 ? -8.242 17.516 -2.551 1 98.69 199 PHE B C 1
ATOM 5602 O O . PHE B 1 199 ? -8.141 18.531 -3.246 1 98.69 199 PHE B O 1
ATOM 5609 N N . SER B 1 200 ? -9.312 16.797 -2.432 1 98.44 200 SER B N 1
ATOM 5610 C CA . SER B 1 200 ? -10.516 17.281 -3.102 1 98.44 200 SER B CA 1
ATOM 5611 C C . SER B 1 200 ? -10.961 18.625 -2.539 1 98.44 200 SER B C 1
ATOM 5613 O O . SER B 1 200 ? -11.305 19.531 -3.293 1 98.44 200 SER B O 1
ATOM 5615 N N . ARG B 1 201 ? -10.969 18.734 -1.284 1 98.81 201 ARG B N 1
ATOM 5616 C CA . ARG B 1 201 ? -11.398 19.984 -0.682 1 98.81 201 ARG B CA 1
ATOM 5617 C C . ARG B 1 201 ? -10.445 21.125 -1.053 1 98.81 201 ARG B C 1
ATOM 5619 O O . ARG B 1 201 ? -10.883 22.234 -1.331 1 98.81 201 ARG B O 1
ATOM 5626 N N . ILE B 1 202 ? -9.219 20.875 -1.03 1 98.81 202 ILE B N 1
ATOM 5627 C CA . ILE B 1 202 ? -8.219 21.875 -1.389 1 98.81 202 ILE B CA 1
ATOM 5628 C C . ILE B 1 202 ? -8.477 22.359 -2.812 1 98.81 202 ILE B C 1
ATOM 5630 O O . ILE B 1 202 ? -8.484 23.578 -3.066 1 98.81 202 ILE B O 1
ATOM 5634 N N . ARG B 1 203 ? -8.688 21.453 -3.697 1 98.56 203 ARG B N 1
ATOM 5635 C CA . ARG B 1 203 ? -8.977 21.828 -5.082 1 98.56 203 ARG B CA 1
ATOM 5636 C C . ARG B 1 203 ? -10.25 22.656 -5.176 1 98.56 203 ARG B C 1
ATOM 5638 O O . ARG B 1 203 ? -10.297 23.656 -5.902 1 98.56 203 ARG B O 1
ATOM 5645 N N . ASN B 1 204 ? -11.242 22.188 -4.488 1 98.75 204 ASN B N 1
ATOM 5646 C CA . ASN B 1 204 ? -12.5 22.922 -4.504 1 98.75 204 ASN B CA 1
ATOM 5647 C C . ASN B 1 204 ? -12.336 24.359 -3.986 1 98.75 204 ASN B C 1
ATOM 5649 O O . ASN B 1 204 ? -12.898 25.297 -4.547 1 98.75 204 ASN B O 1
ATOM 5653 N N . LEU B 1 205 ? -11.609 24.516 -2.924 1 98.75 205 LEU B N 1
ATOM 5654 C CA . LEU B 1 205 ? -11.375 25.828 -2.342 1 98.75 205 LEU B CA 1
ATOM 5655 C C . LEU B 1 205 ? -10.609 26.719 -3.312 1 98.75 205 LEU B C 1
ATOM 5657 O O . LEU B 1 205 ? -10.914 27.906 -3.451 1 98.75 205 LEU B O 1
ATOM 5661 N N . GLU B 1 206 ? -9.617 26.156 -3.92 1 98.12 206 GLU B N 1
ATOM 5662 C CA . GLU B 1 206 ? -8.883 26.906 -4.934 1 98.12 206 GLU B CA 1
ATOM 5663 C C . GLU B 1 206 ? -9.805 27.344 -6.07 1 98.12 206 GLU B C 1
ATOM 5665 O O . GLU B 1 206 ? -9.703 28.469 -6.559 1 98.12 206 GLU B O 1
ATOM 5670 N N . GLU B 1 207 ? -10.633 26.5 -6.508 1 97.69 207 GLU B N 1
ATOM 5671 C CA . GLU B 1 207 ? -11.578 26.812 -7.574 1 97.69 207 GLU B CA 1
ATOM 5672 C C . GLU B 1 207 ? -12.539 27.922 -7.16 1 97.69 207 GLU B C 1
ATOM 5674 O O . GLU B 1 207 ? -13.016 28.688 -8 1 97.69 207 GLU B O 1
ATOM 5679 N N . MET B 1 208 ? -12.766 28.047 -5.883 1 97.75 208 MET B N 1
ATOM 5680 C CA . MET B 1 208 ? -13.625 29.094 -5.34 1 97.75 208 MET B CA 1
ATOM 5681 C C . MET B 1 208 ? -12.898 30.438 -5.301 1 97.75 208 MET B C 1
ATOM 5683 O O . MET B 1 208 ? -13.484 31.453 -4.953 1 97.75 208 MET B O 1
ATOM 5687 N N . GLY B 1 209 ? -11.578 30.391 -5.559 1 96.25 209 GLY B N 1
ATOM 5688 C CA . GLY B 1 209 ? -10.797 31.609 -5.582 1 96.25 209 GLY B CA 1
ATOM 5689 C C . GLY B 1 209 ? -10.039 31.859 -4.289 1 96.25 209 GLY B C 1
ATOM 5690 O O . GLY B 1 209 ? -9.445 32.938 -4.109 1 96.25 209 GLY B O 1
ATOM 5691 N N . LYS B 1 210 ? -10.031 30.906 -3.439 1 96.94 210 LYS B N 1
ATOM 5692 C CA . LYS B 1 210 ? -9.352 31.078 -2.158 1 96.94 210 LYS B CA 1
ATOM 5693 C C . LYS B 1 210 ? -7.871 30.719 -2.277 1 96.94 210 LYS B C 1
ATOM 5695 O O . LYS B 1 210 ? -7.488 29.891 -3.109 1 96.94 210 LYS B O 1
ATOM 5700 N N . HIS B 1 211 ? -7.047 31.438 -1.475 1 96.94 211 HIS B N 1
ATOM 5701 C CA . HIS B 1 211 ? -5.695 30.953 -1.227 1 96.94 211 HIS B CA 1
ATOM 5702 C C . HIS B 1 211 ? -5.691 29.828 -0.181 1 96.94 211 HIS B C 1
ATOM 5704 O O . HIS B 1 211 ? -6.387 29.922 0.833 1 96.94 211 HIS B O 1
ATOM 5710 N N . VAL B 1 212 ? -4.98 28.75 -0.489 1 98.69 212 VAL B N 1
ATOM 5711 C CA . VAL B 1 212 ? -5.023 27.625 0.431 1 98.69 212 VAL B CA 1
ATOM 5712 C C . VAL B 1 212 ? -3.609 27.266 0.884 1 98.69 212 VAL B C 1
ATOM 5714 O O . VAL B 1 212 ? -2.686 27.219 0.069 1 98.69 212 VAL B O 1
ATOM 5717 N N . VAL B 1 213 ? -3.432 27.094 2.188 1 98.75 213 VAL B N 1
ATOM 5718 C CA . VAL B 1 213 ? -2.209 26.562 2.785 1 98.75 213 VAL B CA 1
ATOM 5719 C C . VAL B 1 213 ? -2.514 25.281 3.543 1 98.75 213 VAL B C 1
ATOM 5721 O O . VAL B 1 213 ? -3.436 25.234 4.363 1 98.75 213 VAL B O 1
ATOM 5724 N N . LEU B 1 214 ? -1.848 24.219 3.184 1 98.94 214 LEU B N 1
ATOM 5725 C CA . LEU B 1 214 ? -1.906 22.953 3.918 1 98.94 214 LEU B CA 1
ATOM 5726 C C . LEU B 1 214 ? -0.687 22.797 4.82 1 98.94 214 LEU B C 1
ATOM 5728 O O . LEU B 1 214 ? 0.451 22.891 4.352 1 98.94 214 LEU B O 1
ATOM 5732 N N . MET B 1 215 ? -0.941 22.609 6.105 1 98.81 215 MET B N 1
ATOM 5733 C CA . MET B 1 215 ? 0.14 22.453 7.074 1 98.81 215 MET B CA 1
ATOM 5734 C C . MET B 1 215 ? -0.081 21.219 7.949 1 98.81 215 MET B C 1
ATOM 5736 O O . MET B 1 215 ? -1.186 21 8.453 1 98.81 215 MET B O 1
ATOM 5740 N N . GLY B 1 216 ? 0.993 20.469 8.109 1 98.81 216 GLY B N 1
ATOM 5741 C CA . GLY B 1 216 ? 0.899 19.422 9.109 1 98.81 216 GLY B CA 1
ATOM 5742 C C . GLY B 1 216 ? 1.686 18.172 8.742 1 98.81 216 GLY B C 1
ATOM 5743 O O . GLY B 1 216 ? 2.58 18.234 7.895 1 98.81 216 GLY B O 1
ATOM 5744 N N . ASP B 1 217 ? 1.472 17.109 9.539 1 98.75 217 ASP B N 1
ATOM 5745 C CA . ASP B 1 217 ? 2.025 15.781 9.305 1 98.75 217 ASP B CA 1
ATOM 5746 C C . ASP B 1 217 ? 1.185 15.008 8.297 1 98.75 217 ASP B C 1
ATOM 5748 O O . ASP B 1 217 ? 0.15 14.438 8.648 1 98.75 217 ASP B O 1
ATOM 5752 N N . ILE B 1 218 ? 1.741 14.977 7.109 1 98.81 218 ILE B N 1
ATOM 5753 C CA . ILE B 1 218 ? 0.993 14.383 6.008 1 98.81 218 ILE B CA 1
ATOM 5754 C C . ILE B 1 218 ? 1.148 12.859 6.039 1 98.81 218 ILE B C 1
ATOM 5756 O O . ILE B 1 218 ? 0.35 12.133 5.441 1 98.81 218 ILE B O 1
ATOM 5760 N N . ASN B 1 219 ? 2.135 12.375 6.68 1 98.12 219 ASN B N 1
ATOM 5761 C CA . ASN B 1 219 ? 2.467 10.961 6.758 1 98.12 219 ASN B CA 1
ATOM 5762 C C . ASN B 1 219 ? 2.688 10.359 5.375 1 98.12 219 ASN B C 1
ATOM 5764 O O . ASN B 1 219 ? 2.271 9.227 5.109 1 98.12 219 ASN B O 1
ATOM 5768 N N . VAL B 1 220 ? 3.256 11.109 4.453 1 98.38 220 VAL B N 1
ATOM 5769 C CA . VAL B 1 220 ? 3.66 10.68 3.117 1 98.38 220 VAL B CA 1
ATOM 5770 C C . VAL B 1 220 ? 5 11.32 2.754 1 98.38 220 VAL B C 1
ATOM 5772 O O . VAL B 1 220 ? 5.133 12.547 2.76 1 98.38 220 VAL B O 1
ATOM 5775 N N . SER B 1 221 ? 6 10.5 2.496 1 98.12 221 SER B N 1
ATOM 5776 C CA . SER B 1 221 ? 7.215 11.008 1.862 1 98.12 221 SER B CA 1
ATOM 5777 C C . SER B 1 221 ? 7 11.242 0.371 1 98.12 221 SER B C 1
ATOM 5779 O O . SER B 1 221 ? 6.82 10.297 -0.395 1 98.12 221 SER B O 1
ATOM 5781 N N . ARG B 1 222 ? 7.047 12.43 0.012 1 98 222 ARG B N 1
ATOM 5782 C CA . ARG B 1 222 ? 6.637 12.805 -1.338 1 98 222 ARG B CA 1
ATOM 5783 C C . ARG B 1 222 ? 7.594 12.227 -2.377 1 98 222 ARG B C 1
ATOM 5785 O O . ARG B 1 222 ? 7.16 11.75 -3.428 1 98 222 ARG B O 1
ATOM 5792 N N . ASP B 1 223 ? 8.93 12.336 -2.201 1 98.5 223 ASP B N 1
ATOM 5793 C CA . ASP B 1 223 ? 9.969 11.898 -3.131 1 98.5 223 ASP B CA 1
ATOM 5794 C C . ASP B 1 223 ? 10.945 10.938 -2.453 1 98.5 223 ASP B C 1
ATOM 5796 O O . ASP B 1 223 ? 10.984 10.852 -1.225 1 98.5 223 ASP B O 1
ATOM 5800 N N . LEU B 1 224 ? 11.742 10.273 -3.348 1 98.12 224 LEU B N 1
ATOM 5801 C CA . LEU B 1 224 ? 12.719 9.32 -2.82 1 98.12 224 LEU B CA 1
ATOM 5802 C C . LEU B 1 224 ? 13.695 10.008 -1.872 1 98.12 224 LEU B C 1
ATOM 5804 O O . LEU B 1 224 ? 14.062 9.445 -0.839 1 98.12 224 LEU B O 1
ATOM 5808 N N . ILE B 1 225 ? 14.07 11.273 -2.143 1 98.12 225 ILE B N 1
ATOM 5809 C CA . ILE B 1 225 ? 15.023 12.008 -1.324 1 98.12 225 ILE B CA 1
ATOM 5810 C C . ILE B 1 225 ? 14.406 12.336 0.03 1 98.12 225 ILE B C 1
ATOM 5812 O O . ILE B 1 225 ? 15.102 12.773 0.951 1 98.12 225 ILE B O 1
ATOM 5816 N N . ASP B 1 226 ? 13.133 12.062 0.224 1 98.56 226 ASP B N 1
ATOM 5817 C CA . ASP B 1 226 ? 12.438 12.344 1.478 1 98.56 226 ASP B CA 1
ATOM 5818 C C . ASP B 1 226 ? 12.391 11.109 2.369 1 98.56 226 ASP B C 1
ATOM 5820 O O . ASP B 1 226 ? 11.742 11.117 3.42 1 98.56 226 ASP B O 1
ATOM 5824 N N . SER B 1 227 ? 13.031 10.031 1.992 1 98.06 227 SER B N 1
ATOM 5825 C CA . SER B 1 227 ? 13.016 8.773 2.738 1 98.06 227 SER B CA 1
ATOM 5826 C C . SER B 1 227 ? 14.406 8.141 2.791 1 98.06 227 SER B C 1
ATOM 5828 O O . SER B 1 227 ? 14.844 7.523 1.822 1 98.06 227 SER B O 1
ATOM 5830 N N . ALA B 1 228 ? 15.023 8.242 3.951 1 97.5 228 ALA B N 1
ATOM 5831 C CA . ALA B 1 228 ? 16.312 7.59 4.113 1 97.5 228 ALA B CA 1
ATOM 5832 C C . ALA B 1 228 ? 16.203 6.082 3.914 1 97.5 228 ALA B C 1
ATOM 5834 O O . ALA B 1 228 ? 17.078 5.461 3.301 1 97.5 228 ALA B O 1
ATOM 5835 N N . ASP B 1 229 ? 15.148 5.516 4.43 1 95.31 229 ASP B N 1
ATOM 5836 C CA . ASP B 1 229 ? 14.906 4.086 4.246 1 95.31 229 ASP B CA 1
ATOM 5837 C C . ASP B 1 229 ? 14.758 3.738 2.768 1 95.31 229 ASP B C 1
ATOM 5839 O O . ASP B 1 229 ? 15.289 2.729 2.307 1 95.31 229 ASP B O 1
ATOM 5843 N N . GLY B 1 230 ? 13.984 4.516 2.059 1 96.06 230 GLY B N 1
ATOM 5844 C CA . GLY B 1 230 ? 13.812 4.309 0.63 1 96.06 230 GLY B CA 1
ATOM 5845 C C . GLY B 1 230 ? 15.117 4.332 -0.138 1 96.06 230 GLY B C 1
ATOM 5846 O O . GLY B 1 230 ? 15.352 3.488 -1.008 1 96.06 230 GLY B O 1
ATOM 5847 N N . ILE B 1 231 ? 15.961 5.281 0.182 1 96.19 231 ILE B N 1
ATOM 5848 C CA . ILE B 1 231 ? 17.25 5.422 -0.483 1 96.19 231 ILE B CA 1
ATOM 5849 C C . ILE B 1 231 ? 18.156 4.25 -0.109 1 96.19 231 ILE B C 1
ATOM 5851 O O . ILE B 1 231 ? 18.719 3.584 -0.985 1 96.19 231 ILE B O 1
ATOM 5855 N N . ASN B 1 232 ? 18.266 3.992 1.153 1 94 232 ASN B N 1
ATOM 5856 C CA . ASN B 1 232 ? 19.203 2.98 1.635 1 94 232 ASN B CA 1
ATOM 5857 C C . ASN B 1 232 ? 18.828 1.591 1.122 1 94 232 ASN B C 1
ATOM 5859 O O . ASN B 1 232 ? 19.719 0.794 0.788 1 94 232 ASN B O 1
ATOM 5863 N N . HIS B 1 233 ? 17.625 1.278 1.134 1 91.62 233 HIS B N 1
ATOM 5864 C CA . HIS B 1 233 ? 17.172 -0.009 0.625 1 91.62 233 HIS B CA 1
ATOM 5865 C C . HIS B 1 233 ? 17.578 -0.207 -0.829 1 91.62 233 HIS B C 1
ATOM 5867 O O . HIS B 1 233 ? 18.125 -1.256 -1.188 1 91.62 233 HIS B O 1
ATOM 5873 N N . ARG B 1 234 ? 17.406 0.714 -1.652 1 93.31 234 ARG B N 1
ATOM 5874 C CA . ARG B 1 234 ? 17.719 0.633 -3.076 1 93.31 234 ARG B CA 1
ATOM 5875 C C . ARG B 1 234 ? 19.219 0.634 -3.312 1 93.31 234 ARG B C 1
ATOM 5877 O O . ARG B 1 234 ? 19.703 0.005 -4.254 1 93.31 234 ARG B O 1
ATOM 5884 N N . LEU B 1 235 ? 19.906 1.339 -2.461 1 91.69 235 LEU B N 1
ATOM 5885 C CA . LEU B 1 235 ? 21.359 1.296 -2.543 1 91.69 235 LEU B CA 1
ATOM 5886 C C . LEU B 1 235 ? 21.875 -0.103 -2.232 1 91.69 235 LEU B C 1
ATOM 5888 O O . LEU B 1 235 ? 22.75 -0.614 -2.936 1 91.69 235 LEU B O 1
ATOM 5892 N N . ARG B 1 236 ? 21.328 -0.704 -1.244 1 86.5 236 ARG B N 1
ATOM 5893 C CA . ARG B 1 236 ? 21.75 -2.047 -0.844 1 86.5 236 ARG B CA 1
ATOM 5894 C C . ARG B 1 236 ? 21.453 -3.059 -1.948 1 86.5 236 ARG B C 1
ATOM 5896 O O . ARG B 1 236 ? 22.203 -4.023 -2.121 1 86.5 236 ARG B O 1
ATOM 5903 N N . GLU B 1 237 ? 20.469 -2.801 -2.668 1 86.12 237 GLU B N 1
ATOM 5904 C CA . GLU B 1 237 ? 20.078 -3.711 -3.738 1 86.12 237 GLU B CA 1
ATOM 5905 C C . GLU B 1 237 ? 20.781 -3.359 -5.047 1 86.12 237 GLU B C 1
ATOM 5907 O O . GLU B 1 237 ? 20.5 -3.949 -6.09 1 86.12 237 GLU B O 1
ATOM 5912 N N . GLY B 1 238 ? 21.578 -2.318 -5.059 1 86.62 238 GLY B N 1
ATOM 5913 C CA . GLY B 1 238 ? 22.359 -1.924 -6.227 1 86.62 238 GLY B CA 1
ATOM 5914 C C . GLY B 1 238 ? 21.516 -1.236 -7.289 1 86.62 238 GLY B C 1
ATOM 5915 O O . GLY B 1 238 ? 21.875 -1.248 -8.469 1 86.62 238 GLY B O 1
ATOM 5916 N N . GLN B 1 239 ? 20.5 -0.637 -6.863 1 90.38 239 GLN B N 1
ATOM 5917 C CA . GLN B 1 239 ? 19.578 -0.066 -7.828 1 90.38 239 GLN B CA 1
ATOM 5918 C C . GLN B 1 239 ? 19.844 1.42 -8.047 1 90.38 239 GLN B C 1
ATOM 5920 O O . GLN B 1 239 ? 19.344 2.018 -9 1 90.38 239 GLN B O 1
ATOM 5925 N N . LEU B 1 240 ? 20.578 2.004 -7.133 1 93.5 240 LEU B N 1
ATOM 5926 C CA . LEU B 1 240 ? 20.812 3.443 -7.215 1 93.5 240 LEU B CA 1
ATOM 5927 C C . LEU B 1 240 ? 22.281 3.742 -7.469 1 93.5 240 LEU B C 1
ATOM 5929 O O . LEU B 1 240 ? 23.156 3.068 -6.926 1 93.5 240 LEU B O 1
ATOM 5933 N N . LEU B 1 241 ? 22.469 4.797 -8.266 1 91.12 241 LEU B N 1
ATOM 5934 C CA . LEU B 1 241 ? 23.797 5.395 -8.328 1 91.12 241 LEU B CA 1
ATOM 5935 C C . LEU B 1 241 ? 24.062 6.25 -7.098 1 91.12 241 LEU B C 1
ATOM 5937 O O . LEU B 1 241 ? 23.203 7.035 -6.684 1 91.12 241 LEU B O 1
ATOM 5941 N N . LYS B 1 242 ? 25.188 5.934 -6.566 1 88.12 242 LYS B N 1
ATOM 5942 C CA . LYS B 1 242 ? 25.578 6.707 -5.395 1 88.12 242 LYS B CA 1
ATOM 5943 C C . LYS B 1 242 ? 26.188 8.047 -5.797 1 88.12 242 LYS B C 1
ATOM 5945 O O . LYS B 1 242 ? 27.391 8.141 -6.027 1 88.12 242 LYS B O 1
ATOM 5950 N N . VAL B 1 243 ? 25.328 9.094 -5.895 1 86.19 243 VAL B N 1
ATOM 5951 C CA . VAL B 1 243 ? 25.781 10.414 -6.328 1 86.19 243 VAL B CA 1
ATOM 5952 C C . VAL B 1 243 ? 25.125 11.492 -5.469 1 86.19 243 VAL B C 1
ATOM 5954 O O . VAL B 1 243 ? 24.031 11.297 -4.949 1 86.19 243 VAL B O 1
ATOM 5957 N N . GLN B 1 244 ? 25.875 12.547 -5.254 1 80.38 244 GLN B N 1
ATOM 5958 C CA . GLN B 1 244 ? 25.344 13.664 -4.48 1 80.38 244 GLN B CA 1
ATOM 5959 C C . GLN B 1 244 ? 24.719 14.711 -5.391 1 80.38 244 GLN B C 1
ATOM 5961 O O . GLN B 1 244 ? 23.641 15.25 -5.078 1 80.38 244 GLN B O 1
ATOM 5966 N N . ASP B 1 245 ? 25.375 14.906 -6.457 1 86.44 245 ASP B N 1
ATOM 5967 C CA . ASP B 1 245 ? 24.891 15.906 -7.398 1 86.44 245 ASP B CA 1
ATOM 5968 C C . ASP B 1 245 ? 23.953 15.281 -8.43 1 86.44 245 ASP B C 1
ATOM 5970 O O . ASP B 1 245 ? 24.203 14.18 -8.914 1 86.44 245 ASP B O 1
ATOM 5974 N N . LYS B 1 246 ? 22.891 15.961 -8.68 1 92.06 246 LYS B N 1
ATOM 5975 C CA . LYS B 1 246 ? 21.906 15.547 -9.672 1 92.06 246 LYS B CA 1
ATOM 5976 C C . LYS B 1 246 ? 21.406 14.133 -9.391 1 92.06 246 LYS B C 1
ATOM 5978 O O . LYS B 1 246 ? 21.281 13.312 -10.305 1 92.06 246 LYS B O 1
ATOM 5983 N N . PHE B 1 247 ? 21.219 13.82 -8.102 1 95.94 247 PHE B N 1
ATOM 5984 C CA . PHE B 1 247 ? 20.844 12.492 -7.625 1 95.94 247 PHE B CA 1
ATOM 5985 C C . PHE B 1 247 ? 19.562 12.008 -8.312 1 95.94 247 PHE B C 1
ATOM 5987 O O . PHE B 1 247 ? 19.516 10.898 -8.836 1 95.94 247 PHE B O 1
ATOM 5994 N N . GLU B 1 248 ? 18.562 12.812 -8.359 1 96.38 248 GLU B N 1
ATOM 5995 C CA . GLU B 1 248 ? 17.25 12.398 -8.875 1 96.38 248 GLU B CA 1
ATOM 5996 C C . GLU B 1 248 ? 17.281 12.281 -10.391 1 96.38 248 GLU B C 1
ATOM 5998 O O . GLU B 1 248 ? 16.609 11.406 -10.961 1 96.38 248 GLU B O 1
ATOM 6003 N N . ASP B 1 249 ? 18.125 13.117 -11.047 1 95.62 249 ASP B N 1
ATOM 6004 C CA . ASP B 1 249 ? 18.266 13.023 -12.5 1 95.62 249 ASP B CA 1
ATOM 6005 C C . ASP B 1 249 ? 18.984 11.734 -12.906 1 95.62 249 ASP B C 1
ATOM 6007 O O . ASP B 1 249 ? 18.578 11.078 -13.859 1 95.62 249 ASP B O 1
ATOM 6011 N N . LEU B 1 250 ? 19.984 11.414 -12.172 1 95.56 250 LEU B N 1
ATOM 6012 C CA . LEU B 1 250 ? 20.812 10.25 -12.5 1 95.56 250 LEU B CA 1
ATOM 6013 C C . LEU B 1 250 ? 20.109 8.961 -12.078 1 95.56 250 LEU B C 1
ATOM 6015 O O . LEU B 1 250 ? 20.469 7.879 -12.547 1 95.56 250 LEU B O 1
ATOM 6019 N N . ASN B 1 251 ? 19.141 9.086 -11.18 1 96.5 251 ASN B N 1
ATOM 6020 C CA . ASN B 1 251 ? 18.344 7.957 -10.742 1 96.5 251 ASN B CA 1
ATOM 6021 C C . ASN B 1 251 ? 16.875 8.148 -11.086 1 96.5 251 ASN B C 1
ATOM 6023 O O . ASN B 1 251 ? 15.992 7.855 -10.266 1 96.5 251 ASN B O 1
ATOM 6027 N N . SER B 1 252 ? 16.594 8.656 -12.219 1 96 252 SER B N 1
ATOM 6028 C CA . SER B 1 252 ? 15.266 9.125 -12.602 1 96 252 SER B CA 1
ATOM 6029 C C . SER B 1 252 ? 14.242 7.996 -12.555 1 96 252 SER B C 1
ATOM 6031 O O . SER B 1 252 ? 13.141 8.172 -12.039 1 96 252 SER B O 1
ATOM 6033 N N . GLU B 1 253 ? 14.617 6.84 -13.047 1 93.88 253 GLU B N 1
ATOM 6034 C CA . GLU B 1 253 ? 13.68 5.715 -13.07 1 93.88 253 GLU B CA 1
ATOM 6035 C C . GLU B 1 253 ? 13.273 5.312 -11.656 1 93.88 253 GLU B C 1
ATOM 6037 O O . GLU B 1 253 ? 12.086 5.137 -11.375 1 93.88 253 GLU B O 1
ATOM 6042 N N . GLN B 1 254 ? 14.258 5.215 -10.805 1 94.56 254 GLN B N 1
ATOM 6043 C CA . GLN B 1 254 ? 14 4.789 -9.438 1 94.56 254 GLN B CA 1
ATOM 6044 C C . GLN B 1 254 ? 13.195 5.84 -8.672 1 94.56 254 GLN B C 1
ATOM 6046 O O . GLN B 1 254 ? 12.336 5.5 -7.859 1 94.56 254 GLN B O 1
ATOM 6051 N N . THR B 1 255 ? 13.477 7.102 -8.953 1 97.56 255 THR B N 1
ATOM 6052 C CA . THR B 1 255 ? 12.773 8.18 -8.273 1 97.56 255 THR B CA 1
ATOM 6053 C C . THR B 1 255 ? 11.312 8.234 -8.711 1 97.56 255 THR B C 1
ATOM 6055 O O . THR B 1 255 ? 10.422 8.43 -7.883 1 97.56 255 THR B O 1
ATOM 6058 N N . ILE B 1 256 ? 11.086 7.988 -9.969 1 97.44 256 ILE B N 1
ATOM 6059 C CA . ILE B 1 256 ? 9.727 7.996 -10.5 1 97.44 256 ILE B CA 1
ATOM 6060 C C . ILE B 1 256 ? 8.969 6.77 -9.992 1 97.44 256 ILE B C 1
ATOM 6062 O O . ILE B 1 256 ? 7.812 6.867 -9.586 1 97.44 256 ILE B O 1
ATOM 6066 N N . ASN B 1 257 ? 9.641 5.629 -9.953 1 95.06 257 ASN B N 1
ATOM 6067 C CA . ASN B 1 257 ? 9.031 4.406 -9.453 1 95.06 257 ASN B CA 1
ATOM 6068 C C . ASN B 1 257 ? 8.633 4.539 -7.984 1 95.06 257 ASN B C 1
ATOM 6070 O O . ASN B 1 257 ? 7.602 4.004 -7.566 1 95.06 257 ASN B O 1
ATOM 6074 N N . PHE B 1 258 ? 9.484 5.242 -7.23 1 97.44 258 PHE B N 1
ATOM 6075 C CA . PHE B 1 258 ? 9.172 5.465 -5.824 1 97.44 258 PHE B CA 1
ATOM 6076 C C . PHE B 1 258 ? 7.824 6.16 -5.672 1 97.44 258 PHE B C 1
ATOM 6078 O O . PHE B 1 258 ? 7.043 5.82 -4.781 1 97.44 258 PHE B O 1
ATOM 6085 N N . ILE B 1 259 ? 7.523 7.105 -6.523 1 98.12 259 ILE B N 1
ATOM 6086 C CA . ILE B 1 259 ? 6.27 7.852 -6.504 1 98.12 259 ILE B CA 1
ATOM 6087 C C . ILE B 1 259 ? 5.125 6.953 -6.965 1 98.12 259 ILE B C 1
ATOM 6089 O O . ILE B 1 259 ? 4.105 6.832 -6.281 1 98.12 259 ILE B O 1
ATOM 6093 N N . ARG B 1 260 ? 5.312 6.184 -7.957 1 96.31 260 ARG B N 1
ATOM 6094 C CA . ARG B 1 260 ? 4.23 5.5 -8.664 1 96.31 260 ARG B CA 1
ATOM 6095 C C . ARG B 1 260 ? 3.887 4.176 -7.984 1 96.31 260 ARG B C 1
ATOM 6097 O O . ARG B 1 260 ? 2.848 3.578 -8.273 1 96.31 260 ARG B O 1
ATOM 6104 N N . ARG B 1 261 ? 4.691 3.738 -7.062 1 96.12 261 ARG B N 1
ATOM 6105 C CA . ARG B 1 261 ? 4.461 2.445 -6.43 1 96.12 261 ARG B CA 1
ATOM 6106 C C . ARG B 1 261 ? 3.75 2.611 -5.09 1 96.12 261 ARG B C 1
ATOM 6108 O O . ARG B 1 261 ? 3.672 1.668 -4.301 1 96.12 261 ARG B O 1
ATOM 6115 N N . SER B 1 262 ? 3.23 3.818 -4.828 1 96.69 262 SER B N 1
ATOM 6116 C CA . SER B 1 262 ? 2.449 4.141 -3.639 1 96.69 262 SER B CA 1
ATOM 6117 C C . SER B 1 262 ? 1.276 5.051 -3.979 1 96.69 262 SER B C 1
ATOM 6119 O O . SER B 1 262 ? 1.471 6.176 -4.449 1 96.69 262 SER B O 1
ATOM 6121 N N . VAL B 1 263 ? 0.058 4.613 -3.639 1 97.38 263 VAL B N 1
ATOM 6122 C CA . VAL B 1 263 ? -1.128 5.383 -3.998 1 97.38 263 VAL B CA 1
ATOM 6123 C C . VAL B 1 263 ? -1.128 6.715 -3.246 1 97.38 263 VAL B C 1
ATOM 6125 O O . VAL B 1 263 ? -1.322 7.773 -3.846 1 97.38 263 VAL B O 1
ATOM 6128 N N . PRO B 1 264 ? -0.833 6.688 -1.919 1 98.06 264 PRO B N 1
ATOM 6129 C CA . PRO B 1 264 ? -0.772 7.973 -1.22 1 98.06 264 PRO B CA 1
ATOM 6130 C C . PRO B 1 264 ? 0.248 8.93 -1.833 1 98.06 264 PRO B C 1
ATOM 6132 O O . PRO B 1 264 ? -0.016 10.125 -1.948 1 98.06 264 PRO B O 1
ATOM 6135 N N . ARG B 1 265 ? 1.361 8.422 -2.207 1 98.19 265 ARG B N 1
ATOM 6136 C CA . ARG B 1 265 ? 2.406 9.258 -2.783 1 98.19 265 ARG B CA 1
ATOM 6137 C C . ARG B 1 265 ? 1.987 9.797 -4.148 1 98.19 265 ARG B C 1
ATOM 6139 O O . ARG B 1 265 ? 2.281 10.945 -4.488 1 98.19 265 ARG B O 1
ATOM 6146 N N . MET B 1 266 ? 1.33 8.953 -4.918 1 97.94 266 MET B N 1
ATOM 6147 C CA . MET B 1 266 ? 0.798 9.414 -6.199 1 97.94 266 MET B CA 1
ATOM 6148 C C . MET B 1 266 ? -0.208 10.539 -6 1 97.94 266 MET B C 1
ATOM 6150 O O . MET B 1 266 ? -0.15 11.555 -6.691 1 97.94 266 MET B O 1
ATOM 6154 N N . LEU B 1 267 ? -1.097 10.344 -5.055 1 98.38 267 LEU B N 1
ATOM 6155 C CA . LEU B 1 267 ? -2.117 11.344 -4.773 1 98.38 267 LEU B CA 1
ATOM 6156 C C . LEU B 1 267 ? -1.479 12.688 -4.422 1 98.38 267 LEU B C 1
ATOM 6158 O O . LEU B 1 267 ? -1.892 13.727 -4.934 1 98.38 267 LEU B O 1
ATOM 6162 N N . LEU B 1 268 ? -0.48 12.641 -3.584 1 98.75 268 LEU B N 1
ATOM 6163 C CA . LEU B 1 268 ? 0.194 13.867 -3.174 1 98.75 268 LEU B CA 1
ATOM 6164 C C . LEU B 1 268 ? 0.887 14.523 -4.359 1 98.75 268 LEU B C 1
ATOM 6166 O O . LEU B 1 268 ? 0.766 15.734 -4.562 1 98.75 268 LEU B O 1
ATOM 6170 N N . ASN B 1 269 ? 1.574 13.766 -5.156 1 98.56 269 ASN B N 1
ATOM 6171 C CA . ASN B 1 269 ? 2.318 14.305 -6.289 1 98.56 269 ASN B CA 1
ATOM 6172 C C . ASN B 1 269 ? 1.384 14.82 -7.383 1 98.56 269 ASN B C 1
ATOM 6174 O O . ASN B 1 269 ? 1.763 15.688 -8.172 1 98.56 269 ASN B O 1
ATOM 6178 N N . GLU B 1 270 ? 0.209 14.305 -7.414 1 98.06 270 GLU B N 1
ATOM 6179 C CA . GLU B 1 270 ? -0.788 14.797 -8.359 1 98.06 270 GLU B CA 1
ATOM 6180 C C . GLU B 1 270 ? -1.239 16.203 -7.992 1 98.06 270 GLU B C 1
ATOM 6182 O O . GLU B 1 270 ? -1.774 16.938 -8.836 1 98.06 270 GLU B O 1
ATOM 6187 N N . LEU B 1 271 ? -1.031 16.547 -6.793 1 98.31 271 LEU B N 1
ATOM 6188 C CA . LEU B 1 271 ? -1.437 17.859 -6.301 1 98.31 271 LEU B CA 1
ATOM 6189 C C . LEU B 1 271 ? -0.325 18.875 -6.504 1 98.31 271 LEU B C 1
ATOM 6191 O O . LEU B 1 271 ? -0.585 20.078 -6.555 1 98.31 271 LEU B O 1
ATOM 6195 N N . LEU B 1 272 ? 0.892 18.453 -6.703 1 98.62 272 LEU B N 1
ATOM 6196 C CA . LEU B 1 272 ? 2.062 19.312 -6.574 1 98.62 272 LEU B CA 1
ATOM 6197 C C . LEU B 1 272 ? 2.582 19.734 -7.945 1 98.62 272 LEU B C 1
ATOM 6199 O O . LEU B 1 272 ? 3.008 18.891 -8.734 1 98.62 272 LEU B O 1
ATOM 6203 N N . ILE B 1 273 ? 2.695 21 -8.172 1 98.31 273 ILE B N 1
ATOM 6204 C CA . ILE B 1 273 ? 3.197 21.594 -9.398 1 98.31 273 ILE B CA 1
ATOM 6205 C C . ILE B 1 273 ? 4.668 21.234 -9.594 1 98.31 273 ILE B C 1
ATOM 6207 O O . ILE B 1 273 ? 5.113 21 -10.719 1 98.31 273 ILE B O 1
ATOM 6211 N N . ASP B 1 274 ? 5.379 21.125 -8.531 1 98 274 ASP B N 1
ATOM 6212 C CA . ASP B 1 274 ? 6.82 20.906 -8.602 1 98 274 ASP B CA 1
ATOM 6213 C C . ASP B 1 274 ? 7.152 19.422 -8.5 1 98 274 ASP B C 1
ATOM 6215 O O . ASP B 1 274 ? 8.273 19.047 -8.156 1 98 274 ASP B O 1
ATOM 6219 N N . SER B 1 275 ? 6.219 18.516 -8.734 1 98.25 275 SER B N 1
ATOM 6220 C CA . SER B 1 275 ? 6.508 17.094 -8.781 1 98.25 275 SER B CA 1
ATOM 6221 C C . SER B 1 275 ? 7.555 16.781 -9.844 1 98.25 275 SER B C 1
ATOM 6223 O O . SER B 1 275 ? 7.527 17.328 -10.938 1 98.25 275 SER B O 1
ATOM 6225 N N . ILE B 1 276 ? 8.414 15.844 -9.57 1 97.62 276 ILE B N 1
ATOM 6226 C CA . ILE B 1 276 ? 9.422 15.469 -10.555 1 97.62 276 ILE B CA 1
ATOM 6227 C C . ILE B 1 276 ? 8.805 14.547 -11.602 1 97.62 276 ILE B C 1
ATOM 6229 O O . ILE B 1 276 ? 9.383 14.344 -12.672 1 97.62 276 ILE B O 1
ATOM 6233 N N . ASP B 1 277 ? 7.699 13.914 -11.234 1 97.12 277 ASP B N 1
ATOM 6234 C CA . ASP B 1 277 ? 6.984 13.102 -12.203 1 97.12 277 ASP B CA 1
ATOM 6235 C C . ASP B 1 277 ? 6.098 13.961 -13.102 1 97.12 277 ASP B C 1
ATOM 6237 O O . ASP B 1 277 ? 4.867 13.875 -13.031 1 97.12 277 ASP B O 1
ATOM 6241 N N . GLN B 1 278 ? 6.676 14.609 -14.07 1 95.12 278 GLN B N 1
ATOM 6242 C CA . GLN B 1 278 ? 5.973 15.547 -14.938 1 95.12 278 GLN B CA 1
ATOM 6243 C C . GLN B 1 278 ? 5.148 14.812 -15.984 1 95.12 278 GLN B C 1
ATOM 6245 O O . GLN B 1 278 ? 4.223 15.383 -16.562 1 95.12 278 GLN B O 1
ATOM 6250 N N . GLU B 1 279 ? 5.426 13.555 -16.188 1 92.81 279 GLU B N 1
ATOM 6251 C CA . GLU B 1 279 ? 4.75 12.797 -17.234 1 92.81 279 GLU B CA 1
ATOM 6252 C C . GLU B 1 279 ? 3.527 12.07 -16.672 1 92.81 279 GLU B C 1
ATOM 6254 O O . GLU B 1 279 ? 2.789 11.43 -17.422 1 92.81 279 GLU B O 1
ATOM 6259 N N . MET B 1 280 ? 3.355 12.188 -15.422 1 92.75 280 MET B N 1
ATOM 6260 C CA . MET B 1 280 ? 2.191 11.547 -14.812 1 92.75 280 MET B CA 1
ATOM 6261 C C . MET B 1 280 ? 0.904 12.016 -15.484 1 92.75 280 MET B C 1
ATOM 6263 O O . MET B 1 280 ? 0.723 13.211 -15.719 1 92.75 280 MET B O 1
ATOM 6267 N N . GLU B 1 281 ? 0.051 11.117 -15.828 1 89.31 281 GLU B N 1
ATOM 6268 C CA . GLU B 1 281 ? -1.264 11.484 -16.344 1 89.31 281 GLU B CA 1
ATOM 6269 C C . GLU B 1 281 ? -2.148 12.062 -15.25 1 89.31 281 GLU B C 1
ATOM 6271 O O . GLU B 1 281 ? -2.355 11.43 -14.211 1 89.31 281 GLU B O 1
ATOM 6276 N N . LEU B 1 282 ? -2.637 13.18 -15.523 1 93.25 282 LEU B N 1
ATOM 6277 C CA . LEU B 1 282 ? -3.393 13.891 -14.5 1 93.25 282 LEU B CA 1
ATOM 6278 C C . LEU B 1 282 ? -4.852 14.055 -14.914 1 93.25 282 LEU B C 1
ATOM 6280 O O . LEU B 1 282 ? -5.137 14.391 -16.062 1 93.25 282 LEU B O 1
ATOM 6284 N N . GLU B 1 283 ? -5.688 13.781 -14.023 1 88.88 283 GLU B N 1
ATOM 6285 C CA . GLU B 1 283 ? -7.105 14.062 -14.234 1 88.88 283 GLU B CA 1
ATOM 6286 C C . GLU B 1 283 ? -7.418 15.539 -14.008 1 88.88 283 GLU B C 1
ATOM 6288 O O . GLU B 1 283 ? -8.336 16.094 -14.617 1 88.88 283 GLU B O 1
ATOM 6293 N N . LYS B 1 284 ? -6.707 16.141 -13.117 1 95.31 284 LYS B N 1
ATOM 6294 C CA . LYS B 1 284 ? -6.852 17.547 -12.742 1 95.31 284 LYS B CA 1
ATOM 6295 C C . LYS B 1 284 ? -5.488 18.234 -12.672 1 95.31 284 LYS B C 1
ATOM 6297 O O . LYS B 1 284 ? -4.465 17.578 -12.461 1 95.31 284 LYS B O 1
ATOM 6302 N N . PRO B 1 285 ? -5.535 19.516 -12.828 1 96.81 285 PRO B N 1
ATOM 6303 C CA . PRO B 1 285 ? -4.25 20.219 -12.789 1 96.81 285 PRO B CA 1
ATOM 6304 C C . PRO B 1 285 ? -3.629 20.234 -11.391 1 96.81 285 PRO B C 1
ATOM 6306 O O . PRO B 1 285 ? -4.348 20.172 -10.391 1 96.81 285 PRO B O 1
ATOM 6309 N N . ARG B 1 286 ? -2.35 20.344 -11.367 1 98.31 286 ARG B N 1
ATOM 6310 C CA . ARG B 1 286 ? -1.628 20.562 -10.117 1 98.31 286 ARG B CA 1
ATOM 6311 C C . ARG B 1 286 ? -1.776 22 -9.633 1 98.31 286 ARG B C 1
ATOM 6313 O O . ARG B 1 286 ? -1.745 22.938 -10.438 1 98.31 286 ARG B O 1
ATOM 6320 N N . ILE B 1 287 ? -1.851 22.172 -8.297 1 98.56 287 ILE B N 1
ATOM 6321 C CA . ILE B 1 287 ? -2.256 23.516 -7.895 1 98.56 287 ILE B CA 1
ATOM 6322 C C . ILE B 1 287 ? -1.433 23.953 -6.688 1 98.56 287 ILE B C 1
ATOM 6324 O O . ILE B 1 287 ? -1.545 25.109 -6.242 1 98.56 287 ILE B O 1
ATOM 6328 N N . MET B 1 288 ? -0.577 23.094 -6.137 1 98.62 288 MET B N 1
ATOM 6329 C CA . MET B 1 288 ? 0.151 23.469 -4.926 1 98.62 288 MET B CA 1
ATOM 6330 C C . MET B 1 288 ? 1.654 23.297 -5.121 1 98.62 288 MET B C 1
ATOM 6332 O O . MET B 1 288 ? 2.09 22.531 -5.984 1 98.62 288 MET B O 1
ATOM 6336 N N . LEU B 1 289 ? 2.342 24.031 -4.301 1 98.81 289 LEU B N 1
ATOM 6337 C CA . LEU B 1 289 ? 3.795 23.938 -4.246 1 98.81 289 LEU B CA 1
ATOM 6338 C C . LEU B 1 289 ? 4.262 23.609 -2.832 1 98.81 289 LEU B C 1
ATOM 6340 O O . LEU B 1 289 ? 3.66 24.047 -1.854 1 98.81 289 LEU B O 1
ATOM 6344 N N . ASP B 1 290 ? 5.25 22.781 -2.762 1 98.75 290 ASP B N 1
ATOM 6345 C CA . ASP B 1 290 ? 5.98 22.531 -1.522 1 98.75 290 ASP B CA 1
ATOM 6346 C C . ASP B 1 290 ? 6.934 23.688 -1.213 1 98.75 290 ASP B C 1
ATOM 6348 O O . ASP B 1 290 ? 7.973 23.828 -1.861 1 98.75 290 ASP B O 1
ATOM 6352 N N . LEU B 1 291 ? 6.691 24.406 -0.147 1 98.69 291 LEU B N 1
ATOM 6353 C CA . LEU B 1 291 ? 7.375 25.672 0.073 1 98.69 291 LEU B CA 1
ATOM 6354 C C . LEU B 1 291 ? 8.828 25.438 0.483 1 98.69 291 LEU B C 1
ATOM 6356 O O . LEU B 1 291 ? 9.703 26.234 0.145 1 98.69 291 LEU B O 1
ATOM 6360 N N . VAL B 1 292 ? 9.078 24.359 1.239 1 98.69 292 VAL B N 1
ATOM 6361 C CA . VAL B 1 292 ? 10.461 24.047 1.596 1 98.69 292 VAL B CA 1
ATOM 6362 C C . VAL B 1 292 ? 11.242 23.672 0.341 1 98.69 292 VAL B C 1
ATOM 6364 O O . VAL B 1 292 ? 12.375 24.109 0.151 1 98.69 292 VAL B O 1
ATOM 6367 N N . ARG B 1 293 ? 10.68 22.875 -0.512 1 98.12 293 ARG B N 1
ATOM 6368 C CA . ARG B 1 293 ? 11.359 22.516 -1.75 1 98.12 293 ARG B CA 1
ATOM 6369 C C . ARG B 1 293 ? 11.531 23.719 -2.664 1 98.12 293 ARG B C 1
ATOM 6371 O O . ARG B 1 293 ? 12.539 23.844 -3.357 1 98.12 293 ARG B O 1
ATOM 6378 N N . LYS B 1 294 ? 10.586 24.547 -2.703 1 97.81 294 LYS B N 1
ATOM 6379 C CA . LYS B 1 294 ? 10.695 25.766 -3.492 1 97.81 294 LYS B CA 1
ATOM 6380 C C . LYS B 1 294 ? 11.891 26.609 -3.045 1 97.81 294 LYS B C 1
ATOM 6382 O O . LYS B 1 294 ? 12.555 27.234 -3.869 1 97.81 294 LYS B O 1
ATOM 6387 N N . THR B 1 295 ? 12.172 26.594 -1.81 1 97.56 295 THR B N 1
ATOM 6388 C CA . THR B 1 295 ? 13.188 27.469 -1.236 1 97.56 295 THR B CA 1
ATOM 6389 C C . THR B 1 295 ? 14.531 26.75 -1.137 1 97.56 295 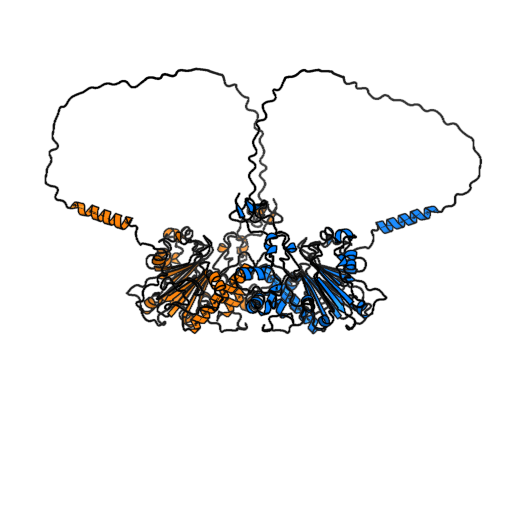THR B C 1
ATOM 6391 O O . THR B 1 295 ? 15.578 27.344 -1.38 1 97.56 295 THR B O 1
ATOM 6394 N N . GLN B 1 296 ? 14.508 25.422 -0.79 1 97.25 296 GLN B N 1
ATOM 6395 C CA . GLN B 1 296 ? 15.727 24.688 -0.502 1 97.25 296 GLN B CA 1
ATOM 6396 C C . GLN B 1 296 ? 16.156 23.844 -1.698 1 97.25 296 GLN B C 1
ATOM 6398 O O . GLN B 1 296 ? 17.234 23.25 -1.693 1 97.25 296 GLN B O 1
ATOM 6403 N N . GLY B 1 297 ? 15.305 23.844 -2.699 1 96.19 297 GLY B N 1
ATOM 6404 C CA . GLY B 1 297 ? 15.609 23 -3.848 1 96.19 297 GLY B CA 1
ATOM 6405 C C . GLY B 1 297 ? 15.484 21.531 -3.551 1 96.19 297 GLY B C 1
ATOM 6406 O O . GLY B 1 297 ? 14.586 21.109 -2.822 1 96.19 297 GLY B O 1
ATOM 6407 N N . ARG B 1 298 ? 16.344 20.828 -4.199 1 96.44 298 ARG B N 1
ATOM 6408 C CA . ARG B 1 298 ? 16.266 19.375 -4.102 1 96.44 298 ARG B CA 1
ATOM 6409 C C . ARG B 1 298 ? 17.328 18.828 -3.164 1 96.44 298 ARG B C 1
ATOM 6411 O O . ARG B 1 298 ? 17.891 17.766 -3.414 1 96.44 298 ARG B O 1
ATOM 6418 N N . LYS B 1 299 ? 17.594 19.578 -2.107 1 94.81 299 LYS B N 1
ATOM 6419 C CA . LYS B 1 299 ? 18.547 19.156 -1.099 1 94.81 299 LYS B CA 1
ATOM 6420 C C . LYS B 1 299 ? 18.109 17.844 -0.435 1 94.81 299 LYS B C 1
ATOM 6422 O O . LYS B 1 299 ? 16.938 17.688 -0.11 1 94.81 299 LYS B O 1
ATOM 6427 N N . GLN B 1 300 ? 19.047 16.875 -0.247 1 94.69 300 GLN B N 1
ATOM 6428 C CA . GLN B 1 300 ? 18.766 15.641 0.469 1 94.69 300 GLN B CA 1
ATOM 6429 C C . GLN B 1 300 ? 18.875 15.836 1.979 1 94.69 300 GLN B C 1
ATOM 6431 O O . GLN B 1 300 ? 19.469 16.812 2.438 1 94.69 300 GLN B O 1
ATOM 6436 N N . GLY B 1 301 ? 18.234 15.023 2.703 1 95.94 301 GLY B N 1
ATOM 6437 C CA . GLY B 1 301 ? 18.438 15 4.145 1 95.94 301 GLY B CA 1
ATOM 6438 C C . GLY B 1 301 ? 17.516 15.953 4.887 1 95.94 301 GLY B C 1
ATOM 6439 O O . GLY B 1 301 ? 17.641 16.125 6.102 1 95.94 301 GLY B O 1
ATOM 6440 N N . LEU B 1 302 ? 16.562 16.562 4.227 1 97.88 302 LEU B N 1
ATOM 6441 C CA . LEU B 1 302 ? 15.625 17.469 4.883 1 97.88 302 LEU B CA 1
ATOM 6442 C C . LEU B 1 302 ? 14.531 16.703 5.605 1 97.88 302 LEU B C 1
ATOM 6444 O O . LEU B 1 302 ? 13.344 16.969 5.406 1 97.88 302 LEU B O 1
ATOM 6448 N N . TYR B 1 303 ? 14.961 15.82 6.5 1 98.81 303 TYR B N 1
ATOM 6449 C CA . TYR B 1 303 ? 14.023 14.945 7.203 1 98.81 303 TYR B CA 1
ATOM 6450 C C . TYR B 1 303 ? 13.391 15.664 8.383 1 98.81 303 TYR B C 1
ATOM 6452 O O . TYR B 1 303 ? 13.992 16.562 8.969 1 98.81 303 TYR B O 1
ATOM 6460 N N . THR B 1 304 ? 12.133 15.258 8.727 1 98.88 304 THR B N 1
ATOM 6461 C CA . THR B 1 304 ? 11.391 15.961 9.766 1 98.88 304 THR B CA 1
ATOM 6462 C C . THR B 1 304 ? 10.977 15 10.883 1 98.88 304 THR B C 1
ATOM 6464 O O . THR B 1 304 ? 10.422 15.422 11.898 1 98.88 304 THR B O 1
ATOM 6467 N N . VAL B 1 305 ? 11.203 13.68 10.688 1 98.81 305 VAL B N 1
ATOM 6468 C CA . VAL B 1 305 ? 10.859 12.695 11.711 1 98.81 305 VAL B CA 1
ATOM 6469 C C . VAL B 1 305 ? 11.914 11.586 11.734 1 98.81 305 VAL B C 1
ATOM 6471 O O . VAL B 1 305 ? 12.438 11.203 10.688 1 98.81 305 VAL B O 1
ATOM 6474 N N . TRP B 1 306 ? 12.227 11.109 12.938 1 98.38 306 TRP B N 1
ATOM 6475 C CA . TRP B 1 306 ? 13.211 10.055 13.141 1 98.38 306 TRP B CA 1
ATOM 6476 C C . TRP B 1 306 ? 12.672 8.992 14.094 1 98.38 306 TRP B C 1
ATOM 6478 O O . TRP B 1 306 ? 11.781 9.266 14.898 1 98.38 306 TRP B O 1
ATOM 6488 N N . ASN B 1 307 ? 13.18 7.812 13.93 1 95.44 307 ASN B N 1
ATOM 6489 C CA . ASN B 1 307 ? 12.797 6.711 14.805 1 95.44 307 ASN B CA 1
ATOM 6490 C C . ASN B 1 307 ? 13.516 6.793 16.156 1 95.44 307 ASN B C 1
ATOM 6492 O O . ASN B 1 307 ? 14.727 6.605 16.219 1 95.44 307 ASN B O 1
ATOM 6496 N N . THR B 1 308 ? 12.773 6.953 17.141 1 93.25 308 THR B N 1
ATOM 6497 C CA . THR B 1 308 ? 13.359 7.133 18.469 1 93.25 308 THR B CA 1
ATOM 6498 C C . THR B 1 308 ? 13.906 5.812 19 1 93.25 308 THR B C 1
ATOM 6500 O O . THR B 1 308 ? 14.945 5.793 19.672 1 93.25 308 THR B O 1
ATOM 6503 N N . LEU B 1 309 ? 13.227 4.734 18.703 1 92.31 309 LEU B N 1
ATOM 6504 C CA . LEU B 1 309 ? 13.664 3.426 19.188 1 92.31 309 LEU B CA 1
ATOM 6505 C C . LEU B 1 309 ? 15.016 3.053 18.594 1 92.31 309 LEU B C 1
ATOM 6507 O O . LEU B 1 309 ? 15.844 2.436 19.266 1 92.31 309 LEU B O 1
ATOM 6511 N N . LYS B 1 310 ? 15.211 3.465 17.438 1 91.44 310 LYS B N 1
ATOM 6512 C CA . LYS B 1 310 ? 16.469 3.158 16.75 1 91.44 310 LYS B CA 1
ATOM 6513 C C . LYS B 1 310 ? 17.469 4.285 16.922 1 91.44 310 LYS B C 1
ATOM 6515 O O . LYS B 1 310 ? 18.594 4.211 16.406 1 91.44 310 LYS B O 1
ATOM 6520 N N . ASN B 1 311 ? 17.109 5.34 17.578 1 93.94 311 ASN B N 1
ATOM 6521 C CA . ASN B 1 311 ? 17.953 6.516 17.75 1 93.94 311 ASN B CA 1
ATOM 6522 C C . ASN B 1 311 ? 18.547 6.973 16.422 1 93.94 311 ASN B C 1
ATOM 6524 O O . ASN B 1 311 ? 19.766 7.105 16.281 1 93.94 311 ASN B O 1
ATOM 6528 N N . SER B 1 312 ? 17.719 7.254 15.461 1 96.25 312 SER B N 1
ATOM 6529 C CA . SER B 1 312 ? 18.188 7.492 14.102 1 96.25 312 SER B CA 1
ATOM 6530 C C . SER B 1 312 ? 18.391 8.984 13.844 1 96.25 312 SER B C 1
ATOM 6532 O O . SER B 1 312 ? 18.938 9.367 12.805 1 96.25 312 SER B O 1
ATOM 6534 N N . ARG B 1 313 ? 18.078 9.875 14.711 1 96.75 313 ARG B N 1
ATOM 6535 C CA . ARG B 1 313 ? 18.125 11.32 14.508 1 96.75 313 ARG B CA 1
ATOM 6536 C C . ARG B 1 313 ? 19.562 11.82 14.422 1 96.75 313 ARG B C 1
ATOM 6538 O O . ARG B 1 313 ? 19.906 12.594 13.531 1 96.75 313 ARG B O 1
ATOM 6545 N N . PRO B 1 314 ? 20.516 11.367 15.258 1 94.69 314 PRO B N 1
ATOM 6546 C CA . PRO B 1 314 ? 21.891 11.852 15.164 1 94.69 314 PRO B CA 1
ATOM 6547 C C . PRO B 1 314 ? 22.531 11.562 13.805 1 94.69 314 PRO B C 1
ATOM 6549 O O . PRO B 1 314 ? 23.312 12.375 13.305 1 94.69 314 PRO B O 1
ATOM 6552 N N . GLY B 1 315 ? 22.188 10.477 13.211 1 95.94 315 GLY B N 1
ATOM 6553 C CA . GLY B 1 315 ? 22.703 10.133 11.891 1 95.94 315 GLY B CA 1
ATOM 6554 C C . GLY B 1 315 ? 21.859 10.672 10.758 1 95.94 315 GLY B C 1
ATOM 6555 O O . GLY B 1 315 ? 22.109 10.383 9.594 1 95.94 315 GLY B O 1
ATOM 6556 N N . ASN B 1 316 ? 20.844 11.43 11.117 1 97.81 316 ASN B N 1
ATOM 6557 C CA . ASN B 1 316 ? 19.891 12.023 10.195 1 97.81 316 ASN B CA 1
ATOM 6558 C C . ASN B 1 316 ? 19.297 10.977 9.258 1 97.81 316 ASN B C 1
ATOM 6560 O O . ASN B 1 316 ? 19.281 11.164 8.039 1 97.81 316 ASN B O 1
ATOM 6564 N N . TYR B 1 317 ? 18.969 9.836 9.828 1 97.75 317 TYR B N 1
ATOM 6565 C CA . TYR B 1 317 ? 18.266 8.766 9.133 1 97.75 317 TYR B CA 1
ATOM 6566 C C . TYR B 1 317 ? 16.766 8.852 9.406 1 97.75 317 TYR B C 1
ATOM 6568 O O . TYR B 1 317 ? 16.25 8.188 10.312 1 97.75 317 TYR B O 1
ATOM 6576 N N . GLY B 1 318 ? 16.094 9.68 8.562 1 98.38 318 GLY B N 1
ATOM 6577 C CA . GLY B 1 318 ? 14.695 9.945 8.828 1 98.38 318 GLY B CA 1
ATOM 6578 C C . GLY B 1 318 ? 13.852 10.039 7.57 1 98.38 318 GLY B C 1
ATOM 6579 O O . GLY B 1 318 ? 14.211 9.461 6.539 1 98.38 318 GLY B O 1
ATOM 6580 N N . SER B 1 319 ? 12.688 10.625 7.734 1 98.62 319 SER B N 1
ATOM 6581 C CA . SER B 1 319 ? 11.75 10.883 6.645 1 98.62 319 SER B CA 1
ATOM 6582 C C . SER B 1 319 ? 11.242 12.32 6.68 1 98.62 319 SER B C 1
ATOM 6584 O O . SER B 1 319 ? 11.258 12.969 7.73 1 98.62 319 SER B O 1
ATOM 6586 N N . ARG B 1 320 ? 10.938 12.805 5.57 1 98.81 320 ARG B N 1
ATOM 6587 C CA . ARG B 1 320 ? 10.281 14.102 5.473 1 98.81 320 ARG B CA 1
ATOM 6588 C C . ARG B 1 320 ? 8.789 13.945 5.203 1 98.81 320 ARG B C 1
ATOM 6590 O O . ARG B 1 320 ? 8.383 13.555 4.105 1 98.81 320 ARG B O 1
ATOM 6597 N N . ILE B 1 321 ? 7.957 14.289 6.27 1 98.81 321 ILE B N 1
ATOM 6598 C CA . ILE B 1 321 ? 6.527 14.055 6.098 1 98.81 321 ILE B CA 1
ATOM 6599 C C . ILE B 1 321 ? 5.734 15.234 6.645 1 98.81 321 ILE B C 1
ATOM 6601 O O . ILE B 1 321 ? 4.516 15.312 6.469 1 98.81 321 ILE B O 1
ATOM 6605 N N . ASP B 1 322 ? 6.328 16.156 7.371 1 98.94 322 ASP B N 1
ATOM 6606 C CA . ASP B 1 322 ? 5.719 17.422 7.797 1 98.94 322 ASP B CA 1
ATOM 6607 C C . ASP B 1 322 ? 5.902 18.5 6.746 1 98.94 322 ASP B C 1
ATOM 6609 O O . ASP B 1 322 ? 7.031 18.859 6.406 1 98.94 322 ASP B O 1
ATOM 6613 N N . LEU B 1 323 ? 4.785 19 6.281 1 98.88 323 LEU B N 1
ATOM 6614 C CA . LEU B 1 323 ? 4.883 19.859 5.102 1 98.88 323 LEU B CA 1
ATOM 6615 C C . LEU B 1 323 ? 4.082 21.141 5.289 1 98.88 323 LEU B C 1
ATOM 6617 O O . LEU B 1 323 ? 3.131 21.172 6.074 1 98.88 323 LEU B O 1
ATOM 6621 N N . ILE B 1 324 ? 4.52 22.172 4.633 1 98.94 324 ILE B N 1
ATOM 6622 C CA . ILE B 1 324 ? 3.742 23.375 4.336 1 98.94 324 ILE B CA 1
ATOM 6623 C C . ILE B 1 324 ? 3.607 23.547 2.826 1 98.94 324 ILE B C 1
ATOM 6625 O O . ILE B 1 324 ? 4.594 23.812 2.135 1 98.94 324 ILE B O 1
ATOM 6629 N N . LEU B 1 325 ? 2.406 23.312 2.357 1 98.88 325 LEU B N 1
ATOM 6630 C CA . LEU B 1 325 ? 2.074 23.438 0.943 1 98.88 325 LEU B CA 1
ATOM 6631 C C . LEU B 1 325 ? 1.15 24.625 0.708 1 98.88 325 LEU B C 1
ATOM 6633 O O . LEU B 1 325 ? 0.314 24.953 1.557 1 98.88 325 LEU B O 1
ATOM 6637 N N . ALA B 1 326 ? 1.295 25.281 -0.416 1 98.75 326 ALA B N 1
ATOM 6638 C CA . ALA B 1 326 ? 0.453 26.438 -0.707 1 98.75 326 ALA B CA 1
ATOM 6639 C C . ALA B 1 326 ? 0.06 26.484 -2.182 1 98.75 326 ALA B C 1
ATOM 6641 O O . ALA B 1 326 ? 0.802 26 -3.039 1 98.75 326 ALA B O 1
ATOM 6642 N N . THR B 1 327 ? -1.084 27.016 -2.412 1 98.19 327 THR B N 1
ATOM 6643 C CA . THR B 1 327 ? -1.478 27.266 -3.795 1 98.19 327 THR B CA 1
ATOM 6644 C C . THR B 1 327 ? -0.502 28.234 -4.473 1 98.19 327 THR B C 1
ATOM 6646 O O . THR B 1 327 ? 0.189 29 -3.801 1 98.19 327 THR B O 1
ATOM 6649 N N . GLU B 1 328 ? -0.51 28.219 -5.766 1 95.69 328 GLU B N 1
ATOM 6650 C CA . GLU B 1 328 ? 0.523 28.844 -6.578 1 95.69 328 GLU B CA 1
ATOM 6651 C C . GLU B 1 328 ? 0.639 30.328 -6.266 1 95.69 328 GLU B C 1
ATOM 6653 O O . GLU B 1 328 ? 1.742 30.844 -6.07 1 95.69 328 GLU B O 1
ATOM 6658 N N . ARG B 1 329 ? -0.42 31.062 -6.184 1 91.75 329 ARG B N 1
ATOM 6659 C CA . ARG B 1 329 ? -0.389 32.5 -5.949 1 91.75 329 ARG B CA 1
ATOM 6660 C C . ARG B 1 329 ? 0.212 32.812 -4.586 1 91.75 329 ARG B C 1
ATOM 6662 O O . ARG B 1 329 ? 1.017 33.75 -4.457 1 91.75 329 ARG B O 1
ATOM 6669 N N . LEU B 1 330 ? -0.186 32.094 -3.639 1 94.38 330 LEU B N 1
ATOM 6670 C CA . LEU B 1 330 ? 0.353 32.281 -2.299 1 94.38 330 LEU B CA 1
ATOM 6671 C C . LEU B 1 330 ? 1.816 31.875 -2.23 1 94.38 330 LEU B C 1
ATOM 6673 O O . LEU B 1 330 ? 2.619 32.5 -1.537 1 94.38 330 LEU B O 1
ATOM 6677 N N . ALA B 1 331 ? 2.135 30.828 -2.906 1 96.94 331 ALA B N 1
ATOM 6678 C CA . ALA B 1 331 ? 3.504 30.328 -2.914 1 96.94 331 ALA B CA 1
ATOM 6679 C C . ALA B 1 331 ? 4.473 31.359 -3.477 1 96.94 331 ALA B C 1
ATOM 6681 O O . ALA B 1 331 ? 5.633 31.422 -3.062 1 96.94 331 ALA B O 1
ATOM 6682 N N . GLU B 1 332 ? 4.023 32.125 -4.359 1 95.06 332 GLU B N 1
ATOM 6683 C CA . GLU B 1 332 ? 4.855 33.188 -4.941 1 95.06 332 GLU B CA 1
ATOM 6684 C C . GLU B 1 332 ? 5.25 34.219 -3.893 1 95.06 332 GLU B C 1
ATOM 6686 O O . GLU B 1 332 ? 6.281 34.875 -4.02 1 95.06 332 GLU B O 1
ATOM 6691 N N . CYS B 1 333 ? 4.477 34.312 -2.832 1 95.25 333 CYS B N 1
ATOM 6692 C CA . CYS B 1 333 ? 4.727 35.281 -1.772 1 95.25 333 CYS B CA 1
ATOM 6693 C C . CYS B 1 333 ? 5.672 34.719 -0.721 1 95.25 333 CYS B C 1
ATOM 6695 O O . CYS B 1 333 ? 6.09 35.438 0.194 1 95.25 333 CYS B O 1
ATOM 6697 N N . CYS B 1 334 ? 6.008 33.469 -0.88 1 96.88 334 CYS B N 1
ATOM 6698 C CA . CYS B 1 334 ? 6.91 32.812 0.076 1 96.88 334 CYS B CA 1
ATOM 6699 C C . CYS B 1 334 ? 8.328 33.375 -0.069 1 96.88 334 CYS B C 1
ATOM 6701 O O . CYS B 1 334 ? 8.898 33.344 -1.162 1 96.88 334 CYS B O 1
ATOM 6703 N N . LYS B 1 335 ? 8.938 33.844 0.992 1 96.5 335 LYS B N 1
ATOM 6704 C CA . LYS B 1 335 ? 10.25 34.469 0.965 1 96.5 335 LYS B CA 1
ATOM 6705 C C . LYS B 1 335 ? 11.305 33.594 1.655 1 96.5 335 LYS B C 1
ATOM 6707 O O . LYS B 1 335 ? 12.5 33.875 1.55 1 96.5 335 LYS B O 1
ATOM 6712 N N . GLY B 1 336 ? 10.852 32.625 2.299 1 97 336 GLY B N 1
ATOM 6713 C CA . GLY B 1 336 ? 11.742 31.719 2.98 1 97 336 GLY B CA 1
ATOM 6714 C C . GLY B 1 336 ? 11.016 30.531 3.598 1 97 336 GLY B C 1
ATOM 6715 O O . GLY B 1 336 ? 9.891 30.672 4.09 1 97 336 GLY B O 1
ATOM 6716 N N . ALA B 1 337 ? 11.664 29.375 3.566 1 98.44 337 ALA B N 1
ATOM 6717 C CA . ALA B 1 337 ? 11.117 28.156 4.172 1 98.44 337 ALA B CA 1
ATOM 6718 C C . ALA B 1 337 ? 12.219 27.141 4.461 1 98.44 337 ALA B C 1
ATOM 6720 O O . ALA B 1 337 ? 13.172 27.016 3.688 1 98.44 337 ALA B O 1
ATOM 6721 N N . ASN B 1 338 ? 12.07 26.5 5.559 1 98.5 338 ASN B N 1
ATOM 6722 C CA . ASN B 1 338 ? 13.031 25.484 5.961 1 98.5 338 ASN B CA 1
ATOM 6723 C C . ASN B 1 338 ? 12.508 24.641 7.121 1 98.5 338 ASN B C 1
ATOM 6725 O O . ASN B 1 338 ? 11.336 24.75 7.496 1 98.5 338 ASN B O 1
ATOM 6729 N N . ILE B 1 339 ? 13.406 23.719 7.559 1 98.69 339 ILE B N 1
ATOM 6730 C CA . ILE B 1 339 ? 13.125 22.922 8.75 1 98.69 339 ILE B CA 1
ATOM 6731 C C . ILE B 1 339 ? 14.109 23.281 9.859 1 98.69 339 ILE B C 1
ATOM 6733 O O . ILE B 1 339 ? 15.156 23.875 9.594 1 98.69 339 ILE B O 1
ATOM 6737 N N . TRP B 1 340 ? 13.758 23.016 11.078 1 98.19 340 TRP B N 1
ATOM 6738 C CA . TRP B 1 340 ? 14.664 23.203 12.219 1 98.19 340 TRP B CA 1
ATOM 6739 C C . TRP B 1 340 ? 14.953 21.859 12.891 1 98.19 340 TRP B C 1
ATOM 6741 O O . TRP B 1 340 ? 14.461 21.594 13.992 1 98.19 340 TRP B O 1
ATOM 6751 N N . PRO B 1 341 ? 15.828 21.031 12.258 1 97.25 341 PRO B N 1
ATOM 6752 C CA . PRO B 1 341 ? 16.078 19.688 12.781 1 97.25 341 PRO B CA 1
ATOM 6753 C C . PRO B 1 341 ? 16.812 19.703 14.125 1 97.25 341 PRO B C 1
ATOM 6755 O O . PRO B 1 341 ? 16.812 18.703 14.852 1 97.25 341 PRO B O 1
ATOM 6758 N N . PHE B 1 342 ? 17.375 20.828 14.516 1 95.44 342 PHE B N 1
ATOM 6759 C CA . PHE B 1 342 ? 18.141 20.938 15.758 1 95.44 342 PHE B CA 1
ATOM 6760 C C . PHE B 1 342 ? 17.203 21.219 16.938 1 95.44 342 PHE B C 1
ATOM 6762 O O . PHE B 1 342 ? 17.609 21.109 18.094 1 95.44 342 PHE B O 1
ATOM 6769 N N . LEU B 1 343 ? 15.992 21.578 16.656 1 96.12 343 LEU B N 1
ATOM 6770 C CA . LEU B 1 343 ? 15.016 21.781 17.734 1 96.12 343 LEU B CA 1
ATOM 6771 C C . LEU B 1 343 ? 14.375 20.453 18.125 1 96.12 343 LEU B C 1
ATOM 6773 O O . LEU B 1 343 ? 13.672 19.828 17.328 1 96.12 343 LEU B O 1
ATOM 6777 N N . MET B 1 344 ? 14.586 20.109 19.359 1 93.56 344 MET B N 1
ATOM 6778 C CA . MET B 1 344 ? 13.992 18.906 19.906 1 93.56 344 MET B CA 1
ATOM 6779 C C . MET B 1 344 ? 12.578 19.156 20.406 1 93.56 344 MET B C 1
ATOM 6781 O O . MET B 1 344 ? 12.047 20.266 20.234 1 93.56 344 MET B O 1
ATOM 6785 N N . GLY B 1 345 ? 11.914 18.078 20.984 1 93.56 345 GLY B N 1
ATOM 6786 C CA . GLY B 1 345 ? 10.57 18.188 21.531 1 93.56 345 GLY B CA 1
ATOM 6787 C C . GLY B 1 345 ? 9.719 16.969 21.281 1 93.56 345 GLY B C 1
ATOM 6788 O O . GLY B 1 345 ? 8.82 16.656 22.062 1 93.56 345 GLY B O 1
ATOM 6789 N N . SER B 1 346 ? 9.953 16.391 20.203 1 96.31 346 SER B N 1
ATOM 6790 C CA . SER B 1 346 ? 9.352 15.125 19.797 1 96.31 346 SER B CA 1
ATOM 6791 C C . SER B 1 346 ? 10.242 14.367 18.828 1 96.31 346 SER B C 1
ATOM 6793 O O . SER B 1 346 ? 11.43 14.688 18.672 1 96.31 346 SER B O 1
ATOM 6795 N N . ASP B 1 347 ? 9.727 13.32 18.266 1 97.12 347 ASP B N 1
ATOM 6796 C 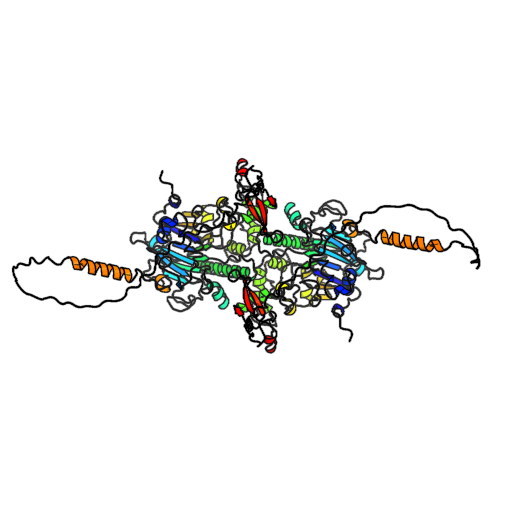CA . ASP B 1 347 ? 10.453 12.609 17.219 1 97.12 347 ASP B CA 1
ATOM 6797 C C . ASP B 1 347 ? 10.375 13.352 15.891 1 97.12 347 ASP B C 1
ATOM 6799 O O . ASP B 1 347 ? 10.977 12.938 14.898 1 97.12 347 ASP B O 1
ATOM 6803 N N . HIS B 1 348 ? 9.719 14.492 15.883 1 98.56 348 HIS B N 1
ATOM 6804 C CA . HIS B 1 348 ? 9.648 15.383 14.734 1 98.56 348 HIS B CA 1
ATOM 6805 C C . HIS B 1 348 ? 10.398 16.688 15 1 98.56 348 HIS B C 1
ATOM 6807 O O . HIS B 1 348 ? 10.828 16.938 16.125 1 98.56 348 HIS B O 1
ATOM 6813 N N . CYS B 1 349 ? 10.609 17.469 13.961 1 98.38 349 CYS B N 1
ATOM 6814 C CA . CYS B 1 349 ? 11.094 18.844 14.102 1 98.38 349 CYS B CA 1
ATOM 6815 C C . CYS B 1 349 ? 10.148 19.828 13.43 1 98.38 349 CYS B C 1
ATOM 6817 O O . CYS B 1 349 ? 9.359 19.453 12.57 1 98.38 349 CYS B O 1
ATOM 6819 N N . PRO B 1 350 ? 10.117 21.078 13.859 1 98.56 350 PRO B N 1
ATOM 6820 C CA . PRO B 1 350 ? 9.242 22.078 13.242 1 98.56 350 PRO B CA 1
ATOM 6821 C C . PRO B 1 350 ? 9.688 22.453 11.828 1 98.56 350 PRO B C 1
ATOM 6823 O O . PRO B 1 350 ? 10.875 22.406 11.508 1 98.56 350 PRO B O 1
ATOM 6826 N N . VAL B 1 351 ? 8.734 22.797 10.992 1 98.88 351 VAL B N 1
ATOM 6827 C CA . VAL B 1 351 ? 8.891 23.328 9.648 1 98.88 351 VAL B CA 1
ATOM 6828 C C . VAL B 1 351 ? 8.312 24.75 9.594 1 98.88 351 VAL B C 1
ATOM 6830 O O . VAL B 1 351 ? 7.281 25.031 10.195 1 98.88 351 VAL B O 1
ATOM 6833 N N . TYR B 1 352 ? 9.031 25.656 8.898 1 98.75 352 TYR B N 1
ATOM 6834 C CA . TYR B 1 352 ? 8.492 27.016 8.844 1 98.75 352 TYR B CA 1
ATOM 6835 C C . TYR B 1 352 ? 8.547 27.578 7.43 1 98.75 352 TYR B C 1
ATOM 6837 O O . TYR B 1 352 ? 9.281 27.062 6.582 1 98.75 352 TYR B O 1
ATOM 6845 N N . SER B 1 353 ? 7.715 28.547 7.133 1 98.62 353 SER B N 1
ATOM 6846 C CA . SER B 1 353 ? 7.723 29.359 5.914 1 98.62 353 SER B CA 1
ATOM 6847 C C . SER B 1 353 ? 7.363 30.812 6.207 1 98.62 353 SER B C 1
ATOM 6849 O O . SER B 1 353 ? 6.488 31.078 7.027 1 98.62 353 SER B O 1
ATOM 6851 N N . ASP B 1 354 ? 8.055 31.734 5.574 1 98.25 354 ASP B N 1
ATOM 6852 C CA . ASP B 1 354 ? 7.801 33.156 5.68 1 98.25 354 ASP B CA 1
ATOM 6853 C C . ASP B 1 354 ? 7.09 33.688 4.434 1 98.25 354 ASP B C 1
ATOM 6855 O O . ASP B 1 354 ? 7.477 33.375 3.309 1 98.25 354 ASP B O 1
ATOM 6859 N N . PHE B 1 355 ? 6.066 34.5 4.711 1 96.69 355 PHE B N 1
ATOM 6860 C CA . PHE B 1 355 ? 5.293 35.062 3.609 1 96.69 355 PHE B CA 1
ATOM 6861 C C . PHE B 1 355 ? 5.293 36.562 3.666 1 96.69 355 PHE B C 1
ATOM 6863 O O . PHE B 1 355 ? 5.059 37.156 4.727 1 96.69 355 PHE B O 1
ATOM 6870 N N . ASP B 1 356 ? 5.559 37.156 2.5 1 95.75 356 ASP B N 1
ATOM 6871 C CA . ASP B 1 356 ? 5.258 38.594 2.32 1 95.75 356 ASP B CA 1
ATOM 6872 C C . ASP B 1 356 ? 3.797 38.812 1.933 1 95.75 356 ASP B C 1
ATOM 6874 O O . ASP B 1 356 ? 3.414 38.562 0.785 1 95.75 356 ASP B O 1
ATOM 6878 N N . VAL B 1 357 ? 3.004 39.281 2.828 1 91.69 357 VAL B N 1
ATOM 6879 C CA . VAL B 1 357 ? 1.566 39.344 2.588 1 91.69 357 VAL B CA 1
ATOM 6880 C C . VAL B 1 357 ? 1.182 40.75 2.098 1 91.69 357 VAL B C 1
ATOM 6882 O O . VAL B 1 357 ? -0.002 41.094 2.051 1 91.69 357 VAL B O 1
ATOM 6885 N N . SER B 1 358 ? 2.084 41.531 1.696 1 89.88 358 SER B N 1
ATOM 6886 C CA . SER B 1 358 ? 1.81 42.906 1.287 1 89.88 358 SER B CA 1
ATOM 6887 C C . SER B 1 358 ? 0.973 42.938 0.013 1 89.88 358 SER B C 1
ATOM 6889 O O . SER B 1 358 ? 0.193 43.875 -0.194 1 89.88 358 SER B O 1
ATOM 6891 N N . SER B 1 359 ? 1.152 41.938 -0.732 1 84.06 359 SER B N 1
ATOM 6892 C CA . SER B 1 359 ? 0.484 41.938 -2.029 1 84.06 359 SER B CA 1
ATOM 6893 C C . SER B 1 359 ? -0.83 41.156 -1.979 1 84.06 359 SER B C 1
ATOM 6895 O O . SER B 1 359 ? -1.53 41.062 -2.986 1 84.06 359 SER B O 1
ATOM 6897 N N . ILE B 1 360 ? -1.081 40.656 -0.871 1 82.81 360 ILE B N 1
ATOM 6898 C CA . ILE B 1 360 ? -2.328 39.906 -0.744 1 82.81 360 ILE B CA 1
ATOM 6899 C C . ILE B 1 360 ? -3.42 40.812 -0.188 1 82.81 360 ILE B C 1
ATOM 6901 O O . ILE B 1 360 ? -3.27 41.375 0.895 1 82.81 360 ILE B O 1
ATOM 6905 N N . SER B 1 361 ? -4.406 41 -0.981 1 77.81 361 SER B N 1
ATOM 6906 C CA . SER B 1 361 ? -5.477 41.938 -0.619 1 77.81 361 SER B CA 1
ATOM 6907 C C . SER B 1 361 ? -6.461 41.281 0.348 1 77.81 361 SER B C 1
ATOM 6909 O O . SER B 1 361 ? -6.625 40.062 0.356 1 77.81 361 SER B O 1
ATOM 6911 N N . GLY B 1 362 ? -6.883 42.062 1.295 1 80.06 362 GLY B N 1
ATOM 6912 C CA . GLY B 1 362 ? -7.941 41.656 2.201 1 80.06 362 GLY B CA 1
ATOM 6913 C C . GLY B 1 362 ? -8.734 42.812 2.77 1 80.06 362 GLY B C 1
ATOM 6914 O O . GLY B 1 362 ? -8.359 43.969 2.584 1 80.06 362 GLY B O 1
ATOM 6915 N N . VAL B 1 363 ? -9.977 42.5 3.068 1 74.81 363 VAL B N 1
ATOM 6916 C CA . VAL B 1 363 ? -10.797 43.531 3.68 1 74.81 363 VAL B CA 1
ATOM 6917 C C . VAL B 1 363 ? -10.859 43.312 5.191 1 74.81 363 VAL B C 1
ATOM 6919 O O . VAL B 1 363 ? -11.133 42.188 5.66 1 74.81 363 VAL B O 1
ATOM 6922 N N . ALA B 1 364 ? -10.375 44.344 5.801 1 67.38 364 ALA B N 1
ATOM 6923 C CA . ALA B 1 364 ? -10.492 44.312 7.258 1 67.38 364 ALA B CA 1
ATOM 6924 C C . ALA B 1 364 ? -11.93 44.062 7.691 1 67.38 364 ALA B C 1
ATOM 6926 O O . ALA B 1 364 ? -12.859 44.688 7.145 1 67.38 364 ALA B O 1
ATOM 6927 N N . SER B 1 365 ? -12.141 42.906 8.305 1 68.5 365 SER B N 1
ATOM 6928 C CA . SER B 1 365 ? -13.484 42.594 8.758 1 68.5 365 SER B CA 1
ATOM 6929 C C . SER B 1 365 ? -13.578 42.625 10.281 1 68.5 365 SER B C 1
ATOM 6931 O O . SER B 1 365 ? -12.625 42.25 10.969 1 68.5 365 SER B O 1
ATOM 6933 N N . LYS B 1 366 ? -14.516 43.375 10.742 1 75.12 366 LYS B N 1
ATOM 6934 C CA . LYS B 1 366 ? -14.812 43.344 12.172 1 75.12 366 LYS B CA 1
ATOM 6935 C C . LYS B 1 366 ? -15.703 42.156 12.547 1 75.12 366 LYS B C 1
ATOM 6937 O O . LYS B 1 366 ? -16.562 42.281 13.422 1 75.12 366 LYS B O 1
ATOM 6942 N N . VAL B 1 367 ? -15.367 41.094 12.07 1 80.69 367 VAL B N 1
ATOM 6943 C CA . VAL B 1 367 ? -16.156 39.906 12.375 1 80.69 367 VAL B CA 1
ATOM 6944 C C . VAL B 1 367 ? -15.727 39.312 13.719 1 80.69 367 VAL B C 1
ATOM 6946 O O . VAL B 1 367 ? -14.547 39.344 14.07 1 80.69 367 VAL B O 1
ATOM 6949 N N . PRO B 1 368 ? -16.75 38.844 14.445 1 88.75 368 PRO B N 1
ATOM 6950 C CA . PRO B 1 368 ? -16.422 38.219 15.727 1 88.75 368 PRO B CA 1
ATOM 6951 C C . PRO B 1 368 ? -15.594 36.938 15.555 1 88.75 368 PRO B C 1
ATOM 6953 O O . PRO B 1 368 ? -15.68 36.281 14.516 1 88.75 368 PRO B O 1
ATOM 6956 N N . LEU B 1 369 ? -14.82 36.688 16.562 1 92.31 369 LEU B N 1
ATOM 6957 C CA . LEU B 1 369 ? -14.031 35.469 16.609 1 92.31 369 LEU B CA 1
ATOM 6958 C C . LEU B 1 369 ? -14.922 34.25 16.516 1 92.31 369 LEU B C 1
ATOM 6960 O O . LEU B 1 369 ? -15.953 34.156 17.188 1 92.31 369 LEU B O 1
ATOM 6964 N N . PRO B 1 370 ? -14.594 33.344 15.641 1 95.94 370 PRO B N 1
ATOM 6965 C CA . PRO B 1 370 ? -15.406 32.125 15.539 1 95.94 370 PRO B CA 1
ATOM 6966 C C . PRO B 1 370 ? -15.562 31.406 16.875 1 95.94 370 PRO B C 1
ATOM 6968 O O . PRO B 1 370 ? -14.609 31.328 17.656 1 95.94 370 PRO B O 1
ATOM 6971 N N . ARG B 1 371 ? -16.672 30.797 17.109 1 96.25 371 ARG B N 1
ATOM 6972 C CA . ARG B 1 371 ? -17 30.172 18.391 1 96.25 371 ARG B CA 1
ATOM 6973 C C . ARG B 1 371 ? -16.25 28.859 18.562 1 96.25 371 ARG B C 1
ATOM 6975 O O . ARG B 1 371 ? -16.219 28.312 19.672 1 96.25 371 ARG B O 1
ATOM 6982 N N . LEU B 1 372 ? -15.625 28.422 17.484 1 97.19 372 LEU B N 1
ATOM 6983 C CA . LEU B 1 372 ? -14.773 27.25 17.609 1 97.19 372 LEU B CA 1
ATOM 6984 C C . LEU B 1 372 ? -13.523 27.562 18.438 1 97.19 372 LEU B C 1
ATOM 6986 O O . LEU B 1 372 ? -12.789 26.656 18.828 1 97.19 372 LEU B O 1
ATOM 6990 N N . GLU B 1 373 ? -13.25 28.797 18.656 1 97.69 373 GLU B N 1
ATOM 6991 C CA . GLU B 1 373 ? -12.102 29.156 19.469 1 97.69 373 GLU B CA 1
ATOM 6992 C C . GLU B 1 373 ? -12.141 28.469 20.828 1 97.69 373 GLU B C 1
ATOM 6994 O O . GLU B 1 373 ? -13.195 28.406 21.469 1 97.69 373 GLU B O 1
ATOM 6999 N N . ALA B 1 374 ? -11.008 27.953 21.234 1 97.06 374 ALA B N 1
ATOM 7000 C CA . ALA B 1 374 ? -10.898 26.984 22.312 1 97.06 374 ALA B CA 1
ATOM 7001 C C . ALA B 1 374 ? -11.5 27.531 23.609 1 97.06 374 ALA B C 1
ATOM 7003 O O . ALA B 1 374 ? -12.078 26.781 24.391 1 97.06 374 ALA B O 1
ATOM 7004 N N . ARG B 1 375 ? -11.398 28.859 23.891 1 94.5 375 ARG B N 1
ATOM 7005 C CA . ARG B 1 375 ? -11.922 29.422 25.125 1 94.5 375 ARG B CA 1
ATOM 7006 C C . ARG B 1 375 ? -13.43 29.203 25.234 1 94.5 375 ARG B C 1
ATOM 7008 O O . ARG B 1 375 ? -13.953 28.984 26.328 1 94.5 375 ARG B O 1
ATOM 7015 N N . TYR B 1 376 ? -14.094 29.25 24.109 1 94.88 376 TYR B N 1
ATOM 7016 C CA . TYR B 1 376 ? -15.539 29.062 24.078 1 94.88 376 TYR B CA 1
ATOM 7017 C C . TYR B 1 376 ? -15.906 27.578 24.141 1 94.88 376 TYR B C 1
ATOM 7019 O O . TYR B 1 376 ? -16.797 27.188 24.906 1 94.88 376 TYR B O 1
ATOM 7027 N N . VAL B 1 377 ? -15.25 26.781 23.406 1 94.62 377 VAL B N 1
ATOM 7028 C CA . VAL B 1 377 ? -15.578 25.375 23.266 1 94.62 377 VAL B CA 1
ATOM 7029 C C . VAL B 1 377 ? -15.305 24.641 24.578 1 94.62 377 VAL B C 1
ATOM 7031 O O . VAL B 1 377 ? -16.109 23.828 25.031 1 94.62 377 VAL B O 1
ATOM 7034 N N . TYR B 1 378 ? -14.242 24.984 25.172 1 93.12 378 TYR B N 1
ATOM 7035 C CA . TYR B 1 378 ? -13.812 24.25 26.359 1 93.12 378 TYR B CA 1
ATOM 7036 C C . TYR B 1 378 ? -14.07 25.062 27.625 1 93.12 378 TYR B C 1
ATOM 7038 O O . TYR B 1 378 ? -13.594 24.703 28.703 1 93.12 378 TYR B O 1
ATOM 7046 N N . LYS B 1 379 ? -14.703 26.234 27.547 1 91.38 379 LYS B N 1
ATOM 7047 C CA . LYS B 1 379 ? -15.141 27.078 28.656 1 91.38 379 LYS B CA 1
ATOM 7048 C C . LYS B 1 379 ? -13.961 27.453 29.562 1 91.38 379 LYS B C 1
ATOM 7050 O O . LYS B 1 379 ? -14.023 27.281 30.781 1 91.38 379 LYS B O 1
ATOM 7055 N N . LEU B 1 380 ? -12.977 27.906 28.844 1 91.88 380 LEU B N 1
ATOM 7056 C CA . LEU B 1 380 ? -11.758 28.25 29.562 1 91.88 380 LEU B CA 1
ATOM 7057 C C . LEU B 1 380 ? -11.836 29.688 30.094 1 91.88 380 LEU B C 1
ATOM 7059 O O . LEU B 1 380 ? -12.219 30.594 29.359 1 91.88 380 LEU B O 1
ATOM 7063 N N . SER B 1 381 ? -11.844 29.875 31.359 1 80.94 381 SER B N 1
ATOM 7064 C CA . SER B 1 381 ? -11.891 31.188 31.984 1 80.94 381 SER B CA 1
ATOM 7065 C C . SER B 1 381 ? -10.492 31.75 32.219 1 80.94 381 SER B C 1
ATOM 7067 O O . SER B 1 381 ? -9.523 31 32.281 1 80.94 381 SER B O 1
ATOM 7069 N N . MET B 1 382 ? -10.328 32.875 31.906 1 65 382 MET B N 1
ATOM 7070 C CA . MET B 1 382 ? -9.016 33.438 32.219 1 65 382 MET B CA 1
ATOM 7071 C C . MET B 1 382 ? -8.609 33.125 33.656 1 65 382 MET B C 1
ATOM 7073 O O . MET B 1 382 ? -9.43 32.688 34.438 1 65 382 MET B O 1
ATOM 7077 N N . GLY B 1 383 ? -8.164 33.781 34.531 1 51.47 383 GLY B N 1
ATOM 7078 C CA . GLY B 1 383 ? -7.656 33.656 35.875 1 51.47 383 GLY B CA 1
ATOM 7079 C C . GLY B 1 383 ? -8.695 33.125 36.844 1 51.47 383 GLY B C 1
ATOM 7080 O O . GLY B 1 383 ? -9.898 33.188 36.562 1 51.47 383 GLY B O 1
ATOM 7081 N N . SER B 1 384 ? -8.281 32.188 37.719 1 44.28 384 SER B N 1
ATOM 7082 C CA . SER B 1 384 ? -8.969 31.625 38.875 1 44.28 384 SER B CA 1
ATOM 7083 C C . SER B 1 384 ? -9.836 32.656 39.562 1 44.28 384 SER B C 1
ATOM 7085 O O . SER B 1 384 ? -9.43 33.812 39.75 1 44.28 384 SER B O 1
ATOM 7087 N N . ILE B 1 385 ? -11.07 32.469 39.781 1 43.72 385 ILE B N 1
ATOM 7088 C CA . ILE B 1 385 ? -11.766 33.156 40.875 1 43.72 385 ILE B CA 1
ATOM 7089 C C . ILE B 1 385 ? -10.797 33.438 42.031 1 43.72 385 ILE B C 1
ATOM 7091 O O . ILE B 1 385 ? -10.984 34.375 42.781 1 43.72 385 ILE B O 1
ATOM 7095 N N . ASP B 1 386 ? -9.781 32.625 42.094 1 42.91 386 ASP B N 1
ATOM 7096 C CA . ASP B 1 386 ? -8.781 32.781 43.156 1 42.91 386 ASP B CA 1
ATOM 7097 C C . ASP B 1 386 ? -7.871 33.969 42.875 1 42.91 386 ASP B C 1
ATOM 7099 O O . ASP B 1 386 ? -7.43 34.656 43.812 1 42.91 386 ASP B O 1
ATOM 7103 N N . SER B 1 387 ? -7.578 34.375 41.625 1 44.34 387 SER B N 1
ATOM 7104 C CA . SER B 1 387 ? -6.848 35.625 41.406 1 44.34 387 SER B CA 1
ATOM 7105 C C . SER B 1 387 ? -7.773 36.812 41.5 1 44.34 387 SER B C 1
ATOM 7107 O O . SER B 1 387 ? -7.359 37.906 41.938 1 44.34 387 SER B O 1
ATOM 7109 N N . MET B 1 388 ? -8.953 36.781 41.031 1 42.53 388 MET B N 1
ATOM 7110 C CA . MET B 1 388 ? -9.961 37.812 41.344 1 42.53 388 MET B CA 1
ATOM 7111 C C . MET B 1 388 ? -10.25 37.875 42.812 1 42.53 388 MET B C 1
ATOM 7113 O O . MET B 1 388 ? -10.336 38.938 43.406 1 42.53 388 MET B O 1
ATOM 7117 N N . PHE B 1 389 ? -10.328 36.688 43.5 1 46.69 389 PHE B N 1
ATOM 7118 C CA . PHE B 1 389 ? -10.469 36.625 44.938 1 46.69 389 PHE B CA 1
ATOM 7119 C C . PHE B 1 389 ? -9.156 36.969 45.625 1 46.69 389 PHE B C 1
ATOM 7121 O O . PHE B 1 389 ? -9.141 37.531 46.719 1 46.69 389 PHE B O 1
ATOM 7128 N N . ALA B 1 390 ? -8.078 36.719 45 1 45.28 390 ALA B N 1
ATOM 7129 C CA . ALA B 1 390 ? -6.781 37.094 45.562 1 45.28 390 ALA B CA 1
ATOM 7130 C C . ALA B 1 390 ? -6.527 38.594 45.375 1 45.28 390 ALA B C 1
ATOM 7132 O O . ALA B 1 390 ? -6.016 39.25 46.281 1 45.28 390 ALA B O 1
ATOM 7133 N N . ASN B 1 391 ? -6.887 39.188 44.25 1 44.19 391 ASN B N 1
ATOM 7134 C CA . ASN B 1 391 ? -6.82 40.625 44.094 1 44.19 391 ASN B CA 1
ATOM 7135 C C . ASN B 1 391 ? -7.926 41.344 44.875 1 44.19 391 ASN B C 1
ATOM 7137 O O . ASN B 1 391 ? -7.715 42.406 45.406 1 44.19 391 ASN B O 1
ATOM 7141 N N . MET B 1 392 ? -9.102 40.844 44.844 1 40.88 392 MET B N 1
ATOM 7142 C CA . MET B 1 392 ? -10.141 41.375 45.719 1 40.88 392 MET B CA 1
ATOM 7143 C C . MET B 1 392 ? -9.75 41.188 47.188 1 40.88 392 MET B C 1
ATOM 7145 O O . MET B 1 392 ? -10.047 42.062 48.031 1 40.88 392 MET B O 1
ATOM 7149 N N . ALA B 1 393 ? -9.078 39.969 47.281 1 44.91 393 ALA B N 1
ATOM 7150 C CA . ALA B 1 393 ? -8.555 39.75 48.625 1 44.91 393 ALA B CA 1
ATOM 7151 C C . ALA B 1 393 ? -7.422 40.75 48.938 1 44.91 393 ALA B C 1
ATOM 7153 O O . ALA B 1 393 ? -7.293 41.25 50.031 1 44.91 393 ALA B O 1
ATOM 7154 N N . LYS B 1 394 ? -6.656 41.062 47.969 1 46.81 394 LYS B N 1
ATOM 7155 C CA . LYS B 1 394 ? -5.609 42.062 48.156 1 46.81 394 LYS B CA 1
ATOM 7156 C C . LYS B 1 394 ? -6.207 43.469 48.219 1 46.81 394 LYS B C 1
ATOM 7158 O O . LYS B 1 394 ? -5.727 44.312 49 1 46.81 394 LYS B O 1
ATOM 7163 N N . ARG B 1 395 ? -7.211 43.75 47.375 1 44.88 395 ARG B N 1
ATOM 7164 C CA . ARG B 1 395 ? -7.859 45.031 47.438 1 44.88 395 ARG B CA 1
ATOM 7165 C C . ARG B 1 395 ? -8.586 45.219 48.781 1 44.88 395 ARG B C 1
ATOM 7167 O O . ARG B 1 395 ? -8.562 46.312 49.344 1 44.88 395 ARG B O 1
ATOM 7174 N N . ASN B 1 396 ? -9.266 44.094 49.188 1 41.12 396 ASN B N 1
ATOM 7175 C CA . ASN B 1 396 ? -9.938 44.219 50.469 1 41.12 396 ASN B CA 1
ATOM 7176 C C . ASN B 1 396 ? -8.93 44.375 51.594 1 41.12 396 ASN B C 1
ATOM 7178 O O . ASN B 1 396 ? -9.289 44.812 52.688 1 41.12 396 ASN B O 1
ATOM 7182 N N . ALA B 1 397 ? -7.754 43.719 51.344 1 40.47 397 ALA B N 1
ATOM 7183 C CA . ALA B 1 397 ? -6.746 43.875 52.375 1 40.47 397 ALA B CA 1
ATOM 7184 C C . ALA B 1 397 ? -6.211 45.312 52.438 1 40.47 397 ALA B C 1
ATOM 7186 O O . ALA B 1 397 ? -5.844 45.781 53.5 1 40.47 397 ALA B O 1
ATOM 7187 N N . SER B 1 398 ? -6.02 45.844 51.25 1 37.69 398 SER B N 1
ATOM 7188 C CA . SER B 1 398 ? -5.418 47.188 51.281 1 37.69 398 SER B CA 1
ATOM 7189 C C . SER B 1 398 ? -6.383 48.219 51.844 1 37.69 398 SER B C 1
ATOM 7191 O O . SER B 1 398 ? -5.98 49.312 52.188 1 37.69 398 SER B O 1
ATOM 7193 N N . THR B 1 399 ? -7.684 48.031 51.438 1 35.09 399 THR B N 1
ATOM 7194 C CA . THR B 1 399 ? -8.555 49.156 51.844 1 35.09 399 THR B CA 1
ATOM 7195 C C . THR B 1 399 ? -8.641 49.25 53.375 1 35.09 399 THR B C 1
ATOM 7197 O O . THR B 1 399 ? -9.336 50.125 53.906 1 35.09 399 THR B O 1
ATOM 7200 N N . ILE B 1 400 ? -8.242 48.062 53.969 1 31.73 400 ILE B N 1
ATOM 7201 C CA . ILE B 1 400 ? -8.555 48.188 55.375 1 31.73 400 ILE B CA 1
ATOM 7202 C C . ILE B 1 400 ? -7.652 49.219 56.031 1 31.73 400 ILE B C 1
ATOM 7204 O O . ILE B 1 400 ? -7.629 49.375 57.25 1 31.73 400 ILE B O 1
ATOM 7208 N N . VAL B 1 401 ? -6.711 49.719 55.219 1 30.66 401 VAL B N 1
ATOM 7209 C CA . VAL B 1 401 ? -5.688 50.375 56.031 1 30.66 401 VAL B CA 1
ATOM 7210 C C . VAL B 1 401 ? -6.242 51.656 56.625 1 30.66 401 VAL B C 1
ATOM 7212 O O . VAL B 1 401 ? -5.562 52.344 57.406 1 30.66 401 VAL B O 1
ATOM 7215 N N . ASN B 1 402 ? -7.168 52.188 55.938 1 27.81 402 ASN B N 1
ATOM 7216 C CA . ASN B 1 402 ? -7.16 53.625 56.219 1 27.81 402 ASN B CA 1
ATOM 7217 C C . ASN B 1 402 ? -7.613 53.938 57.625 1 27.81 402 ASN B C 1
ATOM 7219 O O . ASN B 1 402 ? -7.934 55.062 57.969 1 27.81 402 ASN B O 1
ATOM 7223 N N . THR B 1 403 ? -8.328 52.969 58.25 1 24.3 403 THR B N 1
ATOM 7224 C CA . THR B 1 403 ? -9.062 53.656 59.312 1 24.3 403 THR B CA 1
ATOM 7225 C C . THR B 1 403 ? -8.102 54.281 60.312 1 24.3 403 THR B C 1
ATOM 7227 O O . THR B 1 403 ? -6.996 53.75 60.531 1 24.3 403 THR B O 1
ATOM 7230 N N . ALA B 1 404 ? -8.578 55.219 61.188 1 25.61 404 ALA B N 1
ATOM 7231 C CA . ALA B 1 404 ? -8.219 56.406 61.938 1 25.61 404 ALA B CA 1
ATOM 7232 C C . ALA B 1 404 ? -7.539 56 63.25 1 25.61 404 ALA B C 1
ATOM 7234 O O . ALA B 1 404 ? -7.262 56.875 64.125 1 25.61 404 ALA B O 1
ATOM 7235 N N . ALA B 1 405 ? -6.863 54.812 63.312 1 23.89 405 ALA B N 1
ATOM 7236 C CA . ALA B 1 405 ? -6.719 54.5 64.75 1 23.89 405 ALA B CA 1
ATOM 7237 C C . ALA B 1 405 ? -5.871 55.531 65.438 1 23.89 405 ALA B C 1
ATOM 7239 O O . ALA B 1 405 ? -4.832 55.969 64.938 1 23.89 405 ALA B O 1
ATOM 7240 N N . PRO B 1 406 ? -6.473 55.938 66.5 1 23.11 406 PRO B N 1
ATOM 7241 C CA . PRO B 1 406 ? -6.117 57.094 67.312 1 23.11 406 PRO B CA 1
ATOM 7242 C C . PRO B 1 406 ? -4.688 57.062 67.812 1 23.11 406 PRO B C 1
ATOM 7244 O O . PRO B 1 406 ? -4.055 56 67.75 1 23.11 406 PRO B O 1
ATOM 7247 N N . GLU B 1 407 ? -4.527 57.906 68.75 1 20.17 407 GLU B N 1
ATOM 7248 C CA . GLU B 1 407 ? -3.445 58.656 69.375 1 20.17 407 GLU B CA 1
ATOM 7249 C C . GLU B 1 407 ? -2.619 57.781 70.312 1 20.17 407 GLU B C 1
ATOM 7251 O O . GLU B 1 407 ? -1.415 58 70.5 1 20.17 407 GLU B O 1
ATOM 7256 N N . SER B 1 408 ? -3.168 56.688 70.938 1 19.53 408 SER B N 1
ATOM 7257 C CA . SER B 1 408 ? -2.816 56.75 72.375 1 19.53 408 SER B CA 1
ATOM 7258 C C . SER B 1 408 ? -1.373 56.312 72.562 1 19.53 408 SER B C 1
ATOM 7260 O O . SER B 1 408 ? -0.883 55.406 71.938 1 19.53 408 SER B O 1
ATOM 7262 N N . LYS B 1 409 ? -0.561 57.031 73.312 1 20.38 409 LYS B N 1
ATOM 7263 C CA . LYS B 1 409 ? 0.833 56.969 73.688 1 20.38 409 LYS B CA 1
ATOM 7264 C C . LYS B 1 409 ? 1.149 55.688 74.438 1 20.38 409 LYS B C 1
ATOM 7266 O O . LYS B 1 409 ? 0.241 54.906 74.812 1 20.38 409 LYS B O 1
ATOM 7271 N N . LYS B 1 410 ? 2.082 55.781 75.438 1 20.95 410 LYS B N 1
ATOM 7272 C CA . LYS B 1 410 ? 3.053 54.781 75.875 1 20.95 410 LYS B CA 1
ATOM 7273 C C . LYS B 1 410 ? 2.361 53.656 76.625 1 20.95 410 LYS B C 1
ATOM 7275 O O . LYS B 1 410 ? 2.748 52.469 76.5 1 20.95 410 LYS B O 1
ATOM 7280 N N . GLN B 1 411 ? 1.214 53.562 77.625 1 17.62 411 GLN B N 1
ATOM 7281 C CA . GLN B 1 411 ? 1.565 53.5 79 1 17.62 411 GLN B CA 1
ATOM 7282 C C . GLN B 1 411 ? 1.517 52.062 79.5 1 17.62 411 GLN B C 1
ATOM 7284 O O . GLN B 1 411 ? 0.44 51.469 79.625 1 17.62 411 GLN B O 1
ATOM 7289 N N . LYS B 1 412 ? 2.402 51.25 79.25 1 20.28 412 LYS B N 1
ATOM 7290 C CA . LYS B 1 412 ? 2.297 49.812 79.5 1 20.28 412 LYS B CA 1
ATOM 7291 C C . LYS B 1 412 ? 2.322 49.469 81 1 20.28 412 LYS B C 1
ATOM 7293 O O . LYS B 1 412 ? 3.361 49.094 81.5 1 20.28 412 LYS B O 1
ATOM 7298 N N . VAL B 1 413 ? 1.509 50.031 81.75 1 16.53 413 VAL B N 1
ATOM 7299 C CA . VAL B 1 413 ? 1.71 49.969 83.25 1 16.53 413 VAL B CA 1
ATOM 7300 C C . VAL B 1 413 ? 1.639 48.531 83.688 1 16.53 413 VAL B C 1
ATOM 7302 O O . VAL B 1 413 ? 1.142 47.656 83 1 16.53 413 VAL B O 1
ATOM 7305 N N . ASP B 1 414 ? 1.045 48.25 84.875 1 16.45 414 ASP B N 1
ATOM 7306 C CA . ASP B 1 414 ? 1.337 47.969 86.312 1 16.45 414 ASP B CA 1
ATOM 7307 C C . ASP B 1 414 ? 0.97 46.531 86.625 1 16.45 414 ASP B C 1
ATOM 7309 O O . ASP B 1 414 ? 1.784 45.812 87.25 1 16.45 414 ASP B O 1
ATOM 7313 N N . THR B 1 415 ? -0.257 46.281 87.062 1 16.48 415 THR B N 1
ATOM 7314 C CA . THR B 1 415 ? -0.461 45.906 88.5 1 16.48 415 THR B CA 1
ATOM 7315 C C . THR B 1 415 ? -0.363 44.375 88.625 1 16.48 415 THR B C 1
ATOM 7317 O O . THR B 1 415 ? -0.543 43.656 87.688 1 16.48 415 THR B O 1
ATOM 7320 N N . VAL B 1 416 ? -0.646 43.844 89.938 1 17.45 416 VAL B N 1
ATOM 7321 C CA . VAL B 1 416 ? -0.183 43.062 91.062 1 17.45 416 VAL B CA 1
ATOM 7322 C C . VAL B 1 416 ? -0.764 41.656 91 1 17.45 416 VAL B C 1
ATOM 7324 O O . VAL B 1 416 ? -0.029 40.656 91.062 1 17.45 416 VAL B O 1
ATOM 7327 N N . LYS B 1 417 ? -1.9 41.438 91.625 1 16.78 417 LYS B N 1
ATOM 7328 C CA . LYS B 1 417 ? -1.908 40.625 92.812 1 16.78 417 LYS B CA 1
ATOM 7329 C C . LYS B 1 417 ? -2.244 39.188 92.562 1 16.78 417 LYS B C 1
ATOM 7331 O O . LYS B 1 417 ? -1.629 38.25 93.125 1 16.78 417 LYS B O 1
ATOM 7336 N N . PRO B 1 418 ? -3.268 38.812 91.75 1 16.03 418 PRO B N 1
ATOM 7337 C CA . PRO B 1 418 ? -4.133 37.938 92.562 1 16.03 418 PRO B CA 1
ATOM 7338 C C . PRO B 1 418 ? -3.672 36.5 92.625 1 16.03 418 PRO B C 1
ATOM 7340 O O . PRO B 1 418 ? -2.955 36.062 91.688 1 16.03 418 PRO B O 1
ATOM 7343 N N . GLN B 1 419 ? -4.336 35.656 93.375 1 15.47 419 GLN B N 1
ATOM 7344 C CA . GLN B 1 419 ? -4.418 34.562 94.312 1 15.47 419 GLN B CA 1
ATOM 7345 C C . GLN B 1 419 ? -4.52 33.188 93.625 1 15.47 419 GLN B C 1
ATOM 7347 O O . GLN B 1 419 ? -4.949 33.125 92.438 1 15.47 419 GLN B O 1
ATOM 7352 N N . ARG B 1 420 ? -4.336 32.031 94.375 1 15.86 420 ARG B N 1
ATOM 7353 C CA . ARG B 1 420 ? -3.727 30.719 94.5 1 15.86 420 ARG B CA 1
ATOM 7354 C C . ARG B 1 420 ? -4.602 29.641 93.875 1 15.86 420 ARG B C 1
ATOM 7356 O O . ARG B 1 420 ? -4.094 28.656 93.312 1 15.86 420 ARG B O 1
ATOM 7363 N N . SER B 1 421 ? -5.844 29.719 93.562 1 15.19 421 SER B N 1
ATOM 7364 C CA . SER B 1 421 ? -6.559 28.641 94.25 1 15.19 421 SER B CA 1
ATOM 7365 C C . SER B 1 421 ? -6.309 27.297 93.562 1 15.19 421 SER B C 1
ATOM 7367 O O . SER B 1 421 ? -5.906 27.266 92.375 1 15.19 421 SER B O 1
ATOM 7369 N N . GLN B 1 422 ? -7.031 26.172 93.875 1 15.45 422 GLN B N 1
ATOM 7370 C CA . GLN B 1 422 ? -7.039 24.875 94.562 1 15.45 422 GLN B CA 1
ATOM 7371 C C . GLN B 1 422 ? -7.09 23.719 93.562 1 15.45 422 GLN B C 1
ATOM 7373 O O . GLN B 1 422 ? -6.293 22.797 93.688 1 15.45 422 GLN B O 1
ATOM 7378 N N . ASN B 1 423 ? -8.195 23.312 93 1 15.48 423 ASN B N 1
ATOM 7379 C CA . ASN B 1 423 ? -8.688 22.016 93.438 1 15.48 423 ASN B CA 1
ATOM 7380 C C . ASN B 1 423 ? -8.055 20.859 92.688 1 15.48 423 ASN B C 1
ATOM 7382 O O . ASN B 1 423 ? -7.508 21.078 91.562 1 15.48 423 ASN B O 1
ATOM 7386 N N . THR B 1 424 ? -8.492 19.469 92.75 1 15.85 424 THR B N 1
ATOM 7387 C CA . THR B 1 424 ? -8.305 18.156 93.375 1 15.85 424 THR B CA 1
ATOM 7388 C C . THR B 1 424 ? -8.016 17.094 92.312 1 15.85 424 THR B C 1
ATOM 7390 O O . THR B 1 424 ? -7.051 16.344 92.375 1 15.85 424 THR B O 1
ATOM 7393 N N . THR B 1 425 ? -8.961 16.469 91.5 1 16.06 425 THR B N 1
ATOM 7394 C CA . THR B 1 425 ? -9.281 15.078 91.75 1 16.06 425 THR B CA 1
ATOM 7395 C C . THR B 1 425 ? -8.414 14.148 90.938 1 16.06 425 THR B C 1
ATOM 7397 O O . THR B 1 425 ? -7.891 14.547 89.875 1 16.06 425 THR B O 1
ATOM 7400 N N . ALA B 1 426 ? -8.562 12.547 90.938 1 15.88 426 ALA B N 1
ATOM 7401 C CA . ALA B 1 426 ? -7.918 11.258 91.188 1 15.88 426 ALA B CA 1
ATOM 7402 C C . ALA B 1 426 ? -7.645 10.523 89.875 1 15.88 426 ALA B C 1
ATOM 7404 O O . ALA B 1 426 ? -6.809 9.617 89.875 1 15.88 426 ALA B O 1
ATOM 7405 N N . LYS B 1 427 ? -7.797 10.742 88.688 1 16.03 427 LYS B N 1
ATOM 7406 C CA . LYS B 1 427 ? -8.164 9.539 87.938 1 16.03 427 LYS B CA 1
ATOM 7407 C C . LYS B 1 427 ? -7.055 8.492 88 1 16.03 427 LYS B C 1
ATOM 7409 O O . LYS B 1 427 ? -5.871 8.844 88 1 16.03 427 LYS B O 1
ATOM 7414 N N . SER B 1 428 ? -7.195 7.086 87.688 1 16.33 428 SER B N 1
ATOM 7415 C CA . SER B 1 428 ? -7.012 5.711 88.125 1 16.33 428 SER B CA 1
ATOM 7416 C C . SER B 1 428 ? -5.691 5.137 87.625 1 16.33 428 SER B C 1
ATOM 7418 O O . SER B 1 428 ? -5.121 5.645 86.688 1 16.33 428 SER B O 1
ATOM 7420 N N . LYS B 1 429 ? -5.297 3.744 87.938 1 16.36 429 LYS B N 1
ATOM 7421 C CA . LYS B 1 429 ? -4.406 2.814 88.625 1 16.36 429 LYS B CA 1
ATOM 7422 C C . LYS B 1 429 ? -3.547 2.043 87.625 1 16.36 429 LYS B C 1
ATOM 7424 O O . LYS B 1 429 ? -2.352 1.843 87.875 1 16.36 429 LYS B O 1
ATOM 7429 N N . ILE B 1 430 ? -3.932 1.17 86.5 1 16.73 430 ILE B N 1
ATOM 7430 C CA . ILE B 1 430 ? -3.557 -0.223 86.688 1 16.73 430 ILE B CA 1
ATOM 7431 C C . ILE B 1 430 ? -2.109 -0.442 86.312 1 16.73 430 ILE B C 1
ATOM 7433 O O . ILE B 1 430 ? -1.666 0.112 85.25 1 16.73 430 ILE B O 1
ATOM 7437 N N . LYS B 1 431 ? -1.193 -1.523 86.938 1 16.47 431 LYS B N 1
ATOM 7438 C CA . LYS B 1 431 ? 0.13 -1.956 87.375 1 16.47 431 LYS B CA 1
ATOM 7439 C C . LYS B 1 431 ? 0.77 -2.891 86.312 1 16.47 431 LYS B C 1
ATOM 7441 O O . LYS B 1 431 ? 1.982 -3.113 86.375 1 16.47 431 LYS B O 1
ATOM 7446 N N . PRO B 1 432 ? 0.366 -3.486 85.188 1 17.55 432 PRO B N 1
ATOM 7447 C CA . PRO B 1 432 ? 0.771 -4.891 85.312 1 17.55 432 PRO B CA 1
ATOM 7448 C C . PRO B 1 432 ? 2.285 -5.074 85.188 1 17.55 432 PRO B C 1
ATOM 7450 O O . PRO B 1 432 ? 2.982 -4.23 84.625 1 17.55 432 PRO B O 1
ATOM 7453 N N . GLN B 1 433 ? 3.023 -6.332 85.625 1 16.73 433 GLN B N 1
ATOM 7454 C CA . GLN B 1 433 ? 4.109 -6.992 86.312 1 16.73 433 GLN B CA 1
ATOM 7455 C C . GLN B 1 433 ? 5.199 -7.457 85.375 1 16.73 433 GLN B C 1
ATOM 7457 O O . GLN B 1 433 ? 6.383 -7.195 85.562 1 16.73 433 GLN B O 1
ATOM 7462 N N . THR B 1 434 ? 5.09 -8.594 84.5 1 16.64 434 THR B N 1
ATOM 7463 C CA . THR B 1 434 ? 5.852 -9.797 84.812 1 16.64 434 THR B CA 1
ATOM 7464 C C . THR B 1 434 ? 7.277 -9.688 84.25 1 16.64 434 THR B C 1
ATOM 7466 O O . THR B 1 434 ? 7.562 -8.852 83.375 1 16.64 434 THR B O 1
ATOM 7469 N N . GLU B 1 435 ? 8.07 -11.039 83.75 1 17.62 435 GLU B N 1
ATOM 7470 C CA . GLU B 1 435 ? 9.141 -11.906 84.25 1 17.62 435 GLU B CA 1
ATOM 7471 C C . GLU B 1 435 ? 10.367 -11.812 83.312 1 17.62 435 GLU B C 1
ATOM 7473 O O . GLU B 1 435 ? 10.242 -11.445 82.188 1 17.62 435 GLU B O 1
ATOM 7478 N N . ASP B 1 436 ? 11.656 -12.359 83.688 1 18.17 436 ASP B N 1
ATOM 7479 C CA . ASP B 1 436 ? 13.102 -12.25 83.812 1 18.17 436 ASP B CA 1
ATOM 7480 C C . ASP B 1 436 ? 13.805 -13.023 82.688 1 18.17 436 ASP B C 1
ATOM 7482 O O . ASP B 1 436 ? 14.992 -12.82 82.438 1 18.17 436 ASP B O 1
ATOM 7486 N N . THR B 1 437 ? 13.305 -14.109 81.875 1 19.19 437 THR B N 1
ATOM 7487 C CA . THR B 1 437 ? 14.18 -15.273 81.812 1 19.19 437 THR B CA 1
ATOM 7488 C C . THR B 1 437 ? 15.352 -15.023 80.875 1 19.19 437 THR B C 1
ATOM 7490 O O . THR B 1 437 ? 15.18 -14.422 79.812 1 19.19 437 THR B O 1
ATOM 7493 N N . LYS B 1 438 ? 16.719 -15.508 81.125 1 19.27 438 LYS B N 1
ATOM 7494 C CA . LYS B 1 438 ? 18.172 -15.367 80.938 1 19.27 438 LYS B CA 1
ATOM 7495 C C . LYS B 1 438 ? 18.672 -16.094 79.688 1 19.27 438 LYS B C 1
ATOM 7497 O O . LYS B 1 438 ? 19.859 -16 79.375 1 19.27 438 LYS B O 1
ATOM 7502 N N . ASN B 1 439 ? 17.906 -16.922 78.812 1 19.25 439 ASN B N 1
ATOM 7503 C CA . ASN B 1 439 ? 18.609 -18.109 78.375 1 19.25 439 ASN B CA 1
ATOM 7504 C C . ASN B 1 439 ? 19.719 -17.75 77.375 1 19.25 439 ASN B C 1
ATOM 7506 O O . ASN B 1 439 ? 19.578 -16.812 76.562 1 19.25 439 ASN B O 1
ATOM 7510 N N . LYS B 1 440 ? 20.969 -18.469 77.438 1 20.52 440 LYS B N 1
ATOM 7511 C CA . LYS B 1 440 ? 22.391 -18.484 77.062 1 20.52 440 LYS B CA 1
ATOM 7512 C C . LYS B 1 440 ? 22.594 -18.875 75.625 1 20.52 440 LYS B C 1
ATOM 7514 O O . LYS B 1 440 ? 22.25 -19.984 75.188 1 20.52 440 LYS B O 1
ATOM 7519 N N . SER B 1 441 ? 22.422 -18 74.625 1 19.73 441 SER B N 1
ATOM 7520 C CA . SER B 1 441 ? 22.344 -18.281 73.188 1 19.73 441 SER B CA 1
ATOM 7521 C C . SER B 1 441 ? 23.656 -18.859 72.688 1 19.73 441 SER B C 1
ATOM 7523 O O . SER B 1 441 ? 24.734 -18.281 72.938 1 19.73 441 SER B O 1
ATOM 7525 N N . PRO B 1 442 ? 23.75 -20.219 72.375 1 21.95 442 PRO B N 1
ATOM 7526 C CA . PRO B 1 442 ? 24.891 -21.047 72.062 1 21.95 442 PRO B CA 1
ATOM 7527 C C . PRO B 1 442 ? 25.641 -20.531 70.812 1 21.95 442 PRO B C 1
ATOM 7529 O O . PRO B 1 442 ? 25.062 -19.781 70 1 21.95 442 PRO B O 1
ATOM 7532 N N . SER B 1 443 ? 27.031 -20.766 70.688 1 21.64 443 SER B N 1
ATOM 7533 C CA . SER B 1 443 ? 28.266 -20.406 70 1 21.64 443 SER B CA 1
ATOM 7534 C C . SER B 1 443 ? 28.281 -20.938 68.562 1 21.64 443 SER B C 1
ATOM 7536 O O . SER B 1 443 ? 29.344 -20.969 67.938 1 21.64 443 SER B O 1
ATOM 7538 N N . ALA B 1 444 ? 27.281 -20.906 67.688 1 21.25 444 ALA B N 1
ATOM 7539 C CA . ALA B 1 444 ? 27.266 -21.703 66.438 1 21.25 444 ALA B CA 1
ATOM 7540 C C . ALA B 1 444 ? 28.469 -21.375 65.562 1 21.25 444 ALA B C 1
ATOM 7542 O O . ALA B 1 444 ? 28.812 -20.203 65.375 1 21.25 444 ALA B O 1
ATOM 7543 N N . THR B 1 445 ? 29.328 -22.359 65.312 1 22.02 445 THR B N 1
ATOM 7544 C CA . THR B 1 445 ? 30.578 -22.547 64.562 1 22.02 445 THR B CA 1
ATOM 7545 C C . THR B 1 445 ? 30.438 -22.125 63.125 1 22.02 445 THR B C 1
ATOM 7547 O O . THR B 1 445 ? 29.5 -22.531 62.438 1 22.02 445 THR B O 1
ATOM 7550 N N . LEU B 1 446 ? 31.109 -20.953 62.625 1 23.06 446 LEU B N 1
ATOM 7551 C CA . LEU B 1 446 ? 31.266 -20.141 61.438 1 23.06 446 LEU B CA 1
ATOM 7552 C C . LEU B 1 446 ? 31.844 -20.953 60.281 1 23.06 446 LEU B C 1
ATOM 7554 O O . LEU B 1 446 ? 33 -21.359 60.312 1 23.06 446 LEU B O 1
ATOM 7558 N N . GLY B 1 447 ? 31.062 -21.953 59.719 1 22.81 447 GLY B N 1
ATOM 7559 C CA . GLY B 1 447 ? 31.609 -22.797 58.656 1 22.81 447 GLY B CA 1
ATOM 7560 C C . GLY B 1 447 ? 32.219 -21.984 57.531 1 22.81 447 GLY B C 1
ATOM 7561 O O . GLY B 1 447 ? 31.922 -20.812 57.375 1 22.81 447 GLY B O 1
ATOM 7562 N N . SER B 1 448 ? 33.344 -22.484 56.781 1 25.19 448 SER B N 1
ATOM 7563 C CA . SER B 1 448 ? 34.344 -22.062 55.812 1 25.19 448 SER B CA 1
ATOM 7564 C C . SER B 1 448 ? 33.719 -21.656 54.5 1 25.19 448 SER B C 1
ATOM 7566 O O . SER B 1 448 ? 32.906 -22.375 53.938 1 25.19 448 SER B O 1
ATOM 7568 N N . THR B 1 449 ? 33.562 -20.344 54.094 1 25.67 449 THR B N 1
ATOM 7569 C CA . THR B 1 449 ? 33.031 -19.562 53 1 25.67 449 THR B CA 1
ATOM 7570 C C . THR B 1 449 ? 33.75 -19.938 51.688 1 25.67 449 THR B C 1
ATOM 7572 O O . THR B 1 449 ? 34.969 -19.734 51.562 1 25.67 449 THR B O 1
ATOM 7575 N N . GLY B 1 450 ? 33.438 -21.047 50.938 1 26.34 450 GLY B N 1
ATOM 7576 C CA . GLY B 1 450 ? 33.969 -21.453 49.656 1 26.34 450 GLY B CA 1
ATOM 7577 C C . GLY B 1 450 ? 33.938 -20.328 48.625 1 26.34 450 GLY B C 1
ATOM 7578 O O . GLY B 1 450 ? 32.969 -19.578 48.562 1 26.34 450 GLY B O 1
ATOM 7579 N N . GLN B 1 451 ? 35.094 -19.75 48.094 1 26 451 GLN B N 1
ATOM 7580 C CA . GLN B 1 451 ? 35.5 -18.75 47.125 1 26 451 GLN B CA 1
ATOM 7581 C C . GLN B 1 451 ? 34.969 -19.094 45.75 1 26 451 GLN B C 1
ATOM 7583 O O . GLN B 1 451 ? 35.438 -20.031 45.094 1 26 451 GLN B O 1
ATOM 7588 N N . PHE B 1 452 ? 33.688 -18.984 45.344 1 27.42 452 PHE B N 1
ATOM 7589 C CA . PHE B 1 452 ? 33.219 -19.109 44 1 27.42 452 PHE B CA 1
ATOM 7590 C C . PHE B 1 452 ? 33.906 -18.125 43.062 1 27.42 452 PHE B C 1
ATOM 7592 O O . PHE B 1 452 ? 33.906 -16.922 43.312 1 27.42 452 PHE B O 1
ATOM 7599 N N . SER B 1 453 ? 35.031 -18.5 42.375 1 29 453 SER B N 1
ATOM 7600 C CA . SER B 1 453 ? 35.719 -17.797 41.281 1 29 453 SER B CA 1
ATOM 7601 C C . SER B 1 453 ? 34.75 -17.359 40.188 1 29 453 SER B C 1
ATOM 7603 O O . SER B 1 453 ? 34.062 -18.203 39.594 1 29 453 SER B O 1
ATOM 7605 N N . LEU B 1 454 ? 34.125 -16.25 40.219 1 31.61 454 LEU B N 1
ATOM 7606 C CA . LEU B 1 454 ? 33.406 -15.578 39.156 1 31.61 454 LEU B CA 1
ATOM 7607 C C . LEU B 1 454 ? 34.25 -15.555 37.875 1 31.61 454 LEU B C 1
ATOM 7609 O O . LEU B 1 454 ? 35.281 -14.898 37.812 1 31.61 454 LEU B O 1
ATOM 7613 N N . VAL B 1 455 ? 34.344 -16.594 37.094 1 35.62 455 VAL B N 1
ATOM 7614 C CA . VAL B 1 455 ? 34.906 -16.562 35.75 1 35.62 455 VAL B CA 1
ATOM 7615 C C . VAL B 1 455 ? 34.438 -15.305 35 1 35.62 455 VAL B C 1
ATOM 7617 O O . VAL B 1 455 ? 33.219 -15.125 34.812 1 35.62 455 VAL B O 1
ATOM 7620 N N . SER B 1 456 ? 35.125 -14.18 35.062 1 41.56 456 SER B N 1
ATOM 7621 C CA . SER B 1 456 ? 34.938 -12.969 34.281 1 41.56 456 SER B CA 1
ATOM 7622 C C . SER B 1 456 ? 34.719 -13.289 32.812 1 41.56 456 SER B C 1
ATOM 7624 O O . SER B 1 456 ? 35.625 -13.797 32.125 1 41.56 456 SER B O 1
ATOM 7626 N N . GLU B 1 457 ? 33.594 -13.594 32.344 1 51.31 457 GLU B N 1
ATOM 7627 C CA . GLU B 1 457 ? 33.312 -13.75 30.906 1 51.31 457 GLU B CA 1
ATOM 7628 C C . GLU B 1 457 ? 33.844 -12.57 30.109 1 51.31 457 GLU B C 1
ATOM 7630 O O . GLU B 1 457 ? 33.594 -11.414 30.438 1 51.31 457 GLU B O 1
ATOM 7635 N N . GLU B 1 458 ? 34.938 -12.68 29.328 1 61.78 458 GLU B N 1
ATOM 7636 C CA . GLU B 1 458 ? 35.594 -11.68 28.469 1 61.78 458 GLU B CA 1
ATOM 7637 C C . GLU B 1 458 ? 34.594 -11.07 27.484 1 61.78 458 GLU B C 1
ATOM 7639 O O . GLU B 1 458 ? 33.906 -11.789 26.766 1 61.78 458 GLU B O 1
ATOM 7644 N N . ILE B 1 459 ? 34.25 -9.812 27.562 1 73.44 459 ILE B N 1
ATOM 7645 C CA . ILE B 1 459 ? 33.469 -9.047 26.609 1 73.44 459 ILE B CA 1
ATOM 7646 C C . ILE B 1 459 ? 34.219 -8.961 25.281 1 73.44 459 ILE B C 1
ATOM 7648 O O . ILE B 1 459 ? 35.344 -8.477 25.219 1 73.44 459 ILE B O 1
ATOM 7652 N N . PRO B 1 460 ? 33.625 -9.477 24.219 1 80.19 460 PRO B N 1
ATOM 7653 C CA . PRO B 1 460 ? 34.312 -9.367 22.922 1 80.19 460 PRO B CA 1
ATOM 7654 C C . PRO B 1 460 ? 34.438 -7.926 22.453 1 80.19 460 PRO B C 1
ATOM 7656 O O . PRO B 1 460 ? 33.625 -7.066 22.844 1 80.19 460 PRO B O 1
ATOM 7659 N N . LYS B 1 461 ? 35.5 -7.578 21.719 1 80.06 461 LYS B N 1
ATOM 7660 C CA . LYS B 1 461 ? 35.75 -6.289 21.078 1 80.06 461 LYS B CA 1
ATOM 7661 C C . LYS B 1 461 ? 35.25 -6.309 19.625 1 80.06 461 LYS B C 1
ATOM 7663 O O . LYS B 1 461 ? 35.406 -7.316 18.922 1 80.06 461 LYS B O 1
ATOM 7668 N N . CYS B 1 462 ? 34.562 -5.215 19.281 1 76.94 462 CYS B N 1
ATOM 7669 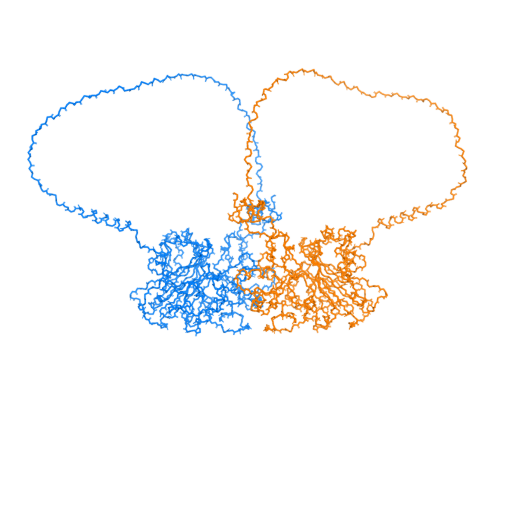C CA . CYS B 1 462 ? 34.125 -5.105 17.891 1 76.94 462 CYS B CA 1
ATOM 7670 C C . CYS B 1 462 ? 35.281 -4.684 16.984 1 76.94 462 CYS B C 1
ATOM 7672 O O . CYS B 1 462 ? 36.438 -4.617 17.422 1 76.94 462 CYS B O 1
ATOM 7674 N N . GLN B 1 463 ? 35.062 -4.453 15.664 1 77.25 463 GLN B N 1
ATOM 7675 C CA . GLN B 1 463 ? 36.125 -4.121 14.711 1 77.25 463 GLN B CA 1
ATOM 7676 C C . GLN B 1 463 ? 36.781 -2.789 15.055 1 77.25 463 GLN B C 1
ATOM 7678 O O . GLN B 1 463 ? 37.875 -2.51 14.617 1 77.25 463 GLN B O 1
ATOM 7683 N N . HIS B 1 464 ? 36.188 -2.047 15.867 1 73.81 464 HIS B N 1
ATOM 7684 C CA . HIS B 1 464 ? 36.781 -0.805 16.375 1 73.81 464 HIS B CA 1
ATOM 7685 C C . HIS B 1 464 ? 37.719 -1.065 17.547 1 73.81 464 HIS B C 1
ATOM 7687 O O . HIS B 1 464 ? 38.281 -0.129 18.109 1 73.81 464 HIS B O 1
ATOM 7693 N N . ASN B 1 465 ? 37.906 -2.18 18.016 1 77.62 465 ASN B N 1
ATOM 7694 C CA . ASN B 1 465 ? 38.656 -2.576 19.188 1 77.62 465 ASN B CA 1
ATOM 7695 C C . ASN B 1 465 ? 38.031 -2.008 20.469 1 77.62 465 ASN B C 1
ATOM 7697 O O . ASN B 1 465 ? 38.75 -1.653 21.406 1 77.62 465 ASN B O 1
ATOM 7701 N N . GLU B 1 466 ? 36.75 -1.814 20.438 1 79.19 466 GLU B N 1
ATOM 7702 C CA . GLU B 1 466 ? 35.969 -1.379 21.594 1 79.19 466 GLU B CA 1
ATOM 7703 C C . GLU B 1 466 ? 35.094 -2.518 22.141 1 79.19 466 GLU B C 1
ATOM 7705 O O . GLU B 1 466 ? 34.688 -3.412 21.391 1 79.19 466 GLU B O 1
ATOM 7710 N N . PRO B 1 467 ? 34.812 -2.557 23.5 1 79.62 467 PRO B N 1
ATOM 7711 C CA . PRO B 1 467 ? 33.969 -3.598 24.078 1 79.62 467 PRO B CA 1
ATOM 7712 C C . PRO B 1 467 ? 32.531 -3.578 23.531 1 79.62 467 PRO B C 1
ATOM 7714 O O . PRO B 1 467 ? 31.938 -2.51 23.406 1 79.62 467 PRO B O 1
ATOM 7717 N N . CYS B 1 468 ? 32 -4.754 23.125 1 76.62 468 CYS B N 1
ATOM 7718 C CA . CYS B 1 468 ? 30.672 -4.918 22.578 1 76.62 468 CYS B CA 1
ATOM 7719 C C . CYS B 1 468 ? 29.609 -4.746 23.656 1 76.62 468 CYS B C 1
ATOM 7721 O O . CYS B 1 468 ? 29.906 -4.82 24.844 1 76.62 468 CYS B O 1
ATOM 7723 N N . VAL B 1 469 ? 28.375 -4.363 23.312 1 80.56 469 VAL B N 1
ATOM 7724 C CA . VAL B 1 469 ? 27.234 -4.305 24.203 1 80.56 469 VAL B CA 1
ATOM 7725 C C . VAL B 1 469 ? 26.344 -5.531 24 1 80.56 469 VAL B C 1
ATOM 7727 O O . VAL B 1 469 ? 26.203 -6.016 22.875 1 80.56 469 VAL B O 1
ATOM 7730 N N . LEU B 1 470 ? 25.922 -6.098 25.125 1 78.5 470 LEU B N 1
ATOM 7731 C CA . LEU B 1 470 ? 25.031 -7.25 25.125 1 78.5 470 LEU B CA 1
ATOM 7732 C C . LEU B 1 470 ? 23.594 -6.809 24.875 1 78.5 470 LEU B C 1
ATOM 7734 O O . LEU B 1 470 ? 23.047 -5.973 25.594 1 78.5 470 LEU B O 1
ATOM 7738 N N . LYS B 1 471 ? 23.141 -7.297 23.719 1 75.12 471 LYS B N 1
ATOM 7739 C CA . LYS B 1 471 ? 21.734 -7.047 23.406 1 75.12 471 LYS B CA 1
ATOM 7740 C C . LYS B 1 471 ? 20.938 -8.352 23.344 1 75.12 471 LYS B C 1
ATOM 7742 O O . LYS B 1 471 ? 21.516 -9.422 23.156 1 75.12 471 LYS B O 1
ATOM 7747 N N . THR B 1 472 ? 19.609 -8.328 23.625 1 75.06 472 THR B N 1
ATOM 7748 C CA . THR B 1 472 ? 18.703 -9.469 23.547 1 75.06 472 THR B CA 1
ATOM 7749 C C . THR B 1 472 ? 17.953 -9.477 22.219 1 75.06 472 THR B C 1
ATOM 7751 O O . THR B 1 472 ? 17.391 -8.461 21.812 1 75.06 472 THR B O 1
ATOM 7754 N N . SER B 1 473 ? 18.141 -10.609 21.625 1 66.62 473 SER B N 1
ATOM 7755 C CA . SER B 1 473 ? 17.453 -10.797 20.344 1 66.62 473 SER B CA 1
ATOM 7756 C C . SER B 1 473 ? 15.945 -10.797 20.531 1 66.62 473 SER B C 1
ATOM 7758 O O . SER B 1 473 ? 15.422 -11.461 21.422 1 66.62 473 SER B O 1
ATOM 7760 N N . MET B 1 474 ? 15.258 -9.984 19.719 1 62.62 474 MET B N 1
ATOM 7761 C CA . MET B 1 474 ? 13.797 -9.906 19.734 1 62.62 474 MET B CA 1
ATOM 7762 C C . MET B 1 474 ? 13.211 -10.531 18.469 1 62.62 474 MET B C 1
ATOM 7764 O O . MET B 1 474 ? 12.016 -10.391 18.203 1 62.62 474 MET B O 1
ATOM 7768 N N . THR B 1 475 ? 14.039 -11.25 17.828 1 57.31 475 THR B N 1
ATOM 7769 C CA . THR B 1 475 ? 13.578 -11.953 16.641 1 57.31 475 THR B CA 1
ATOM 7770 C C . THR B 1 475 ? 12.797 -13.211 17.016 1 57.31 475 THR B C 1
ATOM 7772 O O . THR B 1 475 ? 13.039 -13.805 18.062 1 57.31 475 THR B O 1
ATOM 7775 N N . LYS B 1 476 ? 11.852 -13.602 16.062 1 57.59 476 LYS B N 1
ATOM 7776 C CA . LYS B 1 476 ? 10.992 -14.766 16.312 1 57.59 476 LYS B CA 1
ATOM 7777 C C . LYS B 1 476 ? 11.828 -16.031 16.469 1 57.59 476 LYS B C 1
ATOM 7779 O O . LYS B 1 476 ? 11.5 -16.906 17.281 1 57.59 476 LYS B O 1
ATOM 7784 N N . GLU B 1 477 ? 12.891 -16.109 15.773 1 60.97 477 GLU B N 1
ATOM 7785 C CA . GLU B 1 477 ? 13.68 -17.344 15.789 1 60.97 477 GLU B CA 1
ATOM 7786 C C . GLU B 1 477 ? 14.648 -17.359 16.969 1 60.97 477 GLU B C 1
ATOM 7788 O O . GLU B 1 477 ? 14.969 -18.422 17.5 1 60.97 477 GLU B O 1
ATOM 7793 N N . ASN B 1 478 ? 15.117 -16.266 17.391 1 57 478 ASN B N 1
ATOM 7794 C CA . ASN B 1 478 ? 16.141 -16.203 18.422 1 57 478 ASN B CA 1
ATOM 7795 C C . ASN B 1 478 ? 15.711 -15.297 19.578 1 57 478 ASN B C 1
ATOM 7797 O O . ASN B 1 478 ? 16.562 -14.688 20.234 1 57 478 ASN B O 1
ATOM 7801 N N . LYS B 1 479 ? 14.523 -15.281 19.859 1 63.09 479 LYS B N 1
ATOM 7802 C CA . LYS B 1 479 ? 14.008 -14.406 20.906 1 63.09 479 LYS B CA 1
ATOM 7803 C C . LYS B 1 479 ? 14.578 -14.789 22.266 1 63.09 479 LYS B C 1
ATOM 7805 O O . LYS B 1 479 ? 14.531 -15.953 22.656 1 63.09 479 LYS B O 1
ATOM 7810 N N . GLY B 1 480 ? 15.164 -13.836 22.984 1 67.88 480 GLY B N 1
ATOM 7811 C CA . GLY B 1 480 ? 15.703 -14.023 24.328 1 67.88 480 GLY B CA 1
ATOM 7812 C C . GLY B 1 480 ? 17.172 -14.375 24.328 1 67.88 480 GLY B C 1
ATOM 7813 O O . GLY B 1 480 ? 17.812 -14.359 25.375 1 67.88 480 GLY B O 1
ATOM 7814 N N . LYS B 1 481 ? 17.656 -14.672 23.219 1 72.19 481 LYS B N 1
ATOM 7815 C CA . LYS B 1 481 ? 19.078 -14.953 23.172 1 72.19 481 LYS B CA 1
ATOM 7816 C C . LYS B 1 481 ? 19.906 -13.664 23.234 1 72.19 481 LYS B C 1
ATOM 7818 O O . LYS B 1 481 ? 19.516 -12.648 22.656 1 72.19 481 LYS B O 1
ATOM 7823 N N . LYS B 1 482 ? 20.938 -13.758 23.984 1 76.31 482 LYS B N 1
ATOM 7824 C CA . LYS B 1 482 ? 21.797 -12.594 24.156 1 76.31 482 LYS B CA 1
ATOM 7825 C C . LYS B 1 482 ? 22.938 -12.586 23.141 1 76.31 482 LYS B C 1
ATOM 7827 O O . LYS B 1 482 ? 23.469 -13.648 22.781 1 76.31 482 LYS B O 1
ATOM 7832 N N . PHE B 1 483 ? 23.141 -11.406 22.453 1 79.62 483 PHE B N 1
ATOM 7833 C CA . PHE B 1 483 ? 24.266 -11.273 21.531 1 79.62 483 PHE B CA 1
ATOM 7834 C C . PHE B 1 483 ? 25.047 -9.992 21.797 1 79.62 483 PHE B C 1
ATOM 7836 O O . PHE B 1 483 ? 24.484 -9.016 22.312 1 79.62 483 PHE B O 1
ATOM 7843 N N . TRP B 1 484 ? 26.328 -10 21.438 1 79.94 484 TRP B N 1
ATOM 7844 C CA . TRP B 1 484 ? 27.25 -8.867 21.5 1 79.94 484 TRP B CA 1
ATOM 7845 C C . TRP B 1 484 ? 27.25 -8.094 20.188 1 79.94 484 TRP B C 1
ATOM 7847 O O . TRP B 1 484 ? 27.266 -8.695 19.109 1 79.94 484 TRP B O 1
ATOM 7857 N N . THR B 1 485 ? 26.984 -6.824 20.266 1 79.5 485 THR B N 1
ATOM 7858 C CA . THR B 1 485 ? 27.078 -5.973 19.078 1 79.5 485 THR B CA 1
ATOM 7859 C C . THR B 1 485 ? 27.844 -4.688 19.391 1 79.5 485 THR B C 1
ATOM 7861 O O . THR B 1 485 ? 28.062 -4.363 20.562 1 79.5 485 THR B O 1
ATOM 7864 N N . CYS B 1 486 ? 28.234 -4 18.219 1 73.81 486 CYS B N 1
ATOM 7865 C CA . CYS B 1 486 ? 28.938 -2.729 18.328 1 73.81 486 CYS B CA 1
ATOM 7866 C C . CYS B 1 486 ? 28.078 -1.69 19.047 1 73.81 486 CYS B C 1
ATOM 7868 O O . CYS B 1 486 ? 26.875 -1.595 18.797 1 73.81 486 CYS B O 1
ATOM 7870 N N . LYS B 1 487 ? 28.625 -0.857 20 1 73.12 487 LYS B N 1
ATOM 7871 C CA . LYS B 1 487 ? 27.969 0.151 20.828 1 73.12 487 LYS B CA 1
ATOM 7872 C C . LYS B 1 487 ? 27.594 1.382 20 1 73.12 487 LYS B C 1
ATOM 7874 O O . LYS B 1 487 ? 26.781 2.195 20.438 1 73.12 487 LYS B O 1
ATOM 7879 N N . ARG B 1 488 ? 28.172 1.435 18.922 1 66.25 488 ARG B N 1
ATOM 7880 C CA . ARG B 1 488 ? 28 2.66 18.156 1 66.25 488 ARG B CA 1
ATOM 7881 C C . ARG B 1 488 ? 26.672 2.641 17.391 1 66.25 488 ARG B C 1
ATOM 7883 O O . ARG B 1 488 ? 26.172 1.571 17.047 1 66.25 488 ARG B O 1
ATOM 7890 N N . SER B 1 489 ? 26.031 3.84 17.234 1 65.38 489 SER B N 1
ATOM 7891 C CA . SER B 1 489 ? 24.75 4.008 16.578 1 65.38 489 SER B CA 1
ATOM 7892 C C . SER B 1 489 ? 24.828 3.672 15.094 1 65.38 489 SER B C 1
ATOM 7894 O O . SER B 1 489 ? 25.891 3.832 14.477 1 65.38 489 SER B O 1
ATOM 7896 N N . ARG B 1 490 ? 23.734 3.129 14.617 1 58.94 490 ARG B N 1
ATOM 7897 C CA . ARG B 1 490 ? 23.656 2.934 13.172 1 58.94 490 ARG B CA 1
ATOM 7898 C C . ARG B 1 490 ? 23.672 4.27 12.438 1 58.94 490 ARG B C 1
ATOM 7900 O O . ARG B 1 490 ? 23 5.219 12.844 1 58.94 490 ARG B O 1
ATOM 7907 N N . GLY B 1 491 ? 24.828 4.602 11.422 1 53.31 491 GLY B N 1
ATOM 7908 C CA . GLY B 1 491 ? 24.953 5.801 10.609 1 53.31 491 GLY B CA 1
ATOM 7909 C C . GLY B 1 491 ? 25.828 5.613 9.391 1 53.31 491 GLY B C 1
ATOM 7910 O O . GLY B 1 491 ? 26.469 4.57 9.234 1 53.31 491 GLY B O 1
ATOM 7911 N N . HIS B 1 492 ? 25.5 6.273 8.234 1 46.5 492 HIS B N 1
ATOM 7912 C CA . HIS B 1 492 ? 26.344 6.25 7.051 1 46.5 492 HIS B CA 1
ATOM 7913 C C . HIS B 1 492 ? 27.266 7.465 7.004 1 46.5 492 HIS B C 1
ATOM 7915 O O . HIS B 1 492 ? 26.812 8.594 7.199 1 46.5 492 HIS B O 1
ATOM 7921 N N . SER B 1 493 ? 28.531 7.336 7.324 1 41.72 493 SER B N 1
ATOM 7922 C CA . SER B 1 493 ? 29.469 8.422 7.004 1 41.72 493 SER B CA 1
ATOM 7923 C C . SER B 1 493 ? 29.922 8.344 5.555 1 41.72 493 SER B C 1
ATOM 7925 O O . SER B 1 493 ? 30.25 7.266 5.055 1 41.72 493 SER B O 1
ATOM 7927 N N . ASN B 1 494 ? 29.656 9.375 4.719 1 42.09 494 ASN B N 1
ATOM 7928 C CA . ASN B 1 494 ? 30.156 9.516 3.352 1 42.09 494 ASN B CA 1
ATOM 7929 C C . ASN B 1 494 ? 31.672 9.609 3.312 1 42.09 494 ASN B C 1
ATOM 7931 O O . ASN B 1 494 ? 32.25 9.844 2.254 1 42.09 494 ASN B O 1
ATOM 7935 N N . THR B 1 495 ? 32.5 9.969 4.418 1 43.47 495 THR B N 1
ATOM 7936 C CA . THR B 1 495 ? 33.938 10.078 4.293 1 43.47 495 THR B CA 1
ATOM 7937 C C . THR B 1 495 ? 34.625 8.852 4.879 1 43.47 495 THR B C 1
ATOM 7939 O O . THR B 1 495 ? 34.062 8.172 5.746 1 43.47 495 THR B O 1
ATOM 7942 N N . LYS B 1 496 ? 35.906 8.477 4.273 1 47.88 496 LYS B N 1
ATOM 7943 C CA . LYS B 1 496 ? 36.781 7.379 4.652 1 47.88 496 LYS B CA 1
ATOM 7944 C C . LYS B 1 496 ? 37 7.355 6.16 1 47.88 496 LYS B C 1
ATOM 7946 O O . LYS B 1 496 ? 37.094 6.285 6.766 1 47.88 496 LYS B O 1
ATOM 7951 N N . ASP B 1 497 ? 37.219 8.445 6.738 1 46.03 497 ASP B N 1
ATOM 7952 C CA . ASP B 1 497 ? 37.562 8.57 8.148 1 46.03 497 ASP B CA 1
ATOM 7953 C C . ASP B 1 497 ? 36.344 8.438 9.031 1 46.03 497 ASP B C 1
ATOM 7955 O O . ASP B 1 497 ? 36.438 8.336 10.258 1 46.03 497 ASP B O 1
ATOM 7959 N N . GLY B 1 498 ? 35.062 8.625 8.492 1 46.06 498 GLY B N 1
ATOM 7960 C CA . GLY B 1 498 ? 33.812 8.578 9.25 1 46.06 498 GLY B CA 1
ATOM 7961 C C . GLY B 1 498 ? 33.344 7.16 9.516 1 46.06 498 GLY B C 1
ATOM 7962 O O . GLY B 1 498 ? 32.312 6.957 10.133 1 46.06 498 GLY B O 1
ATOM 7963 N N . GLU B 1 499 ? 33.875 6.188 8.859 1 49.5 499 GLU B N 1
ATOM 7964 C CA . GLU B 1 499 ? 33.562 4.785 9.086 1 49.5 499 GLU B CA 1
ATOM 7965 C C . GLU B 1 499 ? 33.812 4.379 10.531 1 49.5 499 GLU B C 1
ATOM 7967 O O . GLU B 1 499 ? 33.281 3.379 11.016 1 49.5 499 GLU B O 1
ATOM 7972 N N . LYS B 1 500 ? 34.562 5.168 11.297 1 58.28 500 LYS B N 1
ATOM 7973 C CA . LYS B 1 500 ? 34.906 4.844 12.672 1 58.28 500 LYS B CA 1
ATOM 7974 C C . LYS B 1 500 ? 33.844 5.32 13.656 1 58.28 500 LYS B C 1
ATOM 7976 O O . LYS B 1 500 ? 33.875 4.941 14.828 1 58.28 500 LYS B O 1
ATOM 7981 N N . GLU B 1 501 ? 32.875 6.125 13.133 1 59.19 501 GLU B N 1
ATOM 7982 C CA . GLU B 1 501 ? 31.953 6.738 14.07 1 59.19 501 GLU B CA 1
ATOM 7983 C C . GLU B 1 501 ? 30.656 5.926 14.164 1 59.19 501 GLU B C 1
ATOM 7985 O O . GLU B 1 501 ? 29.938 6.008 15.164 1 59.19 501 GLU B O 1
ATOM 7990 N N . PHE B 1 502 ? 30.453 5.086 13.195 1 64.06 502 PHE B N 1
ATOM 7991 C CA . PHE B 1 502 ? 29.203 4.336 13.188 1 64.06 502 PHE B CA 1
ATOM 7992 C C . PHE B 1 502 ? 29.453 2.852 13.414 1 64.06 502 PHE B C 1
ATOM 7994 O O . PHE B 1 502 ? 30.609 2.402 13.383 1 64.06 502 PHE B O 1
ATOM 8001 N N . THR B 1 503 ? 28.312 2.104 13.641 1 67.12 503 THR B N 1
ATOM 8002 C CA . THR B 1 503 ? 28.422 0.696 14.008 1 67.12 503 THR B CA 1
ATOM 8003 C C . THR B 1 503 ? 29.203 -0.078 12.945 1 67.12 503 THR B C 1
ATOM 8005 O O . THR B 1 503 ? 29.062 0.193 11.75 1 67.12 503 THR B O 1
ATOM 8008 N N . CYS B 1 504 ? 30.266 -1.01 13.273 1 66.5 504 CYS B N 1
ATOM 8009 C CA . CYS B 1 504 ? 31.062 -1.838 12.375 1 66.5 504 CYS B CA 1
ATOM 8010 C C . CYS B 1 504 ? 30.297 -3.098 11.977 1 66.5 504 CYS B C 1
ATOM 8012 O O . CYS B 1 504 ? 30.859 -3.971 11.305 1 66.5 504 CYS B O 1
ATOM 8014 N N . GLY B 1 505 ? 29.109 -3.223 12.453 1 67.62 505 GLY B N 1
ATOM 8015 C CA . GLY B 1 505 ? 28.297 -4.375 12.109 1 67.62 505 GLY B CA 1
ATOM 8016 C C . GLY B 1 505 ? 28.703 -5.641 12.844 1 67.62 505 GLY B C 1
ATOM 8017 O O . GLY B 1 505 ? 28.281 -6.738 12.477 1 67.62 505 GLY B O 1
ATOM 8018 N N . TYR B 1 506 ? 29.547 -5.641 13.867 1 75 506 TYR B N 1
ATOM 8019 C CA . TYR B 1 506 ? 29.969 -6.809 14.633 1 75 506 TYR B CA 1
ATOM 8020 C C . TYR B 1 506 ? 28.781 -7.449 15.344 1 75 506 TYR B C 1
ATOM 8022 O O . TYR B 1 506 ? 27.953 -6.75 15.945 1 75 506 TYR B O 1
ATOM 8030 N N . PHE B 1 507 ? 28.641 -8.836 15.125 1 77.38 507 PHE B N 1
ATOM 8031 C CA . PHE B 1 507 ? 27.578 -9.641 15.711 1 77.38 507 PHE B CA 1
ATOM 8032 C C . PHE B 1 507 ? 28.109 -11.008 16.141 1 77.38 507 PHE B C 1
ATOM 8034 O O . PHE B 1 507 ? 28.734 -11.711 15.352 1 77.38 507 PHE B O 1
ATOM 8041 N N . GLN B 1 508 ? 27.922 -11.336 17.578 1 78.69 508 GLN B N 1
ATOM 8042 C CA . GLN B 1 508 ? 28.266 -12.641 18.125 1 78.69 508 GLN B CA 1
ATOM 8043 C C . GLN B 1 508 ? 27.25 -13.086 19.172 1 78.69 508 GLN B C 1
ATOM 8045 O O . GLN B 1 508 ? 26.969 -12.367 20.125 1 78.69 508 G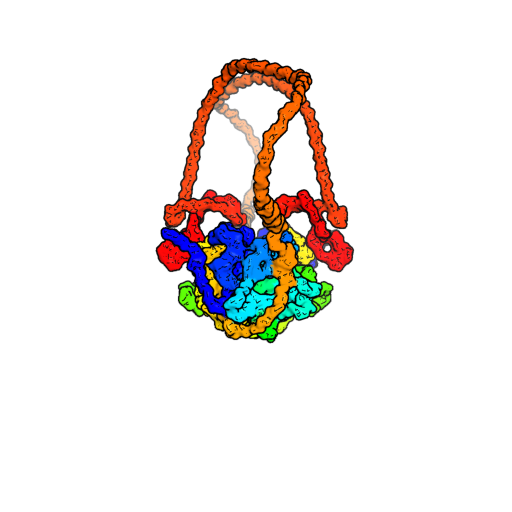LN B O 1
ATOM 8050 N N . TRP B 1 509 ? 26.719 -14.32 18.969 1 78.31 509 TRP B N 1
ATOM 8051 C CA . TRP B 1 509 ? 25.812 -14.875 19.969 1 78.31 509 TRP B CA 1
ATOM 8052 C C . TRP B 1 509 ? 26.547 -15.188 21.266 1 78.31 509 TRP B C 1
ATOM 8054 O O . TRP B 1 509 ? 27.703 -15.609 21.234 1 78.31 509 TRP B O 1
ATOM 8064 N N . LYS B 1 510 ? 25.828 -14.93 22.453 1 73.94 510 LYS B N 1
ATOM 8065 C CA . LYS B 1 510 ? 26.328 -15.383 23.734 1 73.94 510 LYS B CA 1
ATOM 8066 C C . LYS B 1 510 ? 26.094 -16.875 23.938 1 73.94 510 LYS B C 1
ATOM 8068 O O . LYS B 1 510 ? 25 -17.375 23.641 1 73.94 510 LYS B O 1
#

InterPro domains:
  IPR004808 AP endonuclease 1 [PS51435] (18-357)
  IPR004808 AP endonuclease 1 [PTHR22748] (9-353)
  IPR005135 Endonuclease/exonuclease/phosphatase [PF03372] (21-348)
  IPR010666 Zinc finger, GRF-type [PS51999] (462-510)
  IPR036691 Endonuclease/exonuclease/phosphatase superfamily [G3DSA:3.60.10.10] (2-356)
  IPR036691 Endonuclease/exonuclease/phosphatase superfamily [SSF56219] (18-356)

Nearest PDB structures (foldseek):
  7n3y-assembly1_A  TM=9.116E-01  e=1.549E-44  Saccharomyces cerevisiae
  7n3y-assembly2_C  TM=9.126E-01  e=2.636E-44  Saccharomyces cerevisiae
  7n3z-assembly1_A  TM=8.855E-01  e=4.226E-45  Saccharomyces cerevisiae
  6p93-assembly1_A  TM=8.098E-01  e=1.664E-18  Homo sapiens
  6bos-assembly1_A  TM=8.020E-01  e=6.867E-18  Homo sapiens

Secondary structure (DSSP, 8-state):
-----GGGGSPPPPTTEEEEEEEE-S-TTTGGGSTTHHHH-SHHHHHHHTT-SEEEEE-----GGG--HHHHS-TTEEEEEE--SSSTTS--EEEEEEPPPTTS-HHHHHHH-EEEEEESSSS-SBPTTTSSBGGGSTT---------HHHHHHHHTT--EEEEEETTSEEEEEEE----TT--HHHHHHHHHHHHHHHHHHHHHHHTT-EEEEEEE-----SGGGBHHHHHHHHHTT-S---STTHHHHTHHHHHHHHHT-HHHHHHHHHBTT-S-TT---SS---EEEHHHHHHTT-S----EE-TTTT-TTTT-EE--EEEEEEHHHHTTEEEEEE-TT--SSSB--EEEEEEGGGS------PPPPTTBHHHHTT--SS-HHHHHHHHHHHHHHGGGG--------------------------------------------------------PPB-TTSSBPEEEE--STTTTT-EEEE-SSPP---SSGGGGGTS----EEE-/-----GGGGSPPPPTTEEEEEEEE-S-TTTGGGSTTHHHH-SHHHHHHHTT-SEEEEE-----GGG--HHHHS-TTEEEEEE--SSSTTS--EEEEEEPPPTTS-HHHHHHH-EEEEEESSSS-SBPTTTSSBGGGSTT---------HHHHHHHHTT--EEEEEETTSEEEEEEE----TT--HHHHHHHHHHHHHHHHHHHHHHHTT-EEEEEEE-----SGGGBHHHHHHHHHTT-S---STTHHHHTHHHHHHHHHT-HHHHHHHHHBTT-S-TT---SS---EEEHHHHHHTT-S----EE-TTTT-TTTT-EE--EEEEEEHHHHTTEEEEEE-TT--SSSB--EEEEEEGGGS------PPPPTTBHHHHTT--SS-HHHHHHHHHHHHHHGGGG--------------------------------------------------------PPB-TTSSBPEEEE--STTTTT-EEEE-SSPP---SSGGGGGTS----EEE-

Sequence (1020 aa):
MESETPLDQIPTKQQGHIRLITFNINGYRTVFHYHPWNKLRKFSNMFNSLYGDIITLQEIKVAAKDVDNNIGRLEGYNTFLTVPSLKKGYSGVGVYVRVPKEDEPEAVKTALTVVKAEEGLTGVLKSHDTKKSYNQSDNCIGGYPNLDEDVAHQIDSEGRCVVIETANNTVVLSVYCPANSMGTEEGEHFRIQFLEALFSRIRNLEEMGKHVVLMGDINVSRDLIDSADGINHRLREGQLLKVQDKFEDLNSEQTINFIRRSVPRMLLNELLIDSIDQEMELEKPRIMLDLVRKTQGRKQGLYTVWNTLKNSRPGNYGSRIDLILATERLAECCKGANIWPFLMGSDHCPVYSDFDVSSISGVASKVPLPRLEARYVYKLSMGSIDSMFANMAKRNASTIVNTAAPESKKQKVDTVKPQRSQNTTAKSKIKPQTEDTKNKSPSATLGSTGQFSLVSEEIPKCQHNEPCVLKTSMTKENKGKKFWTCKRSRGHSNTKDGEKEFTCGYFQWKMESETPLDQIPTKQQGHIRLITFNINGYRTVFHYHPWNKLRKFSNMFNSLYGDIITLQEIKVAAKDVDNNIGRLEGYNTFLTVPSLKKGYSGVGVYVRVPKEDEPEAVKTALTVVKAEEGLTGVLKSHDTKKSYNQSDNCIGGYPNLDEDVAHQIDSEGRCVVIETANNTVVLSVYCPANSMGTEEGEHFRIQFLEALFSRIRNLEEMGKHVVLMGDINVSRDLIDSADGINHRLREGQLLKVQDKFEDLNSEQTINFIRRSVPRMLLNELLIDSIDQEMELEKPRIMLDLVRKTQGRKQGLYTVWNTLKNSRPGNYGSRIDLILATERLAECCKGANIWPFLMGSDHCPVYSDFDVSSISGVASKVPLPRLEARYVYKLSMGSIDSMFANMAKRNASTIVNTAAPESKKQKVDTVKPQRSQNTTAKSKIKPQTEDTKNKSPSATLGSTGQFSLVSEEIPKCQHNEPCVLKTSMTKENKGKKFWTCKRSRGHSNTKDGEKEFTCGYFQWK

Radius of gyration: 40.83 Å; Cα contacts (8 Å, |Δi|>4): 1981; chains: 2; bounding box: 73×156×128 Å